Protein AF-A0AAN1WLM3-F1 (afdb_monomer_lite)

InterPro domains:
  IPR009056 Cytochrome c-like domain [PS51007] (68-146)
  IPR036909 Cytochrome c-like domain superfamily [SSF46626] (50-150)

Secondary structure (DSSP, 8-state):
-----------------------------------------------------PPP-------PPP-S-HHHHHHHHHSHHHHTT-EE-SSSEEESSS-EETTT--S-SSHHHHHHHHHHHSSTTSTTSS-THHHHHHHHHHHHHHHTPPP-----------------S--SSSEEEEE-SSSSEEEEE---SGGGT--HHHHHHHHHTTHHHHHHHTSGGGTSSTTS-GGGT---SS-TT-SSHHHHHHHHHTT--SSSGGGSHHHIIIIIS--SPPTTS-HHHHHHHHHHHHHHHHHHHGGGSPPPP-SS-TT----HHHHHHHHHHHHTTS-TTTTTTEEEEE-HHHHHHT--HHHHHHHHHHHHHHHHHT-TT-SS--PPEESSSSSSEEEEEHHHHHSEESS--S-TT-S-HHHHHH--SPEE-TTSPEEPTTGGG------S--EE-HHHHHHHHHHHTT-----TTTTS-PPPP--TTEEEEEEE-SS-EEEEEEEEEEEEHHHHHHHHHSHHHHHHHTT--SBHHHHHHHTT--GGGGGGG-EEEEESS-TTSS-EEEEEEE-SSSSEEEEEEE------TTS-TT-THHHHT-TT-TT---GGGTS-S--EEETT-SSB--SSSEEE--SPEEESSSS--TT-PBPTT-TT---B--SSTTEEE-SS--SS------EEEEEEE-TTS-EEEEEEETTSBBPSS--TTTS--GGGGTT--S--HHHHS-----TT---S--SS-TTS--HHHHHHHHHHTGGG---HHHHHHHH-GGGS--STTSGGGTTT-HHHHHHHHHHS--HHHHHHHHHHHHHHHHHHHHHIIIIIS-SS-----S-HHHHHHHHIIIIIS-PPP-TT-

Organism: NCBI:txid2721545

pLDDT: mean 72.82, std 21.72, range [19.58, 98.56]

Foldseek 3Di:
DDDDDDDDDDDDDDDDDDDDDDDDDDDDDDDDDDDDDDDDDDDDDDDDDDDDDDDDDDDDDDDDDAFAALVVLVVLCVDPQNVQAWDDPPLQWTDGNPTDGLQPDPQDPDLVSQLVCCQQCGPVVDHRPQHDRSSRNNSSNSCCSNVPDDDDDDDDDDDDPPDDPPPVPDPLFQWDWAAQLPRHTDTFHALADVVLPHDLVLLLVLCVVFQQVLCQPLCVCCALESVHPVVSNHSGPVNLNYPPSSSVSVSQNRQADLVDRCLRNQLCVQLFLNPSGGDPDGSNVSSVSNSVRSVSSSVSRVVSDDDQDALDDLPDADDPVNVLVLLVVQLVVDDPVQSLQKAKAFCRVVSVVRDDSVLLLLLQLLLQCLQQVLLQAQQARDHWDDSPPRSTMTMDGLQNRFQKFQQQDDLLLLAAVCCLPPNPPQDAHLQQDGDDNCSLVDASPGNLDIDGHSVRSVVLVQSLQSAHQHDCPPPNHGDAHDAVQWDFDWDAHNSHIGHDSVTTDHGYSLSSLQRCPQLSSSCSSNVPHFFVVSVCVSQQQPLVVPLLSWFWFKFQCDPLQGIKIKIWGDGPPDAIKIKIFDDHLAAFPVNLRPHNLSQLPPPANPSVQEQCQPVVRWAWDQQLDQDRDRDPLIDTAGFAKAFAQDCGDPSNGGHPPDPQQPWDDDDDPGMTTRSYDPNTGHKFRAKMKMWIAGSNLDIDIFIAGISRTGDLFDPVLQADGSVVCSPDGQQCCVVVVPFPDPVPDDDDDPRNDSSVHHPVVVVCCLQPVQLVGFRCVQCCLVPNVVSFRDHPSHNPNPNPPPVVSVVSCVRHDHRVVSNVVSVVSSVSVSSNVSSSQVPSRDDSRSDDSDNSSVSSNCCCCVPNVVNDDGRSD

Sequence (873 aa):
MMIAANKQKLLFYSAGALLTLALSACTGTEITSSSSEAAVSSQAVSSSVPVSVSSAVVSSSSAAATIGSVANGQSLMSDSLCSGCHTDNGDGTFGGLVPFNAITMNRGATAAQLATYISQSMPSTSPGLCTTSCANDTAAYLWSFRSGGTPTTSSAPTSGTSSSADNGVGTGLGYKVLPNGRGGVNYEPGALDESVGFDRAVSLTAFEETLYPHLKNSGCGSCHNSAIAPELGGNQAPMHSDNDVNLAHEYALTRVNFKSPRESKFVVRLEIERHQCPSGASCASAGRDMLAAVEAWKAKIEHMLPETPRGVPAGTRISESEMEQWIAEDKATLSADDRKYTVYTSMHELHNEGLTADELDIVRVGLSKALNSVARWAPEIVNPTDVNGKGILYRFDIRDYWGYNQGVKEILFGGSDDDLAFTNTPKVNYKGEVVDSSIQQRKYNFTNQTVRDDDHAWAVWERILHGNVEGANVNGANIDPYIDGFKGARRTNQAGEYVDINGFEWVETAQLIYTVTRPDVYNAMMTNPFYADEMERNLEVDISKGMDSYDYMITFDAITVDSRLTWRAKRPNKGWYWKTWDIFTGQLASGRDRNIFDVYADPTGQDIRFPWWANPIPKFVKSLSVQDDNTDFTFIASLNQTFGEGTGDNFGFLGGGTQGCDNQSGAVQGFGNCRHYTGEGGAMQAASEIIYSLDNGLQGYYLTGGFNQRRLDAFTNIVRDPRILTEAGDDIGTATGYSYSNPGGSGFFRGSDPRLNLGSSCIGCHTDGMNRASNDLRLWLDKAPDRLPKGPYGVDGWINDPQTVARVKELYKEDAYMKDQIESDRQGFLATMADIKDAMMFGQDKNVYVEPIIWAVEYVQREKYQYPQTTSN

Structure (mmCIF, N/CA/C/O backbone):
data_AF-A0AAN1WLM3-F1
#
_entry.id   AF-A0AAN1WLM3-F1
#
loop_
_atom_site.group_PDB
_atom_site.id
_atom_site.type_symbol
_atom_site.label_atom_id
_atom_site.label_alt_id
_atom_site.label_comp_id
_atom_site.label_asym_id
_atom_site.label_entity_id
_atom_site.label_seq_id
_atom_site.pdbx_PDB_ins_code
_atom_site.Cartn_x
_atom_site.Cartn_y
_atom_site.Cartn_z
_atom_site.occupancy
_atom_site.B_iso_or_equiv
_atom_site.auth_seq_id
_atom_site.auth_comp_id
_atom_site.auth_asym_id
_atom_site.auth_atom_id
_atom_site.pdbx_PDB_model_num
ATOM 1 N N . MET A 1 1 ? 16.222 23.224 40.714 1.00 23.27 1 MET A N 1
ATOM 2 C CA . MET A 1 1 ? 15.758 24.297 41.623 1.00 23.27 1 MET A CA 1
ATOM 3 C C . MET A 1 1 ? 15.353 25.484 40.757 1.00 23.27 1 MET A C 1
ATOM 5 O O . MET A 1 1 ? 16.204 25.936 40.018 1.00 23.27 1 MET A O 1
ATOM 9 N N . MET A 1 2 ? 14.072 25.874 40.788 1.00 21.00 2 MET A N 1
ATOM 10 C CA . MET A 1 2 ? 13.436 27.109 40.267 1.00 21.00 2 MET A CA 1
ATOM 11 C C . MET A 1 2 ? 13.991 27.903 39.045 1.00 21.00 2 MET A C 1
ATOM 13 O O . MET A 1 2 ? 15.113 28.384 39.058 1.00 21.00 2 MET A O 1
ATOM 17 N N . ILE A 1 3 ? 13.045 28.251 38.148 1.00 23.30 3 ILE A N 1
ATOM 18 C CA . ILE A 1 3 ? 12.916 29.522 37.380 1.00 23.30 3 ILE A CA 1
ATOM 19 C C . ILE A 1 3 ? 13.592 29.648 35.982 1.00 23.30 3 ILE A C 1
ATOM 21 O O . ILE A 1 3 ? 14.740 30.035 35.831 1.00 23.30 3 ILE A O 1
ATOM 25 N N . ALA A 1 4 ? 12.745 29.419 34.965 1.00 23.97 4 ALA A N 1
ATOM 26 C CA . ALA A 1 4 ? 12.360 30.321 33.858 1.00 23.97 4 ALA A CA 1
ATOM 27 C C . ALA A 1 4 ? 13.342 30.817 32.752 1.00 23.97 4 ALA A C 1
ATOM 29 O O . ALA A 1 4 ? 14.120 31.741 32.945 1.00 23.97 4 ALA A O 1
ATOM 30 N N . ALA A 1 5 ? 13.008 30.385 31.524 1.00 25.36 5 ALA A N 1
ATOM 31 C CA . ALA A 1 5 ? 12.569 31.215 30.380 1.00 25.36 5 ALA A CA 1
ATOM 32 C C . ALA A 1 5 ? 13.545 32.006 29.463 1.00 25.36 5 ALA A C 1
ATOM 34 O O . ALA A 1 5 ? 14.463 32.694 29.880 1.00 25.36 5 ALA A O 1
ATOM 35 N N . ASN A 1 6 ? 13.122 32.031 28.185 1.00 24.92 6 ASN A N 1
ATOM 36 C CA . ASN A 1 6 ? 13.422 32.962 27.082 1.00 24.92 6 ASN A CA 1
ATOM 37 C C . ASN A 1 6 ? 14.796 32.952 26.371 1.00 24.92 6 ASN A C 1
ATOM 39 O O . ASN A 1 6 ? 15.764 33.567 26.796 1.00 24.92 6 ASN A O 1
ATOM 43 N N . LYS A 1 7 ? 14.753 32.432 25.133 1.00 23.28 7 LYS A N 1
ATOM 44 C CA . LYS A 1 7 ? 14.995 33.169 23.869 1.00 23.28 7 LYS A CA 1
ATOM 45 C C . LYS A 1 7 ? 16.085 34.265 23.871 1.00 23.28 7 LYS A C 1
ATOM 47 O O . LYS A 1 7 ? 15.813 35.374 24.319 1.00 23.28 7 LYS A O 1
ATOM 52 N N . GLN A 1 8 ? 17.136 34.070 23.063 1.00 23.86 8 GLN A N 1
ATOM 53 C CA . GLN A 1 8 ? 17.337 34.872 21.835 1.00 23.86 8 GLN A CA 1
ATOM 54 C C . GLN A 1 8 ? 18.360 34.239 20.863 1.00 23.86 8 GLN A C 1
ATOM 56 O O . GLN A 1 8 ? 18.865 33.150 21.115 1.00 23.86 8 GLN A O 1
ATOM 61 N N . LYS A 1 9 ? 18.552 34.863 19.689 1.00 23.92 9 LYS A N 1
ATOM 62 C CA . LYS A 1 9 ? 19.254 34.313 18.509 1.00 23.92 9 LYS A CA 1
ATOM 63 C C . LYS A 1 9 ? 20.682 34.864 18.336 1.00 23.92 9 LYS A C 1
ATOM 65 O O . LYS A 1 9 ? 20.915 36.011 18.686 1.00 23.92 9 LYS A O 1
ATOM 70 N N . LEU A 1 10 ? 21.491 34.108 17.574 1.00 20.78 10 LEU A N 1
ATOM 71 C CA . LEU A 1 10 ? 22.601 34.546 16.694 1.00 20.78 10 LEU A CA 1
ATOM 72 C C . LEU A 1 10 ? 23.847 35.212 17.332 1.00 20.78 10 LEU A C 1
ATOM 74 O O . LEU A 1 10 ? 23.735 36.234 17.993 1.00 20.78 10 LEU A O 1
ATOM 78 N N . LEU A 1 11 ? 25.050 34.725 16.970 1.00 22.14 11 LEU A N 1
ATOM 79 C CA . LEU A 1 11 ? 26.021 35.423 16.087 1.00 22.14 11 LEU A CA 1
ATOM 80 C C . LEU A 1 11 ? 27.393 34.683 15.985 1.00 22.14 11 LEU A C 1
ATOM 82 O O . LEU A 1 11 ? 28.200 34.755 16.900 1.00 22.14 11 LEU A O 1
ATOM 86 N N . PHE A 1 12 ? 27.678 34.126 14.797 1.00 22.44 12 PHE A N 1
ATOM 87 C CA . PHE A 1 12 ? 28.965 34.181 14.054 1.00 22.44 12 PHE A CA 1
ATOM 88 C C . PHE A 1 12 ? 30.299 33.492 14.477 1.00 22.44 12 PHE A C 1
ATOM 90 O O . PHE A 1 12 ? 30.668 33.367 15.637 1.00 22.44 12 PHE A O 1
ATOM 97 N N . TYR A 1 13 ? 31.084 33.258 13.406 1.00 22.05 13 TYR A N 1
ATOM 98 C CA . TYR A 1 13 ? 32.543 33.050 13.260 1.00 22.05 13 TYR A CA 1
ATOM 99 C C . TYR A 1 13 ? 33.168 31.640 13.361 1.00 22.05 13 TYR A C 1
ATOM 101 O O . TYR A 1 13 ? 32.518 30.659 13.702 1.00 22.05 13 TYR A O 1
ATOM 109 N N . SER A 1 14 ? 34.391 31.536 12.814 1.00 21.91 14 SER A N 1
ATOM 110 C CA . SER A 1 14 ? 34.829 30.454 11.909 1.00 21.91 14 SER A CA 1
ATOM 111 C C . SER A 1 14 ? 36.343 30.152 11.960 1.00 21.91 14 SER A C 1
ATOM 113 O O . SER A 1 14 ? 37.093 30.922 12.552 1.00 21.91 14 SER A O 1
ATOM 115 N N . ALA A 1 15 ? 36.773 29.145 11.174 1.00 23.36 15 ALA A N 1
ATOM 116 C CA . ALA A 1 15 ? 38.153 28.684 10.889 1.00 23.36 15 ALA A CA 1
ATOM 117 C C . ALA A 1 15 ? 38.795 27.738 11.936 1.00 23.36 15 ALA A C 1
ATOM 119 O O . ALA A 1 15 ? 38.497 27.834 13.118 1.00 23.36 15 ALA A O 1
ATOM 120 N N . GLY A 1 16 ? 39.688 26.804 11.563 1.00 22.28 16 GLY A N 1
ATOM 121 C CA . GLY A 1 16 ? 40.089 26.344 10.215 1.00 22.28 16 GLY A CA 1
ATOM 122 C C . GLY A 1 16 ? 41.532 25.792 10.146 1.00 22.28 16 GLY A C 1
ATOM 123 O O . GLY A 1 16 ? 42.344 26.159 10.987 1.00 22.28 16 GLY A O 1
ATOM 124 N N . ALA A 1 17 ? 41.854 25.012 9.092 1.00 23.53 17 ALA A N 1
ATOM 125 C CA . ALA A 1 17 ? 43.218 24.569 8.693 1.00 23.53 17 ALA A CA 1
ATOM 126 C C . ALA A 1 17 ? 43.933 23.572 9.669 1.00 23.53 17 ALA A C 1
ATOM 128 O O . ALA A 1 17 ? 43.532 23.474 10.820 1.00 23.53 17 ALA A O 1
ATOM 129 N N . LEU A 1 18 ? 44.971 22.774 9.335 1.00 22.28 18 LEU A N 1
ATOM 130 C CA . LEU A 1 18 ? 45.650 22.375 8.076 1.00 22.28 18 LEU A CA 1
ATOM 131 C C . LEU A 1 18 ? 46.489 21.075 8.320 1.00 22.28 18 LEU A C 1
ATOM 133 O O . LEU A 1 18 ? 47.054 20.986 9.400 1.00 22.28 18 LEU A O 1
ATOM 137 N N . LEU A 1 19 ? 46.700 20.210 7.298 1.00 21.89 19 LEU A N 1
ATOM 138 C CA . LEU A 1 19 ? 47.912 19.355 7.045 1.00 21.89 19 LEU A CA 1
ATOM 139 C C . LEU A 1 19 ? 48.380 18.321 8.142 1.00 21.89 19 LEU A C 1
ATOM 141 O O . LEU A 1 19 ? 48.025 18.445 9.300 1.00 21.89 19 LEU A O 1
ATOM 145 N N . THR A 1 20 ? 49.162 17.238 7.925 1.00 23.06 20 THR A N 1
ATOM 146 C CA . THR A 1 20 ? 50.077 16.775 6.840 1.00 23.06 20 THR A CA 1
ATOM 147 C C . THR A 1 20 ? 50.226 15.224 6.816 1.00 23.06 20 THR A C 1
ATOM 149 O O . THR A 1 20 ? 49.813 14.549 7.751 1.00 23.06 20 THR A O 1
ATOM 152 N N . LEU A 1 21 ? 50.858 14.682 5.761 1.00 21.69 21 LEU A N 1
ATOM 153 C CA . LEU A 1 21 ? 51.201 13.269 5.469 1.00 21.69 21 LEU A CA 1
ATOM 154 C C . LEU A 1 21 ? 52.246 12.620 6.416 1.00 21.69 21 LEU A C 1
ATOM 156 O O . LEU A 1 21 ? 53.108 13.338 6.920 1.00 21.69 21 LEU A O 1
ATOM 160 N N . ALA A 1 22 ? 52.315 11.271 6.450 1.00 21.78 22 ALA A N 1
ATOM 161 C CA . ALA A 1 22 ? 53.572 10.490 6.301 1.00 21.78 22 ALA A CA 1
ATOM 162 C C . ALA A 1 22 ? 53.347 8.976 6.002 1.00 21.78 22 ALA A C 1
ATOM 164 O O . ALA A 1 22 ? 52.358 8.395 6.429 1.00 21.78 22 ALA A O 1
ATOM 165 N N . LEU A 1 23 ? 54.286 8.351 5.272 1.00 21.78 23 LEU A N 1
ATOM 166 C CA . LEU A 1 23 ? 54.212 7.013 4.639 1.00 21.78 23 LEU A CA 1
ATOM 167 C C . LEU A 1 23 ? 54.685 5.805 5.494 1.00 21.78 23 LEU A C 1
ATOM 169 O O . LEU A 1 23 ? 55.675 5.906 6.208 1.00 21.78 23 LEU A O 1
ATOM 173 N N . SER A 1 24 ? 54.053 4.645 5.243 1.00 22.61 24 SER A N 1
ATOM 174 C CA . SER A 1 24 ? 54.606 3.294 4.924 1.00 22.61 24 SER A CA 1
ATOM 175 C C . SER A 1 24 ? 55.896 2.729 5.563 1.00 22.61 24 SER A C 1
ATOM 177 O O . SER A 1 24 ? 56.966 3.321 5.441 1.00 22.61 24 SER A O 1
ATOM 179 N N . ALA A 1 25 ? 55.845 1.443 5.966 1.00 21.28 25 ALA A N 1
ATOM 180 C CA . ALA A 1 25 ? 56.947 0.470 5.799 1.00 21.28 25 ALA A CA 1
ATOM 181 C C . ALA A 1 25 ? 56.482 -1.017 5.799 1.00 21.28 25 ALA A C 1
ATOM 183 O O . ALA A 1 25 ? 55.466 -1.357 6.394 1.00 21.28 25 ALA A O 1
ATOM 184 N N . CYS A 1 26 ? 57.273 -1.865 5.124 1.00 19.58 26 CYS A N 1
ATOM 185 C CA . CYS A 1 26 ? 57.210 -3.329 4.879 1.00 19.58 26 CYS A CA 1
ATOM 186 C C . CYS A 1 26 ? 57.099 -4.229 6.150 1.00 19.58 26 CYS A C 1
ATOM 188 O O . CYS A 1 26 ? 57.251 -3.713 7.251 1.00 19.58 26 CYS A O 1
ATOM 190 N N . THR A 1 27 ? 56.904 -5.568 6.138 1.00 22.84 27 THR A N 1
ATOM 191 C CA . THR A 1 27 ? 57.232 -6.703 5.211 1.00 22.84 27 THR A CA 1
ATOM 192 C C . THR A 1 27 ? 56.117 -7.793 5.221 1.00 22.84 27 THR A C 1
ATOM 194 O O . THR A 1 27 ? 55.212 -7.691 6.035 1.00 22.84 27 THR A O 1
ATOM 197 N N . GLY A 1 28 ? 56.015 -8.809 4.338 1.00 22.19 28 GLY A N 1
ATOM 198 C CA . GLY A 1 28 ? 56.891 -9.998 4.134 1.00 22.19 28 GLY A CA 1
ATOM 199 C C . GLY A 1 28 ? 56.857 -10.977 5.338 1.00 22.19 28 GLY A C 1
ATOM 200 O O . GLY A 1 28 ? 56.988 -10.495 6.458 1.00 22.19 28 GLY A O 1
ATOM 201 N N . THR A 1 29 ? 56.742 -12.319 5.226 1.00 22.95 29 THR A N 1
ATOM 202 C CA . THR A 1 29 ? 56.983 -13.259 4.088 1.00 22.95 29 THR A CA 1
ATOM 203 C C . THR A 1 29 ? 56.254 -14.631 4.287 1.00 22.95 29 THR A C 1
ATOM 205 O O . THR A 1 29 ? 55.672 -14.854 5.341 1.00 22.95 29 THR A O 1
ATOM 208 N N . GLU A 1 30 ? 56.304 -15.510 3.269 1.00 22.73 30 GLU A N 1
ATOM 209 C CA . GLU A 1 30 ? 55.892 -16.941 3.097 1.00 22.73 30 GLU A CA 1
ATOM 210 C C . GLU A 1 30 ? 55.835 -17.881 4.341 1.00 22.73 30 GLU A C 1
ATOM 212 O O . GLU A 1 30 ? 56.537 -17.665 5.324 1.00 22.73 30 GLU A O 1
ATOM 217 N N . ILE A 1 31 ? 55.018 -18.957 4.355 1.00 22.55 31 ILE A N 1
ATOM 218 C CA . ILE A 1 31 ? 55.330 -20.361 3.920 1.00 22.55 31 ILE A CA 1
ATOM 219 C C . ILE A 1 31 ? 54.001 -21.170 3.939 1.00 22.55 31 ILE A C 1
ATOM 221 O O . ILE A 1 31 ? 53.306 -21.133 4.949 1.00 22.55 31 ILE A O 1
ATOM 225 N N . THR A 1 32 ? 53.425 -21.711 2.853 1.00 21.86 32 THR A N 1
ATOM 226 C CA . THR A 1 32 ? 53.727 -22.906 2.010 1.00 21.86 32 THR A CA 1
ATOM 227 C C . THR A 1 32 ? 53.503 -24.323 2.607 1.00 21.86 32 THR A C 1
ATOM 229 O O . THR A 1 32 ? 54.349 -24.868 3.309 1.00 21.86 32 THR A O 1
ATOM 232 N N . SER A 1 33 ? 52.456 -25.006 2.090 1.00 23.14 33 SER A N 1
ATOM 233 C CA . SER A 1 33 ? 52.302 -26.484 1.952 1.00 23.14 33 SER A CA 1
ATOM 234 C C . SER A 1 33 ? 51.976 -27.317 3.230 1.00 23.14 33 SER A C 1
ATOM 236 O O . SER A 1 33 ? 52.146 -26.821 4.334 1.00 23.14 33 SER A O 1
ATOM 238 N N . SER A 1 34 ? 51.452 -28.563 3.193 1.00 23.30 34 SER A N 1
ATOM 239 C CA . SER A 1 34 ? 51.148 -29.502 2.082 1.00 23.30 34 SER A CA 1
ATOM 240 C C . SER A 1 34 ? 50.105 -30.592 2.456 1.00 23.30 34 SER A C 1
ATOM 242 O O . SER A 1 34 ? 50.169 -31.092 3.575 1.00 23.30 34 SER A O 1
ATOM 244 N N . SER A 1 35 ? 49.312 -31.078 1.477 1.00 23.97 35 SER A N 1
ATOM 245 C CA . SER A 1 35 ? 48.680 -32.437 1.395 1.00 23.97 35 SER A CA 1
ATOM 246 C C . SER A 1 35 ? 47.655 -32.868 2.491 1.00 23.97 35 SER A C 1
ATOM 248 O O . SER A 1 35 ? 47.557 -32.216 3.521 1.00 23.97 35 SER A O 1
ATOM 250 N N . SER A 1 36 ? 46.797 -33.897 2.335 1.00 23.58 36 SER A N 1
ATOM 251 C CA . SER A 1 36 ? 46.673 -34.949 1.294 1.00 23.58 36 SER A CA 1
ATOM 252 C C . SER A 1 36 ? 45.212 -35.413 1.062 1.00 23.58 36 SER A C 1
ATOM 254 O O . SER A 1 36 ? 44.427 -35.457 2.001 1.00 23.58 36 SER A O 1
ATOM 256 N N . GLU A 1 37 ? 44.898 -35.797 -0.184 1.00 24.38 37 GLU A N 1
ATOM 257 C CA . GLU A 1 37 ? 44.209 -37.038 -0.647 1.00 24.38 37 GLU A CA 1
ATOM 258 C C . GLU A 1 37 ? 43.149 -37.719 0.276 1.00 24.38 37 GLU A C 1
ATOM 260 O O . GLU A 1 37 ? 43.460 -38.123 1.389 1.00 24.38 37 GLU A O 1
ATOM 265 N N . ALA A 1 38 ? 41.855 -37.831 -0.091 1.00 23.06 38 ALA A N 1
ATOM 266 C CA . ALA A 1 38 ? 41.212 -38.694 -1.123 1.00 23.06 38 ALA A CA 1
ATOM 267 C C . ALA A 1 38 ? 41.010 -40.182 -0.705 1.00 23.06 38 ALA A C 1
ATOM 269 O O . ALA A 1 38 ? 41.891 -40.764 -0.088 1.00 23.06 38 ALA A O 1
ATOM 270 N N . ALA A 1 39 ? 39.926 -40.914 -1.039 1.00 23.02 39 ALA A N 1
ATOM 271 C CA . ALA A 1 39 ? 38.555 -40.557 -1.479 1.00 23.02 39 ALA A CA 1
ATOM 272 C C . ALA A 1 39 ? 37.515 -41.520 -0.801 1.00 23.02 39 ALA A C 1
ATOM 274 O O . ALA A 1 39 ? 37.542 -41.566 0.422 1.00 23.02 39 ALA A O 1
ATOM 275 N N . VAL A 1 40 ? 36.591 -42.323 -1.377 1.00 22.89 40 VAL A N 1
ATOM 276 C CA . VAL A 1 40 ? 36.195 -42.744 -2.750 1.00 22.89 40 VAL A CA 1
ATOM 277 C C . VAL A 1 40 ? 34.734 -43.287 -2.730 1.00 22.89 40 VAL A C 1
ATOM 279 O O . VAL A 1 40 ? 34.345 -43.871 -1.726 1.00 22.89 40 VAL A O 1
ATOM 282 N N . SER A 1 41 ? 34.003 -43.251 -3.865 1.00 22.56 41 SER A N 1
ATOM 283 C CA . SER A 1 41 ? 32.676 -43.893 -4.141 1.00 22.56 41 SER A CA 1
ATOM 284 C C . SER A 1 41 ? 31.443 -43.323 -3.396 1.00 22.56 41 SER A C 1
ATOM 286 O O . SER A 1 41 ? 31.502 -43.130 -2.193 1.00 22.56 41 SER A O 1
ATOM 288 N N . SER A 1 42 ? 30.275 -42.974 -3.968 1.00 23.56 42 SER A N 1
ATOM 289 C CA . SER A 1 42 ? 29.498 -43.297 -5.195 1.00 23.56 42 SER A CA 1
ATOM 290 C C . SER A 1 42 ? 28.343 -44.292 -4.996 1.00 23.56 42 SER A C 1
ATOM 292 O O . SER A 1 42 ? 28.594 -45.462 -4.721 1.00 23.56 42 SER A O 1
ATOM 294 N N . GLN A 1 43 ? 27.115 -43.873 -5.327 1.00 24.09 43 GLN A N 1
ATOM 295 C CA . GLN A 1 43 ? 26.256 -44.535 -6.326 1.00 24.09 43 GLN A CA 1
ATOM 296 C C . GLN A 1 43 ? 25.043 -43.654 -6.677 1.00 24.09 43 GLN A C 1
ATOM 298 O O . GLN A 1 43 ? 24.640 -42.805 -5.888 1.00 24.09 43 GLN A O 1
ATOM 303 N N . ALA A 1 44 ? 24.481 -43.851 -7.870 1.00 22.33 44 ALA A N 1
ATOM 304 C CA . ALA A 1 44 ? 23.283 -43.165 -8.352 1.00 22.33 44 ALA A CA 1
ATOM 305 C C . ALA A 1 44 ? 22.155 -44.177 -8.595 1.00 22.33 44 ALA A C 1
ATOM 307 O O . ALA A 1 44 ? 22.420 -45.323 -8.961 1.00 22.33 44 ALA A O 1
ATOM 308 N N . VAL A 1 45 ? 20.901 -43.742 -8.448 1.00 24.23 45 VAL A N 1
ATOM 309 C CA . VAL A 1 45 ? 19.709 -44.522 -8.812 1.00 24.23 45 VAL A CA 1
ATOM 310 C C . VAL A 1 45 ? 18.804 -43.654 -9.681 1.00 24.23 45 VAL A C 1
ATOM 312 O O . VAL A 1 45 ? 18.591 -42.481 -9.391 1.00 24.23 45 VAL A O 1
ATOM 315 N N . SER A 1 46 ? 18.285 -44.235 -10.762 1.00 22.58 46 SER A N 1
ATOM 316 C CA . SER A 1 46 ? 17.382 -43.584 -11.713 1.00 22.58 46 SER A CA 1
ATOM 317 C C . SER A 1 46 ? 15.975 -44.167 -11.599 1.00 22.58 46 SER A C 1
ATOM 319 O O . SER A 1 46 ? 15.815 -45.373 -11.418 1.00 22.58 46 SER A O 1
ATOM 321 N N . SER A 1 47 ? 14.955 -43.329 -11.777 1.00 25.11 47 SER A N 1
ATOM 322 C CA . SER A 1 47 ? 13.636 -43.761 -12.251 1.00 25.11 47 SER A CA 1
ATOM 323 C C . SER A 1 47 ? 12.952 -42.605 -12.989 1.00 25.11 47 SER A C 1
ATOM 325 O O . SER A 1 47 ? 13.262 -41.441 -12.744 1.00 25.11 47 SER A O 1
ATOM 327 N N . SER A 1 48 ? 12.083 -42.920 -13.952 1.00 22.86 48 SER A N 1
ATOM 328 C CA . SER A 1 48 ? 11.448 -41.935 -14.836 1.00 22.86 48 SER A CA 1
ATOM 329 C C . SER A 1 48 ? 10.018 -42.348 -15.182 1.00 22.86 48 SER A C 1
ATOM 331 O O . SER A 1 48 ? 9.753 -43.530 -15.396 1.00 22.86 48 SER A O 1
ATOM 333 N N . VAL A 1 49 ? 9.103 -41.375 -15.245 1.00 26.64 49 VAL A N 1
ATOM 334 C CA . VAL A 1 49 ? 7.724 -41.545 -15.734 1.00 26.64 49 VAL A CA 1
ATOM 335 C C . VAL A 1 49 ? 7.281 -40.244 -16.424 1.00 26.64 49 VAL A C 1
ATOM 337 O O . VAL A 1 49 ? 7.304 -39.198 -15.777 1.00 26.64 49 VAL A O 1
ATOM 340 N N . PRO A 1 50 ? 6.876 -40.270 -17.707 1.00 26.16 50 PRO A N 1
ATOM 341 C CA . PRO A 1 50 ? 6.266 -39.127 -18.383 1.00 26.16 50 PRO A CA 1
ATOM 342 C C . PRO A 1 50 ? 4.728 -39.194 -18.345 1.00 26.16 50 PRO A C 1
ATOM 344 O O . PRO A 1 50 ? 4.143 -40.276 -18.396 1.00 26.16 50 PRO A O 1
ATOM 347 N N . VAL A 1 51 ? 4.067 -38.033 -18.354 1.00 24.14 51 VAL A N 1
ATOM 348 C CA . VAL A 1 51 ? 2.621 -37.902 -18.617 1.00 24.14 51 VAL A CA 1
ATOM 349 C C . VAL A 1 51 ? 2.422 -36.856 -19.713 1.00 24.14 51 VAL A C 1
ATOM 351 O O . VAL A 1 51 ? 3.039 -35.794 -19.685 1.00 24.14 51 VAL A O 1
ATOM 354 N N . SER A 1 52 ? 1.602 -37.176 -20.714 1.00 22.67 52 SER A N 1
ATOM 355 C CA . SER A 1 52 ? 1.409 -36.353 -21.914 1.00 22.67 52 SER A CA 1
ATOM 356 C C . SER A 1 52 ? 0.211 -35.411 -21.787 1.00 22.67 52 SER A C 1
ATOM 358 O O . SER A 1 52 ? -0.833 -35.802 -21.269 1.00 22.67 52 SER A O 1
ATOM 360 N N . VAL A 1 53 ? 0.328 -34.204 -22.344 1.00 24.41 53 VAL A N 1
ATOM 361 C CA . VAL A 1 53 ? -0.767 -33.227 -22.464 1.00 24.41 53 VAL A CA 1
ATOM 362 C C . VAL A 1 53 ? -1.035 -32.976 -23.950 1.00 24.41 53 VAL A C 1
ATOM 364 O O . VAL A 1 53 ? -0.094 -32.873 -24.733 1.00 24.41 53 VAL A O 1
ATOM 367 N N . SER A 1 54 ? -2.306 -32.922 -24.357 1.00 25.23 54 SER A N 1
ATOM 368 C CA . SER A 1 54 ? -2.697 -32.762 -25.767 1.00 25.23 54 SER A CA 1
ATOM 369 C C . SER A 1 54 ? -3.031 -31.309 -26.101 1.00 25.23 54 SER A C 1
ATOM 371 O O . SER A 1 54 ? -3.849 -30.694 -25.423 1.00 25.23 54 SER A O 1
ATOM 373 N N . SER A 1 55 ? -2.444 -30.778 -27.174 1.00 23.67 55 SER A N 1
ATOM 374 C CA . SER A 1 55 ? -2.746 -29.439 -27.694 1.00 23.67 55 SER A CA 1
ATOM 375 C C . SER A 1 55 ? -3.899 -29.483 -28.700 1.00 23.67 55 SER A C 1
ATOM 377 O O . SER A 1 55 ? -3.857 -30.260 -29.654 1.00 23.67 55 SER A O 1
ATOM 379 N N . ALA A 1 56 ? -4.897 -28.614 -28.531 1.00 24.78 56 ALA A N 1
ATOM 380 C CA . ALA A 1 56 ? -5.919 -28.341 -29.541 1.00 24.78 56 ALA A CA 1
ATOM 381 C C . ALA A 1 56 ? -5.609 -27.011 -30.245 1.00 24.78 56 ALA A C 1
ATOM 383 O O . ALA A 1 56 ? -5.207 -26.046 -29.597 1.00 24.78 56 ALA A O 1
ATOM 384 N N . VAL A 1 57 ? -5.786 -26.960 -31.567 1.00 23.88 57 VAL A N 1
ATOM 385 C CA . VAL A 1 57 ? -5.460 -25.791 -32.399 1.00 23.88 57 VAL A CA 1
ATOM 386 C C . VAL A 1 57 ? -6.746 -25.233 -33.001 1.00 23.88 57 VAL A C 1
ATOM 388 O O . VAL A 1 57 ? -7.523 -25.987 -33.584 1.00 23.88 57 VAL A O 1
ATOM 391 N N . VAL A 1 58 ? -6.962 -23.921 -32.888 1.00 25.89 58 VAL A N 1
ATOM 392 C CA . VAL A 1 58 ? -8.101 -23.219 -33.501 1.00 25.89 58 VAL A CA 1
ATOM 393 C C . VAL A 1 58 ? -7.568 -22.236 -34.538 1.00 25.89 58 VAL A C 1
ATOM 395 O O . VAL A 1 58 ? -6.717 -21.404 -34.234 1.00 25.89 58 VAL A O 1
ATOM 398 N N . SER A 1 59 ? -8.038 -22.355 -35.779 1.00 25.08 59 SER A N 1
ATOM 399 C CA . SER A 1 59 ? -7.600 -21.515 -36.898 1.00 25.08 59 SER A CA 1
ATOM 400 C C . SER A 1 59 ? -8.457 -20.259 -37.036 1.00 25.08 59 SER A C 1
ATOM 402 O O . SER A 1 59 ? -9.677 -20.317 -36.896 1.00 25.08 59 SER A O 1
ATOM 404 N N . SER A 1 60 ? -7.826 -19.137 -37.378 1.00 28.27 60 SER A N 1
ATOM 405 C CA . SER A 1 60 ? -8.495 -17.881 -37.719 1.00 28.27 60 SER A CA 1
ATOM 406 C C . SER A 1 60 ? -8.630 -17.704 -39.237 1.00 28.27 60 SER A C 1
ATOM 408 O O . SER A 1 60 ? -7.789 -18.153 -40.016 1.00 28.27 60 SER A O 1
ATOM 410 N N . SER A 1 61 ? -9.693 -17.021 -39.667 1.00 29.27 61 SER A N 1
ATOM 411 C CA . SER A 1 61 ? -9.918 -16.626 -41.062 1.00 29.27 61 SER A CA 1
ATOM 412 C C . SER A 1 61 ? -10.477 -15.207 -41.107 1.00 29.27 61 SER A C 1
ATOM 414 O O . SER A 1 61 ? -11.568 -14.958 -40.595 1.00 29.27 61 SER A O 1
ATOM 416 N N . SER A 1 62 ? -9.730 -14.276 -41.696 1.00 28.67 62 SER A N 1
ATOM 417 C CA . SER A 1 62 ? -10.062 -12.851 -41.731 1.00 28.67 62 SER A CA 1
ATOM 418 C C . SER A 1 62 ? -10.768 -12.440 -43.028 1.00 28.67 62 SER A C 1
ATOM 420 O O . SER A 1 62 ? -10.426 -12.896 -44.118 1.00 28.67 62 SER A O 1
ATOM 422 N N . ALA A 1 63 ? -11.732 -11.526 -42.907 1.00 28.42 63 ALA A N 1
ATOM 423 C CA . ALA A 1 63 ? -12.335 -10.795 -44.019 1.00 28.42 63 ALA A CA 1
ATOM 424 C C . ALA A 1 63 ? -12.013 -9.298 -43.866 1.00 28.42 63 ALA A C 1
ATOM 426 O O . ALA A 1 63 ? -12.008 -8.777 -42.752 1.00 28.42 63 ALA A O 1
ATOM 427 N N . ALA A 1 64 ? -11.702 -8.612 -44.968 1.00 31.64 64 ALA A N 1
ATOM 428 C CA . ALA A 1 64 ? -11.228 -7.229 -44.932 1.00 31.64 64 ALA A CA 1
ATOM 429 C C . ALA A 1 64 ? -12.382 -6.210 -44.877 1.00 31.64 64 ALA A C 1
ATOM 431 O O . ALA A 1 64 ? -13.330 -6.292 -45.657 1.00 31.64 64 ALA A O 1
ATOM 432 N N . ALA A 1 65 ? -12.271 -5.219 -43.988 1.00 33.09 65 ALA A N 1
ATOM 433 C CA . ALA A 1 65 ? -13.209 -4.101 -43.887 1.00 33.09 65 ALA A CA 1
ATOM 434 C C . ALA A 1 65 ? -12.902 -2.990 -44.913 1.00 33.09 65 ALA A C 1
ATOM 436 O O . ALA A 1 65 ? -11.754 -2.792 -45.313 1.00 33.09 65 ALA A O 1
ATOM 437 N N . THR A 1 66 ? -13.934 -2.250 -45.332 1.00 46.00 66 THR A N 1
ATOM 438 C CA . THR A 1 66 ? -13.821 -1.152 -46.316 1.00 46.00 66 THR A CA 1
ATOM 439 C C . THR A 1 66 ? -13.695 0.201 -45.608 1.00 46.00 66 THR A C 1
ATOM 441 O O . THR A 1 66 ? -14.308 0.411 -44.566 1.00 46.00 66 THR A O 1
ATOM 444 N N . ILE A 1 67 ? -12.886 1.115 -46.152 1.00 65.12 67 ILE A N 1
ATOM 445 C CA . ILE A 1 67 ? -12.293 2.235 -45.396 1.00 65.12 67 ILE A CA 1
ATOM 446 C C . ILE A 1 67 ? -12.874 3.591 -45.836 1.00 65.12 67 ILE A C 1
ATOM 448 O O . ILE A 1 67 ? -12.147 4.436 -46.346 1.00 65.12 67 ILE A O 1
ATOM 452 N N . GLY A 1 68 ? -14.186 3.783 -45.660 1.00 76.62 68 GLY A N 1
ATOM 453 C CA . GLY A 1 68 ? -14.883 5.059 -45.911 1.00 76.62 68 GLY A CA 1
ATOM 454 C C . GLY A 1 68 ? -15.910 5.049 -47.056 1.00 76.62 68 GLY A C 1
ATOM 455 O O . GLY A 1 68 ? -15.997 4.109 -47.848 1.00 76.62 68 GLY A O 1
ATOM 456 N N . SER A 1 69 ? -16.709 6.116 -47.122 1.00 87.44 69 SER A N 1
ATOM 457 C CA . SER A 1 69 ? -17.788 6.348 -48.089 1.00 87.44 69 SER A CA 1
ATOM 458 C C . SER A 1 69 ? -17.318 7.171 -49.293 1.00 87.44 69 SER A C 1
ATOM 460 O O . SER A 1 69 ? -17.034 8.364 -49.192 1.00 87.44 69 SER A O 1
ATOM 462 N N . VAL A 1 70 ? -17.331 6.544 -50.473 1.00 88.69 70 VAL A N 1
ATOM 463 C CA . VAL A 1 70 ? -17.001 7.170 -51.769 1.00 88.69 70 VAL A CA 1
ATOM 464 C C . VAL A 1 70 ? -17.893 8.388 -52.065 1.00 88.69 70 VAL A C 1
ATOM 466 O O . VAL A 1 70 ? -17.405 9.400 -52.562 1.00 88.69 70 VAL A O 1
ATOM 469 N N . ALA A 1 71 ? -19.187 8.326 -51.730 1.00 86.00 71 ALA A N 1
ATOM 470 C CA . ALA A 1 71 ? -20.134 9.418 -51.981 1.00 86.00 71 ALA A CA 1
ATOM 471 C C . ALA A 1 71 ? -19.917 10.621 -51.042 1.00 86.00 71 ALA A C 1
ATOM 473 O O . ALA A 1 71 ? -20.070 11.776 -51.452 1.00 86.00 71 ALA A O 1
ATOM 474 N N . ASN A 1 72 ? -19.503 10.363 -49.798 1.00 85.19 72 ASN A N 1
ATOM 475 C CA . ASN A 1 72 ? -19.132 11.419 -48.859 1.00 85.19 72 ASN A CA 1
ATOM 476 C C . ASN A 1 72 ? -17.829 12.090 -49.311 1.00 85.19 72 ASN A C 1
ATOM 478 O O . ASN A 1 72 ? -17.765 13.313 -49.366 1.00 85.19 72 ASN A O 1
ATOM 482 N N . GLY A 1 73 ? -16.820 11.310 -49.717 1.00 90.75 73 GLY A N 1
ATOM 483 C CA . GLY A 1 73 ? -15.552 11.837 -50.231 1.00 90.75 73 GLY A CA 1
ATOM 484 C C . GLY A 1 73 ? -15.715 12.692 -51.489 1.00 90.75 73 GLY A C 1
ATOM 485 O O . GLY A 1 73 ? -15.085 13.741 -51.598 1.00 90.75 73 GLY A O 1
ATOM 486 N N . GLN A 1 74 ? -16.618 12.310 -52.398 1.00 92.06 74 GLN A N 1
ATOM 487 C CA . GLN A 1 74 ? -16.978 13.135 -53.557 1.00 92.06 74 GLN A CA 1
ATOM 488 C C . GLN A 1 74 ? -17.593 14.482 -53.144 1.00 92.06 74 GLN A C 1
ATOM 490 O O . GLN A 1 74 ? -17.290 15.526 -53.727 1.00 92.06 74 GLN A O 1
ATOM 495 N N . SER A 1 75 ? -18.434 14.463 -52.107 1.00 87.88 75 SER A N 1
ATOM 496 C CA . SER A 1 75 ? -19.041 15.670 -51.539 1.00 87.88 75 SER A CA 1
ATOM 497 C C . SER A 1 75 ? -17.988 16.563 -50.866 1.00 87.88 75 SER A C 1
ATOM 499 O O . SER A 1 75 ? -17.973 17.767 -51.102 1.00 87.88 75 SER A O 1
ATOM 501 N N . LEU A 1 76 ? -17.055 15.976 -50.107 1.00 89.56 76 LEU A N 1
ATOM 502 C CA . LEU A 1 76 ? -15.950 16.678 -49.440 1.00 89.56 76 LEU A CA 1
ATOM 503 C C . LEU A 1 76 ? -14.970 17.318 -50.434 1.00 89.56 76 LEU A C 1
ATOM 505 O O . LEU A 1 76 ? -14.586 18.469 -50.245 1.00 89.56 76 LEU A O 1
ATOM 509 N N . MET A 1 77 ? -14.634 16.640 -51.539 1.00 89.25 77 MET A N 1
ATOM 510 C CA . MET A 1 77 ? -13.812 17.232 -52.609 1.00 89.25 77 MET A CA 1
ATOM 511 C C . MET A 1 77 ? -14.475 18.449 -53.281 1.00 89.25 77 MET A C 1
ATOM 513 O O . MET A 1 77 ? -13.775 19.271 -53.872 1.00 89.25 77 MET A O 1
ATOM 517 N N . SER A 1 78 ? -15.799 18.587 -53.156 1.00 82.44 78 SER A N 1
ATOM 518 C CA . SER A 1 78 ? -16.572 19.739 -53.640 1.00 82.44 78 SER A CA 1
ATOM 519 C C . SER A 1 78 ? -16.776 20.838 -52.583 1.00 82.44 78 SER A C 1
ATOM 521 O O . SER A 1 78 ? -17.181 21.944 -52.937 1.00 82.44 78 SER A O 1
ATOM 523 N N . ASP A 1 79 ? -16.506 20.566 -51.302 1.00 83.69 79 ASP A N 1
ATOM 524 C CA . ASP A 1 79 ? -16.616 21.544 -50.215 1.00 83.69 79 ASP A CA 1
ATOM 525 C C . ASP A 1 79 ? -15.402 22.491 -50.189 1.00 83.69 79 ASP A C 1
ATOM 527 O O . ASP A 1 79 ? -14.308 22.190 -50.675 1.00 83.69 79 ASP A O 1
ATOM 531 N N . SER A 1 80 ? -15.597 23.667 -49.605 1.00 79.62 80 SER A N 1
ATOM 532 C CA . SER A 1 80 ? -14.623 24.729 -49.348 1.00 79.62 80 SER A CA 1
ATOM 533 C C . SER A 1 80 ? -13.271 24.248 -48.798 1.00 79.62 80 SER A C 1
ATOM 535 O O . SER A 1 80 ? -12.235 24.787 -49.190 1.00 79.62 80 SER A O 1
ATOM 537 N N . LEU A 1 81 ? -13.265 23.206 -47.956 1.00 82.06 81 LEU A N 1
ATOM 538 C CA . LEU A 1 81 ? -12.065 22.613 -47.353 1.00 82.06 81 LEU A CA 1
ATOM 539 C C . LEU A 1 81 ? -11.083 22.023 -48.385 1.00 82.06 81 LEU A C 1
ATOM 541 O O . LEU A 1 81 ? -9.870 22.079 -48.179 1.00 82.06 81 LEU A O 1
ATOM 545 N N . CYS A 1 82 ? -11.593 21.485 -49.498 1.00 88.38 82 CYS A N 1
ATOM 546 C CA . CYS A 1 82 ? -10.789 20.861 -50.555 1.00 88.38 82 CYS A CA 1
ATOM 547 C C . CYS A 1 82 ? -10.803 21.674 -51.859 1.00 88.38 82 CYS A C 1
ATOM 549 O O . CYS A 1 82 ? -9.748 21.887 -52.463 1.00 88.38 82 CYS A O 1
ATOM 551 N N . SER A 1 83 ? -11.972 22.185 -52.258 1.00 86.44 83 SER A N 1
ATOM 552 C CA . SER A 1 83 ? -12.178 22.949 -53.500 1.00 86.44 83 SER A CA 1
ATOM 553 C C . SER A 1 83 ? -11.357 24.243 -53.586 1.00 86.44 83 SER A C 1
ATOM 555 O O . SER A 1 83 ? -11.017 24.688 -54.683 1.00 86.44 83 SER A O 1
ATOM 557 N N . GLY A 1 84 ? -10.959 24.816 -52.441 1.00 82.31 84 GLY A N 1
ATOM 558 C CA . GLY A 1 84 ? -10.059 25.972 -52.374 1.00 82.31 84 GLY A CA 1
ATOM 559 C C . GLY A 1 84 ? -8.632 25.710 -52.884 1.00 82.31 84 GLY A C 1
ATOM 560 O O . GLY A 1 84 ? -7.929 26.662 -53.217 1.00 82.31 84 GLY A O 1
ATOM 561 N N . CYS A 1 85 ? -8.210 24.442 -52.989 1.00 88.62 85 CYS A N 1
ATOM 562 C CA . CYS A 1 85 ? -6.890 24.050 -53.502 1.00 88.62 85 CYS A CA 1
ATOM 563 C C . CYS A 1 85 ? -6.948 23.058 -54.674 1.00 88.62 85 CYS A C 1
ATOM 565 O O . CYS A 1 85 ? -6.053 23.088 -55.523 1.00 88.62 85 CYS A O 1
ATOM 567 N N . HIS A 1 86 ? -7.978 22.211 -54.746 1.00 92.56 86 HIS A N 1
ATOM 568 C CA . HIS A 1 86 ? -8.112 21.129 -55.723 1.00 92.56 86 HIS A CA 1
ATOM 569 C C . HIS A 1 86 ? -9.442 21.238 -56.475 1.00 92.56 86 HIS A C 1
ATOM 571 O O . HIS A 1 86 ? -10.492 21.335 -55.855 1.00 92.56 86 HIS A O 1
ATOM 577 N N . THR A 1 87 ? -9.431 21.174 -57.804 1.00 92.62 87 THR A N 1
ATOM 578 C CA . THR A 1 87 ? -10.661 21.200 -58.618 1.00 92.62 87 THR A CA 1
ATOM 579 C C . THR A 1 87 ? -10.904 19.824 -59.220 1.00 92.62 87 THR A C 1
ATOM 581 O O . THR A 1 87 ? -10.134 19.402 -60.074 1.00 92.62 87 THR A O 1
ATOM 584 N N . ASP A 1 88 ? -11.937 19.112 -58.775 1.00 92.31 88 ASP A N 1
ATOM 585 C CA . ASP A 1 88 ? -12.264 17.776 -59.287 1.00 92.31 88 ASP A CA 1
ATOM 586 C C . ASP A 1 88 ? -12.797 17.834 -60.731 1.00 92.31 88 ASP A C 1
ATOM 588 O O . ASP A 1 88 ? -13.742 18.571 -61.017 1.00 92.31 88 ASP A O 1
ATOM 592 N N . ASN A 1 89 ? -12.198 17.054 -61.638 1.00 89.50 89 ASN A N 1
ATOM 593 C CA . ASN A 1 89 ? -12.660 16.918 -63.024 1.00 89.50 89 ASN A CA 1
ATOM 594 C C . ASN A 1 89 ? -13.621 15.723 -63.221 1.00 89.50 89 ASN A C 1
ATOM 596 O O . ASN A 1 89 ? -14.164 15.545 -64.311 1.00 89.50 89 ASN A O 1
ATOM 600 N N . GLY A 1 90 ? -13.831 14.889 -62.195 1.00 83.62 90 GLY A N 1
ATOM 601 C CA . GLY A 1 90 ? -14.709 13.713 -62.211 1.00 83.62 90 GLY A CA 1
ATOM 602 C C . GLY A 1 90 ? -14.128 12.463 -62.887 1.00 83.62 90 GLY A C 1
ATOM 603 O O . GLY A 1 90 ? -14.778 11.418 -62.895 1.00 83.62 90 GLY A O 1
ATOM 604 N N . ASP A 1 91 ? -12.912 12.540 -63.436 1.00 84.62 91 ASP A N 1
ATOM 605 C CA . ASP A 1 91 ? -12.214 11.454 -64.146 1.00 84.62 91 ASP A CA 1
ATOM 606 C C . ASP A 1 91 ? -11.022 10.865 -63.362 1.00 84.62 91 ASP A C 1
ATOM 608 O O . ASP A 1 91 ? -10.274 10.032 -63.877 1.00 84.62 91 ASP A O 1
ATOM 612 N N . GLY A 1 92 ? -10.834 11.297 -62.111 1.00 84.88 92 GLY A N 1
ATOM 613 C CA . GLY A 1 92 ? -9.678 10.963 -61.276 1.00 84.88 92 GLY A CA 1
ATOM 614 C C . GLY A 1 92 ? -8.497 11.930 -61.427 1.00 84.88 92 GLY A C 1
ATOM 615 O O . GLY A 1 92 ? -7.475 11.751 -60.757 1.00 84.88 92 GLY A O 1
ATOM 616 N N . THR A 1 93 ? -8.615 12.966 -62.262 1.00 90.25 93 THR A N 1
ATOM 617 C CA . THR A 1 93 ? -7.685 14.101 -62.307 1.00 90.25 93 THR A CA 1
ATOM 618 C C . THR A 1 93 ? -8.248 15.313 -61.565 1.00 90.25 93 THR A C 1
ATOM 620 O O . THR A 1 93 ? -9.451 15.562 -61.556 1.00 90.25 93 THR A O 1
ATOM 623 N N . PHE A 1 94 ? -7.358 16.073 -60.928 1.00 93.69 94 PHE A N 1
ATOM 624 C CA . PHE A 1 94 ? -7.701 17.222 -60.098 1.00 93.69 94 PHE A CA 1
ATOM 625 C C . PHE A 1 94 ? -6.858 18.427 -60.529 1.00 93.69 94 PHE A C 1
ATOM 627 O O . PHE A 1 94 ? -5.627 18.375 -60.515 1.00 93.69 94 PHE A O 1
ATOM 634 N N . GLY A 1 95 ? -7.525 19.506 -60.939 1.00 84.19 95 GLY A N 1
ATOM 635 C CA . GLY A 1 95 ? -6.942 20.822 -61.197 1.00 84.19 95 GLY A CA 1
ATOM 636 C C . GLY A 1 95 ? -6.816 21.666 -59.923 1.00 84.19 95 GLY A C 1
ATOM 637 O O . GLY A 1 95 ? -6.672 21.136 -58.823 1.00 84.19 95 GLY A O 1
ATOM 638 N N . GLY A 1 96 ? -6.919 22.989 -60.064 1.00 87.25 96 GLY A N 1
ATOM 639 C CA . GLY A 1 96 ? -6.845 23.945 -58.952 1.00 87.25 96 GLY A CA 1
ATOM 640 C C . GLY A 1 96 ? -5.438 24.507 -58.719 1.00 87.25 96 GLY A C 1
ATOM 641 O O . GLY A 1 96 ? -4.590 24.481 -59.611 1.00 87.25 96 GLY A O 1
ATOM 642 N N . LEU A 1 97 ? -5.197 25.039 -57.517 1.00 82.00 97 LEU A N 1
ATOM 643 C CA . LEU A 1 97 ? -3.899 25.595 -57.106 1.00 82.00 97 LEU A CA 1
ATOM 644 C C . LEU A 1 97 ? -2.838 24.508 -56.878 1.00 82.00 97 LEU A C 1
ATOM 646 O O . LEU A 1 97 ? -1.649 24.762 -57.062 1.00 82.00 97 LEU A O 1
ATOM 650 N N . VAL A 1 98 ? -3.263 23.304 -56.484 1.00 84.19 98 VAL A N 1
ATOM 651 C CA . VAL A 1 98 ? -2.395 22.146 -56.233 1.00 84.19 98 VAL A CA 1
ATOM 652 C C . VAL A 1 98 ? -2.925 20.951 -57.042 1.00 84.19 98 VAL A C 1
ATOM 654 O O . VAL A 1 98 ? -3.628 20.098 -56.496 1.00 84.19 98 VAL A O 1
ATOM 657 N N . PRO A 1 99 ? -2.651 20.889 -58.357 1.00 87.38 99 PRO A N 1
ATOM 658 C CA . PRO A 1 99 ? -3.180 19.834 -59.212 1.00 87.38 99 PRO A CA 1
ATOM 659 C C . PRO A 1 99 ? -2.526 18.475 -58.923 1.00 87.38 99 PRO A C 1
ATOM 661 O O . PRO A 1 99 ? -1.321 18.387 -58.674 1.00 87.38 99 PRO A O 1
ATOM 664 N N . PHE A 1 100 ? -3.309 17.398 -59.006 1.00 91.06 100 PHE A N 1
ATOM 665 C CA . PHE A 1 100 ? -2.826 16.022 -58.863 1.00 91.06 100 PHE A CA 1
ATOM 666 C C . PHE A 1 100 ? -3.647 15.031 -59.703 1.00 91.06 100 PHE A C 1
ATOM 668 O O . PHE A 1 100 ? -4.688 15.357 -60.264 1.00 91.06 100 PHE A O 1
ATOM 675 N N . ASN A 1 101 ? -3.167 13.792 -59.805 1.00 89.31 101 ASN A N 1
ATOM 676 C CA . ASN A 1 101 ? -3.876 12.695 -60.460 1.00 89.31 101 ASN A CA 1
ATOM 677 C C . ASN A 1 101 ? -4.016 11.543 -59.457 1.00 89.31 101 ASN A C 1
ATOM 679 O O . ASN A 1 101 ? -3.013 10.993 -58.997 1.00 89.31 101 ASN A O 1
ATOM 683 N N . ALA A 1 102 ? -5.252 11.198 -59.094 1.00 88.25 102 ALA A N 1
ATOM 684 C CA . ALA A 1 102 ? -5.546 10.196 -58.075 1.00 88.25 102 ALA A CA 1
ATOM 685 C C . ALA A 1 102 ? -5.166 8.772 -58.512 1.00 88.25 102 ALA A C 1
ATOM 687 O O . ALA A 1 102 ? -4.795 7.958 -57.665 1.00 88.25 102 ALA A O 1
ATOM 688 N N . ILE A 1 103 ? -5.194 8.505 -59.823 1.00 85.12 103 ILE A N 1
ATOM 689 C CA . ILE A 1 103 ? -4.837 7.225 -60.447 1.00 85.12 103 ILE A CA 1
ATOM 690 C C . ILE A 1 103 ? -3.324 6.976 -60.339 1.00 85.12 103 ILE A C 1
ATOM 692 O O . ILE A 1 103 ? -2.903 5.855 -60.063 1.00 85.12 103 ILE A O 1
ATOM 696 N N . THR A 1 104 ? -2.495 8.014 -60.524 1.00 79.94 104 THR A N 1
ATOM 697 C CA . THR A 1 104 ? -1.028 7.870 -60.632 1.00 79.94 104 THR A CA 1
ATOM 698 C C . THR A 1 104 ? -0.223 8.377 -59.430 1.00 79.94 104 THR A C 1
ATOM 700 O O . THR A 1 104 ? 0.996 8.202 -59.414 1.00 79.94 104 THR A O 1
ATOM 703 N N . MET A 1 105 ? -0.830 9.037 -58.435 1.00 80.31 105 MET A N 1
ATOM 704 C CA . MET A 1 105 ? -0.068 9.595 -57.308 1.00 80.31 105 MET A CA 1
ATOM 705 C C . MET A 1 105 ? 0.460 8.516 -56.347 1.00 80.31 105 MET A C 1
ATOM 707 O O . MET A 1 105 ? -0.301 7.781 -55.719 1.00 80.31 105 MET A O 1
ATOM 711 N N . ASN A 1 106 ? 1.781 8.470 -56.152 1.00 76.19 106 ASN A N 1
ATOM 712 C CA . ASN A 1 106 ? 2.421 7.575 -55.184 1.00 76.19 106 ASN A CA 1
ATOM 713 C C . ASN A 1 106 ? 2.373 8.158 -53.755 1.00 76.19 106 ASN A C 1
ATOM 715 O O . ASN A 1 106 ? 3.386 8.559 -53.179 1.00 76.19 106 ASN A O 1
ATOM 719 N N . ARG A 1 107 ? 1.157 8.265 -53.209 1.00 73.62 107 ARG A N 1
ATOM 720 C CA . ARG A 1 107 ? 0.866 8.604 -51.807 1.00 73.62 107 ARG A CA 1
ATOM 721 C C . ARG A 1 107 ? -0.091 7.542 -51.263 1.00 73.62 107 ARG A C 1
ATOM 723 O O . ARG A 1 107 ? -1.197 7.397 -51.792 1.00 73.62 107 ARG A O 1
ATOM 730 N N . GLY A 1 108 ? 0.378 6.790 -50.264 1.00 63.38 108 GLY A N 1
ATOM 731 C CA . GLY A 1 108 ? -0.271 5.589 -49.729 1.00 63.38 108 GLY A CA 1
ATOM 732 C C . GLY A 1 108 ? -0.249 4.395 -50.696 1.00 63.38 108 GLY A C 1
ATOM 733 O O . GLY A 1 108 ? -0.650 4.522 -51.855 1.00 63.38 108 GLY A O 1
ATOM 734 N N . ALA A 1 109 ? 0.183 3.226 -50.210 1.00 69.31 109 ALA A N 1
ATOM 735 C CA . ALA A 1 109 ? 0.062 1.948 -50.923 1.00 69.31 109 ALA A CA 1
ATOM 736 C C . ALA A 1 109 ? -1.293 1.254 -50.660 1.00 69.31 109 ALA A C 1
ATOM 738 O O . ALA A 1 109 ? -1.670 0.338 -51.388 1.00 69.31 109 ALA A O 1
ATOM 739 N N . THR A 1 110 ? -2.058 1.731 -49.672 1.00 80.25 110 THR A N 1
ATOM 740 C CA . THR A 1 110 ? -3.454 1.348 -49.406 1.00 80.25 110 THR A CA 1
ATOM 741 C C . THR A 1 110 ? -4.328 2.583 -49.162 1.00 80.25 110 THR A C 1
ATOM 743 O O . THR A 1 110 ? -3.815 3.654 -48.827 1.00 80.25 110 THR A O 1
ATOM 746 N N . ALA A 1 111 ? -5.655 2.426 -49.258 1.00 80.62 111 ALA A N 1
ATOM 747 C CA . ALA A 1 111 ? -6.616 3.486 -48.936 1.00 80.62 111 ALA A CA 1
ATOM 748 C C . ALA A 1 111 ? -6.437 4.031 -47.505 1.00 80.62 111 ALA A C 1
ATOM 750 O O . ALA A 1 111 ? -6.469 5.242 -47.312 1.00 80.62 111 ALA A O 1
ATOM 751 N N . ALA A 1 112 ? -6.139 3.162 -46.527 1.00 74.50 112 ALA A N 1
ATOM 752 C CA . ALA A 1 112 ? -5.816 3.569 -45.155 1.00 74.50 112 ALA A CA 1
ATOM 753 C C . ALA A 1 112 ? -4.623 4.534 -45.104 1.00 74.50 112 ALA A C 1
ATOM 755 O O . ALA A 1 112 ? -4.702 5.592 -44.492 1.00 74.50 112 ALA A O 1
ATOM 756 N N . GLN A 1 113 ? -3.529 4.204 -45.796 1.00 78.06 113 GLN A N 1
ATOM 757 C CA . GLN A 1 113 ? -2.331 5.047 -45.823 1.00 78.06 113 GLN A CA 1
ATOM 758 C C . GLN A 1 113 ? -2.552 6.357 -46.595 1.00 78.06 113 GLN A C 1
ATOM 760 O O . GLN A 1 113 ? -1.910 7.360 -46.286 1.00 78.06 113 GLN A O 1
ATOM 765 N N . LEU A 1 114 ? -3.457 6.373 -47.581 1.00 86.31 114 LEU A N 1
ATOM 766 C CA . LEU A 1 114 ? -3.891 7.616 -48.220 1.00 86.31 114 LEU A CA 1
ATOM 767 C C . LEU A 1 114 ? -4.727 8.475 -47.255 1.00 86.31 114 LEU A C 1
ATOM 769 O O . LEU A 1 114 ? -4.500 9.679 -47.199 1.00 86.31 114 LEU A O 1
ATOM 773 N N . ALA A 1 115 ? -5.613 7.878 -46.451 1.00 85.50 115 ALA A N 1
ATOM 774 C CA . ALA A 1 115 ? -6.355 8.589 -45.408 1.00 85.50 115 ALA A CA 1
ATOM 775 C C . ALA A 1 115 ? -5.413 9.192 -44.356 1.00 85.50 115 ALA A C 1
ATOM 777 O O . ALA A 1 115 ? -5.513 10.380 -44.063 1.00 85.50 115 ALA A O 1
ATOM 778 N N . THR A 1 116 ? -4.433 8.424 -43.863 1.00 79.44 116 THR A N 1
ATOM 779 C CA . THR A 1 116 ? -3.385 8.932 -42.960 1.00 79.44 116 THR A CA 1
ATOM 780 C C . THR A 1 116 ? -2.621 10.106 -43.579 1.00 79.44 116 THR A C 1
ATOM 782 O O . THR A 1 116 ? -2.401 11.116 -42.920 1.00 79.44 116 THR A O 1
ATOM 785 N N . TYR A 1 117 ? -2.252 10.017 -44.862 1.00 83.94 117 TYR A N 1
ATOM 786 C CA . TYR A 1 117 ? -1.586 11.121 -45.557 1.00 83.94 117 TYR A CA 1
ATOM 787 C C . TYR A 1 117 ? -2.474 12.373 -45.657 1.00 83.94 117 TYR A C 1
ATOM 789 O O . TYR A 1 117 ? -1.984 13.478 -45.424 1.00 83.94 117 TYR A O 1
ATOM 797 N N . ILE A 1 118 ? -3.765 12.211 -45.968 1.00 87.00 118 ILE A N 1
ATOM 798 C CA . ILE A 1 118 ? -4.736 13.312 -46.046 1.00 87.00 118 ILE A CA 1
ATOM 799 C C . ILE A 1 118 ? -4.898 13.976 -44.675 1.00 87.00 118 ILE A C 1
ATOM 801 O O . ILE A 1 118 ? -4.712 15.187 -44.584 1.00 87.00 118 ILE A O 1
ATOM 805 N N . SER A 1 119 ? -5.136 13.210 -43.604 1.00 81.88 119 SER A N 1
ATOM 806 C CA . SER A 1 119 ? -5.310 13.778 -42.259 1.00 81.88 119 SER A CA 1
ATOM 807 C C . SER A 1 119 ? -4.072 14.508 -41.742 1.00 81.88 119 SER A C 1
ATOM 809 O O . SER A 1 119 ? -4.203 15.518 -41.058 1.00 81.88 119 SER A O 1
ATOM 811 N N . GLN A 1 120 ? -2.873 14.047 -42.104 1.00 74.88 120 GLN A N 1
ATOM 812 C CA . GLN A 1 120 ? -1.607 14.661 -41.691 1.00 74.88 120 GLN A CA 1
ATOM 813 C C . GLN A 1 120 ? -1.150 15.831 -42.574 1.00 74.88 120 GLN A C 1
ATOM 815 O O . GLN A 1 120 ? -0.276 16.586 -42.154 1.00 74.88 120 GLN A O 1
ATOM 820 N N . SER A 1 121 ? -1.691 15.983 -43.791 1.00 80.81 121 SER A N 1
ATOM 821 C CA . SER A 1 121 ? -1.143 16.913 -44.800 1.00 80.81 121 SER A CA 1
ATOM 822 C C . SER A 1 121 ? -2.150 17.895 -45.399 1.00 80.81 121 SER A C 1
ATOM 824 O O . SER A 1 121 ? -1.723 18.821 -46.089 1.00 80.81 121 SER A O 1
ATOM 826 N N . MET A 1 122 ? -3.458 17.699 -45.190 1.00 84.25 122 MET A N 1
ATOM 827 C CA . MET A 1 122 ? -4.510 18.473 -45.856 1.00 84.25 122 MET A CA 1
ATOM 828 C C . MET A 1 122 ? -5.446 19.190 -44.862 1.00 84.25 122 MET A C 1
ATOM 830 O O . MET A 1 122 ? -5.823 18.604 -43.842 1.00 84.25 122 MET A O 1
ATOM 834 N N . PRO A 1 123 ? -5.862 20.436 -45.168 1.00 79.50 123 PRO A N 1
ATOM 835 C CA . PRO A 1 123 ? -5.331 21.305 -46.224 1.00 79.50 123 PRO A CA 1
ATOM 836 C C . PRO A 1 123 ? -3.882 21.722 -45.914 1.00 79.50 123 PRO A C 1
ATOM 838 O O . PRO A 1 123 ? -3.520 21.932 -44.761 1.00 79.50 123 PRO A O 1
ATOM 841 N N . SER A 1 124 ? -3.037 21.885 -46.935 1.00 72.81 124 SER A N 1
ATOM 842 C CA . SER A 1 124 ? -1.591 22.118 -46.740 1.00 72.81 124 SER A CA 1
ATOM 843 C C . SER A 1 124 ? -1.229 23.443 -46.050 1.00 72.81 124 SER A C 1
ATOM 845 O O . SER A 1 124 ? -0.077 23.653 -45.683 1.00 72.81 124 SER A O 1
ATOM 847 N N . THR A 1 125 ? -2.193 24.352 -45.897 1.00 70.81 125 THR A N 1
ATOM 848 C CA . THR A 1 125 ? -2.082 25.618 -45.154 1.00 70.81 125 THR A CA 1
ATOM 849 C C . THR A 1 125 ? -2.418 25.483 -43.666 1.00 70.81 125 THR A C 1
ATOM 851 O O . THR A 1 125 ? -2.045 26.353 -42.884 1.00 70.81 125 THR A O 1
ATOM 854 N N . SER A 1 126 ? -3.115 24.416 -43.267 1.00 71.06 126 SER A N 1
ATOM 855 C CA . SER A 1 126 ? -3.448 24.090 -41.877 1.00 71.06 126 SER A CA 1
ATOM 856 C C . SER A 1 126 ? -3.701 22.574 -41.767 1.00 71.06 126 SER A C 1
ATOM 858 O O . SER A 1 126 ? -4.851 22.131 -41.808 1.00 71.06 126 SER A O 1
ATOM 860 N N . PRO A 1 127 ? -2.636 21.749 -41.729 1.00 75.38 127 PRO A N 1
ATOM 861 C CA . PRO A 1 127 ? -2.778 20.296 -41.723 1.00 75.38 127 PRO A CA 1
ATOM 862 C C . PRO A 1 127 ? -3.458 19.805 -40.441 1.00 75.38 127 PRO A C 1
ATOM 864 O O . PRO A 1 127 ? -3.208 20.345 -39.365 1.00 75.38 127 PRO A O 1
ATOM 867 N N . GLY A 1 128 ? -4.301 18.775 -40.549 1.00 66.44 128 GLY A N 1
ATOM 868 C CA . GLY A 1 128 ? -5.060 18.235 -39.414 1.00 66.44 128 GLY A CA 1
ATOM 869 C C . GLY A 1 128 ? -6.525 18.676 -39.327 1.00 66.44 128 GLY A C 1
ATOM 870 O O . GLY A 1 128 ? -7.208 18.262 -38.394 1.00 66.44 128 GLY A O 1
ATOM 871 N N . LEU A 1 129 ? -7.045 19.464 -40.280 1.00 73.75 129 LEU A N 1
ATOM 872 C CA . LEU A 1 129 ? -8.470 19.846 -40.295 1.00 73.75 129 LEU A CA 1
ATOM 873 C C . LEU A 1 129 ? -9.395 18.783 -40.920 1.00 73.75 129 LEU A C 1
ATOM 875 O O . LEU A 1 129 ? -10.577 18.750 -40.597 1.00 73.75 129 LEU A O 1
ATOM 879 N N . CYS A 1 130 ? -8.886 17.906 -41.793 1.00 74.69 130 CYS A N 1
ATOM 880 C CA . CYS A 1 130 ? -9.659 16.805 -42.379 1.00 74.69 130 CYS A CA 1
ATOM 881 C C . CYS A 1 130 ? -9.272 15.468 -41.731 1.00 74.69 130 CYS A C 1
ATOM 883 O O . CYS A 1 130 ? -8.463 14.719 -42.270 1.00 74.69 130 CYS A O 1
ATOM 885 N N . THR A 1 131 ? -9.816 15.168 -40.552 1.00 75.25 131 THR A N 1
ATOM 886 C CA . THR A 1 131 ? -9.494 13.961 -39.763 1.00 75.25 131 THR A CA 1
ATOM 887 C C . THR A 1 131 ? -10.602 12.903 -39.807 1.00 75.25 131 THR A C 1
ATOM 889 O O . THR A 1 131 ? -11.693 13.134 -40.328 1.00 75.25 131 THR A O 1
ATOM 892 N N . THR A 1 132 ? -10.297 11.704 -39.299 1.00 75.31 132 THR A N 1
ATOM 893 C CA . THR A 1 132 ? -11.229 10.577 -39.105 1.00 75.31 132 THR A CA 1
ATOM 894 C C . THR A 1 132 ? -12.111 10.291 -40.331 1.00 75.31 132 THR A C 1
ATOM 896 O O . THR A 1 132 ? -11.596 9.804 -41.339 1.00 75.31 132 THR A O 1
ATOM 899 N N . SER A 1 133 ? -13.416 10.581 -40.290 1.00 80.38 133 SER A N 1
ATOM 900 C CA . SER A 1 133 ? -14.337 10.339 -41.409 1.00 80.38 133 SER A CA 1
ATOM 901 C C . SER A 1 133 ? -14.004 11.191 -42.633 1.00 80.38 133 SER A C 1
ATOM 903 O O . SER A 1 133 ? -14.027 10.660 -43.736 1.00 80.38 133 SER A O 1
ATOM 905 N N . CYS A 1 134 ? -13.597 12.455 -42.462 1.00 85.94 134 CYS A N 1
ATOM 906 C CA . CYS A 1 134 ? -13.191 13.313 -43.579 1.00 85.94 134 CYS A CA 1
ATOM 907 C C . CYS A 1 134 ? -12.019 12.695 -44.356 1.00 85.94 134 CYS A C 1
ATOM 909 O O . CYS A 1 134 ? -12.070 12.572 -45.581 1.00 85.94 134 CYS A O 1
ATOM 911 N N . ALA A 1 135 ? -10.991 12.232 -43.638 1.00 88.00 135 ALA A N 1
ATOM 912 C CA . ALA A 1 135 ? -9.820 11.596 -44.233 1.00 88.00 135 ALA A CA 1
ATOM 913 C C . ALA A 1 135 ? -10.151 10.260 -44.910 1.00 88.00 135 ALA A C 1
ATOM 915 O O . ALA A 1 135 ? -9.718 10.022 -46.037 1.00 88.00 135 ALA A O 1
ATOM 916 N N . ASN A 1 136 ? -10.917 9.399 -44.233 1.00 86.75 136 ASN A N 1
ATOM 917 C CA . ASN A 1 136 ? -11.276 8.072 -44.734 1.00 86.75 136 ASN A CA 1
ATOM 918 C C . ASN A 1 136 ? -12.206 8.157 -45.949 1.00 86.75 136 ASN A C 1
ATOM 920 O O . ASN A 1 136 ? -11.942 7.518 -46.962 1.00 86.75 136 ASN A O 1
ATOM 924 N N . ASP A 1 137 ? -13.247 8.986 -45.897 1.00 91.12 137 ASP A N 1
ATOM 925 C CA . ASP A 1 137 ? -14.203 9.145 -46.994 1.00 91.12 137 ASP A CA 1
ATOM 926 C C . ASP A 1 137 ? -13.533 9.784 -48.221 1.00 91.12 137 ASP A C 1
ATOM 928 O O . ASP A 1 137 ? -13.675 9.283 -49.341 1.00 91.12 137 ASP A O 1
ATOM 932 N N . THR A 1 138 ? -12.713 10.824 -48.020 1.00 91.81 138 THR A N 1
ATOM 933 C CA . THR A 1 138 ? -11.915 11.433 -49.100 1.00 91.81 138 THR A CA 1
ATOM 934 C C . THR A 1 138 ? -10.924 10.428 -49.691 1.00 91.81 138 THR A C 1
ATOM 936 O O . THR A 1 138 ? -10.817 10.312 -50.912 1.00 91.81 138 THR A O 1
ATOM 939 N N . ALA A 1 139 ? -10.237 9.635 -48.861 1.00 92.38 139 ALA A N 1
ATOM 940 C CA . ALA A 1 139 ? -9.355 8.577 -49.345 1.00 92.38 139 ALA A CA 1
ATOM 941 C C . ALA A 1 139 ? -10.115 7.494 -50.118 1.00 92.38 139 ALA A C 1
ATOM 943 O O . ALA A 1 139 ? -9.639 7.084 -51.172 1.00 92.38 139 ALA A O 1
ATOM 944 N N . ALA A 1 140 ? -11.290 7.059 -49.654 1.00 90.44 140 ALA A N 1
ATOM 945 C CA . ALA A 1 140 ? -12.131 6.083 -50.346 1.00 90.44 140 ALA A CA 1
ATOM 946 C C . ALA A 1 140 ? -12.549 6.583 -51.735 1.00 90.44 140 ALA A C 1
ATOM 948 O O . ALA A 1 140 ? -12.447 5.839 -52.714 1.00 90.44 140 ALA A O 1
ATOM 949 N N . TYR A 1 141 ? -12.947 7.856 -51.843 1.00 92.69 141 TYR A N 1
ATOM 950 C CA . TYR A 1 141 ? -13.254 8.485 -53.125 1.00 92.69 141 TYR A CA 1
ATOM 951 C C . TYR A 1 141 ? -12.034 8.517 -54.054 1.00 92.69 141 TYR A C 1
ATOM 953 O O . TYR A 1 141 ? -12.089 7.967 -55.154 1.00 92.69 141 TYR A O 1
ATOM 961 N N . LEU A 1 142 ? -10.898 9.051 -53.596 1.00 92.00 142 LEU A N 1
ATOM 962 C CA . LEU A 1 142 ? -9.670 9.119 -54.399 1.00 92.00 142 LEU A CA 1
ATOM 963 C C . LEU A 1 142 ? -9.102 7.729 -54.753 1.00 92.00 142 LEU A C 1
ATOM 965 O O . LEU A 1 142 ? -8.468 7.568 -55.797 1.00 92.00 142 LEU A O 1
ATOM 969 N N . TRP A 1 143 ? -9.349 6.707 -53.928 1.00 91.00 143 TRP A N 1
ATOM 970 C CA . TRP A 1 143 ? -8.937 5.325 -54.188 1.00 91.00 143 TRP A CA 1
ATOM 971 C C . TRP A 1 143 ? -9.857 4.593 -55.174 1.00 91.00 143 TRP A C 1
ATOM 973 O O . TRP A 1 143 ? -9.394 3.677 -55.855 1.00 91.00 143 TRP A O 1
ATOM 983 N N . SER A 1 144 ? -11.123 5.007 -55.317 1.00 88.50 144 SER A N 1
ATOM 984 C CA . SER A 1 144 ? -12.061 4.405 -56.282 1.00 88.50 144 SER A CA 1
ATOM 985 C C . SER A 1 144 ? -11.553 4.502 -57.730 1.00 88.50 144 SER A C 1
ATOM 987 O O . SER A 1 144 ? -11.611 3.530 -58.487 1.00 88.50 144 SER A O 1
ATOM 989 N N . PHE A 1 145 ? -10.911 5.623 -58.078 1.00 86.25 145 PHE A N 1
ATOM 990 C CA . PHE A 1 145 ? -10.262 5.833 -59.376 1.00 86.25 145 PHE A CA 1
ATOM 991 C C . PHE A 1 145 ? -9.037 4.926 -59.609 1.00 86.25 145 PHE A C 1
ATOM 993 O O . PHE A 1 145 ? -8.686 4.665 -60.758 1.00 86.25 145 PHE A O 1
ATOM 1000 N N . ARG A 1 146 ? -8.395 4.404 -58.549 1.00 84.25 146 ARG A N 1
ATOM 1001 C CA . ARG A 1 146 ? -7.297 3.420 -58.662 1.00 84.25 146 ARG A CA 1
ATOM 1002 C C . ARG A 1 146 ? -7.796 1.981 -58.814 1.00 84.25 146 ARG A C 1
ATOM 1004 O O . ARG A 1 146 ? -7.071 1.152 -59.356 1.00 84.25 146 ARG A O 1
ATOM 1011 N N . SER A 1 147 ? -8.993 1.664 -58.313 1.00 64.50 147 SER A N 1
ATOM 1012 C CA . SER A 1 147 ? -9.544 0.299 -58.297 1.00 64.50 147 SER A CA 1
ATOM 1013 C C . SER A 1 147 ? -10.479 -0.027 -59.468 1.00 64.50 147 SER A C 1
ATOM 1015 O O . SER A 1 147 ? -10.853 -1.187 -59.632 1.00 64.50 147 SER A O 1
ATOM 1017 N N . GLY A 1 148 ? -10.820 0.953 -60.313 1.00 52.91 148 GLY A N 1
ATOM 1018 C CA . GLY A 1 148 ? -11.508 0.731 -61.593 1.00 52.91 148 GLY A CA 1
ATOM 1019 C C . GLY A 1 148 ? -13.019 0.483 -61.501 1.00 52.91 148 GLY A C 1
ATOM 1020 O O . GLY A 1 148 ? -13.613 -0.005 -62.461 1.00 52.91 148 GLY A O 1
ATOM 1021 N N . GLY A 1 149 ? -13.650 0.801 -60.366 1.00 41.44 149 GLY A N 1
ATOM 1022 C CA . GLY A 1 149 ? -15.096 0.662 -60.172 1.00 41.44 149 GLY A CA 1
ATOM 1023 C C . GLY A 1 149 ? -15.877 1.906 -60.603 1.00 41.44 149 GLY A C 1
ATOM 1024 O O . GLY A 1 149 ? -15.659 2.991 -60.073 1.00 41.44 149 GLY A O 1
ATOM 1025 N N . THR A 1 150 ? -16.825 1.756 -61.532 1.00 33.72 150 THR A N 1
ATOM 1026 C CA . THR A 1 150 ? -17.779 2.821 -61.895 1.00 33.72 150 THR A CA 1
ATOM 1027 C C . THR A 1 150 ? -18.730 3.115 -60.721 1.00 33.72 150 THR A C 1
ATOM 1029 O O . THR A 1 150 ? -19.245 2.163 -60.132 1.00 33.72 150 THR A O 1
ATOM 1032 N N . PRO A 1 151 ? -19.017 4.385 -60.372 1.00 35.41 151 PRO A N 1
ATOM 1033 C CA . PRO A 1 151 ? -19.894 4.703 -59.247 1.00 35.41 151 PRO A CA 1
ATOM 1034 C C . PRO A 1 151 ? -21.354 4.316 -59.528 1.00 35.41 151 PRO A C 1
ATOM 1036 O O . PRO A 1 151 ? -21.956 4.769 -60.501 1.00 35.41 151 PRO A O 1
ATOM 1039 N N . THR A 1 152 ? -21.949 3.516 -58.639 1.00 28.38 152 THR A N 1
ATOM 1040 C CA . THR A 1 152 ? -23.377 3.154 -58.666 1.00 28.38 152 THR A CA 1
ATOM 1041 C C . THR A 1 152 ? -24.105 3.717 -57.450 1.00 28.38 152 THR A C 1
ATOM 1043 O O . THR A 1 152 ? -23.736 3.438 -56.310 1.00 28.38 152 THR A O 1
ATOM 1046 N N . THR A 1 153 ? -25.162 4.492 -57.685 1.00 35.56 153 THR A N 1
ATOM 1047 C CA . THR A 1 153 ? -25.937 5.192 -56.654 1.00 35.56 153 THR A CA 1
ATOM 1048 C C . THR A 1 153 ? -27.081 4.335 -56.100 1.00 35.56 153 THR A C 1
ATOM 1050 O O . THR A 1 153 ? -27.948 3.893 -56.849 1.00 35.56 153 THR A O 1
ATOM 1053 N N . SER A 1 154 ? -27.148 4.145 -54.774 1.00 26.58 154 SER A N 1
ATOM 1054 C CA . SER A 1 154 ? -28.376 3.664 -54.107 1.00 26.58 154 SER A CA 1
ATOM 1055 C C . SER A 1 154 ? -28.491 4.104 -52.637 1.00 26.58 154 SER A C 1
ATOM 1057 O O . SER A 1 154 ? -27.895 3.526 -51.739 1.00 26.58 154 SER A O 1
ATOM 1059 N N . SER A 1 155 ? -29.270 5.171 -52.436 1.00 24.78 155 SER A N 1
ATOM 1060 C CA . SER A 1 155 ? -30.202 5.419 -51.314 1.00 24.78 155 SER A CA 1
ATOM 1061 C C . SER A 1 155 ? -29.972 4.775 -49.929 1.00 24.78 155 SER A C 1
ATOM 1063 O O . SER A 1 155 ? -30.166 3.576 -49.741 1.00 24.78 155 SER A O 1
ATOM 1065 N N . ALA A 1 156 ? -29.799 5.637 -48.923 1.00 24.08 156 ALA A N 1
ATOM 1066 C CA . ALA A 1 156 ? -30.223 5.413 -47.531 1.00 24.08 156 ALA A CA 1
ATOM 1067 C C . ALA A 1 156 ? -31.768 5.609 -47.387 1.00 24.08 156 ALA A C 1
ATOM 1069 O O . ALA A 1 156 ? -32.398 5.958 -48.393 1.00 24.08 156 ALA A O 1
ATOM 1070 N N . PRO A 1 157 ? -32.410 5.495 -46.195 1.00 40.72 157 PRO A N 1
ATOM 1071 C CA . PRO A 1 157 ? -31.871 5.121 -44.879 1.00 40.72 157 PRO A CA 1
ATOM 1072 C C . PRO A 1 157 ? -32.693 4.066 -44.095 1.00 40.72 157 PRO A C 1
ATOM 1074 O O . PRO A 1 157 ? -33.884 3.872 -44.324 1.00 40.72 157 PRO A O 1
ATOM 1077 N N . THR A 1 158 ? -32.096 3.526 -43.028 1.00 21.33 158 THR A N 1
ATOM 1078 C CA . THR A 1 158 ? -32.823 3.131 -41.803 1.00 21.33 158 THR A CA 1
ATOM 1079 C C . THR A 1 158 ? -31.984 3.491 -40.583 1.00 21.33 158 THR A C 1
ATOM 1081 O O . THR A 1 158 ? -30.787 3.216 -40.554 1.00 21.33 158 THR A O 1
ATOM 1084 N N . SER A 1 159 ? -32.611 4.094 -39.575 1.00 30.98 159 SER A N 1
ATOM 1085 C CA . SER A 1 159 ? -31.979 4.461 -38.307 1.00 30.98 159 SER A CA 1
ATOM 1086 C C . SER A 1 159 ? -31.664 3.220 -37.466 1.00 30.98 159 SER A C 1
ATOM 1088 O O . SER A 1 159 ? -32.540 2.699 -36.777 1.00 30.98 159 SER A O 1
ATOM 1090 N N . GLY A 1 160 ? -30.416 2.760 -37.515 1.00 21.92 160 GLY A N 1
ATOM 1091 C CA . GLY A 1 160 ? -29.856 1.855 -36.516 1.00 21.92 160 GLY A CA 1
ATOM 1092 C C . GLY A 1 160 ? -29.076 2.664 -35.489 1.00 21.92 160 GLY A C 1
ATOM 1093 O O . GLY A 1 160 ? -28.107 3.327 -35.850 1.00 21.92 160 GLY A O 1
ATOM 1094 N N . THR A 1 161 ? -29.484 2.619 -34.222 1.00 27.12 161 THR A N 1
ATOM 1095 C CA . THR A 1 161 ? -28.651 3.096 -33.113 1.00 27.12 161 THR A CA 1
ATOM 1096 C C . THR A 1 161 ? -27.370 2.274 -33.087 1.00 27.12 161 THR A C 1
ATOM 1098 O O . THR A 1 161 ? -27.411 1.086 -32.764 1.00 27.12 161 THR A O 1
ATOM 1101 N N . SER A 1 162 ? -26.235 2.892 -33.416 1.00 24.64 162 SER A N 1
ATOM 1102 C CA . SER A 1 162 ? -24.925 2.325 -33.115 1.00 24.64 162 SER A CA 1
ATOM 1103 C C . SER A 1 162 ? -24.734 2.378 -31.605 1.00 24.64 162 SER A C 1
ATOM 1105 O O . SER A 1 162 ? -24.205 3.353 -31.073 1.00 24.64 162 SER A O 1
ATOM 1107 N N . SER A 1 163 ? -25.215 1.344 -30.916 1.00 24.19 163 SER A N 1
ATOM 1108 C CA . SER A 1 163 ? -24.805 1.060 -29.549 1.00 24.19 163 SER A CA 1
ATOM 1109 C C . SER A 1 163 ? -23.283 1.085 -29.504 1.00 24.19 163 SER A C 1
ATOM 1111 O O . SER A 1 163 ? -22.636 0.377 -30.285 1.00 24.19 163 SER A O 1
ATOM 1113 N N . SER A 1 164 ? -22.728 1.883 -28.594 1.00 29.64 164 SER A N 1
ATOM 1114 C CA . SER A 1 164 ? -21.336 1.763 -28.174 1.00 29.64 164 SER A CA 1
ATOM 1115 C C . SER A 1 164 ? -21.003 0.288 -27.948 1.00 29.64 164 SER A C 1
ATOM 1117 O O . SER A 1 164 ? -21.864 -0.477 -27.507 1.00 29.64 164 SER A O 1
ATOM 1119 N N . ALA A 1 165 ? -19.769 -0.121 -28.245 1.00 26.88 165 ALA A N 1
ATOM 1120 C CA . ALA A 1 165 ? -19.305 -1.450 -27.872 1.00 26.88 165 ALA A CA 1
ATOM 1121 C C . ALA A 1 165 ? -19.189 -1.515 -26.343 1.00 26.88 165 ALA A C 1
ATOM 1123 O O . ALA A 1 165 ? -18.136 -1.220 -25.776 1.00 26.88 165 ALA A O 1
ATOM 1124 N N . ASP A 1 166 ? -20.302 -1.849 -25.692 1.00 32.06 166 ASP A N 1
ATOM 1125 C CA . ASP A 1 166 ? -20.353 -2.140 -24.272 1.00 32.06 166 ASP A CA 1
ATOM 1126 C C . ASP A 1 166 ? -19.558 -3.417 -24.004 1.00 32.06 166 ASP A C 1
ATOM 1128 O O . ASP A 1 166 ? -20.059 -4.541 -24.046 1.00 32.06 166 ASP A O 1
ATOM 1132 N N . ASN A 1 167 ? -18.274 -3.214 -23.731 1.00 29.22 167 ASN A N 1
ATOM 1133 C CA . ASN A 1 167 ? -17.373 -4.236 -23.227 1.00 29.22 167 ASN A CA 1
ATOM 1134 C C . ASN A 1 167 ? -17.591 -4.490 -21.719 1.00 29.22 167 ASN A C 1
ATOM 1136 O O . ASN A 1 167 ? -16.736 -5.083 -21.067 1.00 29.22 167 ASN A O 1
ATOM 1140 N N . GLY A 1 168 ? -18.775 -4.148 -21.192 1.00 29.83 168 GLY A N 1
ATOM 1141 C CA . GLY A 1 168 ? -19.402 -4.666 -19.973 1.00 29.83 168 GLY A CA 1
ATOM 1142 C C . GLY A 1 168 ? -19.705 -6.173 -19.988 1.00 29.83 168 GLY A C 1
ATOM 1143 O O . GLY A 1 168 ? -20.442 -6.666 -19.134 1.00 29.83 168 GLY A O 1
ATOM 1144 N N . VAL A 1 169 ? -19.074 -6.948 -20.882 1.00 30.81 169 VAL A N 1
ATOM 1145 C CA . VAL A 1 169 ? -18.767 -8.364 -20.623 1.00 30.81 169 VAL A CA 1
ATOM 1146 C C . VAL A 1 169 ? -17.725 -8.395 -19.503 1.00 30.81 169 VAL A C 1
ATOM 1148 O O . VAL A 1 169 ? -16.523 -8.517 -19.738 1.00 30.81 169 VAL A O 1
ATOM 1151 N N . GLY A 1 170 ? -18.203 -8.177 -18.279 1.00 35.72 170 GLY A N 1
ATOM 1152 C CA . GLY A 1 170 ? -17.360 -7.896 -17.130 1.00 35.72 170 GLY A CA 1
ATOM 1153 C C . GLY A 1 170 ? -16.355 -9.009 -16.856 1.00 35.72 170 GLY A C 1
ATOM 1154 O O . GLY A 1 170 ? -16.688 -10.192 -16.858 1.00 35.72 170 GLY A O 1
ATOM 1155 N N . THR A 1 171 ? -15.137 -8.607 -16.505 1.00 40.12 171 THR A N 1
ATOM 1156 C CA . THR A 1 171 ? -14.117 -9.485 -15.909 1.00 40.12 171 THR A CA 1
ATOM 1157 C C . THR A 1 171 ? -14.547 -10.064 -14.556 1.00 40.12 171 THR A C 1
ATOM 1159 O O . THR A 1 171 ? -13.887 -10.961 -14.045 1.00 40.12 171 THR A O 1
ATOM 1162 N N . GLY A 1 172 ? -15.632 -9.542 -13.971 1.00 48.88 172 GLY A N 1
ATOM 1163 C CA . GLY A 1 172 ? -16.060 -9.801 -12.596 1.00 48.88 172 GLY A CA 1
ATOM 1164 C C . GLY A 1 172 ? -15.345 -8.932 -11.558 1.00 48.88 172 GLY A C 1
ATOM 1165 O O . GLY A 1 172 ? -15.568 -9.136 -10.377 1.00 48.88 172 GLY A O 1
ATOM 1166 N N . LEU A 1 173 ? -14.496 -7.987 -11.991 1.00 51.81 173 LEU A N 1
ATOM 1167 C CA . LEU A 1 173 ? -13.490 -7.333 -11.143 1.00 51.81 173 LEU A CA 1
ATOM 1168 C C . LEU A 1 173 ? -13.691 -5.812 -10.938 1.00 51.81 173 LEU A C 1
ATOM 1170 O O . LEU A 1 173 ? -12.734 -5.111 -10.641 1.00 51.81 173 LEU A O 1
ATOM 1174 N N . GLY A 1 174 ? -14.872 -5.239 -11.191 1.00 63.59 174 GLY A N 1
ATOM 1175 C CA . GLY A 1 174 ? -15.121 -3.803 -10.931 1.00 63.59 174 GLY A CA 1
ATOM 1176 C C . GLY A 1 174 ? -14.223 -2.789 -11.683 1.00 63.59 174 GLY A C 1
ATOM 1177 O O . GLY A 1 174 ? -14.180 -1.609 -11.308 1.00 63.59 174 GLY A O 1
ATOM 1178 N N . TYR A 1 175 ? -13.505 -3.219 -12.730 1.00 71.56 175 TYR A N 1
ATOM 1179 C CA . TYR A 1 175 ? -12.576 -2.411 -13.535 1.00 71.56 175 TYR A CA 1
ATOM 1180 C C . TYR A 1 175 ? -13.133 -2.066 -14.917 1.00 71.56 175 TYR A C 1
ATOM 1182 O O . TYR A 1 175 ? -13.681 -2.920 -15.613 1.00 71.56 175 TYR A O 1
ATOM 1190 N N . LYS A 1 176 ? -12.884 -0.830 -15.364 1.00 75.19 176 LYS A N 1
ATOM 1191 C CA . LYS A 1 176 ? -13.000 -0.437 -16.772 1.00 75.19 176 LYS A CA 1
ATOM 1192 C C . LYS A 1 176 ? -11.726 -0.838 -17.516 1.00 75.19 176 LYS A C 1
ATOM 1194 O O . LYS A 1 176 ? -10.624 -0.533 -17.063 1.00 75.19 176 LYS A O 1
ATOM 1199 N N . VAL A 1 177 ? -11.871 -1.487 -18.669 1.00 78.81 177 VAL A N 1
ATOM 1200 C CA . VAL A 1 177 ? -10.745 -1.862 -19.537 1.00 78.81 177 VAL A CA 1
ATOM 1201 C C . VAL A 1 177 ? -10.616 -0.819 -20.648 1.00 78.81 177 VAL A C 1
ATOM 1203 O O . VAL A 1 177 ? -11.431 -0.794 -21.568 1.00 78.81 177 VAL A O 1
ATOM 1206 N N . LEU A 1 178 ? -9.607 0.052 -20.556 1.00 81.50 178 LEU A N 1
ATOM 1207 C CA . LEU A 1 178 ? -9.370 1.140 -21.516 1.00 81.50 178 LEU A CA 1
ATOM 1208 C C . LEU A 1 178 ? -8.132 0.843 -22.385 1.00 81.50 178 LEU A C 1
ATOM 1210 O O . LEU A 1 178 ? -7.169 0.269 -21.875 1.00 81.50 178 LEU A O 1
ATOM 1214 N N . PRO A 1 179 ? -8.088 1.224 -23.676 1.00 80.00 179 PRO A N 1
ATOM 1215 C CA . PRO A 1 179 ? -6.879 1.095 -24.495 1.00 80.00 179 PRO A CA 1
ATOM 1216 C C . PRO A 1 179 ? -5.711 1.877 -23.882 1.00 80.00 179 PRO A C 1
ATOM 1218 O O . PRO A 1 179 ? -5.881 3.044 -23.556 1.00 80.00 179 PRO A O 1
ATOM 1221 N N . ASN A 1 180 ? -4.512 1.293 -23.780 1.00 72.06 180 ASN A N 1
ATOM 1222 C CA . ASN A 1 180 ? -3.348 1.958 -23.164 1.00 72.06 180 ASN A CA 1
ATOM 1223 C C . ASN A 1 180 ? -2.496 2.796 -24.140 1.00 72.06 180 ASN A C 1
ATOM 1225 O O . ASN A 1 180 ? -1.387 3.208 -23.805 1.00 72.06 180 ASN A O 1
ATOM 1229 N N . GLY A 1 181 ? -2.965 2.978 -25.379 1.00 66.56 181 GLY A N 1
ATOM 1230 C CA . GLY A 1 181 ? -2.258 3.684 -26.455 1.00 66.56 181 GLY A CA 1
ATOM 1231 C C . GLY A 1 181 ? -1.072 2.923 -27.070 1.00 66.56 181 GLY A C 1
ATOM 1232 O O . GLY A 1 181 ? -0.655 3.239 -28.181 1.00 66.56 181 GLY A O 1
ATOM 1233 N N . ARG A 1 182 ? -0.538 1.888 -26.411 1.00 64.12 182 ARG A N 1
ATOM 1234 C CA . ARG A 1 182 ? 0.649 1.121 -26.843 1.00 64.12 182 ARG A CA 1
ATOM 1235 C C . ARG A 1 182 ? 0.300 -0.256 -27.423 1.00 64.12 182 ARG A C 1
ATOM 1237 O O . ARG A 1 182 ? 1.128 -1.160 -27.425 1.00 64.12 182 ARG A O 1
ATOM 1244 N N . GLY A 1 183 ? -0.931 -0.419 -27.910 1.00 60.16 183 GLY A N 1
ATOM 1245 C CA . GLY A 1 183 ? -1.439 -1.676 -28.476 1.00 60.16 183 GLY A CA 1
ATOM 1246 C C . GLY A 1 183 ? -1.947 -2.695 -27.447 1.00 60.16 183 GLY A C 1
ATOM 1247 O O . GLY A 1 183 ? -2.292 -3.807 -27.834 1.00 60.16 183 GLY A O 1
ATOM 1248 N N . GLY A 1 184 ? -2.015 -2.326 -26.164 1.00 68.81 184 GLY A N 1
ATOM 1249 C CA . GLY A 1 184 ? -2.635 -3.118 -25.099 1.00 68.81 184 GLY A CA 1
ATOM 1250 C C . GLY A 1 184 ? -3.740 -2.345 -24.376 1.00 68.81 184 GLY A C 1
ATOM 1251 O O . GLY A 1 184 ? -4.304 -1.384 -24.907 1.00 68.81 184 GLY A O 1
ATOM 1252 N N . VAL A 1 185 ? -4.028 -2.744 -23.137 1.00 75.06 185 VAL A N 1
ATOM 1253 C CA . VAL A 1 185 ? -5.071 -2.146 -22.288 1.00 75.06 185 VAL A CA 1
ATOM 1254 C C . VAL A 1 185 ? -4.555 -1.808 -20.886 1.00 75.06 185 VAL A C 1
ATOM 1256 O O . VAL A 1 185 ? -3.614 -2.423 -20.391 1.00 75.06 185 VAL A O 1
ATOM 1259 N N . ASN A 1 186 ? -5.190 -0.819 -20.265 1.00 75.88 186 ASN A N 1
ATOM 1260 C CA . ASN A 1 186 ? -5.110 -0.468 -18.851 1.00 75.88 186 ASN A CA 1
ATOM 1261 C C . ASN A 1 186 ? -6.403 -0.934 -18.160 1.00 75.88 186 ASN A C 1
ATOM 1263 O O . ASN A 1 186 ? -7.453 -1.040 -18.796 1.00 75.88 186 ASN A O 1
ATOM 1267 N N . TYR A 1 187 ? -6.325 -1.191 -16.857 1.00 75.69 187 TYR A N 1
ATOM 1268 C CA . TYR A 1 187 ? -7.461 -1.599 -16.030 1.00 75.69 187 TYR A CA 1
ATOM 1269 C C . TYR A 1 187 ? -7.658 -0.520 -14.964 1.00 75.69 187 TYR A C 1
ATOM 1271 O O . TYR A 1 187 ? -6.813 -0.346 -14.090 1.00 75.69 187 TYR A O 1
ATOM 1279 N N . GLU A 1 188 ? -8.729 0.259 -15.089 1.00 76.19 188 GLU A N 1
ATOM 1280 C CA . GLU A 1 188 ? -8.916 1.526 -14.378 1.00 76.19 188 GLU A CA 1
ATOM 1281 C C . GLU A 1 188 ? -10.168 1.485 -13.479 1.00 76.19 188 GLU A C 1
ATOM 1283 O O . GLU A 1 188 ? -11.204 0.957 -13.897 1.00 76.19 188 GLU A O 1
ATOM 1288 N N . PRO A 1 189 ? -10.121 2.008 -12.240 1.00 70.62 189 PRO A N 1
ATOM 1289 C CA . PRO A 1 189 ? -11.236 1.898 -11.300 1.00 70.62 189 PRO A CA 1
ATOM 1290 C C . PRO A 1 189 ? -12.413 2.799 -11.708 1.00 70.62 189 PRO A C 1
ATOM 1292 O O . PRO A 1 189 ? -12.334 4.025 -11.634 1.00 70.62 189 PRO A O 1
ATOM 1295 N N . GLY A 1 190 ? -13.537 2.194 -12.099 1.00 67.81 190 GLY A N 1
ATOM 1296 C CA . GLY A 1 190 ? -14.785 2.907 -12.394 1.00 67.81 190 GLY A CA 1
ATOM 1297 C C . GLY A 1 190 ? -15.904 2.533 -11.424 1.00 67.81 190 GLY A C 1
ATOM 1298 O O . GLY A 1 190 ? -16.211 1.353 -11.295 1.00 67.81 190 GLY A O 1
ATOM 1299 N N . ALA A 1 191 ? -16.504 3.513 -10.746 1.00 63.06 191 ALA A N 1
ATOM 1300 C CA . ALA A 1 191 ? -17.717 3.332 -9.929 1.00 63.06 191 ALA A CA 1
ATOM 1301 C C . ALA A 1 191 ? -18.860 4.299 -10.310 1.00 63.06 191 ALA A C 1
ATOM 1303 O O . ALA A 1 191 ? -19.893 4.324 -9.651 1.00 63.06 191 ALA A O 1
ATOM 1304 N N . LEU A 1 192 ? -18.675 5.102 -11.366 1.00 73.31 192 LEU A N 1
ATOM 1305 C CA . LEU A 1 192 ? -19.684 6.027 -11.887 1.00 73.31 192 LEU A CA 1
ATOM 1306 C C . LEU A 1 192 ? -20.193 5.527 -13.244 1.00 73.31 192 LEU A C 1
ATOM 1308 O O . LEU A 1 192 ? -19.498 5.584 -14.269 1.00 73.31 192 LEU A O 1
ATOM 1312 N N . ASP A 1 193 ? -21.407 4.984 -13.221 1.00 73.62 193 ASP A N 1
ATOM 1313 C CA . ASP A 1 193 ? -22.110 4.435 -14.375 1.00 73.62 193 ASP A CA 1
ATOM 1314 C C . ASP A 1 193 ? -23.634 4.393 -14.180 1.00 73.62 193 ASP A C 1
ATOM 1316 O O . ASP A 1 193 ? -24.181 4.858 -13.178 1.00 73.62 193 ASP A O 1
ATOM 1320 N N . GLU A 1 194 ? -24.327 3.850 -15.177 1.00 73.75 194 GLU A N 1
ATOM 1321 C CA . GLU A 1 194 ? -25.786 3.799 -15.248 1.00 73.75 194 GLU A CA 1
ATOM 1322 C C . GLU A 1 194 ? -26.425 3.006 -14.090 1.00 73.75 194 GLU A C 1
ATOM 1324 O O . GLU A 1 194 ? -27.569 3.287 -13.734 1.00 73.75 194 GLU A O 1
ATOM 1329 N N . SER A 1 195 ? -25.702 2.082 -13.438 1.00 72.88 195 SER A N 1
ATOM 1330 C CA . SER A 1 195 ? -26.221 1.324 -12.286 1.00 72.88 195 SER A CA 1
ATOM 1331 C C . SER A 1 195 ? -26.388 2.179 -11.024 1.00 72.88 195 SER A C 1
ATOM 1333 O O . SER A 1 195 ? -27.300 1.930 -10.235 1.00 72.88 195 SER A O 1
ATOM 1335 N N . VAL A 1 196 ? -25.576 3.233 -10.878 1.00 73.94 196 VAL A N 1
ATOM 1336 C CA . VAL A 1 196 ? -25.711 4.266 -9.834 1.00 73.94 196 VAL A CA 1
ATOM 1337 C C . VAL A 1 196 ? -26.449 5.520 -10.331 1.00 73.94 196 VAL A C 1
ATOM 1339 O O . VAL A 1 196 ? -26.492 6.529 -9.633 1.00 73.94 196 VAL A O 1
ATOM 1342 N N . GLY A 1 197 ? -27.056 5.464 -11.525 1.00 78.00 197 GLY A N 1
ATOM 1343 C CA . GLY A 1 197 ? -27.840 6.557 -12.114 1.00 78.00 197 GLY A CA 1
ATOM 1344 C C . GLY A 1 197 ? -27.021 7.670 -12.781 1.00 78.00 197 GLY A C 1
ATOM 1345 O O . GLY A 1 197 ? -27.560 8.743 -13.046 1.00 78.00 197 GLY A O 1
ATOM 1346 N N . PHE A 1 198 ? -25.734 7.442 -13.056 1.00 86.00 198 PHE A N 1
ATOM 1347 C CA . PHE A 1 198 ? -24.829 8.455 -13.600 1.00 86.00 198 PHE A CA 1
ATOM 1348 C C . PHE A 1 198 ? -24.900 8.530 -15.136 1.00 86.00 198 PHE A C 1
ATOM 1350 O O . PHE A 1 198 ? -24.378 7.655 -15.833 1.00 86.00 198 PHE A O 1
ATOM 1357 N N . ASP A 1 199 ? -25.499 9.595 -15.681 1.00 90.44 199 ASP A N 1
ATOM 1358 C CA . ASP A 1 199 ? -25.534 9.832 -17.131 1.00 90.44 199 ASP A CA 1
ATOM 1359 C C . ASP A 1 199 ? -24.142 10.239 -17.653 1.00 90.44 199 ASP A C 1
ATOM 1361 O O . ASP A 1 199 ? -23.640 11.351 -17.436 1.00 90.44 199 ASP A O 1
ATOM 1365 N N . ARG A 1 200 ? -23.509 9.310 -18.378 1.00 88.56 200 ARG A N 1
ATOM 1366 C CA . ARG A 1 200 ? -22.183 9.512 -18.973 1.00 88.56 200 ARG A CA 1
ATOM 1367 C C . ARG A 1 200 ? -22.184 10.533 -20.116 1.00 88.56 200 ARG A C 1
ATOM 1369 O O . ARG A 1 200 ? -21.167 11.193 -20.290 1.00 88.56 200 ARG A O 1
ATOM 1376 N N . ALA A 1 201 ? -23.276 10.711 -20.862 1.00 92.00 201 ALA A N 1
ATOM 1377 C CA . ALA A 1 201 ? -23.345 11.661 -21.977 1.00 92.00 201 ALA A CA 1
ATOM 1378 C C . ALA A 1 201 ? -23.489 13.113 -21.485 1.00 92.00 201 ALA A C 1
ATOM 1380 O O . ALA A 1 201 ? -22.824 14.020 -21.996 1.00 92.00 201 ALA A O 1
ATOM 1381 N N . VAL A 1 202 ? -24.282 13.331 -20.430 1.00 94.81 202 VAL A N 1
ATOM 1382 C CA . VAL A 1 202 ? -24.324 14.609 -19.700 1.00 94.81 202 VAL A CA 1
ATOM 1383 C C . VAL A 1 202 ? -22.963 14.893 -19.055 1.00 94.81 202 VAL A C 1
ATOM 1385 O O . VAL A 1 202 ? -22.452 16.009 -19.164 1.00 94.81 202 VAL A O 1
ATOM 1388 N N . SER A 1 203 ? -22.325 13.882 -18.451 1.00 95.12 203 SER A N 1
ATOM 1389 C CA . SER A 1 203 ? -20.976 14.019 -17.888 1.00 95.12 203 SER A CA 1
ATOM 1390 C C . SER A 1 203 ? -19.906 14.347 -18.939 1.00 95.12 203 SER A C 1
ATOM 1392 O O . SER A 1 203 ? -19.056 15.196 -18.667 1.00 95.12 203 SER A O 1
ATOM 1394 N N . LEU A 1 204 ? -19.960 13.730 -20.125 1.00 96.25 204 LEU A N 1
ATOM 1395 C CA . LEU A 1 204 ? -19.056 13.985 -21.254 1.00 96.25 204 LEU A CA 1
ATOM 1396 C C . LEU A 1 204 ? -19.206 15.422 -21.764 1.00 96.25 204 LEU A C 1
ATOM 1398 O O . LEU A 1 204 ? -18.219 16.146 -21.863 1.00 96.25 204 LEU A O 1
ATOM 1402 N N . THR A 1 205 ? -20.446 15.868 -21.980 1.00 97.38 205 THR A N 1
ATOM 1403 C CA . THR A 1 205 ? -20.752 17.253 -22.384 1.00 97.38 205 THR A CA 1
ATOM 1404 C C . THR A 1 205 ? -20.202 18.252 -21.358 1.00 97.38 205 THR A C 1
ATOM 1406 O O . THR A 1 205 ? -19.577 19.251 -21.706 1.00 97.38 205 THR A O 1
ATOM 1409 N N . ALA A 1 206 ? -20.367 17.957 -20.066 1.00 97.62 206 ALA A N 1
ATOM 1410 C CA . ALA A 1 206 ? -19.840 18.797 -18.999 1.00 97.62 206 ALA A CA 1
ATOM 1411 C C . ALA A 1 206 ? -18.300 18.788 -18.922 1.00 97.62 206 ALA A C 1
ATOM 1413 O O . ALA A 1 206 ? -17.715 19.820 -18.598 1.00 97.62 206 ALA A O 1
ATOM 1414 N N . PHE A 1 207 ? -17.647 17.664 -19.236 1.00 97.69 207 PHE A N 1
ATOM 1415 C CA . PHE A 1 207 ? -16.187 17.522 -19.312 1.00 97.69 207 PHE A CA 1
ATOM 1416 C C . PHE A 1 207 ? -15.597 18.310 -20.491 1.00 97.69 207 PHE A C 1
ATOM 1418 O O . PHE A 1 207 ? -14.617 19.036 -20.308 1.00 97.69 207 PHE A O 1
ATOM 1425 N N . GLU A 1 208 ? -16.233 18.225 -21.665 1.00 97.56 208 GLU A N 1
ATOM 1426 C CA . GLU A 1 208 ? -15.907 18.988 -22.879 1.00 97.56 208 GLU A CA 1
ATOM 1427 C C . GLU A 1 208 ? -15.937 20.504 -22.654 1.00 97.56 208 GLU A C 1
ATOM 1429 O O . GLU A 1 208 ? -15.048 21.219 -23.115 1.00 97.56 208 GLU A O 1
ATOM 1434 N N . GLU A 1 209 ? -16.928 20.997 -21.908 1.00 97.25 209 GLU A N 1
ATOM 1435 C CA . GLU A 1 209 ? -17.079 22.423 -21.599 1.00 97.25 209 GLU A CA 1
ATOM 1436 C C . GLU A 1 209 ? -16.161 22.928 -20.469 1.00 97.25 209 GLU A C 1
ATOM 1438 O O . GLU A 1 209 ? -16.087 24.139 -20.252 1.00 97.25 209 GLU A O 1
ATOM 1443 N N . THR A 1 210 ? -15.498 22.041 -19.714 1.00 97.38 210 THR A N 1
ATOM 1444 C CA . THR A 1 210 ? -14.762 22.412 -18.489 1.00 97.38 210 THR A CA 1
ATOM 1445 C C . THR A 1 210 ? -13.341 21.845 -18.449 1.00 97.38 210 THR A C 1
ATOM 1447 O O . THR A 1 210 ? -12.406 22.503 -18.900 1.00 97.38 210 THR A O 1
ATOM 1450 N N . LEU A 1 211 ? -13.146 20.640 -17.912 1.00 96.19 211 LEU A N 1
ATOM 1451 C CA . LEU A 1 211 ? -11.830 20.073 -17.621 1.00 96.19 211 LEU A CA 1
ATOM 1452 C C . LEU A 1 211 ? -11.016 19.737 -18.882 1.00 96.19 211 LEU A C 1
ATOM 1454 O O . LEU A 1 211 ? -9.799 19.938 -18.893 1.00 96.19 211 LEU A O 1
ATOM 1458 N N . TYR A 1 212 ? -11.657 19.272 -19.957 1.00 96.38 212 TYR A N 1
ATOM 1459 C CA . TYR A 1 212 ? -10.963 18.846 -21.177 1.00 96.38 212 TYR A CA 1
ATOM 1460 C C . TYR A 1 212 ? -10.139 19.977 -21.837 1.00 96.38 212 TYR A C 1
ATOM 1462 O O . TYR A 1 212 ? -8.942 19.771 -22.051 1.00 96.38 212 TYR A O 1
ATOM 1470 N N . PRO A 1 213 ? -10.669 21.200 -22.067 1.00 93.31 213 PRO A N 1
ATOM 1471 C CA . PRO A 1 213 ? -9.875 22.349 -22.510 1.00 93.31 213 PRO A CA 1
ATOM 1472 C C . PRO A 1 213 ? -8.616 22.622 -21.674 1.00 93.31 213 PRO A C 1
ATOM 1474 O O . PRO A 1 213 ? -7.563 22.915 -22.244 1.00 93.31 213 PRO A O 1
ATOM 1477 N N . HIS A 1 214 ? -8.677 22.491 -20.345 1.00 89.81 214 HIS A N 1
ATOM 1478 C CA . HIS A 1 214 ? -7.494 22.642 -19.490 1.00 89.81 214 HIS A CA 1
ATOM 1479 C C . HIS A 1 214 ? -6.499 21.488 -19.706 1.00 89.81 214 HIS A C 1
ATOM 1481 O O . HIS A 1 214 ? -5.316 21.737 -19.934 1.00 89.81 214 HIS A O 1
ATOM 1487 N N . LEU A 1 215 ? -6.967 20.236 -19.747 1.00 90.31 215 LEU A N 1
ATOM 1488 C CA . LEU A 1 215 ? -6.127 19.055 -20.002 1.00 90.31 215 LEU A CA 1
ATOM 1489 C C . LEU A 1 215 ? -5.474 19.036 -21.396 1.00 90.31 215 LEU A C 1
ATOM 1491 O O . LEU A 1 215 ? -4.433 18.396 -21.570 1.00 90.31 215 LEU A O 1
ATOM 1495 N N . LYS A 1 216 ? -6.040 19.734 -22.389 1.00 88.00 216 LYS A N 1
ATOM 1496 C CA . LYS A 1 216 ? -5.410 19.941 -23.706 1.00 88.00 216 LYS A CA 1
ATOM 1497 C C . LYS A 1 216 ? -4.383 21.075 -23.685 1.00 88.00 216 LYS A C 1
ATOM 1499 O O . LYS A 1 216 ? -3.281 20.897 -24.199 1.00 88.00 216 LYS A O 1
ATOM 1504 N N . ASN A 1 217 ? -4.723 22.216 -23.085 1.00 83.31 217 ASN A N 1
ATOM 1505 C CA . ASN A 1 217 ? -3.913 23.436 -23.166 1.00 83.31 217 ASN A CA 1
ATOM 1506 C C . ASN A 1 217 ? -2.755 23.492 -22.152 1.00 83.31 217 ASN A C 1
ATOM 1508 O O . ASN A 1 217 ? -1.740 24.125 -22.433 1.00 83.31 217 ASN A O 1
ATOM 1512 N N . SER A 1 218 ? -2.840 22.782 -21.022 1.00 75.38 218 SER A N 1
ATOM 1513 C CA . SER A 1 218 ? -1.782 22.722 -19.994 1.00 75.38 218 SER A CA 1
ATOM 1514 C C . SER A 1 218 ? -0.566 21.853 -20.373 1.00 75.38 218 SER A C 1
ATOM 1516 O O . SER A 1 218 ? 0.234 21.487 -19.517 1.00 75.38 218 SER A O 1
ATOM 1518 N N . GLY A 1 219 ? -0.409 21.503 -21.653 1.00 77.38 219 GLY A N 1
ATOM 1519 C CA . GLY A 1 219 ? 0.731 20.746 -22.183 1.00 77.38 219 GLY A CA 1
ATOM 1520 C C . GLY A 1 219 ? 0.644 19.226 -22.017 1.00 77.38 219 GLY A C 1
ATOM 1521 O O . GLY A 1 219 ? 1.364 18.515 -22.710 1.00 77.38 219 GLY A O 1
ATOM 1522 N N . CYS A 1 220 ? -0.262 18.706 -21.182 1.00 84.56 220 CYS A N 1
ATOM 1523 C CA . CYS A 1 220 ? -0.390 17.274 -20.876 1.00 84.56 220 CYS A CA 1
ATOM 1524 C C . CYS A 1 220 ? -0.599 16.391 -22.126 1.00 84.56 220 CYS A C 1
ATOM 1526 O O . CYS A 1 220 ? -0.109 15.263 -22.186 1.00 84.56 220 CYS A O 1
ATOM 1528 N N . GLY A 1 221 ? -1.278 16.921 -23.151 1.00 84.75 221 GLY A N 1
ATOM 1529 C CA . GLY A 1 221 ? -1.519 16.243 -24.430 1.00 84.75 221 GLY A CA 1
ATOM 1530 C C . GLY A 1 221 ? -0.276 15.945 -25.280 1.00 84.75 221 GLY A C 1
ATOM 1531 O O . GLY A 1 221 ? -0.413 15.269 -26.293 1.00 84.75 221 GLY A O 1
ATOM 1532 N N . SER A 1 222 ? 0.921 16.401 -24.889 1.00 78.94 222 SER A N 1
ATOM 1533 C CA . SER A 1 222 ? 2.186 15.985 -25.520 1.00 78.94 222 SER A CA 1
ATOM 1534 C C . SER A 1 222 ? 2.580 14.538 -25.190 1.00 78.94 222 SER A C 1
ATOM 1536 O O . SER A 1 222 ? 3.284 13.914 -25.977 1.00 78.94 222 SER A O 1
ATOM 1538 N N . CYS A 1 223 ? 2.089 13.996 -24.068 1.00 78.50 223 CYS A N 1
ATOM 1539 C CA . CYS A 1 223 ? 2.343 12.621 -23.620 1.00 78.50 223 CYS A CA 1
ATOM 1540 C C . CYS A 1 223 ? 1.049 11.800 -23.479 1.00 78.50 223 CYS A C 1
ATOM 1542 O O . CYS A 1 223 ? 1.001 10.634 -23.875 1.00 78.50 223 CYS A O 1
ATOM 1544 N N . HIS A 1 224 ? -0.012 12.408 -22.935 1.00 85.50 224 HIS A N 1
ATOM 1545 C CA . HIS A 1 224 ? -1.264 11.745 -22.546 1.00 85.50 224 HIS A CA 1
ATOM 1546 C C . HIS A 1 224 ? -2.293 11.675 -23.687 1.00 85.50 224 HIS A C 1
ATOM 1548 O O . HIS A 1 224 ? -3.448 12.075 -23.529 1.00 85.50 224 HIS A O 1
ATOM 1554 N N . ASN A 1 225 ? -1.852 11.228 -24.865 1.00 83.06 225 ASN A N 1
ATOM 1555 C CA . ASN A 1 225 ? -2.621 11.254 -26.108 1.00 83.06 225 ASN A CA 1
ATOM 1556 C C . ASN A 1 225 ? -2.159 10.134 -27.056 1.00 83.06 225 ASN A C 1
ATOM 1558 O O . ASN A 1 225 ? -0.961 10.033 -27.307 1.00 83.06 225 ASN A O 1
ATOM 1562 N N . SER A 1 226 ? -3.096 9.341 -27.587 1.00 78.12 226 SER A N 1
ATOM 1563 C CA . SER A 1 226 ? -2.881 8.158 -28.441 1.00 78.12 226 SER A CA 1
ATOM 1564 C C . SER A 1 226 ? -2.311 8.442 -29.839 1.00 78.12 226 SER A C 1
ATOM 1566 O O . SER A 1 226 ? -1.877 7.514 -30.531 1.00 78.12 226 SER A O 1
ATOM 1568 N N . ALA A 1 227 ? -2.300 9.707 -30.272 1.00 78.88 2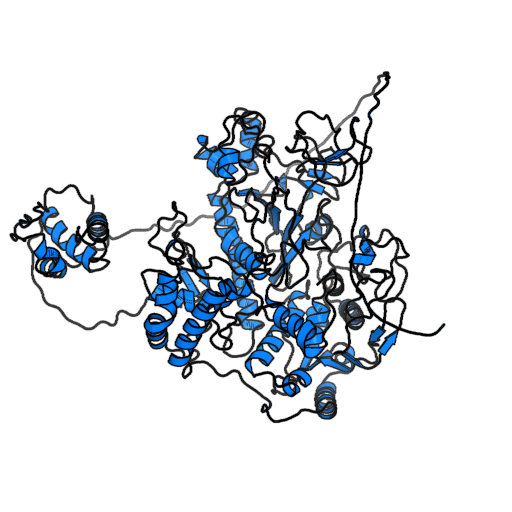27 ALA A N 1
ATOM 1569 C CA . ALA A 1 227 ? -1.769 10.119 -31.569 1.00 78.88 227 ALA A CA 1
ATOM 1570 C C . ALA A 1 227 ? -0.259 10.438 -31.551 1.00 78.88 227 ALA A C 1
ATOM 1572 O O . ALA A 1 227 ? 0.291 10.798 -32.595 1.00 78.88 227 ALA A O 1
ATOM 1573 N N . ILE A 1 228 ? 0.419 10.328 -30.401 1.00 66.81 228 ILE A N 1
ATOM 1574 C CA . ILE A 1 228 ? 1.847 10.644 -30.264 1.00 66.81 228 ILE A CA 1
ATOM 1575 C C . ILE A 1 228 ? 2.665 9.350 -30.307 1.00 66.81 228 ILE A C 1
ATOM 1577 O O . ILE A 1 228 ? 2.619 8.543 -29.386 1.00 66.81 228 ILE A O 1
ATOM 1581 N N . ALA A 1 229 ? 3.450 9.162 -31.371 1.00 60.09 229 ALA A N 1
ATOM 1582 C CA . ALA A 1 229 ? 4.247 7.951 -31.592 1.00 60.09 229 ALA A CA 1
ATOM 1583 C C . ALA A 1 229 ? 5.003 7.490 -30.314 1.00 60.09 229 ALA A C 1
ATOM 1585 O O . ALA A 1 229 ? 5.710 8.310 -29.713 1.00 60.09 229 ALA A O 1
ATOM 1586 N N . PRO A 1 230 ? 4.881 6.215 -29.875 1.00 55.06 230 PRO A N 1
ATOM 1587 C CA . PRO A 1 230 ? 5.506 5.727 -28.640 1.00 55.06 230 PRO A CA 1
ATOM 1588 C C . PRO A 1 230 ? 7.025 5.947 -28.573 1.00 55.06 230 PRO A C 1
ATOM 1590 O O . PRO A 1 230 ? 7.575 6.157 -27.494 1.00 55.06 230 PRO A O 1
ATOM 1593 N N . GLU A 1 231 ? 7.696 5.961 -29.726 1.00 51.38 231 GLU A N 1
ATOM 1594 C CA . GLU A 1 231 ? 9.132 6.212 -29.890 1.00 51.38 231 GLU A CA 1
ATOM 1595 C C . GLU A 1 231 ? 9.546 7.650 -29.524 1.00 51.38 231 GLU A C 1
ATOM 1597 O O . GLU A 1 231 ? 10.727 7.912 -29.304 1.00 51.38 231 GLU A O 1
ATOM 1602 N N . LEU A 1 232 ? 8.586 8.578 -29.443 1.00 48.69 232 LEU A N 1
ATOM 1603 C CA . LEU A 1 232 ? 8.772 9.963 -28.996 1.00 48.69 232 LEU A CA 1
ATOM 1604 C C . LEU A 1 232 ? 8.390 10.157 -27.517 1.00 48.69 232 LEU A C 1
ATOM 1606 O O . LEU A 1 232 ? 8.214 11.286 -27.067 1.00 48.69 232 LEU A O 1
ATOM 1610 N N . GLY A 1 233 ? 8.216 9.063 -26.767 1.00 52.38 233 GLY A N 1
ATOM 1611 C CA . GLY A 1 233 ? 7.721 9.084 -25.389 1.00 52.38 233 GLY A CA 1
ATOM 1612 C C . GLY A 1 233 ? 6.201 9.239 -25.276 1.00 52.38 233 GLY A C 1
ATOM 161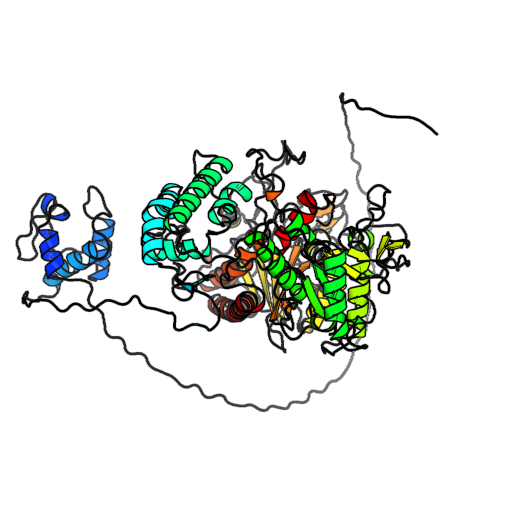3 O O . GLY A 1 233 ? 5.693 9.350 -24.163 1.00 52.38 233 GLY A O 1
ATOM 1614 N N . GLY A 1 234 ? 5.474 9.225 -26.396 1.00 58.88 234 GLY A N 1
ATOM 1615 C CA . GLY A 1 234 ? 4.023 9.382 -26.439 1.00 58.88 234 GLY A CA 1
ATOM 1616 C C . GLY A 1 234 ? 3.225 8.185 -25.918 1.00 58.88 234 GLY A C 1
ATOM 1617 O O . GLY A 1 234 ? 3.764 7.238 -25.326 1.00 58.88 234 GLY A O 1
ATOM 1618 N N . ASN A 1 235 ? 1.911 8.241 -26.150 1.00 69.88 235 ASN A N 1
ATOM 1619 C CA . ASN A 1 235 ? 0.935 7.222 -25.769 1.00 69.88 235 ASN A CA 1
ATOM 1620 C C . ASN A 1 235 ? 1.120 6.768 -24.310 1.00 69.88 235 ASN A C 1
ATOM 1622 O O . ASN A 1 235 ? 1.342 5.589 -24.023 1.00 69.88 235 ASN A O 1
ATOM 1626 N N . GLN A 1 236 ? 1.112 7.736 -23.387 1.00 73.56 236 GLN A N 1
ATOM 1627 C CA . GLN A 1 236 ? 1.180 7.502 -21.946 1.00 73.56 236 GLN A CA 1
ATOM 1628 C C . GLN A 1 236 ? -0.235 7.449 -21.360 1.00 73.56 236 GLN A C 1
ATOM 1630 O O . GLN A 1 236 ? -0.906 8.472 -21.226 1.00 73.56 236 GLN A O 1
ATOM 1635 N N . ALA A 1 237 ? -0.691 6.255 -20.981 1.00 75.62 237 ALA A N 1
ATOM 1636 C CA . ALA A 1 237 ? -1.878 6.120 -20.143 1.00 75.62 237 ALA A CA 1
ATOM 1637 C C . ALA A 1 237 ? -1.592 6.648 -18.716 1.00 75.62 237 ALA A C 1
ATOM 1639 O O . ALA A 1 237 ? -0.499 6.387 -18.195 1.00 75.62 237 ALA A O 1
ATOM 1640 N N . PRO A 1 238 ? -2.539 7.363 -18.070 1.00 83.81 238 PRO A N 1
ATOM 1641 C CA . PRO A 1 238 ? -3.907 7.646 -18.526 1.00 83.81 238 PRO A CA 1
ATOM 1642 C C . PRO A 1 238 ? -3.975 8.681 -19.661 1.00 83.81 238 PRO A C 1
ATOM 1644 O O . PRO A 1 238 ? -3.343 9.729 -19.583 1.00 83.81 238 PRO A O 1
ATOM 1647 N N . MET A 1 239 ? -4.767 8.422 -20.706 1.00 86.94 239 MET A N 1
ATOM 1648 C CA . MET A 1 239 ? -4.872 9.303 -21.886 1.00 86.94 239 MET A CA 1
ATOM 1649 C C . MET A 1 239 ? -5.997 10.337 -21.736 1.00 86.94 239 MET A C 1
ATOM 1651 O O . MET A 1 239 ? -6.821 10.541 -22.618 1.00 86.94 239 MET A O 1
ATOM 1655 N N . HIS A 1 240 ? -6.024 11.029 -20.600 1.00 90.50 240 HIS A N 1
ATOM 1656 C CA . HIS A 1 240 ? -7.016 12.065 -20.277 1.00 90.50 240 HIS A CA 1
ATOM 1657 C C . HIS A 1 240 ? -6.922 13.338 -21.151 1.00 90.50 240 HIS A C 1
ATOM 1659 O O . HIS A 1 240 ? -7.714 14.264 -20.992 1.00 90.50 240 HIS A O 1
ATOM 1665 N N . SER A 1 241 ? -5.945 13.408 -22.060 1.00 91.31 241 SER A N 1
ATOM 1666 C CA . SER A 1 241 ? -5.712 14.526 -22.985 1.00 91.31 241 SER A CA 1
ATOM 1667 C C . SER A 1 241 ? -5.747 14.075 -24.457 1.00 91.31 241 SER A C 1
ATOM 1669 O O . SER A 1 241 ? -5.169 14.743 -25.329 1.00 91.31 241 SER A O 1
ATOM 1671 N N . ASP A 1 242 ? -6.407 12.945 -24.741 1.00 90.56 242 ASP A N 1
ATOM 1672 C CA . ASP A 1 242 ? -6.551 12.353 -26.078 1.00 90.56 242 ASP A CA 1
ATOM 1673 C C . ASP A 1 242 ? -7.264 13.277 -27.084 1.00 90.56 242 ASP A C 1
ATOM 1675 O O . ASP A 1 242 ? -7.771 14.338 -26.726 1.00 90.56 242 ASP A O 1
ATOM 1679 N N . ASN A 1 243 ? -7.246 12.925 -28.369 1.00 88.94 243 ASN A N 1
ATOM 1680 C CA . ASN A 1 243 ? -8.045 13.575 -29.408 1.00 88.94 243 ASN A CA 1
ATOM 1681 C C . ASN A 1 243 ? -9.435 12.931 -29.542 1.00 88.94 243 ASN A C 1
ATOM 1683 O O . ASN A 1 243 ? -10.366 13.623 -29.949 1.00 88.94 243 ASN A O 1
ATOM 1687 N N . ASP A 1 244 ? -9.591 11.654 -29.175 1.00 90.62 244 ASP A N 1
ATOM 1688 C CA . ASP A 1 244 ? -10.904 11.085 -28.870 1.00 90.62 244 ASP A CA 1
ATOM 1689 C C . ASP A 1 244 ? -11.334 11.531 -27.467 1.00 90.62 244 ASP A C 1
ATOM 1691 O O . ASP A 1 244 ? -10.824 11.068 -26.444 1.00 90.62 244 ASP A O 1
ATOM 1695 N N . VAL A 1 245 ? -12.288 12.456 -27.419 1.00 93.00 245 VAL A N 1
ATOM 1696 C CA . VAL A 1 245 ? -12.764 13.033 -26.162 1.00 93.00 245 VAL A CA 1
ATOM 1697 C C . VAL A 1 245 ? -13.540 12.034 -25.294 1.00 93.00 245 VAL A C 1
ATOM 1699 O O . VAL A 1 245 ? -13.526 12.170 -24.074 1.00 93.00 245 VAL A O 1
ATOM 1702 N N . ASN A 1 246 ? -14.107 10.972 -25.880 1.00 92.12 246 ASN A N 1
ATOM 1703 C CA . ASN A 1 246 ? -14.740 9.881 -25.130 1.00 92.12 246 ASN A CA 1
ATOM 1704 C C . ASN A 1 246 ? -13.683 9.100 -24.335 1.00 92.12 246 ASN A C 1
ATOM 1706 O O . ASN A 1 246 ? -13.845 8.850 -23.143 1.00 92.12 246 ASN A O 1
ATOM 1710 N N . LEU A 1 247 ? -12.561 8.770 -24.982 1.00 88.81 247 LEU A N 1
ATOM 1711 C CA . LEU A 1 247 ? -11.418 8.103 -24.356 1.00 88.81 247 LEU A CA 1
ATOM 1712 C C . LEU A 1 247 ? -10.767 8.989 -23.281 1.00 88.81 247 LEU A C 1
ATOM 1714 O O . LEU A 1 247 ? -10.406 8.497 -22.211 1.00 88.81 247 LEU A O 1
ATOM 1718 N N . ALA A 1 248 ? -10.675 10.299 -23.531 1.00 92.31 248 ALA A N 1
ATOM 1719 C CA . ALA A 1 248 ? -10.194 11.268 -22.550 1.00 92.31 248 ALA A CA 1
ATOM 1720 C C . ALA A 1 248 ? -11.125 11.391 -21.326 1.00 92.31 248 ALA A C 1
ATOM 1722 O O . ALA A 1 248 ? -10.639 11.445 -20.197 1.00 92.31 248 ALA A O 1
ATOM 1723 N N . HIS A 1 249 ? -12.446 11.394 -21.536 1.00 93.62 249 HIS A N 1
ATOM 1724 C CA . HIS A 1 249 ? -13.476 11.442 -20.489 1.00 93.62 249 HIS A CA 1
ATOM 1725 C C . HIS A 1 249 ? -13.493 10.173 -19.636 1.00 93.62 249 HIS A C 1
ATOM 1727 O O . HIS A 1 249 ? -13.458 10.258 -18.409 1.00 93.62 249 HIS A O 1
ATOM 1733 N N . GLU A 1 250 ? -13.449 9.002 -20.270 1.00 89.75 250 GLU A N 1
ATOM 1734 C CA . GLU A 1 250 ? -13.371 7.706 -19.593 1.00 89.75 250 GLU A CA 1
ATOM 1735 C C . GLU A 1 250 ? -12.114 7.596 -18.712 1.00 89.75 250 GLU A C 1
ATOM 1737 O O . GLU A 1 250 ? -12.209 7.156 -17.564 1.00 89.75 250 GLU A O 1
ATOM 1742 N N . TYR A 1 251 ? -10.961 8.088 -19.186 1.00 89.50 251 TYR A N 1
ATOM 1743 C CA . TYR A 1 251 ? -9.749 8.218 -18.367 1.00 89.50 251 TYR A CA 1
ATOM 1744 C C . TYR A 1 251 ? -9.825 9.319 -17.299 1.00 89.50 251 TYR A C 1
ATOM 1746 O O . TYR A 1 251 ? -9.139 9.225 -16.283 1.00 89.50 251 TYR A O 1
ATOM 1754 N N . ALA A 1 252 ? -10.618 10.374 -17.492 1.00 91.62 252 ALA A N 1
ATOM 1755 C CA . ALA A 1 252 ? -10.788 11.419 -16.485 1.00 91.62 252 ALA A CA 1
ATOM 1756 C C . ALA A 1 252 ? -11.681 10.960 -15.324 1.00 91.62 252 ALA A C 1
ATOM 1758 O O . ALA A 1 252 ? -11.363 11.240 -14.166 1.00 91.62 252 ALA A O 1
ATOM 1759 N N . LEU A 1 253 ? -12.735 10.186 -15.609 1.00 88.38 253 LEU A N 1
ATOM 1760 C CA . LEU A 1 253 ? -13.625 9.598 -14.602 1.00 88.38 253 LEU A CA 1
ATOM 1761 C C . LEU A 1 253 ? -12.900 8.665 -13.615 1.00 88.38 253 LEU A C 1
ATOM 1763 O O . LEU A 1 253 ? -13.356 8.518 -12.487 1.00 88.38 253 LEU A O 1
ATOM 1767 N N . THR A 1 254 ? -11.763 8.067 -13.988 1.00 83.75 254 THR A N 1
ATOM 1768 C CA . THR A 1 254 ? -10.985 7.181 -13.094 1.00 83.75 254 THR A CA 1
ATOM 1769 C C . THR A 1 254 ? -10.005 7.956 -12.201 1.00 83.75 254 THR A C 1
ATOM 1771 O O . THR A 1 254 ? -9.330 7.368 -11.353 1.00 83.75 254 THR A O 1
ATOM 1774 N N . ARG A 1 255 ? -9.912 9.286 -12.371 1.00 86.38 255 ARG A N 1
ATOM 1775 C CA . ARG A 1 255 ? -8.910 10.166 -11.736 1.00 86.38 255 ARG A CA 1
ATOM 1776 C C . ARG A 1 255 ? -9.514 11.387 -11.019 1.00 86.38 255 ARG A C 1
ATOM 1778 O O . ARG A 1 255 ? -8.768 12.125 -10.369 1.00 86.38 255 ARG A O 1
ATOM 1785 N N . VAL A 1 256 ? -10.828 11.602 -11.111 1.00 87.38 256 VAL A N 1
ATOM 1786 C CA . VAL A 1 256 ? -11.557 12.762 -10.565 1.00 87.38 256 VAL A CA 1
ATOM 1787 C C . VAL A 1 256 ? -12.408 12.396 -9.345 1.00 87.38 256 VAL A C 1
ATOM 1789 O O . VAL A 1 256 ? -13.184 11.450 -9.381 1.00 87.38 256 VAL A O 1
ATOM 1792 N N . ASN A 1 257 ? -12.311 13.175 -8.270 1.00 84.62 257 ASN A N 1
ATOM 1793 C CA . ASN A 1 257 ? -13.097 12.993 -7.054 1.00 84.62 257 ASN A CA 1
ATOM 1794 C C . ASN A 1 257 ? -14.187 14.067 -6.965 1.00 84.62 257 ASN A C 1
ATOM 1796 O O . ASN A 1 257 ? -13.929 15.180 -6.518 1.00 84.62 257 ASN A O 1
ATOM 1800 N N . PHE A 1 258 ? -15.420 13.759 -7.370 1.00 86.75 258 PHE A N 1
ATOM 1801 C CA . PHE A 1 258 ? -16.500 14.753 -7.306 1.00 86.75 258 PHE A CA 1
ATOM 1802 C C . PHE A 1 258 ? -17.003 15.037 -5.881 1.00 86.75 258 PHE A C 1
ATOM 1804 O O . PHE A 1 258 ? -17.591 16.093 -5.651 1.00 86.75 258 PHE A O 1
ATOM 1811 N N . LYS A 1 259 ? -16.758 14.153 -4.906 1.00 82.12 259 LYS A N 1
ATOM 1812 C CA . LYS A 1 259 ? -17.106 14.407 -3.498 1.00 82.12 259 LYS A CA 1
ATOM 1813 C C . LYS A 1 259 ? -16.160 15.438 -2.894 1.00 82.12 259 LYS A C 1
ATOM 1815 O O . LYS A 1 259 ? -16.613 16.520 -2.523 1.00 82.12 259 LYS A O 1
ATOM 1820 N N . SER A 1 260 ? -14.853 15.174 -2.963 1.00 81.19 260 SER A N 1
ATOM 1821 C CA . SER A 1 260 ? -13.790 16.128 -2.616 1.00 81.19 260 SER A CA 1
ATOM 1822 C C . SER A 1 260 ? -12.919 16.480 -3.837 1.00 81.19 260 SER A C 1
ATOM 1824 O O . SER A 1 260 ? -11.898 15.824 -4.066 1.00 81.19 260 SER A O 1
ATOM 1826 N N . PRO A 1 261 ? -13.282 17.522 -4.620 1.00 88.62 261 PRO A N 1
ATOM 1827 C CA . PRO A 1 261 ? -12.558 17.958 -5.820 1.00 88.62 261 PRO A CA 1
ATOM 1828 C C . PRO A 1 261 ? -11.041 18.097 -5.664 1.00 88.62 261 PRO A C 1
ATOM 1830 O O . PRO A 1 261 ? -10.305 17.706 -6.573 1.00 88.62 261 PRO A O 1
ATOM 1833 N N . ARG A 1 262 ? -10.564 18.575 -4.506 1.00 83.19 262 ARG A N 1
ATOM 1834 C CA . ARG A 1 262 ? -9.132 18.772 -4.210 1.00 83.19 262 ARG A CA 1
ATOM 1835 C C . ARG A 1 262 ? -8.335 17.466 -4.132 1.00 83.19 262 ARG A C 1
ATOM 1837 O O . ARG A 1 262 ? -7.169 17.445 -4.507 1.00 83.19 262 ARG A O 1
ATOM 1844 N N . GLU A 1 263 ? -8.986 16.365 -3.757 1.00 78.81 263 GLU A N 1
ATOM 1845 C CA . GLU A 1 263 ? -8.391 15.020 -3.714 1.00 78.81 263 GLU A CA 1
ATOM 1846 C C . GLU A 1 263 ? -8.470 14.284 -5.071 1.00 78.81 263 GLU A C 1
ATOM 1848 O O . GLU A 1 263 ? -8.149 13.097 -5.174 1.00 78.81 263 GLU A O 1
ATOM 1853 N N . SER A 1 264 ? -8.892 14.966 -6.144 1.00 84.75 264 SER A N 1
ATOM 1854 C CA . SER A 1 264 ? -8.761 14.456 -7.516 1.00 84.75 264 SER A CA 1
ATOM 1855 C C . SER A 1 264 ? -7.288 14.317 -7.882 1.00 84.75 264 SER A C 1
ATOM 1857 O O . SER A 1 264 ? -6.514 15.253 -7.682 1.00 84.75 264 SER A O 1
ATOM 1859 N N . LYS A 1 265 ? -6.885 13.213 -8.523 1.00 82.62 265 LYS A N 1
ATOM 1860 C CA . LYS A 1 265 ? -5.474 12.986 -8.894 1.00 82.62 265 LYS A CA 1
ATOM 1861 C C . LYS A 1 265 ? -4.912 14.093 -9.795 1.00 82.62 265 LYS A C 1
ATOM 1863 O O . LYS A 1 265 ? -3.735 14.414 -9.679 1.00 82.62 265 LYS A O 1
ATOM 1868 N N . PHE A 1 266 ? -5.753 14.723 -10.618 1.00 85.81 266 PHE A N 1
ATOM 1869 C CA . PHE A 1 266 ? -5.408 15.918 -11.399 1.00 85.81 266 PHE A CA 1
ATOM 1870 C C . PHE A 1 266 ? -4.943 17.106 -10.544 1.00 85.81 266 PHE A C 1
ATOM 1872 O O . PHE A 1 266 ? -3.943 17.745 -10.865 1.00 85.81 266 PHE A O 1
ATOM 1879 N N . VAL A 1 267 ? -5.665 17.395 -9.458 1.00 85.50 267 VAL A N 1
ATOM 1880 C CA . VAL A 1 267 ? -5.364 18.503 -8.542 1.00 85.50 267 VAL A CA 1
ATOM 1881 C C . VAL A 1 267 ? -4.173 18.129 -7.670 1.00 85.50 267 VAL A C 1
ATOM 1883 O O . VAL A 1 267 ? -3.196 18.872 -7.625 1.00 85.50 267 VAL A O 1
ATOM 1886 N N . VAL A 1 268 ? -4.195 16.927 -7.083 1.00 78.06 268 VAL A N 1
ATOM 1887 C CA . VAL A 1 268 ? -3.110 16.386 -6.253 1.00 78.06 268 VAL A CA 1
ATOM 1888 C C . VAL A 1 268 ? -1.766 16.439 -6.993 1.00 78.06 268 VAL A C 1
ATOM 1890 O O . VAL A 1 268 ? -0.809 16.994 -6.455 1.00 78.06 268 VAL A O 1
ATOM 1893 N N . ARG A 1 269 ? -1.684 15.985 -8.254 1.00 77.56 269 ARG A N 1
ATOM 1894 C CA . ARG A 1 269 ? -0.434 15.983 -9.047 1.00 77.56 269 ARG A CA 1
ATOM 1895 C C . ARG A 1 269 ? 0.205 17.374 -9.202 1.00 77.56 269 ARG A C 1
ATOM 1897 O O . ARG A 1 269 ? 1.428 17.469 -9.296 1.00 77.56 269 ARG A O 1
ATOM 1904 N N . LEU A 1 270 ? -0.600 18.440 -9.208 1.00 79.69 270 LEU A N 1
ATOM 1905 C CA . LEU A 1 270 ? -0.160 19.822 -9.432 1.00 79.69 270 LEU A CA 1
ATOM 1906 C C . LEU A 1 270 ? -0.021 20.636 -8.137 1.00 79.69 270 LEU A C 1
ATOM 1908 O O . LEU A 1 270 ? 0.998 21.287 -7.938 1.00 79.69 270 LEU A O 1
ATOM 1912 N N . GLU A 1 271 ? -1.017 20.604 -7.252 1.00 75.56 271 GLU A N 1
ATOM 1913 C CA . GLU A 1 271 ? -1.031 21.375 -6.001 1.00 75.56 271 GLU A CA 1
ATOM 1914 C C . GLU A 1 271 ? -0.114 20.747 -4.938 1.00 75.56 271 GLU A C 1
ATOM 1916 O O . GLU A 1 271 ? 0.671 21.432 -4.277 1.00 75.56 271 GLU A O 1
ATOM 1921 N N . ILE A 1 272 ? -0.199 19.422 -4.807 1.00 69.69 272 ILE A N 1
ATOM 1922 C CA . ILE A 1 272 ? 0.388 18.638 -3.719 1.00 69.69 272 ILE A CA 1
ATOM 1923 C C . ILE A 1 272 ? 1.728 18.044 -4.173 1.00 69.69 272 ILE A C 1
ATOM 1925 O O . ILE A 1 272 ? 2.767 18.446 -3.649 1.00 69.69 272 ILE A O 1
ATOM 1929 N N . GLU A 1 273 ? 1.735 17.190 -5.200 1.00 67.12 273 GLU A N 1
ATOM 1930 C CA . GLU A 1 273 ? 2.946 16.528 -5.725 1.00 67.12 273 GLU A CA 1
ATOM 1931 C C . GLU A 1 273 ? 3.845 17.472 -6.555 1.00 67.12 273 GLU A C 1
ATOM 1933 O O . GLU A 1 273 ? 5.006 17.153 -6.804 1.00 67.12 273 GLU A O 1
ATOM 1938 N N . ARG A 1 274 ? 3.311 18.634 -6.976 1.00 68.56 274 ARG A N 1
ATOM 1939 C CA . ARG A 1 274 ? 3.980 19.695 -7.761 1.00 68.56 274 ARG A CA 1
ATOM 1940 C C . ARG A 1 274 ? 4.809 19.176 -8.941 1.00 68.56 274 ARG A C 1
ATOM 1942 O O . ARG A 1 274 ? 5.991 19.485 -9.095 1.00 68.56 274 ARG A O 1
ATOM 1949 N N . HIS A 1 275 ? 4.161 18.393 -9.797 1.00 71.25 275 HIS A N 1
ATOM 1950 C CA . HIS A 1 275 ? 4.806 17.666 -10.882 1.00 71.25 275 HIS A CA 1
ATOM 1951 C C . HIS A 1 275 ? 4.063 17.840 -12.226 1.00 71.25 275 HIS A C 1
ATOM 1953 O O . HIS A 1 275 ? 2.843 17.966 -12.259 1.00 71.25 275 HIS A O 1
ATOM 1959 N N . GLN A 1 276 ? 4.804 17.854 -13.345 1.00 70.31 276 GLN A N 1
ATOM 1960 C CA . GLN A 1 276 ? 4.351 18.313 -14.678 1.00 70.31 276 GLN A CA 1
ATOM 1961 C C . GLN A 1 276 ? 3.620 19.672 -14.668 1.00 70.31 276 GLN A C 1
ATOM 1963 O O . GLN A 1 276 ? 2.596 19.863 -15.323 1.00 70.31 276 GLN A O 1
ATOM 1968 N N . CYS A 1 277 ? 4.159 20.641 -13.926 1.00 75.50 277 CYS A N 1
ATOM 1969 C CA . CYS A 1 277 ? 3.590 21.985 -13.846 1.00 75.50 277 CYS A CA 1
ATOM 1970 C C . CYS A 1 277 ? 3.726 22.727 -15.198 1.00 75.50 277 CYS A C 1
ATOM 1972 O O . CYS A 1 277 ? 4.814 22.713 -15.784 1.00 75.50 277 CYS A O 1
ATOM 1974 N N . PRO A 1 278 ? 2.667 23.388 -15.712 1.00 75.38 278 PRO A N 1
ATOM 1975 C CA . PRO A 1 278 ? 2.693 24.045 -17.019 1.00 75.38 278 PRO A CA 1
ATOM 1976 C C . PRO A 1 278 ? 3.772 25.126 -17.146 1.00 75.38 278 PRO A C 1
ATOM 1978 O O . PRO A 1 278 ? 3.976 25.945 -16.249 1.00 75.38 278 PRO A O 1
ATOM 1981 N N . SER A 1 279 ? 4.435 25.172 -18.304 1.00 68.25 279 SER A N 1
ATOM 1982 C CA . SER A 1 279 ? 5.492 26.153 -18.579 1.00 68.25 279 SER A CA 1
ATOM 1983 C C . SER A 1 279 ? 4.964 27.589 -18.510 1.00 68.25 279 SER A C 1
ATOM 1985 O O . SER A 1 279 ? 4.133 27.989 -19.320 1.00 68.25 279 SER A O 1
ATOM 1987 N N . GLY A 1 280 ? 5.483 28.372 -17.560 1.00 69.88 280 GLY A N 1
ATOM 1988 C CA . GLY A 1 280 ? 5.077 29.763 -17.319 1.00 69.88 280 GLY A CA 1
ATOM 1989 C C . GLY A 1 280 ? 4.076 29.963 -16.172 1.00 69.88 280 GLY A C 1
ATOM 1990 O O . GLY A 1 280 ? 3.773 31.109 -15.849 1.00 69.88 280 GLY A O 1
ATOM 1991 N N . ALA A 1 281 ? 3.607 28.887 -15.533 1.00 73.56 281 ALA A N 1
ATOM 1992 C CA . ALA A 1 281 ? 2.786 28.917 -14.320 1.00 73.56 281 ALA A CA 1
ATOM 1993 C C . ALA A 1 281 ? 3.558 28.342 -13.117 1.00 73.56 281 ALA A C 1
ATOM 1995 O O . ALA A 1 281 ? 4.537 27.616 -13.296 1.00 73.56 281 ALA A O 1
ATOM 1996 N N . SER A 1 282 ? 3.116 28.633 -11.888 1.00 79.19 282 SER A N 1
ATOM 1997 C CA . SER A 1 282 ? 3.565 27.868 -10.718 1.00 79.19 282 SER A CA 1
ATOM 1998 C C . SER A 1 282 ? 2.727 26.604 -10.561 1.00 79.19 282 SER A C 1
ATOM 2000 O O . SER A 1 282 ? 1.569 26.544 -10.984 1.00 79.19 282 SER A O 1
ATOM 2002 N N . CYS A 1 283 ? 3.287 25.595 -9.901 1.00 77.88 283 CYS A N 1
ATOM 2003 C CA . CYS A 1 283 ? 2.550 24.379 -9.568 1.00 77.88 283 CYS A CA 1
ATOM 2004 C C . CYS A 1 283 ? 1.317 24.705 -8.706 1.00 77.88 283 CYS A C 1
ATOM 2006 O O . CYS A 1 283 ? 0.210 24.249 -8.987 1.00 77.88 283 CYS A O 1
ATOM 2008 N N . ALA A 1 284 ? 1.484 25.609 -7.733 1.00 76.94 284 ALA A N 1
ATOM 2009 C CA . ALA A 1 284 ? 0.398 26.091 -6.888 1.00 76.94 284 ALA A CA 1
ATOM 2010 C C . ALA A 1 284 ? -0.690 26.888 -7.643 1.00 76.94 284 ALA A C 1
ATOM 2012 O O . ALA A 1 284 ? -1.844 26.857 -7.220 1.00 76.94 284 ALA A O 1
ATOM 2013 N N . SER A 1 285 ? -0.380 27.612 -8.732 1.00 83.19 285 SER A N 1
ATOM 2014 C CA . SER A 1 285 ? -1.434 28.232 -9.558 1.00 83.19 285 SER A CA 1
ATOM 2015 C C . SER A 1 285 ? -2.134 27.195 -10.429 1.00 83.19 285 SER A C 1
ATOM 2017 O O . SER A 1 285 ? -3.355 27.104 -10.381 1.00 83.19 285 SER A O 1
ATOM 2019 N N . ALA A 1 286 ? -1.370 26.343 -11.117 1.00 84.50 286 ALA A N 1
ATOM 2020 C CA . ALA A 1 286 ? -1.919 25.300 -11.978 1.00 84.50 286 ALA A CA 1
ATOM 2021 C C . ALA A 1 286 ? -2.807 24.298 -11.217 1.00 84.50 286 ALA A C 1
ATOM 2023 O O . ALA A 1 286 ? -3.818 23.857 -11.753 1.00 84.50 286 ALA A O 1
ATOM 2024 N N . GLY A 1 287 ? -2.476 23.981 -9.960 1.00 86.44 287 GLY A N 1
ATOM 2025 C CA . GLY A 1 287 ? -3.320 23.171 -9.079 1.00 86.44 287 GLY A CA 1
ATOM 2026 C C . GLY A 1 287 ? -4.673 23.822 -8.776 1.00 86.44 287 GLY A C 1
ATOM 2027 O O . GLY A 1 287 ? -5.698 23.154 -8.867 1.00 86.44 287 GLY A O 1
ATOM 2028 N N . ARG A 1 288 ? -4.706 25.138 -8.513 1.00 88.50 288 ARG A N 1
ATOM 2029 C CA . ARG A 1 288 ? -5.964 25.886 -8.319 1.00 88.50 288 ARG A CA 1
ATOM 2030 C C . ARG A 1 288 ? -6.779 26.012 -9.604 1.00 88.50 288 ARG A C 1
ATOM 2032 O O . ARG A 1 288 ? -7.996 25.870 -9.554 1.00 88.50 288 ARG A O 1
ATOM 2039 N N . ASP A 1 289 ? -6.126 26.236 -10.742 1.00 90.75 289 ASP A N 1
ATOM 2040 C CA . ASP A 1 289 ? -6.798 26.300 -12.044 1.00 90.75 289 ASP A CA 1
ATOM 2041 C C . ASP A 1 289 ? -7.411 24.931 -12.407 1.00 90.75 289 ASP A C 1
ATOM 2043 O O . ASP A 1 289 ? -8.537 24.853 -12.896 1.00 90.75 289 ASP A O 1
ATOM 2047 N N . MET A 1 290 ? -6.704 23.838 -12.092 1.00 92.38 290 MET A N 1
ATOM 2048 C CA . MET A 1 290 ? -7.192 22.463 -12.240 1.00 92.38 290 MET A CA 1
ATOM 2049 C C . MET A 1 290 ? -8.349 22.147 -11.281 1.00 92.38 290 MET A C 1
ATOM 2051 O O . MET A 1 290 ? -9.324 21.517 -11.686 1.00 92.38 290 MET A O 1
ATOM 2055 N N . LEU A 1 291 ? -8.274 22.610 -10.028 1.00 93.06 291 LEU A N 1
ATOM 2056 C CA . LEU A 1 291 ? -9.350 22.474 -9.044 1.00 93.06 291 LEU A CA 1
ATOM 2057 C C . LEU A 1 291 ? -10.619 23.185 -9.518 1.00 93.06 291 LEU A C 1
ATOM 2059 O O . LEU A 1 291 ? -11.674 22.561 -9.573 1.00 93.06 291 LEU A O 1
ATOM 2063 N N . ALA A 1 292 ? -10.505 24.440 -9.960 1.00 95.69 292 ALA A N 1
ATOM 2064 C CA . ALA A 1 292 ? -11.627 25.198 -10.507 1.00 95.69 292 ALA A CA 1
ATOM 2065 C C . ALA A 1 292 ? -12.247 24.519 -11.745 1.00 95.69 292 ALA A C 1
ATOM 2067 O O . ALA A 1 292 ? -13.466 24.538 -11.913 1.00 95.69 292 ALA A O 1
ATOM 2068 N N . ALA A 1 293 ? -11.437 23.871 -12.590 1.00 96.44 293 ALA A N 1
ATOM 2069 C CA . ALA A 1 293 ? -11.926 23.098 -13.732 1.00 96.44 293 ALA A CA 1
ATOM 2070 C C . ALA A 1 293 ? -12.688 21.821 -13.311 1.00 96.44 293 ALA A C 1
ATOM 2072 O O . ALA A 1 293 ? -13.727 21.506 -13.893 1.00 96.44 293 ALA A O 1
ATOM 2073 N N . VAL A 1 294 ? -12.222 21.114 -12.273 1.00 95.88 294 VAL A N 1
ATOM 2074 C CA . VAL A 1 294 ? -12.935 19.964 -11.680 1.00 95.88 294 VAL A CA 1
ATOM 2075 C C . VAL A 1 294 ? -14.225 20.401 -10.976 1.00 95.88 294 VAL A C 1
ATOM 2077 O O . VAL A 1 294 ? -15.252 19.739 -11.114 1.00 95.88 294 VAL A O 1
ATOM 2080 N N . GLU A 1 295 ? -14.215 21.523 -10.257 1.00 96.94 295 GLU A N 1
ATOM 2081 C CA . GLU A 1 295 ? -15.404 22.086 -9.604 1.00 96.94 295 GLU A CA 1
ATOM 2082 C C . GLU A 1 295 ? -16.446 22.562 -10.627 1.00 96.94 295 GLU A C 1
ATOM 2084 O O . GLU A 1 295 ? -17.639 22.314 -10.451 1.00 96.94 295 GLU A O 1
ATOM 2089 N N . ALA A 1 296 ? -16.012 23.157 -11.743 1.00 97.62 296 ALA A N 1
ATOM 2090 C CA . ALA A 1 296 ? -16.891 23.504 -12.857 1.00 97.62 296 ALA A CA 1
ATOM 2091 C C . ALA A 1 296 ? -17.523 22.261 -13.513 1.00 97.62 296 ALA A C 1
ATOM 2093 O O . ALA A 1 296 ? -18.697 22.305 -13.894 1.00 97.62 296 ALA A O 1
ATOM 2094 N N . TRP A 1 297 ? -16.784 21.147 -13.609 1.00 97.38 297 TRP A N 1
ATOM 2095 C CA . TRP A 1 297 ? -17.336 19.863 -14.054 1.00 97.38 297 TRP A CA 1
ATOM 2096 C C . TRP A 1 297 ? -18.368 19.336 -13.048 1.00 97.38 297 TRP A C 1
ATOM 2098 O O . TRP A 1 297 ? -19.505 19.063 -13.439 1.00 97.38 297 TRP A O 1
ATOM 2108 N N . LYS A 1 298 ? -18.014 19.284 -11.750 1.00 95.38 298 LYS A N 1
ATOM 2109 C CA . LYS A 1 298 ? -18.905 18.876 -10.647 1.00 95.38 298 LYS A CA 1
ATOM 2110 C C . LYS A 1 298 ? -20.228 19.639 -10.691 1.00 95.38 298 LYS A C 1
ATOM 2112 O O . LYS A 1 298 ? -21.280 19.012 -10.725 1.00 95.38 298 LYS A O 1
ATOM 2117 N N . ALA A 1 299 ? -20.187 20.970 -10.750 1.00 97.06 299 ALA A N 1
ATOM 2118 C CA . ALA A 1 299 ? -21.374 21.825 -10.694 1.00 97.06 299 ALA A CA 1
ATOM 2119 C C . ALA A 1 299 ? -22.390 21.565 -11.827 1.00 97.06 299 ALA A C 1
ATOM 2121 O O . ALA A 1 299 ? -23.578 21.838 -11.668 1.00 97.06 299 ALA A O 1
ATOM 2122 N N . LYS A 1 300 ? -21.950 21.014 -12.967 1.00 96.94 300 LYS A N 1
ATOM 2123 C CA . LYS A 1 300 ? -22.834 20.613 -14.075 1.00 96.94 300 LYS A CA 1
ATOM 2124 C C . LYS A 1 300 ? -23.491 19.243 -13.860 1.00 96.94 300 LYS A C 1
ATOM 2126 O O . LYS A 1 300 ? -24.571 19.010 -14.397 1.00 96.94 300 LYS A O 1
ATOM 2131 N N . ILE A 1 301 ? -22.869 18.353 -13.083 1.00 93.75 301 ILE A N 1
ATOM 2132 C CA . ILE A 1 301 ? -23.301 16.954 -12.891 1.00 93.75 301 ILE A CA 1
ATOM 2133 C C . ILE A 1 301 ? -23.776 16.640 -11.463 1.00 93.75 301 ILE A C 1
ATOM 2135 O O . ILE A 1 301 ? -24.200 15.521 -11.205 1.00 93.75 301 ILE A O 1
ATOM 2139 N N . GLU A 1 302 ? -23.721 17.605 -10.540 1.00 92.00 302 GLU A N 1
ATOM 2140 C CA . GLU A 1 302 ? -23.961 17.419 -9.098 1.00 92.00 302 GLU A CA 1
ATOM 2141 C C . GLU A 1 302 ? -25.294 16.725 -8.782 1.00 92.00 302 GLU A C 1
ATOM 2143 O O . GLU A 1 302 ? -25.355 15.850 -7.926 1.00 92.00 302 GLU A O 1
ATOM 2148 N N . HIS A 1 303 ? -26.333 17.032 -9.560 1.00 90.62 303 HIS A N 1
ATOM 2149 C CA . HIS A 1 303 ? -27.665 16.424 -9.489 1.00 90.62 303 HIS A CA 1
ATOM 2150 C C . HIS A 1 303 ? -27.730 14.919 -9.840 1.00 90.62 303 HIS A C 1
ATOM 2152 O O . HIS A 1 303 ? -28.800 14.324 -9.731 1.00 90.62 303 HIS A O 1
ATOM 2158 N N . MET A 1 304 ? -26.618 14.319 -10.279 1.00 88.50 304 MET A N 1
ATOM 2159 C CA . MET A 1 304 ? -26.469 12.898 -10.628 1.00 88.50 304 MET A CA 1
ATOM 2160 C C . MET A 1 304 ? -25.425 12.179 -9.757 1.00 88.50 304 MET A C 1
ATOM 2162 O O . MET A 1 304 ? -25.101 11.021 -10.016 1.00 88.50 304 MET A O 1
ATOM 2166 N N . LEU A 1 305 ? -24.835 12.861 -8.768 1.00 85.75 305 LEU A N 1
ATOM 2167 C CA . LEU A 1 305 ? -23.841 12.256 -7.882 1.00 85.75 305 LEU A CA 1
ATOM 2168 C C . LEU A 1 305 ? -24.544 11.494 -6.743 1.00 85.75 305 LEU A C 1
ATOM 2170 O O . LEU A 1 305 ? -25.463 12.040 -6.130 1.00 85.75 305 LEU A O 1
ATOM 2174 N N . PRO A 1 306 ? -24.123 10.258 -6.417 1.00 80.44 306 PRO A N 1
ATOM 2175 C CA . PRO A 1 306 ? -24.746 9.482 -5.349 1.00 80.44 306 PRO A CA 1
ATOM 2176 C C . PRO A 1 306 ? -24.424 10.070 -3.966 1.00 80.44 306 PRO A C 1
ATOM 2178 O O . PRO A 1 306 ? -23.256 10.158 -3.573 1.00 80.44 306 PRO A O 1
ATOM 2181 N N . GLU A 1 307 ? -25.465 10.422 -3.203 1.00 82.38 307 GLU A N 1
ATOM 2182 C CA . GLU A 1 307 ? -25.332 10.849 -1.805 1.00 82.38 307 GLU A CA 1
ATOM 2183 C C . GLU A 1 307 ? -24.709 9.741 -0.939 1.00 82.38 307 GLU A C 1
ATOM 2185 O O . GLU A 1 307 ? -25.117 8.577 -0.991 1.00 82.38 307 GLU A O 1
ATOM 2190 N N . THR A 1 308 ? -23.749 10.106 -0.088 1.00 8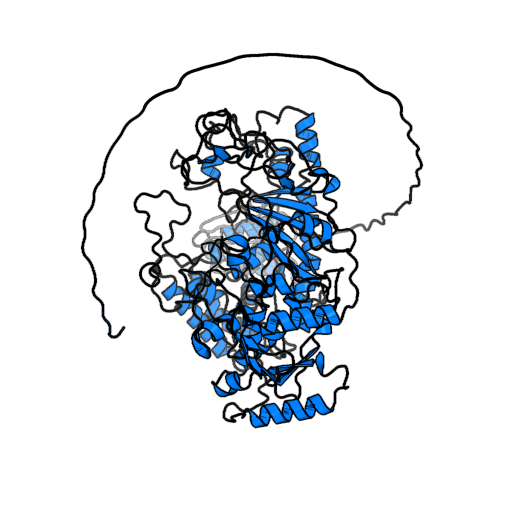3.69 308 THR A N 1
ATOM 2191 C CA . THR A 1 308 ? -23.196 9.195 0.923 1.00 83.69 308 THR A CA 1
ATOM 2192 C C . THR A 1 308 ? -24.142 9.118 2.130 1.00 83.69 308 THR A C 1
ATOM 2194 O O . THR A 1 308 ? -24.429 10.155 2.737 1.00 83.69 308 THR A O 1
ATOM 2197 N N . PRO A 1 309 ? -24.627 7.925 2.531 1.00 84.50 309 PRO A N 1
ATOM 2198 C CA . PRO A 1 309 ? -25.575 7.794 3.636 1.00 84.50 309 PRO A CA 1
ATOM 2199 C C . PRO A 1 309 ? -25.037 8.323 4.974 1.00 84.50 309 PRO A C 1
ATOM 2201 O O . PRO A 1 309 ? -23.907 8.033 5.372 1.00 84.50 309 PRO A O 1
ATOM 2204 N N . ARG A 1 310 ? -25.885 9.038 5.726 1.00 89.56 310 ARG A N 1
ATOM 2205 C CA . ARG A 1 310 ? -25.571 9.511 7.083 1.00 89.56 310 ARG A CA 1
ATOM 2206 C C . ARG A 1 310 ? -26.616 9.032 8.095 1.00 89.56 310 ARG A C 1
ATOM 2208 O O . ARG A 1 310 ? -27.671 9.641 8.243 1.00 89.56 310 ARG A O 1
ATOM 2215 N N . GLY A 1 311 ? -26.307 7.953 8.818 1.00 89.75 311 GLY A N 1
ATOM 2216 C CA . GLY A 1 311 ? -27.225 7.321 9.780 1.00 89.75 311 GLY A CA 1
ATOM 2217 C C . GLY A 1 311 ? -27.506 8.122 11.063 1.00 89.75 311 GLY A C 1
ATOM 2218 O O . GLY A 1 311 ? -28.411 7.766 11.820 1.00 89.75 311 GLY A O 1
ATOM 2219 N N . VAL A 1 312 ? -26.777 9.220 11.300 1.00 94.88 312 VAL A N 1
ATOM 2220 C CA . VAL A 1 312 ? -27.055 10.209 12.357 1.00 94.88 312 VAL A CA 1
ATOM 2221 C C . VAL A 1 312 ? -27.023 11.622 11.753 1.00 94.88 312 VAL A C 1
ATOM 2223 O O . VAL A 1 312 ? -26.020 11.980 11.131 1.00 94.88 312 VAL A O 1
ATOM 2226 N N . PRO A 1 313 ? -28.069 12.458 11.924 1.00 95.75 313 PRO A N 1
ATOM 2227 C CA . PRO A 1 313 ? -28.076 13.829 11.411 1.00 95.75 313 PRO A CA 1
ATOM 2228 C C . PRO A 1 313 ? -26.900 14.655 11.945 1.00 95.75 313 PRO A C 1
ATOM 2230 O O . PRO A 1 313 ? -26.571 14.573 13.125 1.00 95.75 313 PRO A O 1
ATOM 2233 N N . ALA A 1 314 ? -26.288 15.498 11.108 1.00 94.00 314 ALA A N 1
ATOM 2234 C CA . ALA A 1 314 ? -25.077 16.251 11.472 1.00 94.00 314 ALA A CA 1
ATOM 2235 C C . ALA A 1 314 ? -25.249 17.191 12.689 1.00 94.00 314 ALA A C 1
ATOM 2237 O O . ALA A 1 314 ? -24.290 17.466 13.401 1.00 94.00 314 ALA A O 1
ATOM 2238 N N . GLY A 1 315 ? -26.474 17.663 12.957 1.00 94.38 315 GLY A N 1
ATOM 2239 C CA . GLY A 1 315 ? -26.796 18.471 14.141 1.00 94.38 315 GLY A CA 1
ATOM 2240 C C . GLY A 1 315 ? -27.052 17.672 15.428 1.00 94.38 315 GLY A C 1
ATOM 2241 O O . GLY A 1 315 ? -27.195 18.270 16.492 1.00 94.38 315 GLY A O 1
ATOM 2242 N N . THR A 1 316 ? -27.133 16.341 15.357 1.00 97.12 316 THR A N 1
ATOM 2243 C CA . THR A 1 316 ? -27.373 15.465 16.512 1.00 97.12 316 THR A CA 1
ATOM 2244 C C . THR A 1 316 ? -26.040 15.065 17.132 1.00 97.12 316 THR A C 1
ATOM 2246 O O . THR A 1 316 ? -25.282 14.313 16.528 1.00 97.12 316 THR A O 1
ATOM 2249 N N . ARG A 1 317 ? -25.752 15.558 18.341 1.00 97.25 317 ARG A N 1
ATOM 2250 C CA . ARG A 1 317 ? -24.635 15.067 19.165 1.00 97.25 317 ARG A CA 1
ATOM 2251 C C . ARG A 1 317 ? -24.906 13.640 19.651 1.00 97.25 317 ARG A C 1
ATOM 2253 O O . ARG A 1 317 ? -26.064 13.293 19.856 1.00 97.25 317 ARG A O 1
ATOM 2260 N N . ILE A 1 318 ? -23.835 12.875 19.859 1.00 97.69 318 ILE A N 1
ATOM 2261 C CA . ILE A 1 318 ? -23.837 11.541 20.484 1.00 97.69 318 ILE A CA 1
ATOM 2262 C C . ILE A 1 318 ? -22.966 11.623 21.745 1.00 97.69 318 ILE A C 1
ATOM 2264 O O . ILE A 1 318 ? -21.842 12.123 21.650 1.00 97.69 318 ILE A O 1
ATOM 2268 N N . SER A 1 319 ? -23.444 11.180 22.909 1.00 97.38 319 SER A N 1
ATOM 2269 C CA . SER A 1 319 ? -22.644 11.157 24.148 1.00 97.38 319 SER A CA 1
ATOM 2270 C C . SER A 1 319 ? -21.877 9.845 24.353 1.00 97.38 319 SER A C 1
ATOM 2272 O O . SER A 1 319 ? -22.243 8.803 23.811 1.00 97.38 319 SER A O 1
ATOM 2274 N N . GLU A 1 320 ? -20.856 9.866 25.218 1.00 95.69 320 GLU A N 1
ATOM 2275 C CA . GLU A 1 320 ? -20.169 8.640 25.659 1.00 95.69 320 GLU A CA 1
ATOM 2276 C C . GLU A 1 320 ? -21.150 7.653 26.321 1.00 95.69 320 GLU A C 1
ATOM 2278 O O . GLU A 1 320 ? -21.092 6.464 26.041 1.00 95.69 320 GLU A O 1
ATOM 2283 N N . SER A 1 321 ? -22.151 8.129 27.073 1.00 97.31 321 SER A N 1
ATOM 2284 C CA . SER A 1 321 ? -23.182 7.256 27.661 1.00 97.31 321 SER A CA 1
ATOM 2285 C C . SER A 1 321 ? -24.123 6.610 26.629 1.00 97.31 321 SER A C 1
ATOM 2287 O O . SER A 1 321 ? -24.667 5.538 26.883 1.00 97.31 321 SER A O 1
ATOM 2289 N N . GLU A 1 322 ? -24.347 7.238 25.467 1.00 97.12 322 GLU A N 1
ATOM 2290 C CA . GLU A 1 322 ? -25.061 6.598 24.348 1.00 97.12 322 GLU A CA 1
ATOM 2291 C C . GLU A 1 322 ? -24.186 5.527 23.680 1.00 97.12 322 GLU A C 1
ATOM 2293 O O . GLU A 1 322 ? -24.689 4.463 23.322 1.00 97.12 322 GLU A O 1
ATOM 2298 N N . MET A 1 323 ? -22.873 5.764 23.579 1.00 96.69 323 MET A N 1
ATOM 2299 C CA . MET A 1 323 ? -21.913 4.768 23.092 1.00 96.69 323 MET A CA 1
ATOM 2300 C C . MET A 1 323 ? -21.809 3.563 24.029 1.00 96.69 323 MET A C 1
ATOM 2302 O O . MET A 1 323 ? -21.929 2.429 23.567 1.00 96.69 323 MET A O 1
ATOM 2306 N N . GLU A 1 324 ? -21.653 3.795 25.336 1.00 97.25 324 GLU A N 1
ATOM 2307 C CA . GLU A 1 324 ? -21.697 2.766 26.382 1.00 97.25 324 GLU A CA 1
ATOM 2308 C C . GLU A 1 324 ? -22.972 1.922 26.274 1.00 97.25 324 GLU A C 1
ATOM 2310 O O . GLU A 1 324 ? -22.900 0.693 26.319 1.00 97.25 324 GLU A O 1
ATOM 2315 N N . GLN A 1 325 ? -24.134 2.563 26.077 1.00 97.88 325 GLN A N 1
ATOM 2316 C CA . GLN A 1 325 ? -25.407 1.867 25.900 1.00 97.88 325 GLN A CA 1
ATOM 2317 C C . GLN A 1 325 ? -25.407 0.986 24.642 1.00 97.88 325 GLN A C 1
ATOM 2319 O O . GLN A 1 325 ? -25.720 -0.198 24.749 1.00 97.88 325 GLN A O 1
ATOM 2324 N N . TRP A 1 326 ? -25.033 1.512 23.469 1.00 97.94 326 TRP A N 1
ATOM 2325 C CA . TRP A 1 326 ? -25.017 0.723 22.226 1.00 97.94 326 TRP A CA 1
ATOM 2326 C C . TRP A 1 326 ? -24.027 -0.451 22.299 1.00 97.94 326 TRP A C 1
ATOM 2328 O O . TRP A 1 326 ? -24.325 -1.547 21.825 1.00 97.94 326 TRP A O 1
ATOM 2338 N N . ILE A 1 327 ? -22.871 -0.244 22.938 1.00 98.06 327 ILE A N 1
ATOM 2339 C CA . ILE A 1 327 ? -21.874 -1.290 23.190 1.00 98.06 327 ILE A CA 1
ATOM 2340 C C . ILE A 1 327 ? -22.431 -2.343 24.161 1.00 98.06 327 ILE A C 1
ATOM 2342 O O . ILE A 1 327 ? -22.250 -3.536 23.930 1.00 98.06 327 ILE A O 1
ATOM 2346 N N . ALA A 1 328 ? -23.123 -1.945 25.232 1.00 97.56 328 ALA A N 1
ATOM 2347 C CA . ALA A 1 328 ? -23.726 -2.874 26.188 1.00 97.56 328 ALA A CA 1
ATOM 2348 C C . ALA A 1 328 ? -24.887 -3.686 25.583 1.00 97.56 328 ALA A C 1
ATOM 2350 O O . ALA A 1 328 ? -25.012 -4.878 25.872 1.00 97.56 328 ALA A O 1
ATOM 2351 N N . GLU A 1 329 ? -25.706 -3.064 24.730 1.00 97.75 329 GLU A N 1
ATOM 2352 C CA . GLU A 1 329 ? -26.812 -3.709 24.014 1.00 97.75 329 GLU A CA 1
ATOM 2353 C C . GLU A 1 329 ? -26.306 -4.792 23.046 1.00 97.75 329 GLU A C 1
ATOM 2355 O O . GLU A 1 329 ? -26.819 -5.912 23.071 1.00 97.75 329 GLU A O 1
ATOM 2360 N N . ASP A 1 330 ? -25.254 -4.523 22.264 1.00 97.56 330 ASP A N 1
ATOM 2361 C CA . ASP A 1 330 ? -24.649 -5.529 21.378 1.00 97.56 330 ASP A CA 1
ATOM 2362 C C . ASP A 1 330 ? -23.841 -6.587 22.149 1.00 97.56 330 ASP A C 1
ATOM 2364 O O . ASP A 1 330 ? -24.065 -7.782 21.926 1.00 97.56 330 ASP A O 1
ATOM 2368 N N . LYS A 1 331 ? -23.013 -6.203 23.140 1.00 96.06 331 LYS A N 1
ATOM 2369 C CA . LYS A 1 331 ? -22.293 -7.158 24.015 1.00 96.06 331 LYS A CA 1
ATOM 2370 C C . LYS A 1 331 ? -23.251 -8.146 24.692 1.00 96.06 331 LYS A C 1
ATOM 2372 O O . LYS A 1 331 ? -22.857 -9.281 24.957 1.00 96.06 331 LYS A O 1
ATOM 2377 N N . ALA A 1 332 ? -24.503 -7.762 24.957 1.00 96.62 332 ALA A N 1
ATOM 2378 C CA . ALA A 1 332 ? -25.518 -8.661 25.506 1.00 96.62 332 ALA A CA 1
ATOM 2379 C C . ALA A 1 332 ? -25.969 -9.768 24.528 1.00 96.62 332 ALA A C 1
ATOM 2381 O O . ALA A 1 332 ? -26.384 -10.832 24.994 1.00 96.62 332 ALA A O 1
ATOM 2382 N N . THR A 1 333 ? -25.855 -9.559 23.210 1.00 96.06 333 THR A N 1
ATOM 2383 C CA . THR A 1 333 ? -26.189 -10.558 22.172 1.00 96.06 333 THR A CA 1
ATOM 2384 C C . THR A 1 333 ? -25.116 -11.638 22.000 1.00 96.06 333 THR A C 1
ATOM 2386 O O . THR A 1 333 ? -25.431 -12.763 21.614 1.00 96.06 333 THR A O 1
ATOM 2389 N N . LEU A 1 334 ? -23.857 -11.311 22.310 1.00 95.69 334 LEU A N 1
ATOM 2390 C CA . LEU A 1 334 ? -22.691 -12.171 22.094 1.00 95.69 334 LEU A CA 1
ATOM 2391 C C . LEU A 1 334 ? -22.531 -13.231 23.194 1.00 95.69 334 LEU A C 1
ATOM 2393 O O . LEU A 1 334 ? -22.942 -13.016 24.341 1.00 95.69 334 LEU A O 1
ATOM 2397 N N . SER A 1 335 ? -21.879 -14.357 22.882 1.00 95.62 335 SER A N 1
ATOM 2398 C CA . SER A 1 335 ? -21.556 -15.387 23.882 1.00 95.62 335 SER A CA 1
ATOM 2399 C C . SER A 1 335 ? -20.482 -14.911 24.871 1.00 95.62 335 SER A C 1
ATOM 2401 O O . SER A 1 335 ? -19.777 -13.933 24.623 1.00 95.62 335 SER A O 1
ATOM 2403 N N . ALA A 1 336 ? -20.334 -15.596 26.008 1.00 88.88 336 ALA A N 1
ATOM 2404 C CA . ALA A 1 336 ? -19.284 -15.264 26.975 1.00 88.88 336 ALA A CA 1
ATOM 2405 C C . ALA A 1 336 ? -17.864 -15.456 26.404 1.00 88.88 336 ALA A C 1
ATOM 2407 O O . ALA A 1 336 ? -16.967 -14.691 26.753 1.00 88.88 336 ALA A O 1
ATOM 2408 N N . ASP A 1 337 ? -17.685 -16.431 25.510 1.00 89.50 337 ASP A N 1
ATOM 2409 C CA . ASP A 1 337 ? -16.387 -16.788 24.933 1.00 89.50 337 ASP A CA 1
ATOM 2410 C C . ASP A 1 337 ? -15.983 -15.852 23.779 1.00 89.50 337 ASP A C 1
ATOM 2412 O O . ASP A 1 337 ? -14.799 -15.564 23.612 1.00 89.50 337 ASP A O 1
ATOM 2416 N N . ASP A 1 338 ? -16.956 -15.304 23.039 1.00 93.75 338 ASP A N 1
ATOM 2417 C CA . ASP A 1 338 ? -16.716 -14.345 21.945 1.00 93.75 338 ASP A CA 1
ATOM 2418 C C . ASP A 1 338 ? -16.499 -12.908 22.456 1.00 93.75 338 ASP A C 1
ATOM 2420 O O . ASP A 1 338 ? -15.738 -12.138 21.867 1.00 93.75 338 ASP A O 1
ATOM 2424 N N . ARG A 1 339 ? -17.119 -12.534 23.588 1.00 92.81 339 ARG A N 1
ATOM 2425 C CA . ARG A 1 339 ? -17.034 -11.175 24.170 1.00 92.81 339 ARG A CA 1
ATOM 2426 C C . ARG A 1 339 ? -15.612 -10.697 24.448 1.00 92.81 339 ARG A C 1
ATOM 2428 O O . ARG A 1 339 ? -15.383 -9.495 24.388 1.00 92.81 339 ARG A O 1
ATOM 2435 N N . LYS A 1 340 ? -14.676 -11.598 24.769 1.00 90.19 340 LYS A N 1
ATOM 2436 C CA . LYS A 1 340 ? -13.264 -11.231 24.981 1.00 90.19 340 LYS A CA 1
ATOM 2437 C C . LYS A 1 340 ? -12.532 -10.943 23.663 1.00 90.19 340 LYS A C 1
ATOM 2439 O O . LYS A 1 340 ? -11.642 -10.107 23.645 1.00 90.19 340 LYS A O 1
ATOM 2444 N N . TYR A 1 341 ? -12.924 -11.594 22.567 1.00 96.00 341 TYR A N 1
ATOM 2445 C CA . TYR A 1 341 ? -12.331 -11.392 21.242 1.00 96.00 341 TYR A CA 1
ATOM 2446 C C . TYR A 1 341 ? -13.004 -10.262 20.445 1.00 96.00 341 TYR A C 1
ATOM 2448 O O . TYR A 1 341 ? -12.462 -9.808 19.440 1.00 96.00 341 TYR A O 1
ATOM 2456 N N . THR A 1 342 ? -14.170 -9.781 20.887 1.00 97.12 342 THR A N 1
ATOM 2457 C CA . THR A 1 342 ? -14.917 -8.725 20.194 1.00 97.12 342 THR A CA 1
ATOM 2458 C C . THR A 1 342 ? -14.463 -7.330 20.629 1.00 97.12 342 THR A C 1
ATOM 2460 O O . THR A 1 342 ? -14.722 -6.894 21.753 1.00 97.12 342 THR A O 1
ATOM 2463 N N . VAL A 1 343 ? -13.833 -6.603 19.708 1.00 98.06 343 VAL A N 1
ATOM 2464 C CA . VAL A 1 343 ? -13.409 -5.208 19.876 1.00 98.06 343 VAL A CA 1
ATOM 2465 C C . VAL A 1 343 ? -14.457 -4.267 19.287 1.00 98.06 343 VAL A C 1
ATOM 2467 O O . VAL A 1 343 ? -15.055 -4.550 18.250 1.00 98.06 343 VAL A O 1
ATOM 2470 N N . TYR A 1 344 ? -14.654 -3.123 19.945 1.00 98.56 344 TYR A N 1
ATOM 2471 C CA . TYR A 1 344 ? -15.551 -2.054 19.507 1.00 98.56 344 TYR A CA 1
ATOM 2472 C C . TYR A 1 344 ? -14.741 -0.817 19.130 1.00 98.56 344 TYR A C 1
ATOM 2474 O O . TYR A 1 344 ? -13.805 -0.433 19.835 1.00 98.56 344 TYR A O 1
ATOM 2482 N N . THR A 1 345 ? -15.123 -0.171 18.032 1.00 98.50 345 THR A N 1
ATOM 2483 C CA . THR A 1 345 ? -14.534 1.088 17.584 1.00 98.50 345 THR A CA 1
ATOM 2484 C C . THR A 1 345 ? -15.598 2.073 17.109 1.00 98.50 345 THR A C 1
ATOM 2486 O O . THR A 1 345 ? -16.635 1.675 16.582 1.00 98.50 345 THR A O 1
ATOM 2489 N N . SER A 1 346 ? -15.370 3.361 17.354 1.00 97.81 346 SER A N 1
ATOM 2490 C CA . SER A 1 346 ? -16.380 4.408 17.205 1.00 97.81 346 SER A CA 1
ATOM 2491 C C . SER A 1 346 ? -15.892 5.582 16.360 1.00 97.81 346 SER A C 1
ATOM 2493 O O . SER A 1 346 ? -14.720 5.941 16.383 1.00 97.81 346 SER A O 1
ATOM 2495 N N . MET A 1 347 ? -16.816 6.205 15.635 1.00 97.38 347 MET A N 1
ATOM 2496 C CA . MET A 1 347 ? -16.617 7.467 14.913 1.00 97.38 347 MET A CA 1
ATOM 2497 C C . MET A 1 347 ? -17.403 8.613 15.569 1.00 97.38 347 MET A C 1
ATOM 2499 O O . MET A 1 347 ? -17.696 9.622 14.925 1.00 97.38 347 MET A O 1
ATOM 2503 N N . HIS A 1 348 ? -17.833 8.444 16.823 1.00 97.12 348 HIS A N 1
ATOM 2504 C CA . HIS A 1 348 ? -18.770 9.368 17.458 1.00 97.12 348 HIS A CA 1
ATOM 2505 C C . HIS A 1 348 ? -18.141 10.726 17.776 1.00 97.12 348 HIS A C 1
ATOM 2507 O O . HIS A 1 348 ? -18.807 11.747 17.587 1.00 97.12 348 HIS A O 1
ATOM 2513 N N . GLU A 1 349 ? -16.862 10.771 18.169 1.00 96.31 349 GLU A N 1
ATOM 2514 C CA . GLU A 1 349 ? -16.165 12.043 18.353 1.00 96.31 349 GLU A CA 1
ATOM 2515 C C . GLU A 1 349 ? -15.987 12.741 17.005 1.00 96.31 349 GLU A C 1
ATOM 2517 O O . GLU A 1 349 ? -16.290 13.921 16.909 1.00 96.31 349 GLU A O 1
ATOM 2522 N N . LEU A 1 350 ? -15.632 12.002 15.949 1.00 95.81 350 LEU A N 1
ATOM 2523 C CA . LEU A 1 350 ? -15.468 12.526 14.585 1.00 95.81 350 LEU A CA 1
ATOM 2524 C C . LEU A 1 350 ? -16.773 13.135 14.031 1.00 95.81 350 LEU A C 1
ATOM 2526 O O . LEU A 1 350 ? -16.803 14.234 13.471 1.00 95.81 350 LEU A O 1
ATOM 2530 N N . HIS A 1 351 ? -17.899 12.445 14.230 1.00 96.50 351 HIS A N 1
ATOM 2531 C CA . HIS A 1 351 ? -19.228 12.961 13.886 1.00 96.50 351 HIS A CA 1
ATOM 2532 C C . HIS A 1 351 ? -19.598 14.193 14.729 1.00 96.50 351 HIS A C 1
ATOM 2534 O O . HIS A 1 351 ? -20.194 15.136 14.206 1.00 96.50 351 HIS A O 1
ATOM 2540 N N . ASN A 1 352 ? -19.211 14.228 16.009 1.00 96.94 352 ASN A N 1
ATOM 2541 C CA . ASN A 1 352 ? -19.386 15.396 16.873 1.00 96.94 352 ASN A CA 1
ATOM 2542 C C . ASN A 1 352 ? -18.469 16.573 16.459 1.00 96.94 352 ASN A C 1
ATOM 2544 O O . ASN A 1 352 ? -18.902 17.725 16.486 1.00 96.94 352 ASN A O 1
ATOM 2548 N N . GLU A 1 353 ? -17.237 16.314 16.033 1.00 94.69 353 GLU A N 1
ATOM 2549 C CA . GLU A 1 353 ? -16.271 17.302 15.527 1.00 94.69 353 GLU A CA 1
ATOM 2550 C C . GLU A 1 353 ? -16.767 17.969 14.236 1.00 94.69 353 GLU A C 1
ATOM 2552 O O . GLU A 1 353 ? -16.463 19.134 13.985 1.00 94.69 353 GLU A O 1
ATOM 2557 N N . GLY A 1 354 ? -17.658 17.292 13.504 1.00 94.69 354 GLY A N 1
ATOM 2558 C CA . GLY A 1 354 ? -18.481 17.882 12.448 1.00 94.69 354 GLY A CA 1
ATOM 2559 C C . GLY A 1 354 ? -18.208 17.340 11.050 1.00 94.69 354 GLY A C 1
ATOM 2560 O O . GLY A 1 354 ? -18.718 17.920 10.092 1.00 94.69 354 GLY A O 1
ATOM 2561 N N . LEU A 1 355 ? -17.450 16.240 10.929 1.00 92.75 355 LEU A N 1
ATOM 2562 C CA . LEU A 1 355 ? -17.122 15.609 9.647 1.00 92.75 355 LEU A CA 1
ATOM 2563 C C . LEU A 1 355 ? -18.370 15.392 8.782 1.00 92.75 355 LEU A C 1
ATOM 2565 O O . LEU A 1 355 ? -19.461 15.065 9.270 1.00 92.75 355 LEU A O 1
ATOM 2569 N N . THR A 1 356 ? -18.197 15.546 7.474 1.00 91.25 356 THR A N 1
ATOM 2570 C CA . THR A 1 356 ? -19.201 15.255 6.445 1.00 91.25 356 THR A CA 1
ATOM 2571 C C . THR A 1 356 ? -19.532 13.759 6.377 1.00 91.25 356 THR A C 1
ATOM 2573 O O . THR A 1 356 ? -18.895 12.920 7.014 1.00 91.25 356 THR A O 1
ATOM 2576 N N . ALA A 1 357 ? -20.575 13.402 5.618 1.00 89.56 357 ALA A N 1
ATOM 2577 C CA . ALA A 1 357 ? -20.888 11.992 5.384 1.00 89.56 357 ALA A CA 1
ATOM 2578 C C . ALA A 1 357 ? -19.758 11.283 4.612 1.00 89.56 357 ALA A C 1
ATOM 2580 O O . ALA A 1 357 ? -19.448 10.139 4.931 1.00 89.56 357 ALA A O 1
ATOM 2581 N N . ASP A 1 358 ? -19.125 11.991 3.668 1.00 85.62 358 ASP A N 1
ATOM 2582 C CA . ASP A 1 358 ? -18.019 11.499 2.841 1.00 85.62 358 ASP A CA 1
ATOM 2583 C C . ASP A 1 358 ? -16.746 11.247 3.664 1.00 85.62 358 ASP A C 1
ATOM 2585 O O . ASP A 1 358 ? -16.140 10.187 3.545 1.00 85.62 358 ASP A O 1
ATOM 2589 N N . GLU A 1 359 ? -16.360 12.171 4.551 1.00 88.31 359 GLU A N 1
ATOM 2590 C CA . GLU A 1 359 ? -15.183 11.996 5.420 1.00 88.31 359 GLU A CA 1
ATOM 2591 C C . GLU A 1 359 ? -15.373 10.847 6.420 1.00 88.31 359 GLU A C 1
ATOM 2593 O O . GLU A 1 359 ? -14.462 10.046 6.624 1.00 88.31 359 GLU A O 1
ATOM 2598 N N . LEU A 1 360 ? -16.574 10.699 6.993 1.00 91.38 360 LEU A N 1
ATOM 2599 C CA . LEU A 1 360 ? -16.894 9.535 7.826 1.00 91.38 360 LEU A CA 1
ATOM 2600 C C . LEU A 1 360 ? -16.832 8.222 7.026 1.00 91.38 360 LEU A C 1
ATOM 2602 O O . LEU A 1 360 ? -16.471 7.191 7.588 1.00 91.38 360 LEU A O 1
ATOM 2606 N N . ASP A 1 361 ? -17.146 8.238 5.727 1.00 88.19 361 ASP A N 1
ATOM 2607 C CA . ASP A 1 361 ? -17.035 7.054 4.868 1.00 88.19 361 ASP A CA 1
ATOM 2608 C C . ASP A 1 361 ? -15.580 6.727 4.510 1.00 88.19 361 ASP A C 1
ATOM 2610 O O . ASP A 1 361 ? -15.185 5.563 4.580 1.00 88.19 361 ASP A O 1
ATOM 2614 N N . ILE A 1 362 ? -14.741 7.743 4.273 1.00 86.62 362 ILE A N 1
ATOM 2615 C CA . ILE A 1 362 ? -13.283 7.577 4.168 1.00 86.62 362 ILE A CA 1
ATOM 2616 C C . ILE A 1 362 ? -12.743 6.882 5.428 1.00 86.62 362 ILE A C 1
ATOM 2618 O O . ILE A 1 362 ? -11.985 5.924 5.307 1.00 86.62 362 ILE A O 1
ATOM 2622 N N . VAL A 1 363 ? -13.181 7.263 6.634 1.00 91.75 363 VAL A N 1
ATOM 2623 C CA . VAL A 1 363 ? -12.749 6.593 7.879 1.00 91.75 363 VAL A CA 1
ATOM 2624 C C . VAL A 1 363 ? -13.280 5.151 7.994 1.00 91.75 363 VAL A C 1
ATOM 2626 O O . VAL A 1 363 ? -12.557 4.286 8.489 1.00 91.75 363 VAL A O 1
ATOM 2629 N N . ARG A 1 364 ? -14.484 4.833 7.488 1.00 91.69 364 ARG A N 1
ATOM 2630 C CA . ARG A 1 364 ? -14.989 3.439 7.412 1.00 91.69 364 ARG A CA 1
ATOM 2631 C C . ARG A 1 364 ? -14.122 2.575 6.503 1.00 91.69 364 ARG A C 1
ATOM 2633 O O . ARG A 1 364 ? -13.670 1.510 6.921 1.00 91.69 364 ARG A O 1
ATOM 2640 N N . VAL A 1 365 ? -13.850 3.045 5.283 1.00 89.44 365 VAL A N 1
ATOM 2641 C CA . VAL A 1 365 ? -12.963 2.342 4.342 1.00 89.44 365 VAL A CA 1
ATOM 2642 C C . VAL A 1 365 ? -11.552 2.237 4.926 1.00 89.44 365 VAL A C 1
ATOM 2644 O O . VAL A 1 365 ? -10.938 1.177 4.856 1.00 89.44 365 VAL A O 1
ATOM 2647 N N . GLY A 1 366 ? -11.067 3.292 5.586 1.00 90.81 366 GLY A N 1
ATOM 2648 C CA . GLY A 1 366 ? -9.806 3.302 6.326 1.00 90.81 366 GLY A CA 1
ATOM 2649 C C . GLY A 1 366 ? -9.723 2.208 7.390 1.00 90.81 366 GLY A C 1
ATOM 2650 O O . GLY A 1 366 ? -8.693 1.551 7.478 1.00 90.81 366 GLY A O 1
ATOM 2651 N N . LEU A 1 367 ? -10.804 1.942 8.132 1.00 95.25 367 LEU A N 1
ATOM 2652 C CA . LEU A 1 367 ? -10.856 0.869 9.131 1.00 95.25 367 LEU A CA 1
ATOM 2653 C C . LEU A 1 367 ? -10.763 -0.520 8.492 1.00 95.25 367 LEU A C 1
ATOM 2655 O O . LEU A 1 367 ? -9.948 -1.331 8.929 1.00 95.25 367 LEU A O 1
ATOM 2659 N N . SER A 1 368 ? -11.561 -0.796 7.453 1.00 93.75 368 SER A N 1
ATOM 2660 C CA . SER A 1 368 ? -11.502 -2.100 6.776 1.00 93.75 368 SER A CA 1
ATOM 2661 C C . SER A 1 368 ? -10.140 -2.319 6.109 1.00 93.75 368 SER A C 1
ATOM 2663 O O . SER A 1 368 ? -9.539 -3.386 6.264 1.00 93.75 368 SER A O 1
ATOM 2665 N N . LYS A 1 369 ? -9.589 -1.283 5.456 1.00 91.62 369 LYS A N 1
ATOM 2666 C CA . LYS A 1 369 ? -8.227 -1.309 4.904 1.00 91.62 369 LYS A CA 1
ATOM 2667 C C . LYS A 1 369 ? -7.174 -1.543 5.978 1.00 91.62 369 LYS A C 1
ATOM 2669 O O . LYS A 1 369 ? -6.339 -2.422 5.784 1.00 91.62 369 LYS A O 1
ATOM 2674 N N . ALA A 1 370 ? -7.226 -0.824 7.097 1.00 93.88 370 ALA A N 1
ATOM 2675 C CA . ALA A 1 370 ? -6.260 -0.973 8.178 1.00 93.88 370 ALA A CA 1
ATOM 2676 C C . ALA A 1 370 ? -6.268 -2.399 8.745 1.00 93.88 370 ALA A C 1
ATOM 2678 O O . ALA A 1 370 ? -5.217 -3.028 8.758 1.00 93.88 370 ALA A O 1
ATOM 2679 N N . LEU A 1 371 ? -7.438 -2.933 9.124 1.00 96.06 371 LEU A N 1
ATOM 2680 C CA . LEU A 1 371 ? -7.563 -4.259 9.747 1.00 96.06 371 LEU A CA 1
ATOM 2681 C C . LEU A 1 371 ? -7.145 -5.415 8.824 1.00 96.06 371 LEU A C 1
ATOM 2683 O O . LEU A 1 371 ? -6.423 -6.309 9.259 1.00 96.06 371 LEU A O 1
ATOM 2687 N N . ASN A 1 372 ? -7.554 -5.409 7.551 1.00 94.69 372 ASN A N 1
ATOM 2688 C CA . ASN A 1 372 ? -7.218 -6.512 6.641 1.00 94.69 372 ASN A CA 1
ATOM 2689 C C . ASN A 1 372 ? -5.768 -6.448 6.133 1.00 94.69 372 ASN A C 1
ATOM 2691 O O . ASN A 1 372 ? -5.151 -7.494 5.935 1.00 94.69 372 ASN A O 1
ATOM 2695 N N . SER A 1 373 ? -5.186 -5.250 5.971 1.00 91.25 373 SER A N 1
ATOM 2696 C CA . SER A 1 373 ? -3.782 -5.105 5.535 1.00 91.25 373 SER A CA 1
ATOM 2697 C C . SER A 1 373 ? -2.779 -5.633 6.567 1.00 91.25 373 SER A C 1
ATOM 2699 O O . SER A 1 373 ? -1.643 -5.933 6.213 1.00 91.25 373 SER A O 1
ATOM 2701 N N . VAL A 1 374 ? -3.201 -5.767 7.830 1.00 92.94 374 VAL A N 1
ATOM 2702 C CA . VAL A 1 374 ? -2.407 -6.322 8.939 1.00 92.94 374 VAL A CA 1
ATOM 2703 C C . VAL A 1 374 ? -2.806 -7.758 9.319 1.00 92.94 374 VAL A C 1
ATOM 2705 O O . VAL A 1 374 ? -2.404 -8.260 10.367 1.00 92.94 374 VAL A O 1
ATOM 2708 N N . ALA A 1 375 ? -3.601 -8.432 8.483 1.00 94.06 375 ALA A N 1
ATOM 2709 C CA . ALA A 1 375 ? -4.130 -9.778 8.715 1.00 94.06 375 ALA A CA 1
ATOM 2710 C C . ALA A 1 375 ? -3.350 -10.850 7.922 1.00 94.06 375 ALA A C 1
ATOM 2712 O O . ALA A 1 375 ? -3.922 -11.583 7.117 1.00 94.06 375 ALA A O 1
ATOM 2713 N N . ARG A 1 376 ? -2.019 -10.916 8.116 1.00 90.19 376 ARG A N 1
ATOM 2714 C CA . ARG A 1 376 ? -1.050 -11.649 7.259 1.00 90.19 376 ARG A CA 1
ATOM 2715 C C . ARG A 1 376 ? -1.467 -13.066 6.835 1.00 90.19 376 ARG A C 1
ATOM 2717 O O . ARG A 1 376 ? -1.194 -13.455 5.700 1.00 90.19 376 ARG A O 1
ATOM 2724 N N . TRP A 1 377 ? -2.075 -13.819 7.752 1.00 93.25 377 TRP A N 1
ATOM 2725 C CA . TRP A 1 377 ? -2.465 -15.224 7.573 1.00 93.25 377 TRP A CA 1
ATOM 2726 C C . TRP A 1 377 ? -3.980 -15.464 7.664 1.00 93.25 377 TRP A C 1
ATOM 2728 O O . TRP A 1 377 ? -4.414 -16.612 7.750 1.00 93.25 377 TRP A O 1
ATOM 2738 N N . ALA A 1 378 ? -4.803 -14.410 7.664 1.00 94.56 378 ALA A N 1
ATOM 2739 C CA . ALA A 1 378 ? -6.238 -14.594 7.477 1.00 94.56 378 ALA A CA 1
ATOM 2740 C C . ALA A 1 378 ? -6.492 -15.183 6.073 1.00 94.56 378 ALA A C 1
ATOM 2742 O O . ALA A 1 378 ? -5.818 -14.776 5.131 1.00 94.56 378 ALA A O 1
ATOM 2743 N N . PRO A 1 379 ? -7.428 -16.132 5.898 1.00 91.75 379 PRO A N 1
ATOM 2744 C CA . PRO A 1 379 ? -7.682 -16.778 4.607 1.00 91.75 379 PRO A CA 1
ATOM 2745 C C . PRO A 1 379 ? -8.626 -15.976 3.697 1.00 91.75 379 PRO A C 1
ATOM 2747 O O . PRO A 1 379 ? -8.796 -16.323 2.531 1.00 91.75 379 PRO A O 1
ATOM 2750 N N . GLU A 1 380 ? -9.276 -14.940 4.228 1.00 90.31 380 GLU A N 1
ATOM 2751 C CA . GLU A 1 380 ? -10.280 -14.130 3.538 1.00 90.31 380 GLU A CA 1
ATOM 2752 C C . GLU A 1 380 ? -10.297 -12.691 4.080 1.00 90.31 380 GLU A C 1
ATOM 2754 O O . GLU A 1 380 ? -9.726 -12.399 5.133 1.00 90.31 380 GLU A O 1
ATOM 2759 N N . ILE A 1 381 ? -10.924 -11.783 3.332 1.00 91.19 381 ILE A N 1
ATOM 2760 C CA . ILE A 1 381 ? -11.120 -10.382 3.721 1.00 91.19 381 ILE A CA 1
ATOM 2761 C C . ILE A 1 381 ? -12.394 -10.284 4.568 1.00 91.19 381 ILE A C 1
ATOM 2763 O O . ILE A 1 381 ? -13.472 -10.672 4.117 1.00 91.19 381 ILE A O 1
ATOM 2767 N N . VAL A 1 382 ? -12.288 -9.721 5.774 1.00 92.75 382 VAL A N 1
ATOM 2768 C CA . VAL A 1 382 ? -13.398 -9.613 6.735 1.00 92.75 382 VAL A CA 1
ATOM 2769 C C . VAL A 1 382 ? -13.675 -8.147 7.063 1.00 92.75 382 VAL A C 1
ATOM 2771 O O . VAL A 1 382 ? -12.765 -7.365 7.345 1.00 92.75 382 VAL A O 1
ATOM 2774 N N . ASN A 1 383 ? -14.948 -7.750 7.054 1.00 93.00 383 ASN A N 1
ATOM 2775 C CA . ASN A 1 383 ? -15.355 -6.383 7.381 1.00 93.00 383 ASN A CA 1
ATOM 2776 C C . ASN A 1 383 ? -15.789 -6.227 8.847 1.00 93.00 383 ASN A C 1
ATOM 2778 O O . ASN A 1 383 ? -16.488 -7.097 9.372 1.00 93.00 383 ASN A O 1
ATOM 2782 N N . PRO A 1 384 ? -15.491 -5.077 9.481 1.00 94.94 384 PRO A N 1
ATOM 2783 C CA . PRO A 1 384 ? -16.122 -4.706 10.740 1.00 94.94 384 PRO A CA 1
ATOM 2784 C C . PRO A 1 384 ? -17.641 -4.537 10.549 1.00 94.94 384 PRO A C 1
ATOM 2786 O O . PRO A 1 384 ? -18.110 -3.998 9.547 1.00 94.94 384 PRO A O 1
ATOM 2789 N N . THR A 1 385 ? -18.422 -4.982 11.530 1.00 95.00 385 THR A N 1
ATOM 2790 C CA . THR A 1 385 ? -19.892 -4.927 11.521 1.00 95.00 385 THR A CA 1
ATOM 2791 C C . THR A 1 385 ? -20.385 -3.607 12.113 1.00 95.00 385 THR A C 1
ATOM 2793 O O . THR A 1 385 ? -20.054 -3.310 13.260 1.00 95.00 385 THR A O 1
ATOM 2796 N N . ASP A 1 386 ? -21.204 -2.843 11.380 1.00 94.56 386 ASP A N 1
ATOM 2797 C CA . ASP A 1 386 ? -21.986 -1.730 11.949 1.00 94.56 386 ASP A CA 1
ATOM 2798 C C . ASP A 1 386 ? -23.003 -2.300 12.946 1.00 94.56 386 ASP A C 1
ATOM 2800 O O . ASP A 1 386 ? -23.876 -3.090 12.583 1.00 94.56 386 ASP A O 1
ATOM 2804 N N . VAL A 1 387 ? -22.866 -1.912 14.211 1.00 95.12 387 VAL A N 1
ATOM 2805 C CA . VAL A 1 387 ? -23.612 -2.487 15.335 1.00 95.12 387 VAL A CA 1
ATOM 2806 C C . VAL A 1 387 ? -25.098 -2.119 15.306 1.00 95.12 387 VAL A C 1
ATOM 2808 O O . VAL A 1 387 ? -25.934 -2.887 15.781 1.00 95.12 387 VAL A O 1
ATOM 2811 N N . ASN A 1 388 ? -25.456 -0.947 14.774 1.00 91.81 388 ASN A N 1
ATOM 2812 C CA . ASN A 1 388 ? -26.818 -0.413 14.891 1.00 91.81 388 ASN A CA 1
ATOM 2813 C C . ASN A 1 388 ? -27.349 0.294 13.631 1.00 91.81 388 ASN A C 1
ATOM 2815 O O . ASN A 1 388 ? -28.377 0.976 13.693 1.00 91.81 388 ASN A O 1
ATOM 2819 N N . GLY A 1 389 ? -26.677 0.119 12.491 1.00 92.00 389 GLY A N 1
ATOM 2820 C CA . GLY A 1 389 ? -27.079 0.663 11.191 1.00 92.00 389 GLY A CA 1
ATOM 2821 C C . GLY A 1 389 ? -26.921 2.182 11.080 1.00 92.00 389 GLY A C 1
ATOM 2822 O O . GLY A 1 389 ? -27.580 2.809 10.248 1.00 92.00 389 GLY A O 1
ATOM 2823 N N . LYS A 1 390 ? -26.114 2.799 11.955 1.00 93.12 390 LYS A N 1
ATOM 2824 C CA . LYS A 1 390 ? -25.893 4.257 11.984 1.00 93.12 390 LYS A CA 1
ATOM 2825 C C . LYS A 1 390 ? -24.619 4.688 11.259 1.00 93.12 390 LYS A C 1
ATOM 2827 O O . LYS A 1 390 ? -24.445 5.883 11.015 1.00 93.12 390 LYS A O 1
ATOM 2832 N N . GLY A 1 391 ? -23.724 3.752 10.954 1.00 92.31 391 GLY A N 1
ATOM 2833 C CA . GLY A 1 391 ? -22.400 4.012 10.401 1.00 92.31 391 GLY A CA 1
ATOM 2834 C C . GLY A 1 391 ? -21.461 4.743 11.366 1.00 92.31 391 GLY A C 1
ATOM 2835 O O . GLY A 1 391 ? -20.620 5.510 10.889 1.00 92.31 391 GLY A O 1
ATOM 2836 N N . ILE A 1 392 ? -21.632 4.547 12.684 1.00 95.88 392 ILE A N 1
ATOM 2837 C CA . ILE A 1 392 ? -20.865 5.211 13.761 1.00 95.88 392 ILE A CA 1
ATOM 2838 C C . ILE A 1 392 ? -20.152 4.212 14.683 1.00 95.88 392 ILE A C 1
ATOM 2840 O O . ILE A 1 392 ? -18.966 4.392 14.943 1.00 95.88 392 ILE A O 1
ATOM 2844 N N . LEU A 1 393 ? -20.857 3.195 15.195 1.00 97.69 393 LEU A N 1
ATOM 2845 C CA . LEU A 1 393 ? -20.286 2.162 16.065 1.00 97.69 393 LEU A CA 1
ATOM 2846 C C . LEU A 1 393 ? -20.059 0.885 15.261 1.00 97.69 393 LEU A C 1
ATOM 2848 O O . LEU A 1 393 ? -21.004 0.307 14.727 1.00 97.69 393 LEU A O 1
ATOM 2852 N N . TYR A 1 394 ? -18.815 0.428 15.240 1.00 97.81 394 TYR A N 1
ATOM 2853 C CA . TYR A 1 394 ? -18.398 -0.800 14.585 1.00 97.81 394 TYR A CA 1
ATOM 2854 C C . TYR A 1 394 ? -17.860 -1.801 15.604 1.00 97.81 394 TYR A C 1
ATOM 2856 O O . TYR A 1 394 ? -17.215 -1.419 16.583 1.00 97.81 394 TYR A O 1
ATOM 2864 N N . ARG A 1 395 ? -18.076 -3.092 15.349 1.00 97.50 395 ARG A N 1
ATOM 2865 C CA . ARG A 1 395 ? -17.419 -4.183 16.077 1.00 97.50 395 ARG A CA 1
ATOM 2866 C C . ARG A 1 395 ? -16.704 -5.138 15.136 1.00 97.50 395 ARG A C 1
ATOM 2868 O O . ARG A 1 395 ? -17.138 -5.332 14.001 1.00 97.50 395 ARG A O 1
ATOM 2875 N N . PHE A 1 396 ? -15.646 -5.768 15.621 1.00 97.88 396 PHE A N 1
ATOM 2876 C CA . PHE A 1 396 ? -14.908 -6.791 14.886 1.00 97.88 396 PHE A CA 1
ATOM 2877 C C . PHE A 1 396 ? -14.336 -7.839 15.847 1.00 97.88 396 PHE A C 1
ATOM 2879 O O . PHE A 1 396 ? -14.109 -7.545 17.020 1.00 97.88 396 PHE A O 1
ATOM 2886 N N . ASP A 1 397 ? -14.141 -9.066 15.367 1.00 97.88 397 ASP A N 1
ATOM 2887 C CA . ASP A 1 397 ? -13.518 -10.140 16.143 1.00 97.88 397 ASP A CA 1
ATOM 2888 C C . ASP A 1 397 ? -12.026 -10.214 15.804 1.00 97.88 397 ASP A C 1
ATOM 2890 O O . ASP A 1 397 ? -11.651 -10.366 14.640 1.00 97.88 397 ASP A O 1
ATOM 2894 N N . ILE A 1 398 ? -11.156 -10.092 16.808 1.00 98.12 398 ILE A N 1
ATOM 2895 C CA . ILE A 1 398 ? -9.700 -10.062 16.595 1.00 98.12 398 ILE A CA 1
ATOM 2896 C C . ILE A 1 398 ? -9.154 -11.370 16.009 1.00 98.12 398 ILE A C 1
ATOM 2898 O O . ILE A 1 398 ? -8.092 -11.374 15.383 1.00 98.12 398 ILE A O 1
ATOM 2902 N N . ARG A 1 399 ? -9.877 -12.484 16.172 1.00 97.88 399 ARG A N 1
ATOM 2903 C CA . ARG A 1 399 ? -9.464 -13.798 15.672 1.00 97.88 399 ARG A CA 1
ATOM 2904 C C . ARG A 1 399 ? -9.626 -13.942 14.163 1.00 97.88 399 ARG A C 1
ATOM 2906 O O . ARG A 1 399 ? -8.960 -14.778 13.563 1.00 97.88 399 ARG A O 1
ATOM 2913 N N . ASP A 1 400 ? -10.473 -13.137 13.537 1.00 97.38 400 ASP A N 1
ATOM 2914 C CA . ASP A 1 400 ? -10.686 -13.238 12.092 1.00 97.38 400 ASP A CA 1
ATOM 2915 C C . ASP A 1 400 ? -9.589 -12.509 11.296 1.00 97.38 400 ASP A C 1
ATOM 2917 O O . ASP A 1 400 ? -9.344 -12.850 10.142 1.00 97.38 400 ASP A O 1
ATOM 2921 N N . TYR A 1 401 ? -8.839 -11.612 11.952 1.00 97.31 401 TYR A N 1
ATOM 2922 C CA . TYR A 1 401 ? -7.647 -10.949 11.405 1.00 97.31 401 TYR A CA 1
ATOM 2923 C C . TYR A 1 401 ? -6.336 -11.590 11.885 1.00 97.31 401 TYR A C 1
ATOM 2925 O O . TYR A 1 401 ? -5.409 -11.776 11.097 1.00 97.31 401 TYR A O 1
ATOM 2933 N N . TRP A 1 402 ? -6.249 -11.938 13.176 1.00 97.56 402 TRP A N 1
ATOM 2934 C CA . TRP A 1 402 ? -5.002 -12.362 13.837 1.00 97.56 402 TRP A CA 1
ATOM 2935 C C . TRP A 1 402 ? -5.100 -13.724 14.533 1.00 97.56 402 TRP A C 1
ATOM 2937 O O . TRP A 1 402 ? -4.135 -14.175 15.142 1.00 97.56 402 TRP A O 1
ATOM 2947 N N . GLY A 1 403 ? -6.239 -14.414 14.432 1.00 97.06 403 GLY A N 1
ATOM 2948 C CA . GLY A 1 403 ? -6.440 -15.768 14.968 1.00 97.06 403 GLY A CA 1
ATOM 2949 C C . GLY A 1 403 ? -5.882 -16.860 14.069 1.00 97.06 403 GLY A C 1
ATOM 2950 O O . GLY A 1 403 ? -6.365 -17.986 14.103 1.00 97.06 403 GLY A O 1
ATOM 2951 N N . TYR A 1 404 ? -4.890 -16.533 13.249 1.00 97.19 404 TYR A N 1
ATOM 2952 C CA . TYR A 1 404 ? -4.214 -17.436 12.331 1.00 97.19 404 TYR A CA 1
ATOM 2953 C C . TYR A 1 404 ? -2.713 -17.287 12.537 1.00 97.19 404 TYR A C 1
ATOM 2955 O O . TYR A 1 404 ? -2.219 -16.170 12.661 1.00 97.19 404 TYR A O 1
ATOM 2963 N N . ASN A 1 405 ? -1.986 -18.398 12.598 1.00 95.56 405 ASN A N 1
ATOM 2964 C CA . ASN A 1 405 ? -0.570 -18.413 12.952 1.00 95.56 405 ASN A CA 1
ATOM 2965 C C . ASN A 1 405 ? 0.177 -19.484 12.143 1.00 95.56 405 ASN A C 1
ATOM 2967 O O . ASN A 1 405 ? -0.362 -20.556 11.873 1.00 95.56 405 ASN A O 1
ATOM 2971 N N . GLN A 1 406 ? 1.441 -19.219 11.805 1.00 94.31 406 GLN A N 1
ATOM 2972 C CA . GLN A 1 406 ? 2.372 -20.201 11.234 1.00 94.31 406 GLN A CA 1
ATOM 2973 C C . GLN A 1 406 ? 3.452 -20.645 12.238 1.00 94.31 406 GLN A C 1
ATOM 2975 O O . GLN A 1 406 ? 4.580 -20.966 11.858 1.00 94.31 406 GLN A O 1
ATOM 2980 N N . GLY A 1 407 ? 3.114 -20.718 13.528 1.00 92.81 407 GLY A N 1
ATOM 2981 C CA . GLY A 1 407 ? 3.968 -21.259 14.594 1.00 92.81 407 GLY A CA 1
ATOM 2982 C C . GLY A 1 407 ? 4.793 -20.229 15.374 1.00 92.81 407 GLY A C 1
ATOM 2983 O O . GLY A 1 407 ? 5.698 -20.625 16.114 1.00 92.81 407 GLY A O 1
ATOM 2984 N N . VAL A 1 408 ? 4.484 -18.935 15.246 1.00 92.94 408 VAL A N 1
ATOM 2985 C CA . VAL A 1 408 ? 5.054 -17.859 16.071 1.00 92.94 408 VAL A CA 1
ATOM 2986 C C . VAL A 1 408 ? 4.621 -18.035 17.525 1.00 92.94 408 VAL A C 1
ATOM 2988 O O . VAL A 1 408 ? 3.442 -18.207 17.813 1.00 92.94 408 VAL A O 1
ATOM 2991 N N . LYS A 1 409 ? 5.586 -17.980 18.449 1.00 89.38 409 LYS A N 1
ATOM 2992 C CA . LYS A 1 409 ? 5.376 -18.194 19.899 1.00 89.38 409 LYS A CA 1
ATOM 2993 C C . LYS A 1 409 ? 5.594 -16.940 20.745 1.00 89.38 409 LYS A C 1
ATOM 2995 O O . LYS A 1 409 ? 5.331 -16.952 21.940 1.00 89.38 409 LYS A O 1
ATOM 3000 N N . GLU A 1 410 ? 6.142 -15.893 20.139 1.00 87.25 410 GLU A N 1
ATOM 3001 C CA . GLU A 1 410 ? 6.597 -14.669 20.790 1.00 87.25 410 GLU A CA 1
ATOM 3002 C C . GLU A 1 410 ? 6.677 -13.567 19.728 1.00 87.25 410 GLU A C 1
ATOM 3004 O O . GLU A 1 410 ? 7.192 -13.810 18.636 1.00 87.25 410 GLU A O 1
ATOM 3009 N N . ILE A 1 411 ? 6.194 -12.362 20.034 1.00 88.12 411 ILE A N 1
ATOM 3010 C CA . ILE A 1 411 ? 6.325 -11.201 19.144 1.00 88.12 411 ILE A CA 1
ATOM 3011 C C . ILE A 1 411 ? 7.720 -10.590 19.353 1.00 88.12 411 ILE A C 1
ATOM 3013 O O . ILE A 1 411 ? 7.924 -9.779 20.256 1.00 88.12 411 ILE A O 1
ATOM 3017 N N . LEU A 1 412 ? 8.683 -11.004 18.521 1.00 79.81 412 LEU A N 1
ATOM 3018 C CA . LEU A 1 412 ? 10.105 -10.647 18.655 1.00 79.81 412 LEU A CA 1
ATOM 3019 C C . LEU A 1 412 ? 10.362 -9.136 18.518 1.00 79.81 412 LEU A C 1
ATOM 3021 O O . LEU A 1 412 ? 11.190 -8.576 19.232 1.00 79.81 412 LEU A O 1
ATOM 3025 N N . PHE A 1 413 ? 9.632 -8.475 17.617 1.00 71.56 413 PHE A N 1
ATOM 3026 C CA . PHE A 1 413 ? 9.782 -7.050 17.293 1.00 71.56 413 PHE A CA 1
ATOM 3027 C C . PHE A 1 413 ? 8.630 -6.225 17.867 1.00 71.56 413 PHE A C 1
ATOM 3029 O O . PHE A 1 413 ? 7.982 -5.461 17.167 1.00 71.56 413 PHE A O 1
ATOM 3036 N N . GLY A 1 414 ? 8.324 -6.445 19.148 1.00 59.78 414 GLY A N 1
ATOM 3037 C CA . GLY A 1 414 ? 7.229 -5.764 19.840 1.00 59.78 414 GLY A CA 1
ATOM 3038 C C . GLY A 1 414 ? 7.597 -4.433 20.507 1.00 59.78 414 GLY A C 1
ATOM 3039 O O . GLY A 1 414 ? 6.724 -3.830 21.111 1.00 59.78 414 GLY A O 1
ATOM 3040 N N . GLY A 1 415 ? 8.859 -4.005 20.498 1.00 66.94 415 GLY A N 1
ATOM 3041 C CA . GLY A 1 415 ? 9.275 -2.696 21.027 1.00 66.94 415 GLY A CA 1
ATOM 3042 C C . GLY A 1 415 ? 9.437 -1.648 19.924 1.00 66.94 415 GLY A C 1
ATOM 3043 O O . GLY A 1 415 ? 9.210 -1.943 18.755 1.00 66.94 415 GLY A O 1
ATOM 3044 N N . SER A 1 416 ? 9.906 -0.460 20.306 1.00 70.12 416 SER A N 1
ATOM 3045 C CA . SER A 1 416 ? 10.419 0.567 19.390 1.00 70.12 416 SER A CA 1
ATOM 3046 C C . SER A 1 416 ? 11.452 -0.025 18.435 1.00 70.12 416 SER A C 1
ATOM 3048 O O . SER A 1 416 ? 12.550 -0.378 18.859 1.00 70.12 416 SER A O 1
ATOM 3050 N N . ASP A 1 417 ? 11.114 -0.137 17.152 1.00 67.56 417 ASP A N 1
ATOM 3051 C CA . ASP A 1 417 ? 12.009 -0.695 16.132 1.00 67.56 417 ASP A CA 1
ATOM 3052 C C . ASP A 1 417 ? 13.331 0.102 16.046 1.00 67.56 417 ASP A C 1
ATOM 3054 O O . ASP A 1 417 ? 14.411 -0.491 15.978 1.00 67.56 417 ASP A O 1
ATOM 3058 N N . ASP A 1 418 ? 13.260 1.434 16.166 1.00 63.66 418 ASP A N 1
ATOM 3059 C CA . ASP A 1 418 ? 14.428 2.323 16.217 1.00 63.66 418 ASP A CA 1
ATOM 3060 C C . ASP A 1 418 ? 15.324 2.032 17.438 1.00 63.66 418 ASP A C 1
ATOM 3062 O O . ASP A 1 418 ? 16.545 1.947 17.298 1.00 63.66 418 ASP A O 1
ATOM 3066 N N . ASP A 1 419 ? 14.766 1.802 18.635 1.00 65.75 419 ASP A N 1
ATOM 3067 C CA . ASP A 1 419 ? 15.585 1.406 19.793 1.00 65.75 419 ASP A CA 1
ATOM 3068 C C . ASP A 1 419 ? 16.128 -0.019 19.638 1.00 65.75 419 ASP A C 1
ATOM 3070 O O . ASP A 1 419 ? 17.301 -0.277 19.924 1.00 65.75 419 ASP A O 1
ATOM 3074 N N . LEU A 1 420 ? 15.300 -0.947 19.146 1.00 68.19 420 LEU A N 1
ATOM 3075 C CA . LEU A 1 420 ? 15.680 -2.338 18.907 1.00 68.19 420 LEU A CA 1
ATOM 3076 C C . LEU A 1 420 ? 16.819 -2.469 17.886 1.00 68.19 420 LEU A C 1
ATOM 3078 O O . LEU A 1 420 ? 17.517 -3.484 17.932 1.00 68.19 420 LEU A O 1
ATOM 3082 N N . ALA A 1 421 ? 17.054 -1.470 17.029 1.00 65.56 421 ALA A N 1
ATOM 3083 C CA . ALA A 1 421 ? 18.175 -1.432 16.092 1.00 65.56 421 ALA A CA 1
ATOM 3084 C C . ALA A 1 421 ? 19.338 -0.513 16.494 1.00 65.56 421 ALA A C 1
ATOM 3086 O O . ALA A 1 421 ? 20.492 -0.907 16.314 1.00 65.56 421 ALA A O 1
ATOM 3087 N N . PHE A 1 422 ? 19.068 0.683 17.021 1.00 64.44 422 PHE A N 1
ATOM 3088 C CA . PHE A 1 422 ? 20.076 1.742 17.159 1.00 64.44 422 PHE A CA 1
ATOM 3089 C C . PHE A 1 422 ? 20.482 2.052 18.609 1.00 64.44 422 PHE A C 1
ATOM 3091 O O . PHE A 1 422 ? 21.490 2.734 18.822 1.00 64.44 422 PHE A O 1
ATOM 3098 N N . THR A 1 423 ? 19.755 1.554 19.620 1.00 63.78 423 THR A N 1
ATOM 3099 C CA . THR A 1 423 ? 20.084 1.851 21.022 1.00 63.78 423 THR A CA 1
ATOM 3100 C C . THR A 1 423 ? 21.204 0.966 21.576 1.00 63.78 423 THR A C 1
ATOM 3102 O O . THR A 1 423 ? 21.289 -0.232 21.303 1.00 63.78 423 THR A O 1
ATOM 3105 N N . ASN A 1 424 ? 22.060 1.575 22.403 1.00 60.44 424 ASN A N 1
ATOM 3106 C CA . ASN A 1 424 ? 23.145 0.905 23.136 1.00 60.44 424 ASN A CA 1
ATOM 3107 C C . ASN A 1 424 ? 22.836 0.743 24.641 1.00 60.44 424 ASN A C 1
ATOM 3109 O O . ASN A 1 424 ? 23.650 0.202 25.390 1.00 60.44 424 ASN A O 1
ATOM 3113 N N . THR A 1 425 ? 21.676 1.218 25.104 1.00 64.50 425 THR A N 1
ATOM 3114 C CA . THR A 1 425 ? 21.122 0.873 26.424 1.00 64.50 425 THR A CA 1
ATOM 3115 C C . THR A 1 425 ? 20.460 -0.514 26.384 1.00 64.50 425 THR A C 1
ATOM 3117 O O . THR A 1 425 ? 20.289 -1.071 25.298 1.00 64.50 425 THR A O 1
ATOM 3120 N N . PRO A 1 426 ? 20.072 -1.115 27.527 1.00 69.38 426 PRO A N 1
ATOM 3121 C CA . PRO A 1 426 ? 19.264 -2.333 27.517 1.00 69.38 426 PRO A CA 1
ATOM 3122 C C . PRO A 1 426 ? 17.998 -2.136 26.671 1.00 69.38 426 PRO A C 1
ATOM 3124 O O . PRO A 1 426 ? 17.199 -1.245 26.952 1.00 69.38 426 PRO A O 1
ATOM 3127 N N . LYS A 1 427 ? 17.847 -2.946 25.618 1.00 76.06 427 LYS A N 1
ATOM 3128 C CA . LYS A 1 427 ? 16.674 -2.947 24.733 1.00 76.06 427 LYS A CA 1
ATOM 3129 C C . LYS A 1 427 ? 15.455 -3.445 25.519 1.00 76.06 427 LYS A C 1
ATOM 3131 O O . LYS A 1 427 ? 15.594 -4.379 26.306 1.00 76.06 427 LYS A O 1
ATOM 3136 N N . VAL A 1 428 ? 14.272 -2.869 25.295 1.00 78.00 428 VAL A N 1
ATOM 3137 C CA . VAL A 1 428 ? 13.018 -3.301 25.945 1.00 78.00 428 VAL A CA 1
ATOM 3138 C C . VAL A 1 428 ? 11.905 -3.580 24.934 1.00 78.00 428 VAL A C 1
ATOM 3140 O O . VAL A 1 428 ? 11.860 -2.972 23.866 1.00 78.00 428 VAL A O 1
ATOM 3143 N N . ASN A 1 429 ? 11.006 -4.507 25.269 1.00 81.75 429 ASN A N 1
ATOM 3144 C CA . ASN A 1 429 ? 9.764 -4.746 24.522 1.00 81.75 429 ASN A CA 1
ATOM 3145 C C . ASN A 1 429 ? 8.614 -3.838 25.023 1.00 81.75 429 ASN A C 1
ATOM 3147 O O . ASN A 1 429 ? 8.750 -3.167 26.045 1.00 81.75 429 ASN A O 1
ATOM 3151 N N . TYR A 1 430 ? 7.452 -3.861 24.355 1.00 84.56 430 TYR A N 1
ATOM 3152 C CA . TYR A 1 430 ? 6.229 -3.155 24.789 1.00 84.56 430 TYR A CA 1
ATOM 3153 C C . TYR A 1 430 ? 5.795 -3.437 26.237 1.00 84.56 430 TYR A C 1
ATOM 3155 O O . TYR A 1 430 ? 5.167 -2.583 26.864 1.00 84.56 430 TYR A O 1
ATOM 3163 N N . LYS A 1 431 ? 6.132 -4.603 26.804 1.00 86.94 431 LYS A N 1
ATOM 3164 C CA . LYS A 1 431 ? 5.822 -4.956 28.201 1.00 86.94 431 LYS A CA 1
ATOM 3165 C C . LYS A 1 431 ? 6.784 -4.313 29.212 1.00 86.94 431 LYS A C 1
ATOM 3167 O O . LYS A 1 431 ? 6.539 -4.379 30.417 1.00 86.94 431 LYS A O 1
ATOM 3172 N N . GLY A 1 432 ? 7.838 -3.643 28.740 1.00 82.69 432 GLY A N 1
ATOM 3173 C CA . GLY A 1 432 ? 8.893 -3.064 29.568 1.00 82.69 432 GLY A CA 1
ATOM 3174 C C . GLY A 1 432 ? 9.896 -4.101 30.082 1.00 82.69 432 GLY A C 1
ATOM 3175 O O . GLY A 1 432 ? 10.552 -3.869 31.097 1.00 82.69 432 GLY A O 1
ATOM 3176 N N . GLU A 1 433 ? 9.989 -5.257 29.421 1.00 85.12 433 GLU A N 1
ATOM 3177 C CA . GLU A 1 433 ? 10.921 -6.336 29.747 1.00 85.12 433 GLU A CA 1
ATOM 3178 C C . GLU A 1 433 ? 12.203 -6.182 28.922 1.00 85.12 433 GLU A C 1
ATOM 3180 O O . GLU A 1 433 ? 12.145 -5.859 27.733 1.00 85.12 433 GLU A O 1
ATOM 3185 N N . VAL A 1 434 ? 13.364 -6.432 29.534 1.00 83.50 434 VAL A N 1
ATOM 3186 C CA . VAL A 1 434 ? 14.660 -6.342 28.844 1.00 83.50 434 VAL A CA 1
ATOM 3187 C C . VAL A 1 434 ? 14.819 -7.506 27.865 1.00 83.50 434 VAL A C 1
ATOM 3189 O O . VAL A 1 434 ? 14.811 -8.667 28.275 1.00 83.50 434 VAL A O 1
ATOM 3192 N N . VAL A 1 435 ? 15.024 -7.189 26.587 1.00 80.94 435 VAL A N 1
ATOM 3193 C CA . VAL A 1 435 ? 15.339 -8.156 25.526 1.00 80.94 435 VAL A CA 1
ATOM 3194 C C . VAL A 1 435 ? 16.833 -8.144 25.208 1.00 80.94 435 VAL A C 1
ATOM 3196 O O . VAL A 1 435 ? 17.523 -7.142 25.406 1.00 80.94 435 VAL A O 1
ATOM 3199 N N . ASP A 1 436 ? 17.358 -9.267 24.718 1.00 80.00 436 ASP A N 1
ATOM 3200 C CA . ASP A 1 436 ? 18.778 -9.356 24.379 1.00 80.00 436 ASP A CA 1
ATOM 3201 C C . ASP A 1 436 ? 19.157 -8.475 23.173 1.00 80.00 436 ASP A C 1
ATOM 3203 O O . ASP A 1 436 ? 18.402 -8.296 22.216 1.00 80.00 436 ASP A O 1
ATOM 3207 N N . SER A 1 437 ? 20.397 -7.993 23.207 1.00 72.94 437 SER A N 1
ATOM 3208 C CA . SER A 1 437 ? 21.109 -7.322 22.122 1.00 72.94 437 SER A CA 1
ATOM 3209 C C . SER A 1 437 ? 20.913 -7.967 20.740 1.00 72.94 437 SER A C 1
ATOM 3211 O O . SER A 1 437 ? 20.697 -7.233 19.770 1.00 72.94 437 SER A O 1
ATOM 3213 N N . SER A 1 438 ? 20.920 -9.307 20.656 1.00 78.50 438 SER A N 1
ATOM 3214 C CA . SER A 1 438 ? 20.796 -10.091 19.419 1.00 78.50 438 SER A CA 1
ATOM 3215 C C . SER A 1 438 ? 19.355 -10.416 18.994 1.00 78.50 438 SER A C 1
ATOM 3217 O O . SER A 1 438 ? 19.164 -11.217 18.083 1.00 78.50 438 SER A O 1
ATOM 3219 N N . ILE A 1 439 ? 18.327 -9.777 19.573 1.00 79.56 439 ILE A N 1
ATOM 3220 C CA . ILE A 1 439 ? 16.907 -9.963 19.193 1.00 79.56 439 ILE A CA 1
ATOM 3221 C C . ILE A 1 439 ? 16.662 -9.896 17.671 1.00 79.56 439 ILE A C 1
ATOM 3223 O O . ILE A 1 439 ? 15.908 -10.699 17.134 1.00 79.56 439 ILE A O 1
ATOM 3227 N N . GLN A 1 440 ? 17.388 -9.035 16.953 1.00 78.81 440 GLN A N 1
ATOM 3228 C CA . GLN A 1 440 ? 17.357 -8.897 15.486 1.00 78.81 440 GLN A CA 1
ATOM 3229 C C . GLN A 1 440 ? 17.890 -10.119 14.710 1.00 78.81 440 GLN A C 1
ATOM 3231 O O . GLN A 1 440 ? 17.637 -10.253 13.518 1.00 78.81 440 GLN A O 1
ATOM 3236 N N . GLN A 1 441 ? 18.642 -11.007 15.360 1.00 78.88 441 GLN A N 1
ATOM 3237 C CA . GLN A 1 441 ? 19.151 -12.263 14.798 1.00 78.88 441 GLN A CA 1
ATOM 3238 C C . GLN A 1 441 ? 18.250 -13.461 15.144 1.00 78.88 441 GLN A C 1
ATOM 3240 O O . GLN A 1 441 ? 18.443 -14.549 14.597 1.00 78.88 441 GLN A O 1
ATOM 3245 N N . ARG A 1 442 ? 17.263 -13.290 16.039 1.00 84.56 442 ARG A N 1
ATOM 3246 C CA . ARG A 1 442 ? 16.291 -14.341 16.356 1.00 84.56 442 ARG A CA 1
ATOM 3247 C C . ARG A 1 442 ? 15.326 -14.508 15.186 1.00 84.56 442 ARG A C 1
ATOM 3249 O O . ARG A 1 442 ? 14.691 -13.554 14.750 1.00 84.56 442 ARG A O 1
ATOM 3256 N N . LYS A 1 443 ? 15.218 -15.747 14.713 1.00 86.88 443 LYS A N 1
ATOM 3257 C CA . LYS A 1 443 ? 14.263 -16.169 13.687 1.00 86.88 443 LYS A CA 1
ATOM 3258 C C . LYS A 1 443 ? 12.949 -16.612 14.329 1.00 86.88 443 LYS A C 1
ATOM 3260 O O . LYS A 1 443 ? 12.961 -17.207 15.411 1.00 86.88 443 LYS A O 1
ATOM 3265 N N . TYR A 1 444 ? 11.831 -16.343 13.665 1.00 89.94 444 TYR A N 1
ATOM 3266 C CA . TYR A 1 444 ? 10.512 -16.850 14.053 1.00 89.94 444 TYR A CA 1
ATOM 3267 C C . TYR A 1 444 ? 10.399 -18.368 13.839 1.00 89.94 444 TYR A C 1
ATOM 3269 O O . TYR A 1 444 ? 9.734 -19.043 14.623 1.00 89.94 444 TYR A O 1
ATOM 3277 N N . ASN A 1 445 ? 11.121 -18.914 12.852 1.00 89.19 445 ASN A N 1
ATOM 3278 C CA . ASN A 1 445 ? 11.095 -20.322 12.437 1.00 89.19 445 ASN A CA 1
ATOM 3279 C C . ASN A 1 445 ? 9.688 -20.771 12.005 1.00 89.19 445 ASN A C 1
ATOM 3281 O O . ASN A 1 445 ? 9.141 -21.740 12.535 1.00 89.19 445 ASN A O 1
ATOM 3285 N N . PHE A 1 446 ? 9.105 -20.034 11.055 1.00 91.62 446 PHE A N 1
ATOM 3286 C CA . PHE A 1 446 ? 7.779 -20.315 10.508 1.00 91.62 446 PHE A CA 1
ATOM 3287 C C . PHE A 1 446 ? 7.642 -21.770 10.023 1.00 91.62 446 PHE A C 1
ATOM 3289 O O . PHE A 1 446 ? 8.544 -22.339 9.409 1.00 91.62 446 PHE A O 1
ATOM 3296 N N . THR A 1 447 ? 6.481 -22.363 10.287 1.00 91.50 447 THR A N 1
ATOM 3297 C CA . THR A 1 447 ? 6.129 -23.742 9.900 1.00 91.50 447 THR A CA 1
ATOM 3298 C C . THR A 1 447 ? 5.657 -23.873 8.452 1.00 91.50 447 THR A C 1
ATOM 3300 O O . THR A 1 447 ? 5.519 -24.993 7.963 1.00 91.50 447 THR A O 1
ATOM 3303 N N . ASN A 1 448 ? 5.365 -22.745 7.794 1.00 86.88 448 ASN A N 1
ATOM 3304 C CA . ASN A 1 448 ? 4.673 -22.646 6.505 1.00 86.88 448 ASN A CA 1
ATOM 3305 C C . ASN A 1 448 ? 3.341 -23.430 6.468 1.00 86.88 448 ASN A C 1
ATOM 3307 O O . ASN A 1 448 ? 2.925 -23.936 5.429 1.00 86.88 448 ASN A O 1
ATOM 3311 N N . GLN A 1 449 ? 2.668 -23.549 7.618 1.00 89.81 449 GLN A N 1
ATOM 3312 C CA . GLN A 1 449 ? 1.336 -24.139 7.740 1.00 89.81 449 GLN A CA 1
ATOM 3313 C C . GLN A 1 449 ? 0.459 -23.219 8.588 1.00 89.81 449 GLN A C 1
ATOM 3315 O O . GLN A 1 449 ? 0.606 -23.167 9.807 1.00 89.81 449 GLN A O 1
ATOM 3320 N N . THR A 1 450 ? -0.441 -22.478 7.937 1.00 92.69 450 THR A N 1
ATOM 3321 C CA . THR A 1 450 ? -1.415 -21.618 8.620 1.00 92.69 450 THR A CA 1
ATOM 3322 C C . THR A 1 450 ? -2.410 -22.479 9.398 1.00 92.69 450 THR A C 1
ATOM 3324 O O . THR A 1 450 ? -3.105 -23.318 8.823 1.00 92.69 450 THR A O 1
ATOM 3327 N N . VAL A 1 451 ? -2.491 -22.263 10.712 1.00 95.81 451 VAL A N 1
ATOM 3328 C CA . VAL A 1 451 ? -3.468 -22.886 11.619 1.00 95.81 451 VAL A CA 1
ATOM 3329 C C . VAL A 1 451 ? -4.237 -21.810 12.385 1.00 95.81 451 VAL A C 1
ATOM 3331 O O . VAL A 1 451 ? -3.707 -20.722 12.603 1.00 95.81 451 VAL A O 1
ATOM 3334 N N . ARG A 1 452 ? -5.479 -22.097 12.806 1.00 97.00 452 ARG A N 1
ATOM 3335 C CA . ARG A 1 452 ? -6.224 -21.205 13.711 1.00 97.00 452 ARG A CA 1
ATOM 3336 C C . ARG A 1 452 ? -5.569 -21.239 15.098 1.00 97.00 452 ARG A C 1
ATOM 3338 O O . ARG A 1 452 ? -5.313 -22.317 15.633 1.00 97.00 452 ARG A O 1
ATOM 3345 N N . ASP A 1 453 ? -5.314 -20.063 15.650 1.00 97.00 453 ASP A N 1
ATOM 3346 C CA . ASP A 1 453 ? -4.646 -19.817 16.924 1.00 97.00 453 ASP A CA 1
ATOM 3347 C C . ASP A 1 453 ? -5.245 -18.554 17.564 1.00 97.00 453 ASP A C 1
ATOM 3349 O O . ASP A 1 453 ? -4.795 -17.429 17.344 1.00 97.00 453 ASP A O 1
ATOM 3353 N N . ASP A 1 454 ? -6.309 -18.744 18.344 1.00 95.69 454 ASP A N 1
ATOM 3354 C CA . ASP A 1 454 ? -7.020 -17.651 19.009 1.00 95.69 454 ASP A CA 1
ATOM 3355 C C . ASP A 1 454 ? -6.178 -16.984 20.133 1.00 95.69 454 ASP A C 1
ATOM 3357 O O . ASP A 1 454 ? -6.512 -15.880 20.569 1.00 95.69 454 ASP A O 1
ATOM 3361 N N . ASP A 1 455 ? -5.083 -17.608 20.596 1.00 94.94 455 ASP A N 1
ATOM 3362 C CA . ASP A 1 455 ? -4.153 -17.014 21.573 1.00 94.94 455 ASP A CA 1
ATOM 3363 C C . ASP A 1 455 ? -3.137 -16.083 20.881 1.00 94.94 455 ASP A C 1
ATOM 3365 O O . ASP A 1 455 ? -2.763 -15.050 21.448 1.00 94.94 455 ASP A O 1
ATOM 3369 N N . HIS A 1 456 ? -2.755 -16.367 19.627 1.00 95.94 456 HIS A N 1
ATOM 3370 C CA . HIS A 1 456 ? -1.991 -15.424 18.801 1.00 95.94 456 HIS A CA 1
ATOM 3371 C C . HIS A 1 456 ? -2.760 -14.109 18.602 1.00 95.94 456 HIS A C 1
ATOM 3373 O O . HIS A 1 456 ? -2.191 -13.035 18.810 1.00 95.94 456 HIS A O 1
ATOM 3379 N N . ALA A 1 457 ? -4.069 -14.181 18.326 1.00 96.31 457 ALA A N 1
ATOM 3380 C CA . ALA A 1 457 ? -4.917 -12.993 18.207 1.00 96.31 457 ALA A CA 1
ATOM 3381 C C . ALA A 1 457 ? -4.900 -12.130 19.474 1.00 96.31 457 ALA A C 1
ATOM 3383 O O . ALA A 1 457 ? -4.807 -10.904 19.401 1.00 96.31 457 ALA A O 1
ATOM 3384 N N . TRP A 1 458 ? -4.954 -12.777 20.641 1.00 94.44 458 TRP A N 1
ATOM 3385 C CA . TRP A 1 458 ? -4.908 -12.104 21.936 1.00 94.44 458 TRP A CA 1
ATOM 3386 C C . TRP A 1 458 ? -3.564 -11.402 22.175 1.00 94.44 458 TRP A C 1
ATOM 3388 O O . TRP A 1 458 ? -3.549 -10.252 22.610 1.00 94.44 458 TRP A O 1
ATOM 3398 N N . ALA A 1 459 ? -2.442 -12.044 21.833 1.00 94.31 459 ALA A N 1
ATOM 3399 C CA . ALA A 1 459 ? -1.110 -11.439 21.933 1.00 94.31 459 ALA A CA 1
ATOM 3400 C C . ALA A 1 459 ? -0.921 -10.249 20.969 1.00 94.31 459 ALA A C 1
ATOM 3402 O O . ALA A 1 459 ? -0.278 -9.258 21.321 1.00 94.31 459 ALA A O 1
ATOM 3403 N N . VAL A 1 460 ? -1.505 -10.317 19.767 1.00 95.69 460 VAL A N 1
ATOM 3404 C CA . VAL A 1 460 ? -1.504 -9.203 18.806 1.00 95.69 460 VAL A CA 1
ATOM 3405 C C . VAL A 1 460 ? -2.370 -8.040 19.308 1.00 95.69 460 VAL A C 1
ATOM 3407 O O . VAL A 1 460 ? -1.939 -6.889 19.244 1.00 95.69 460 VAL A O 1
ATOM 3410 N N . TRP A 1 461 ? -3.544 -8.310 19.890 1.00 97.06 461 TRP A N 1
ATOM 3411 C CA . TRP A 1 461 ? -4.387 -7.265 20.482 1.00 97.06 461 TRP A CA 1
ATOM 3412 C C . TRP A 1 461 ? -3.758 -6.623 21.729 1.00 97.06 461 TRP A C 1
ATOM 3414 O O . TRP A 1 461 ? -3.769 -5.399 21.860 1.00 97.06 461 TRP A O 1
ATOM 3424 N N . GLU A 1 462 ? -3.113 -7.412 22.595 1.00 95.00 462 GLU A N 1
ATOM 3425 C CA . GLU A 1 462 ? -2.308 -6.900 23.713 1.00 95.00 462 GLU A CA 1
ATOM 3426 C C . GLU A 1 462 ? -1.215 -5.939 23.215 1.00 95.00 462 GLU A C 1
ATOM 3428 O O . GLU A 1 462 ? -1.063 -4.846 23.756 1.00 95.00 462 GLU A O 1
ATOM 3433 N N . ARG A 1 463 ? -0.509 -6.282 22.128 1.00 93.31 463 ARG A N 1
ATOM 3434 C CA . ARG A 1 463 ? 0.504 -5.407 21.516 1.00 93.31 463 ARG A CA 1
ATOM 3435 C C . ARG A 1 463 ? -0.069 -4.075 21.005 1.00 93.31 463 ARG A C 1
ATOM 3437 O O . ARG A 1 463 ? 0.625 -3.063 21.119 1.00 93.31 463 ARG A O 1
ATOM 3444 N N . ILE A 1 464 ? -1.291 -4.051 20.467 1.00 95.31 464 ILE A N 1
ATOM 3445 C CA . ILE A 1 464 ? -1.950 -2.826 19.966 1.00 95.31 464 ILE A CA 1
ATOM 3446 C C . ILE A 1 464 ? -2.333 -1.884 21.116 1.00 95.31 464 ILE A C 1
ATOM 3448 O O . ILE A 1 464 ? -2.157 -0.672 21.003 1.00 95.31 464 ILE A O 1
ATOM 3452 N N . LEU A 1 465 ? -2.802 -2.425 22.245 1.00 96.00 465 LEU A N 1
ATOM 3453 C CA . LEU A 1 465 ? -3.209 -1.641 23.423 1.00 96.00 465 LEU A CA 1
ATOM 3454 C C . LEU A 1 465 ? -2.052 -0.912 24.134 1.00 96.00 465 LEU A C 1
ATOM 3456 O O . LEU A 1 465 ? -2.292 -0.056 24.988 1.00 96.00 465 LEU A O 1
ATOM 3460 N N . HIS A 1 466 ? -0.806 -1.220 23.768 1.00 91.88 466 HIS A N 1
ATOM 3461 C CA . HIS A 1 466 ? 0.396 -0.494 24.189 1.00 91.88 466 HIS A CA 1
ATOM 3462 C C . HIS A 1 466 ? 0.758 0.689 23.273 1.00 91.88 466 HIS A C 1
ATOM 3464 O O . HIS A 1 466 ? 1.756 1.358 23.522 1.00 91.88 466 HIS A O 1
ATOM 3470 N N . GLY A 1 467 ? -0.042 0.963 22.236 1.00 89.50 467 GLY A N 1
ATOM 3471 C CA . GLY A 1 467 ? 0.207 2.049 21.292 1.00 89.50 467 GLY A CA 1
ATOM 3472 C C . GLY A 1 467 ? 1.464 1.840 20.447 1.00 89.50 467 GLY A C 1
ATOM 3473 O O . GLY A 1 467 ? 2.044 0.752 20.399 1.00 89.50 467 GLY A O 1
ATOM 3474 N N . ASN A 1 468 ? 1.893 2.904 19.779 1.00 81.38 468 ASN A N 1
ATOM 3475 C CA . ASN A 1 468 ? 3.229 2.983 19.205 1.00 81.38 468 ASN A CA 1
ATOM 3476 C C . ASN A 1 468 ? 4.237 3.328 20.306 1.00 81.38 468 ASN A C 1
ATOM 3478 O O . ASN A 1 468 ? 4.139 4.366 20.957 1.00 81.38 468 ASN A O 1
ATOM 3482 N N . VAL A 1 469 ? 5.209 2.451 20.516 1.00 70.00 469 VAL A N 1
ATOM 3483 C CA . VAL A 1 469 ? 6.308 2.683 21.451 1.00 70.00 469 VAL A CA 1
ATOM 3484 C C . VAL A 1 469 ? 7.443 3.248 20.612 1.00 70.00 469 VAL A C 1
ATOM 3486 O O . VAL A 1 469 ? 8.171 2.489 19.985 1.00 70.00 469 VAL A O 1
ATOM 3489 N N . GLU A 1 470 ? 7.572 4.571 20.538 1.00 62.72 470 GLU A N 1
ATOM 3490 C CA . GLU A 1 470 ? 8.559 5.229 19.673 1.00 62.72 470 GLU A CA 1
ATOM 3491 C C . GLU A 1 470 ? 9.716 5.828 20.483 1.00 62.72 470 GLU A C 1
ATOM 3493 O O . GLU A 1 470 ? 9.527 6.722 21.303 1.00 62.72 470 GLU A O 1
ATOM 3498 N N . GLY A 1 471 ? 10.940 5.367 20.211 1.00 55.25 471 GLY A N 1
ATOM 3499 C CA . GLY A 1 471 ? 12.170 6.092 20.535 1.00 55.25 471 GLY A CA 1
ATOM 3500 C C . GLY A 1 471 ? 12.357 6.478 22.007 1.00 55.25 471 GLY A C 1
ATOM 3501 O O . GLY A 1 471 ? 12.539 7.659 22.310 1.00 55.25 471 GLY A O 1
ATOM 3502 N N . ALA A 1 472 ? 12.423 5.500 22.915 1.00 49.12 472 ALA A N 1
ATOM 3503 C CA . ALA A 1 472 ? 12.632 5.679 24.359 1.00 49.12 472 ALA A CA 1
ATOM 3504 C C . ALA A 1 472 ? 14.000 6.297 24.749 1.00 49.12 472 ALA A C 1
ATOM 3506 O O . ALA A 1 472 ? 14.376 6.304 25.922 1.00 49.12 472 ALA A O 1
ATOM 3507 N N . ASN A 1 473 ? 14.775 6.808 23.786 1.00 50.81 473 ASN A N 1
ATOM 3508 C CA . ASN A 1 473 ? 16.010 7.543 24.046 1.00 50.81 473 ASN A CA 1
ATOM 3509 C C . ASN A 1 473 ? 16.338 8.653 23.023 1.00 50.81 473 ASN A C 1
ATOM 3511 O O . ASN A 1 473 ? 17.497 9.066 22.914 1.00 50.81 473 ASN A O 1
ATOM 3515 N N . VAL A 1 474 ? 15.356 9.189 22.281 1.00 45.31 474 VAL A N 1
ATOM 3516 C CA . VAL A 1 474 ? 15.603 10.285 21.318 1.00 45.31 474 VAL A CA 1
ATOM 3517 C C . VAL A 1 474 ? 15.913 11.590 22.070 1.00 45.31 474 VAL A C 1
ATOM 3519 O O . VAL A 1 474 ? 15.038 12.378 22.414 1.00 45.31 474 VAL A O 1
ATOM 3522 N N . ASN A 1 475 ? 17.206 11.828 22.318 1.00 46.41 475 ASN A N 1
ATOM 3523 C CA . ASN A 1 475 ? 17.756 12.900 23.166 1.00 46.41 475 ASN A CA 1
ATOM 3524 C C . ASN A 1 475 ? 17.445 12.771 24.674 1.00 46.41 475 ASN A C 1
ATOM 3526 O O . ASN A 1 475 ? 17.489 13.768 25.397 1.00 46.41 475 ASN A O 1
ATOM 3530 N N . GLY A 1 476 ? 17.180 11.557 25.170 1.00 48.09 476 GLY A N 1
ATOM 3531 C CA . GLY A 1 476 ? 16.980 11.303 26.605 1.00 48.09 476 GLY A CA 1
ATOM 3532 C C . GLY A 1 476 ? 15.616 11.730 27.163 1.00 48.09 476 GLY A C 1
ATOM 3533 O O . GLY A 1 476 ? 15.499 11.973 28.365 1.00 48.09 476 GLY A O 1
ATOM 3534 N N . ALA A 1 477 ? 14.600 11.825 26.305 1.00 48.75 477 ALA A N 1
ATOM 3535 C CA . ALA A 1 477 ? 13.196 11.849 26.697 1.00 48.75 477 ALA A CA 1
ATOM 3536 C C . ALA A 1 477 ? 12.506 10.596 26.143 1.00 48.75 477 ALA A C 1
ATOM 3538 O O . ALA A 1 477 ? 12.733 10.241 24.986 1.00 48.75 477 ALA A O 1
ATOM 3539 N N . ASN A 1 478 ? 11.659 9.955 26.948 1.00 54.97 478 ASN A N 1
ATOM 3540 C CA . ASN A 1 478 ? 10.688 8.996 26.430 1.00 54.97 478 ASN A CA 1
ATOM 3541 C C . ASN A 1 478 ? 9.604 9.776 25.674 1.00 54.97 478 ASN A C 1
ATOM 3543 O O . ASN A 1 478 ? 9.175 10.836 26.140 1.00 54.97 478 ASN A O 1
ATOM 3547 N N . ILE A 1 479 ? 9.139 9.238 24.550 1.00 63.78 479 ILE A N 1
ATOM 3548 C CA . ILE A 1 479 ? 7.853 9.623 23.969 1.00 63.78 479 ILE A CA 1
ATOM 3549 C C . ILE A 1 479 ? 6.819 8.671 24.577 1.00 63.78 479 ILE A C 1
ATOM 3551 O O . ILE A 1 479 ? 6.958 7.455 24.453 1.00 63.78 479 ILE A O 1
ATOM 3555 N N . ASP A 1 480 ? 5.823 9.206 25.284 1.00 73.19 480 ASP A N 1
ATOM 3556 C CA . ASP A 1 480 ? 4.716 8.390 25.789 1.00 73.19 480 ASP A CA 1
ATOM 3557 C C . ASP A 1 480 ? 3.870 7.878 24.600 1.00 73.19 480 ASP A C 1
ATOM 3559 O O . ASP A 1 480 ? 3.614 8.662 23.678 1.00 73.19 480 ASP A O 1
ATOM 3563 N N . PRO A 1 481 ? 3.435 6.600 24.581 1.00 84.25 481 PRO A N 1
ATOM 3564 C CA . PRO A 1 481 ? 2.700 6.033 23.450 1.00 84.25 481 PRO A CA 1
ATOM 3565 C C . PRO A 1 481 ? 1.417 6.795 23.106 1.00 84.25 481 PRO A C 1
ATOM 3567 O O . PRO A 1 481 ? 0.660 7.199 23.989 1.00 84.25 481 PRO A O 1
ATOM 3570 N N . TYR A 1 482 ? 1.126 6.950 21.814 1.00 89.50 482 TYR A N 1
ATOM 3571 C CA . TYR A 1 482 ? -0.040 7.703 21.352 1.00 89.50 482 TYR A CA 1
ATOM 3572 C C . TYR A 1 482 ? -1.309 6.843 21.426 1.00 89.50 482 TYR A C 1
ATOM 3574 O O . TYR A 1 482 ? -1.618 6.073 20.512 1.00 89.50 482 TYR A O 1
ATOM 3582 N N . ILE A 1 483 ? -2.026 6.957 22.551 1.00 94.19 483 ILE A N 1
ATOM 3583 C CA . ILE A 1 483 ? -3.163 6.093 22.924 1.00 94.19 483 ILE A CA 1
ATOM 3584 C C . ILE A 1 483 ? -4.429 6.854 23.364 1.00 94.19 483 ILE A C 1
ATOM 3586 O O . ILE A 1 483 ? -5.371 6.230 23.862 1.00 94.19 483 ILE A O 1
ATOM 3590 N N . ASP A 1 484 ? -4.485 8.177 23.200 1.00 95.00 484 ASP A N 1
ATOM 3591 C CA . ASP A 1 484 ? -5.561 9.057 23.689 1.00 95.00 484 ASP A CA 1
ATOM 3592 C C . ASP A 1 484 ? -6.954 8.589 23.258 1.00 95.00 484 ASP A C 1
ATOM 3594 O O . ASP A 1 484 ? -7.860 8.524 24.089 1.00 95.00 484 ASP A O 1
ATOM 3598 N N . GLY A 1 485 ? -7.111 8.181 21.993 1.00 96.06 485 GLY A N 1
ATOM 3599 C CA . GLY A 1 485 ? -8.383 7.690 21.460 1.00 96.06 485 GLY A CA 1
ATOM 3600 C C . GLY A 1 485 ? -8.815 6.295 21.921 1.00 96.06 485 GLY A C 1
ATOM 3601 O O . GLY A 1 485 ? -9.920 5.875 21.579 1.00 96.06 485 GLY A O 1
ATOM 3602 N N . PHE A 1 486 ? -7.997 5.560 22.682 1.00 97.62 486 PHE A N 1
ATOM 3603 C CA . PHE A 1 486 ? -8.440 4.338 23.363 1.00 97.62 486 PHE A CA 1
ATOM 3604 C C . PHE A 1 486 ? -9.111 4.691 24.694 1.00 97.62 486 PHE A C 1
ATOM 3606 O O . PHE A 1 486 ? -8.544 5.420 25.511 1.00 97.62 486 PHE A O 1
ATOM 3613 N N . LYS A 1 487 ? -10.294 4.122 24.935 1.00 96.88 487 LYS A N 1
ATOM 3614 C CA . LYS A 1 487 ? -11.101 4.311 26.145 1.00 96.88 487 LYS A CA 1
ATOM 3615 C C . LYS A 1 487 ? -10.999 3.053 27.011 1.00 96.88 487 LYS A C 1
ATOM 3617 O O . LYS A 1 487 ? -11.179 1.932 26.524 1.00 96.88 487 LYS A O 1
ATOM 3622 N N . GLY A 1 488 ? -10.651 3.240 28.280 1.00 96.06 488 GLY A N 1
ATOM 3623 C CA . GLY A 1 488 ? -10.418 2.153 29.226 1.00 96.06 488 GLY A CA 1
ATOM 3624 C C . GLY A 1 488 ? -9.391 2.486 30.310 1.00 96.06 488 GLY A C 1
ATOM 3625 O O . GLY A 1 488 ? -8.866 3.599 30.389 1.00 96.06 488 GLY A O 1
ATOM 3626 N N . ALA A 1 489 ? -9.090 1.507 31.161 1.00 97.56 489 ALA A N 1
ATOM 3627 C CA . ALA A 1 489 ? -8.170 1.666 32.283 1.00 97.56 489 ALA A CA 1
ATOM 3628 C C . ALA A 1 489 ? -6.701 1.766 31.827 1.00 97.56 489 ALA A C 1
ATOM 3630 O O . ALA A 1 489 ? -6.141 0.810 31.291 1.00 97.56 489 ALA A O 1
ATOM 3631 N N . ARG A 1 490 ? -6.047 2.901 32.104 1.00 96.19 490 ARG A N 1
ATOM 3632 C CA . ARG A 1 490 ? -4.607 3.099 31.860 1.00 96.19 490 ARG A CA 1
ATOM 3633 C C . ARG A 1 490 ? -3.727 2.369 32.887 1.00 96.19 490 ARG A C 1
ATOM 3635 O O . ARG A 1 490 ? -4.107 2.182 34.049 1.00 96.19 490 ARG A O 1
ATOM 3642 N N . ARG A 1 491 ? -2.522 1.990 32.460 1.00 95.38 491 ARG A N 1
ATOM 3643 C CA . ARG A 1 491 ? -1.444 1.345 33.234 1.00 95.38 491 ARG A CA 1
ATOM 3644 C C . ARG A 1 491 ? -0.090 1.867 32.751 1.00 95.38 491 ARG A C 1
ATOM 3646 O O . ARG A 1 491 ? 0.001 2.365 31.642 1.00 95.38 491 ARG A O 1
ATOM 3653 N N . THR A 1 492 ? 0.974 1.691 33.532 1.00 91.62 492 THR A N 1
ATOM 3654 C CA . THR A 1 492 ? 2.331 2.129 33.150 1.00 91.62 492 THR A CA 1
ATOM 3655 C C . THR A 1 492 ? 3.343 1.007 33.375 1.00 91.62 492 THR A C 1
ATOM 3657 O O . THR A 1 492 ? 3.257 0.289 34.375 1.00 91.62 492 THR A O 1
ATOM 3660 N N . ASN A 1 493 ? 4.301 0.844 32.462 1.00 87.62 493 ASN A N 1
ATOM 3661 C CA . ASN A 1 493 ? 5.454 -0.056 32.594 1.00 87.62 493 ASN A CA 1
ATOM 3662 C C . ASN A 1 493 ? 6.759 0.685 32.209 1.00 87.62 493 ASN A C 1
ATOM 3664 O O . ASN A 1 493 ? 6.796 1.910 32.266 1.00 87.62 493 ASN A O 1
ATOM 3668 N N . GLN A 1 494 ? 7.850 -0.020 31.869 1.00 81.31 494 GLN A N 1
ATOM 3669 C CA . GLN A 1 494 ? 9.107 0.643 31.462 1.00 81.31 494 GLN A CA 1
ATOM 3670 C C . GLN A 1 494 ? 9.094 1.193 30.022 1.00 81.31 494 GLN A C 1
ATOM 3672 O O . GLN A 1 494 ? 9.958 1.997 29.687 1.00 81.31 494 GLN A O 1
ATOM 3677 N N . ALA A 1 495 ? 8.145 0.765 29.183 1.00 77.88 495 ALA A N 1
ATOM 3678 C CA . ALA A 1 495 ? 7.990 1.212 27.799 1.00 77.88 495 ALA A CA 1
ATOM 3679 C C . ALA A 1 495 ? 7.042 2.420 27.653 1.00 77.88 495 ALA A C 1
ATOM 3681 O O . ALA A 1 495 ? 7.180 3.168 26.692 1.00 77.88 495 ALA A O 1
ATOM 3682 N N . GLY A 1 496 ? 6.118 2.639 28.598 1.00 83.62 496 GLY A N 1
ATOM 3683 C CA . GLY A 1 496 ? 5.237 3.814 28.617 1.00 83.62 496 GLY A CA 1
ATOM 3684 C C . GLY A 1 496 ? 3.927 3.599 29.380 1.00 83.62 496 GLY A C 1
ATOM 3685 O O . GLY A 1 496 ? 3.791 2.644 30.156 1.00 83.62 496 GLY A O 1
ATOM 3686 N N . GLU A 1 497 ? 2.957 4.489 29.152 1.00 90.50 497 GLU A N 1
ATOM 3687 C CA . GLU A 1 497 ? 1.545 4.225 29.457 1.00 90.50 497 GLU A CA 1
ATOM 3688 C C . GLU A 1 497 ? 0.936 3.274 28.405 1.00 90.50 497 GLU A C 1
ATOM 3690 O O . GLU A 1 497 ? 1.308 3.304 27.235 1.00 90.50 497 GLU A O 1
ATOM 3695 N N . TYR A 1 498 ? 0.011 2.411 28.824 1.00 93.25 498 TYR A N 1
ATOM 3696 C CA . TYR A 1 498 ? -0.741 1.481 27.977 1.00 93.25 498 TYR A CA 1
ATOM 3697 C C . TYR A 1 498 ? -2.163 1.275 28.521 1.00 93.25 498 TYR A C 1
ATOM 3699 O O . TYR A 1 498 ? -2.479 1.678 29.645 1.00 93.25 498 TYR A O 1
ATOM 3707 N N . VAL A 1 499 ? -3.037 0.637 27.740 1.00 97.44 499 VAL A N 1
ATOM 3708 C CA . VAL A 1 499 ? -4.393 0.256 28.172 1.00 97.44 499 VAL A CA 1
ATOM 3709 C C . VAL A 1 499 ? -4.398 -1.174 28.710 1.00 97.44 499 VAL A C 1
ATOM 3711 O O . VAL A 1 499 ? -3.938 -2.099 28.046 1.00 97.44 499 VAL A O 1
ATOM 3714 N N . ASP A 1 500 ? -4.952 -1.376 29.907 1.00 96.06 500 ASP A N 1
ATOM 3715 C CA . ASP A 1 500 ? -5.183 -2.710 30.467 1.00 96.06 500 ASP A CA 1
ATOM 3716 C C . ASP A 1 500 ? -6.148 -3.488 29.565 1.00 96.06 500 ASP A C 1
ATOM 3718 O O . ASP A 1 500 ? -7.301 -3.090 29.403 1.00 96.06 500 ASP A O 1
ATOM 3722 N N . ILE A 1 501 ? -5.717 -4.625 29.019 1.00 95.06 501 ILE A N 1
ATOM 3723 C CA . ILE A 1 501 ? -6.561 -5.477 28.166 1.00 95.06 501 ILE A CA 1
ATOM 3724 C C . ILE A 1 501 ? -7.834 -5.976 28.874 1.00 95.06 501 ILE A C 1
ATOM 3726 O O . ILE A 1 501 ? -8.842 -6.236 28.224 1.00 95.06 501 ILE A O 1
ATOM 3730 N N . ASN A 1 502 ? -7.834 -6.034 30.211 1.00 93.69 502 ASN A N 1
ATOM 3731 C CA . ASN A 1 502 ? -9.003 -6.395 31.024 1.00 93.69 502 ASN A CA 1
ATOM 3732 C C . ASN A 1 502 ? -9.901 -5.189 31.356 1.00 93.69 502 ASN A C 1
ATOM 3734 O O . ASN A 1 502 ? -10.973 -5.363 31.935 1.00 93.69 502 ASN A O 1
ATOM 3738 N N . GLY A 1 503 ? -9.444 -3.975 31.042 1.00 94.94 503 GLY A N 1
ATOM 3739 C CA . GLY A 1 503 ? -10.139 -2.709 31.263 1.00 94.94 503 GLY A CA 1
ATOM 3740 C C . GLY A 1 503 ? -10.321 -1.885 29.988 1.00 94.94 503 GLY A C 1
ATOM 3741 O O . GLY A 1 503 ? -10.588 -0.694 30.098 1.00 94.94 503 GLY A O 1
ATOM 3742 N N . PHE A 1 504 ? -10.144 -2.479 28.805 1.00 97.25 504 PHE A N 1
ATOM 3743 C CA . PHE A 1 504 ? -10.434 -1.860 27.511 1.00 97.25 504 PHE A CA 1
ATOM 3744 C C . PHE A 1 504 ? -11.947 -1.839 27.240 1.00 97.25 504 PHE A C 1
ATOM 3746 O O . PHE A 1 504 ? -12.642 -2.834 27.465 1.00 97.25 504 PHE A O 1
ATOM 3753 N N . GLU A 1 505 ? -12.457 -0.721 26.718 1.00 96.38 505 GLU A N 1
ATOM 3754 C CA . GLU A 1 505 ? -13.896 -0.506 26.525 1.00 96.38 505 GLU A CA 1
ATOM 3755 C C . GLU A 1 505 ? -14.260 -0.328 25.041 1.00 96.38 505 GLU A C 1
ATOM 3757 O O . GLU A 1 505 ? -15.056 -1.123 24.522 1.00 96.38 505 GLU A O 1
ATOM 3762 N N . TRP A 1 506 ? -13.655 0.666 24.371 1.00 97.81 506 TRP A N 1
ATOM 3763 C CA . TRP A 1 506 ? -13.658 0.882 22.911 1.00 97.81 506 TRP A CA 1
ATOM 3764 C C . TRP A 1 506 ? -12.497 1.801 22.470 1.00 97.81 506 TRP A C 1
ATOM 3766 O O . TRP A 1 506 ? -11.740 2.308 23.297 1.00 97.81 506 TRP A O 1
ATOM 3776 N N . VAL A 1 507 ? -12.334 2.025 21.162 1.00 98.38 507 VAL A N 1
ATOM 3777 C CA . VAL A 1 507 ? -11.322 2.940 20.589 1.00 98.38 507 VAL A CA 1
ATOM 3778 C C . VAL A 1 507 ? -11.908 3.803 19.465 1.00 98.38 507 VAL A C 1
ATOM 3780 O O . VAL A 1 507 ? -12.678 3.303 18.647 1.00 98.38 507 VAL A O 1
ATOM 3783 N N . GLU A 1 508 ? -11.564 5.088 19.374 1.00 98.25 508 GLU A N 1
ATOM 3784 C CA . GLU A 1 508 ? -11.973 5.913 18.225 1.00 98.25 508 GLU A CA 1
ATOM 3785 C C . GLU A 1 508 ? -11.319 5.409 16.927 1.00 98.25 508 GLU A C 1
ATOM 3787 O O . GLU A 1 508 ? -10.141 5.060 16.886 1.00 98.25 508 GLU A O 1
ATOM 3792 N N . THR A 1 509 ? -12.072 5.353 15.832 1.00 97.94 509 THR A N 1
ATOM 3793 C CA . THR A 1 509 ? -11.655 4.619 14.630 1.00 97.94 509 THR A CA 1
ATOM 3794 C C . THR A 1 509 ? -10.405 5.199 13.978 1.00 97.94 509 THR A C 1
ATOM 3796 O O . THR A 1 509 ? -9.532 4.441 13.561 1.00 97.94 509 THR A O 1
ATOM 3799 N N . ALA A 1 510 ? -10.263 6.525 13.955 1.00 96.19 510 ALA A N 1
ATOM 3800 C CA . ALA A 1 510 ? -9.051 7.158 13.443 1.00 96.19 510 ALA A CA 1
ATOM 3801 C C . ALA A 1 510 ? -7.816 6.838 14.314 1.00 96.19 510 ALA A C 1
ATOM 3803 O O . ALA A 1 510 ? -6.741 6.608 13.766 1.00 96.19 510 ALA A O 1
ATOM 3804 N N . GLN A 1 511 ? -7.973 6.719 15.642 1.00 96.50 511 GLN A N 1
ATOM 3805 C CA . GLN A 1 511 ? -6.906 6.259 16.544 1.00 96.50 511 GLN A CA 1
ATOM 3806 C C . GLN A 1 511 ? -6.506 4.811 16.249 1.00 96.50 511 GLN A C 1
ATOM 3808 O O . GLN A 1 511 ? -5.319 4.502 16.217 1.00 96.50 511 GLN A O 1
ATOM 3813 N N . LEU A 1 512 ? -7.478 3.920 16.033 1.00 97.81 512 LEU A N 1
ATOM 3814 C CA . LEU A 1 512 ? -7.184 2.518 15.740 1.00 97.81 512 LEU A CA 1
ATOM 3815 C C . LEU A 1 512 ? -6.425 2.378 14.413 1.00 97.81 512 LEU A C 1
ATOM 3817 O O . LEU A 1 512 ? -5.399 1.703 14.382 1.00 97.81 512 LEU A O 1
ATOM 3821 N N . ILE A 1 513 ? -6.883 3.060 13.354 1.00 95.94 513 ILE A N 1
ATOM 3822 C CA . ILE A 1 513 ? -6.193 3.115 12.053 1.00 95.94 513 ILE A CA 1
ATOM 3823 C C . ILE A 1 513 ? -4.773 3.658 12.224 1.00 95.94 513 ILE A C 1
ATOM 3825 O O . ILE A 1 513 ? -3.831 3.069 11.697 1.00 95.94 513 ILE A O 1
ATOM 3829 N N . TYR A 1 514 ? -4.614 4.745 12.986 1.00 91.94 514 TYR A N 1
ATOM 3830 C CA . TYR A 1 514 ? -3.312 5.321 13.296 1.00 91.94 514 TYR A CA 1
ATOM 3831 C C . TYR A 1 514 ? -2.391 4.289 13.951 1.00 91.94 514 TYR A C 1
ATOM 3833 O O . TYR A 1 514 ? -1.357 3.949 13.385 1.00 91.94 514 TYR A O 1
ATOM 3841 N N . THR A 1 515 ? -2.792 3.727 15.095 1.00 92.94 515 THR A N 1
ATOM 3842 C CA . THR A 1 515 ? -1.955 2.818 15.885 1.00 92.94 515 THR A CA 1
ATOM 3843 C C . THR A 1 515 ? -1.561 1.554 15.118 1.00 92.94 515 THR A C 1
ATOM 3845 O O . THR A 1 515 ? -0.380 1.228 15.117 1.00 92.94 515 THR A O 1
ATOM 3848 N N . VAL A 1 516 ? -2.475 0.865 14.418 1.00 93.69 516 VAL A N 1
ATOM 3849 C CA . VAL A 1 516 ? -2.120 -0.389 13.703 1.00 93.69 516 VAL A CA 1
ATOM 3850 C C . VAL A 1 516 ? -1.251 -0.172 12.457 1.00 93.69 516 VAL A C 1
ATOM 3852 O O . VAL A 1 516 ? -0.735 -1.138 11.900 1.00 93.69 516 VAL A O 1
ATOM 3855 N N . THR A 1 517 ? -1.070 1.079 12.018 1.00 88.19 517 THR A N 1
ATOM 3856 C CA . THR A 1 517 ? -0.241 1.429 10.852 1.00 88.19 517 THR A CA 1
ATOM 3857 C C . THR A 1 517 ? 1.081 2.113 11.213 1.00 88.19 517 THR A C 1
ATOM 3859 O O . THR A 1 517 ? 1.897 2.356 10.325 1.00 88.19 517 THR A O 1
ATOM 3862 N N . ARG A 1 518 ? 1.361 2.350 12.505 1.00 84.69 518 ARG A N 1
ATOM 3863 C CA . ARG A 1 518 ? 2.694 2.777 12.973 1.00 84.69 518 ARG A CA 1
ATOM 3864 C C . ARG A 1 518 ? 3.709 1.637 12.787 1.00 84.69 518 ARG A C 1
ATOM 3866 O O . ARG A 1 518 ? 3.359 0.499 13.104 1.00 84.69 518 ARG A O 1
ATOM 3873 N N . PRO A 1 519 ? 4.942 1.872 12.287 1.00 79.94 519 PRO A N 1
ATOM 3874 C CA . PRO A 1 519 ? 5.826 0.778 11.864 1.00 79.94 519 PRO A CA 1
ATOM 3875 C C . PRO A 1 519 ? 6.176 -0.250 12.945 1.00 79.94 519 PRO A C 1
ATOM 3877 O O . PRO A 1 519 ? 6.247 -1.439 12.644 1.00 79.94 519 PRO A O 1
ATOM 3880 N N . ASP A 1 520 ? 6.346 0.176 14.198 1.00 80.00 520 ASP A N 1
ATOM 3881 C CA . ASP A 1 520 ? 6.646 -0.687 15.349 1.00 80.00 520 ASP A CA 1
ATOM 3882 C C . ASP A 1 520 ? 5.460 -1.588 15.743 1.00 80.00 520 ASP A C 1
ATOM 3884 O O . ASP A 1 520 ? 5.646 -2.692 16.261 1.00 80.00 520 ASP A O 1
ATOM 3888 N N . VAL A 1 521 ? 4.229 -1.126 15.509 1.00 88.00 521 VAL A N 1
ATOM 3889 C CA . VAL A 1 521 ? 3.002 -1.902 15.721 1.00 88.00 521 VAL A CA 1
ATOM 3890 C C . VAL A 1 521 ? 2.777 -2.812 14.515 1.00 88.00 521 VAL A C 1
ATOM 3892 O O . VAL A 1 521 ? 2.678 -4.026 14.673 1.00 88.00 521 VAL A O 1
ATOM 3895 N N . TYR A 1 522 ? 2.813 -2.259 13.302 1.00 88.50 522 TYR A N 1
ATOM 3896 C CA . TYR A 1 522 ? 2.650 -2.981 12.039 1.00 88.50 522 TYR A CA 1
ATOM 3897 C C . TYR A 1 522 ? 3.634 -4.155 11.903 1.00 88.50 522 TYR A C 1
ATOM 3899 O O . TYR A 1 522 ? 3.219 -5.274 11.608 1.00 88.50 522 TYR A O 1
ATOM 3907 N N . ASN A 1 523 ? 4.929 -3.949 12.177 1.00 85.25 523 ASN A N 1
ATOM 3908 C CA . ASN A 1 523 ? 5.940 -5.013 12.105 1.00 85.25 523 ASN A CA 1
ATOM 3909 C C . ASN A 1 523 ? 5.743 -6.104 13.169 1.00 85.25 523 ASN A C 1
ATOM 3911 O O . ASN A 1 523 ? 6.056 -7.270 12.905 1.00 85.25 523 ASN A O 1
ATOM 3915 N N . ALA A 1 524 ? 5.204 -5.744 14.338 1.00 87.81 524 ALA A N 1
ATOM 3916 C CA . ALA A 1 524 ? 4.849 -6.680 15.397 1.00 87.81 524 ALA A CA 1
ATOM 3917 C C . ALA A 1 524 ? 3.630 -7.534 15.005 1.00 87.81 524 ALA A C 1
ATOM 3919 O O . ALA A 1 524 ? 3.697 -8.760 15.080 1.00 87.81 524 ALA A O 1
ATOM 3920 N N . MET A 1 525 ? 2.555 -6.895 14.529 1.00 91.88 525 MET A N 1
ATOM 3921 C CA . MET A 1 525 ? 1.316 -7.543 14.074 1.00 91.88 525 MET A CA 1
ATOM 3922 C C . MET A 1 525 ? 1.558 -8.458 12.871 1.00 91.88 525 MET A C 1
ATOM 3924 O O . MET A 1 525 ? 1.179 -9.624 12.880 1.00 91.88 525 MET A O 1
ATOM 3928 N N . MET A 1 526 ? 2.269 -7.955 11.859 1.00 90.69 526 MET A N 1
ATOM 3929 C CA . MET A 1 526 ? 2.631 -8.721 10.669 1.00 90.69 526 MET A CA 1
ATOM 3930 C C . MET A 1 526 ? 3.693 -9.787 10.945 1.00 90.69 526 MET A C 1
ATOM 3932 O O . MET A 1 526 ? 4.035 -10.519 10.024 1.00 90.69 526 MET A O 1
ATOM 3936 N N . THR A 1 527 ? 4.250 -9.882 12.161 1.00 90.94 527 THR A N 1
ATOM 3937 C CA . THR A 1 527 ? 5.393 -10.749 12.516 1.00 90.94 527 THR A CA 1
ATOM 3938 C C . THR A 1 527 ? 6.528 -10.681 11.484 1.00 90.94 527 THR A C 1
ATOM 3940 O O . THR A 1 527 ? 7.124 -11.687 11.088 1.00 90.94 527 THR A O 1
ATOM 3943 N N . ASN A 1 528 ? 6.816 -9.472 10.990 1.00 88.75 528 ASN A N 1
ATOM 3944 C CA . ASN A 1 528 ? 7.808 -9.273 9.938 1.00 88.75 528 ASN A CA 1
ATOM 3945 C C . ASN A 1 528 ? 9.186 -9.724 10.460 1.00 88.75 528 ASN A C 1
ATOM 3947 O O . ASN A 1 528 ? 9.629 -9.216 11.497 1.00 88.75 528 ASN A O 1
ATOM 3951 N N . PRO A 1 529 ? 9.889 -10.661 9.792 1.00 88.00 529 PRO A N 1
ATOM 3952 C CA . PRO A 1 529 ? 11.247 -11.025 10.182 1.00 88.00 529 PRO A CA 1
ATOM 3953 C C . PRO A 1 529 ? 12.185 -9.819 10.022 1.00 88.00 529 PRO A C 1
ATOM 3955 O O . PRO A 1 529 ? 11.834 -8.812 9.402 1.00 88.00 529 PRO A O 1
ATOM 3958 N N . PHE A 1 530 ? 13.383 -9.895 10.604 1.00 84.06 530 PHE A N 1
ATOM 3959 C CA . PHE A 1 530 ? 14.391 -8.845 10.422 1.00 84.06 530 PHE A CA 1
ATOM 3960 C C . PHE A 1 530 ? 15.290 -9.083 9.198 1.00 84.06 530 PHE A C 1
ATOM 3962 O O . PHE A 1 530 ? 15.931 -8.145 8.747 1.00 84.06 530 PHE A O 1
ATOM 3969 N N . TYR A 1 531 ? 15.308 -10.285 8.608 1.00 83.88 531 TYR A N 1
ATOM 3970 C CA . TYR A 1 531 ? 16.092 -10.600 7.404 1.00 83.88 531 TYR A CA 1
ATOM 3971 C C . TYR A 1 531 ? 15.237 -11.227 6.299 1.00 83.88 531 TYR A C 1
ATOM 3973 O O . TYR A 1 531 ? 14.343 -12.034 6.559 1.00 83.88 531 TYR A O 1
ATOM 3981 N N . ALA A 1 532 ? 15.545 -10.865 5.051 1.00 84.06 532 ALA A N 1
ATOM 3982 C CA . ALA A 1 532 ? 14.846 -11.323 3.856 1.00 84.06 532 ALA A CA 1
ATOM 3983 C C . ALA A 1 532 ? 14.859 -12.843 3.686 1.00 84.06 532 ALA A C 1
ATOM 3985 O O . ALA A 1 532 ? 13.869 -13.383 3.216 1.00 84.06 532 ALA A O 1
ATOM 3986 N N . ASP A 1 533 ? 15.926 -13.537 4.094 1.00 82.69 533 ASP A N 1
ATOM 3987 C CA . ASP A 1 533 ? 16.046 -14.983 3.880 1.00 82.69 533 ASP A CA 1
ATOM 3988 C C . ASP A 1 533 ? 14.996 -15.784 4.671 1.00 82.69 533 ASP A C 1
ATOM 3990 O O . ASP A 1 533 ? 14.570 -16.850 4.238 1.00 82.69 533 ASP A O 1
ATOM 3994 N N . GLU A 1 534 ? 14.531 -15.267 5.813 1.00 87.44 534 GLU A N 1
ATOM 3995 C CA . GLU A 1 534 ? 13.410 -15.865 6.543 1.00 87.44 534 GLU A CA 1
ATOM 3996 C C . GLU A 1 534 ? 12.054 -15.529 5.897 1.00 87.44 534 GLU A C 1
ATOM 3998 O O . GLU A 1 534 ? 11.179 -16.393 5.855 1.00 87.44 534 GLU A O 1
ATOM 4003 N N . MET A 1 535 ? 11.889 -14.328 5.327 1.00 87.38 535 MET A N 1
ATOM 4004 C CA . MET A 1 535 ? 10.692 -13.987 4.545 1.00 87.38 535 MET A CA 1
ATOM 4005 C C . MET A 1 535 ? 10.606 -14.848 3.275 1.00 87.38 535 MET A C 1
ATOM 4007 O O . MET A 1 535 ? 9.579 -15.454 3.003 1.00 87.38 535 MET A O 1
ATOM 4011 N N . GLU A 1 536 ? 11.702 -14.972 2.529 1.00 86.12 536 GLU A N 1
ATOM 4012 C CA . GLU A 1 536 ? 11.819 -15.772 1.306 1.00 86.12 536 GLU A CA 1
ATOM 4013 C C . GLU A 1 536 ? 11.507 -17.253 1.573 1.00 86.12 536 GLU A C 1
ATOM 4015 O O . GLU A 1 536 ? 10.695 -17.844 0.860 1.00 86.12 536 GLU A O 1
ATOM 4020 N N . ARG A 1 537 ? 12.044 -17.832 2.659 1.00 85.69 537 ARG A N 1
ATOM 4021 C CA . ARG A 1 537 ? 11.689 -19.193 3.101 1.00 85.69 537 ARG A CA 1
ATOM 4022 C C . ARG A 1 537 ? 10.228 -19.317 3.539 1.00 85.69 537 ARG A C 1
ATOM 4024 O O . ARG A 1 537 ? 9.628 -20.364 3.301 1.00 85.69 537 ARG A O 1
ATOM 4031 N N . ASN A 1 538 ? 9.645 -18.292 4.167 1.00 87.19 538 ASN A N 1
ATOM 4032 C CA . ASN A 1 538 ? 8.235 -18.324 4.561 1.00 87.19 538 ASN A CA 1
ATOM 4033 C C . ASN A 1 538 ? 7.286 -18.274 3.357 1.00 87.19 538 ASN A C 1
ATOM 4035 O O . ASN A 1 538 ? 6.293 -18.990 3.320 1.00 87.19 538 ASN A O 1
ATOM 4039 N N . LEU A 1 539 ? 7.649 -17.499 2.336 1.00 84.94 539 LEU A N 1
ATOM 4040 C CA . LEU A 1 539 ? 6.955 -17.414 1.051 1.00 84.94 539 LEU A CA 1
ATOM 4041 C C . LEU A 1 539 ? 7.268 -18.606 0.118 1.00 84.94 539 LEU A C 1
ATOM 4043 O O . LEU A 1 539 ? 7.017 -18.527 -1.083 1.00 84.94 539 LEU A O 1
ATOM 4047 N N . GLU A 1 540 ? 7.831 -19.694 0.657 1.00 85.25 540 GLU A N 1
ATOM 4048 C CA . GLU A 1 540 ? 8.201 -20.926 -0.056 1.00 85.25 540 GLU A CA 1
ATOM 4049 C C . GLU A 1 540 ? 9.107 -20.714 -1.287 1.00 85.25 540 GLU A C 1
ATOM 4051 O O . GLU A 1 540 ? 9.110 -21.521 -2.222 1.00 85.25 540 GLU A O 1
ATOM 4056 N N . VAL A 1 541 ? 9.902 -19.641 -1.306 1.00 84.75 541 VAL A N 1
ATOM 4057 C CA . VAL A 1 541 ? 10.887 -19.413 -2.366 1.00 84.75 541 VAL A CA 1
ATOM 4058 C C . VAL A 1 541 ? 12.024 -20.418 -2.196 1.00 84.75 541 VAL A C 1
ATOM 4060 O O . VAL A 1 541 ? 12.704 -20.444 -1.169 1.00 84.75 541 VAL A O 1
ATOM 4063 N N . ASP A 1 542 ? 12.260 -21.243 -3.218 1.00 82.88 542 ASP A N 1
ATOM 4064 C CA . ASP A 1 542 ? 13.349 -22.223 -3.224 1.00 82.88 542 ASP A CA 1
ATOM 4065 C C . ASP A 1 542 ? 14.710 -21.559 -3.488 1.00 82.88 542 ASP A C 1
ATOM 4067 O O . ASP A 1 542 ? 15.333 -21.756 -4.529 1.00 82.88 542 ASP A O 1
ATOM 4071 N N . ILE A 1 543 ? 15.181 -20.778 -2.513 1.00 81.31 543 ILE A N 1
ATOM 4072 C CA . ILE A 1 543 ? 16.474 -20.079 -2.547 1.00 81.31 543 ILE A CA 1
ATOM 4073 C C . ILE A 1 543 ? 17.687 -21.029 -2.574 1.00 81.31 543 ILE A C 1
ATOM 4075 O O . ILE A 1 543 ? 18.814 -20.578 -2.774 1.00 81.31 543 ILE A O 1
ATOM 4079 N N . SER A 1 544 ? 17.485 -22.345 -2.407 1.00 79.62 544 SER A N 1
ATOM 4080 C CA . SER A 1 544 ? 18.568 -23.339 -2.315 1.00 79.62 544 SER A CA 1
ATOM 4081 C C . SER A 1 544 ? 19.397 -23.478 -3.595 1.00 79.62 544 SER A C 1
ATOM 4083 O O . SER A 1 544 ? 20.513 -24.000 -3.556 1.00 79.62 544 SER A O 1
ATOM 4085 N N . LYS A 1 545 ? 18.883 -22.975 -4.726 1.00 81.94 545 LYS A N 1
ATOM 4086 C CA . LYS A 1 545 ? 19.594 -22.923 -6.010 1.00 81.94 545 LYS A CA 1
ATOM 4087 C C . LYS A 1 545 ? 20.333 -21.600 -6.249 1.00 81.94 545 LYS A C 1
ATOM 4089 O O . LYS A 1 545 ? 20.938 -21.424 -7.303 1.00 81.94 545 LYS A O 1
ATOM 4094 N N . GLY A 1 546 ? 20.310 -20.666 -5.292 1.00 80.75 546 GLY A N 1
ATOM 4095 C CA . GLY A 1 546 ? 20.961 -19.361 -5.426 1.00 80.75 546 GLY A CA 1
ATOM 4096 C C . GLY A 1 546 ? 20.383 -18.596 -6.613 1.00 80.75 546 GLY A C 1
ATOM 4097 O O . GLY A 1 546 ? 19.181 -18.334 -6.650 1.00 80.75 546 GLY A O 1
ATOM 4098 N N . MET A 1 547 ? 21.207 -18.301 -7.616 1.00 83.06 547 MET A N 1
ATOM 4099 C CA . MET A 1 547 ? 20.745 -17.629 -8.831 1.00 83.06 547 MET A CA 1
ATOM 4100 C C . MET A 1 547 ? 19.778 -18.465 -9.688 1.00 83.06 547 MET A C 1
ATOM 4102 O O . MET A 1 547 ? 18.864 -17.908 -10.285 1.00 83.06 547 MET A O 1
ATOM 4106 N N . ASP A 1 548 ? 19.900 -19.798 -9.703 1.00 86.62 548 ASP A N 1
ATOM 4107 C CA . ASP A 1 548 ? 19.013 -20.688 -10.479 1.00 86.62 548 ASP A CA 1
ATOM 4108 C C . ASP A 1 548 ? 17.600 -20.825 -9.880 1.00 86.62 548 ASP A C 1
ATOM 4110 O O . ASP A 1 548 ? 16.764 -21.585 -10.373 1.00 86.62 548 ASP A O 1
ATOM 4114 N N . SER A 1 549 ? 17.318 -20.078 -8.811 1.00 85.38 549 SER A N 1
ATOM 4115 C CA . SER A 1 549 ? 15.988 -19.940 -8.213 1.00 85.38 549 SER A CA 1
ATOM 4116 C C . SER A 1 549 ? 15.108 -18.920 -8.957 1.00 85.38 549 SER A C 1
ATOM 4118 O O . SER A 1 549 ? 13.911 -18.840 -8.674 1.00 85.38 549 SER A O 1
ATOM 4120 N N . TYR A 1 550 ? 15.684 -18.124 -9.874 1.00 87.31 550 TYR A N 1
ATOM 4121 C CA . TYR A 1 550 ? 15.074 -16.885 -10.364 1.00 87.31 550 TYR A CA 1
ATOM 4122 C C . TYR A 1 550 ? 15.155 -16.672 -11.889 1.00 87.31 550 TYR A C 1
ATOM 4124 O O . TYR A 1 550 ? 16.171 -16.952 -12.524 1.00 87.31 550 TYR A O 1
ATOM 4132 N N . ASP A 1 551 ? 14.101 -16.077 -12.459 1.00 88.50 551 ASP A N 1
ATOM 4133 C CA . ASP A 1 551 ? 14.124 -15.447 -13.789 1.00 88.50 551 ASP A CA 1
ATOM 4134 C C . ASP A 1 551 ? 14.566 -13.972 -13.637 1.00 88.50 551 ASP A C 1
ATOM 4136 O O . ASP A 1 551 ? 13.988 -13.248 -12.820 1.00 88.50 551 ASP A O 1
ATOM 4140 N N . TYR A 1 552 ? 15.554 -13.503 -14.416 1.00 88.00 552 TYR A N 1
ATOM 4141 C CA . TYR A 1 552 ? 16.137 -12.154 -14.275 1.00 88.00 552 TYR A CA 1
ATOM 4142 C C . TYR A 1 552 ? 15.768 -11.167 -15.394 1.00 88.00 552 TYR A C 1
ATOM 4144 O O . TYR A 1 552 ? 15.713 -11.512 -16.579 1.00 88.00 552 TYR A O 1
ATOM 4152 N N . MET A 1 553 ? 15.616 -9.894 -15.014 1.00 85.75 553 MET A N 1
ATOM 4153 C CA . MET A 1 553 ? 15.349 -8.759 -15.897 1.00 85.75 553 MET A CA 1
ATOM 4154 C C . MET A 1 553 ? 16.169 -7.523 -15.492 1.00 85.75 553 MET A C 1
ATOM 4156 O O . MET A 1 553 ? 16.255 -7.189 -14.312 1.00 85.75 553 MET A O 1
ATOM 4160 N N . ILE A 1 554 ? 16.740 -6.820 -16.474 1.00 80.94 554 ILE A N 1
ATOM 4161 C CA . ILE A 1 554 ? 17.325 -5.479 -16.292 1.00 80.94 554 ILE A CA 1
ATOM 4162 C C . ILE A 1 554 ? 16.513 -4.489 -17.120 1.00 80.94 554 ILE A C 1
ATOM 4164 O O . ILE A 1 554 ? 16.274 -4.739 -18.300 1.00 80.94 554 ILE A O 1
ATOM 4168 N N . THR A 1 555 ? 16.125 -3.371 -16.509 1.00 76.50 555 THR A N 1
ATOM 4169 C CA . THR A 1 555 ? 15.427 -2.259 -17.171 1.00 76.50 555 THR A CA 1
ATOM 4170 C C . THR A 1 555 ? 16.274 -0.993 -17.085 1.00 76.50 555 THR A C 1
ATOM 4172 O O . THR A 1 555 ? 16.790 -0.668 -16.013 1.00 76.50 555 THR A O 1
ATOM 4175 N N . PHE A 1 556 ? 16.438 -0.314 -18.223 1.00 67.56 556 PHE A N 1
ATOM 4176 C CA . PHE A 1 556 ? 17.429 0.752 -18.420 1.00 67.56 556 PHE A CA 1
ATOM 4177 C C . PHE A 1 556 ? 16.918 2.186 -18.176 1.00 67.56 556 PHE A C 1
ATOM 4179 O O . PHE A 1 556 ? 17.719 3.102 -18.067 1.00 67.56 556 PHE A O 1
ATOM 4186 N N . ASP A 1 557 ? 15.604 2.400 -18.105 1.00 61.12 557 ASP A N 1
ATOM 4187 C CA . ASP A 1 557 ? 15.006 3.705 -17.779 1.00 61.12 557 ASP A CA 1
ATOM 4188 C C . ASP A 1 557 ? 14.144 3.533 -16.522 1.00 61.12 557 ASP A C 1
ATOM 4190 O O . ASP A 1 557 ? 12.944 3.253 -16.580 1.00 61.12 557 ASP A O 1
ATOM 4194 N N . ALA A 1 558 ? 14.818 3.536 -15.369 1.00 55.09 558 ALA A N 1
ATOM 4195 C CA . ALA A 1 558 ? 14.213 3.322 -14.058 1.00 55.09 558 ALA A CA 1
ATOM 4196 C C . ALA A 1 558 ? 13.930 4.651 -13.337 1.00 55.09 558 ALA A C 1
ATOM 4198 O O . ALA A 1 558 ? 14.524 5.685 -13.632 1.00 55.09 558 ALA A O 1
ATOM 4199 N N . ILE A 1 559 ? 13.068 4.610 -12.313 1.00 50.66 559 ILE A N 1
ATOM 4200 C CA . ILE A 1 559 ? 12.688 5.785 -11.500 1.00 50.66 559 ILE A CA 1
ATOM 4201 C C . ILE A 1 559 ? 13.925 6.499 -10.916 1.00 50.66 559 ILE A C 1
ATOM 4203 O O . ILE A 1 559 ? 13.925 7.717 -10.747 1.00 50.66 559 ILE A O 1
ATOM 4207 N N . THR A 1 560 ? 15.006 5.758 -10.655 1.00 46.22 560 THR A N 1
ATOM 4208 C CA . THR A 1 560 ? 16.276 6.264 -10.116 1.00 46.22 560 THR A CA 1
ATOM 4209 C C . THR A 1 560 ? 17.269 6.748 -11.179 1.00 46.22 560 THR A C 1
ATOM 4211 O O . THR A 1 560 ? 18.455 6.882 -10.881 1.00 46.22 560 THR A O 1
ATOM 4214 N N . VAL A 1 561 ? 16.797 7.073 -12.391 1.00 48.47 561 VAL A N 1
ATOM 4215 C CA . VAL A 1 561 ? 17.544 7.620 -13.547 1.00 48.47 561 VAL A CA 1
ATOM 4216 C C . VAL A 1 561 ? 18.619 6.693 -14.125 1.00 48.47 561 VAL A C 1
ATOM 4218 O O . VAL A 1 561 ? 18.888 6.794 -15.313 1.00 48.47 561 VAL A O 1
ATOM 4221 N N . ASP A 1 562 ? 19.217 5.788 -13.346 1.00 62.22 562 ASP A N 1
ATOM 4222 C CA . ASP A 1 562 ? 20.078 4.725 -13.869 1.00 62.22 562 ASP A CA 1
ATOM 4223 C C . ASP A 1 562 ? 19.238 3.518 -14.306 1.00 62.22 562 ASP A C 1
ATOM 4225 O O . ASP A 1 562 ? 18.619 3.540 -15.362 1.00 62.22 562 ASP A O 1
ATOM 4229 N N . SER A 1 563 ? 19.176 2.458 -13.506 1.00 68.12 563 SER A N 1
ATOM 4230 C CA . SER A 1 563 ? 18.588 1.189 -13.928 1.00 68.12 563 SER A CA 1
ATOM 4231 C C . SER A 1 563 ? 18.005 0.406 -12.750 1.00 68.12 563 SER A C 1
ATOM 4233 O O . SER A 1 563 ? 18.217 0.740 -11.583 1.00 68.12 563 SER A O 1
ATOM 4235 N N . ARG A 1 564 ? 17.226 -0.638 -13.046 1.00 75.75 564 ARG A N 1
ATOM 4236 C CA . ARG A 1 564 ? 16.629 -1.526 -12.036 1.00 75.75 564 ARG A CA 1
ATOM 4237 C C . ARG A 1 564 ? 16.928 -2.978 -12.381 1.00 75.75 564 ARG A C 1
ATOM 4239 O O . ARG A 1 564 ? 16.569 -3.444 -13.466 1.00 75.75 564 ARG A O 1
ATOM 4246 N N . LEU A 1 565 ? 17.544 -3.703 -11.445 1.00 78.56 565 LEU A N 1
ATOM 4247 C CA . LEU A 1 565 ? 17.600 -5.164 -11.498 1.00 78.56 565 LEU A CA 1
ATOM 4248 C C . LEU A 1 565 ? 16.312 -5.706 -10.875 1.00 78.56 565 LEU A C 1
ATOM 4250 O O . LEU A 1 565 ? 15.935 -5.330 -9.768 1.00 78.56 565 LEU A O 1
ATOM 4254 N N . THR A 1 566 ? 15.637 -6.592 -11.593 1.00 82.19 566 THR A N 1
ATOM 4255 C CA . THR A 1 566 ? 14.380 -7.215 -11.177 1.00 82.19 566 THR A CA 1
ATOM 4256 C C . THR A 1 566 ? 14.514 -8.724 -11.321 1.00 82.19 566 THR A C 1
ATOM 4258 O O . THR A 1 566 ? 15.012 -9.200 -12.342 1.00 82.19 566 THR A O 1
ATOM 4261 N N . TRP A 1 567 ? 14.075 -9.491 -10.327 1.00 85.12 567 TRP A N 1
ATOM 4262 C CA . TRP A 1 567 ? 14.085 -10.949 -10.402 1.00 85.12 567 TRP A CA 1
ATOM 4263 C C . TRP A 1 567 ? 12.834 -11.580 -9.799 1.00 85.12 567 TRP A C 1
ATOM 4265 O O . TRP A 1 567 ? 12.219 -11.041 -8.876 1.00 85.12 567 TRP A O 1
ATOM 4275 N N . ARG A 1 568 ? 12.436 -12.719 -10.372 1.00 86.38 568 ARG A N 1
ATOM 4276 C CA . ARG A 1 568 ? 11.157 -13.383 -10.109 1.00 86.38 568 ARG A CA 1
ATOM 4277 C C . ARG A 1 568 ? 11.362 -14.835 -9.710 1.00 86.38 568 ARG A C 1
ATOM 4279 O O . ARG A 1 568 ? 12.085 -15.552 -10.397 1.00 86.38 568 ARG A O 1
ATOM 4286 N N . ALA A 1 569 ? 10.657 -15.289 -8.677 1.00 84.81 569 ALA A N 1
ATOM 4287 C CA . ALA A 1 569 ? 10.524 -16.708 -8.346 1.00 84.81 569 ALA A CA 1
ATOM 4288 C C . ALA A 1 569 ? 9.067 -17.174 -8.471 1.00 84.81 569 ALA A C 1
ATOM 4290 O O . ALA A 1 569 ? 8.123 -16.394 -8.332 1.00 84.81 569 ALA A O 1
ATOM 4291 N N . LYS A 1 570 ? 8.884 -18.477 -8.710 1.00 70.94 570 LYS A N 1
ATOM 4292 C CA . LYS A 1 570 ? 7.573 -19.141 -8.667 1.00 70.94 570 LYS A CA 1
ATOM 4293 C C . LYS A 1 570 ? 7.382 -19.754 -7.282 1.00 70.94 570 LYS A C 1
ATOM 4295 O O . LYS A 1 570 ? 8.202 -20.573 -6.877 1.00 70.94 570 LYS A O 1
ATOM 4300 N N . ARG A 1 571 ? 6.308 -19.380 -6.580 1.00 75.56 571 ARG A N 1
ATOM 4301 C CA . ARG A 1 571 ? 5.922 -20.007 -5.304 1.00 75.56 571 ARG A CA 1
ATOM 4302 C C . ARG A 1 571 ? 5.152 -21.310 -5.590 1.00 75.56 571 ARG A C 1
ATOM 4304 O O . ARG A 1 571 ? 4.352 -21.313 -6.529 1.00 75.56 571 ARG A O 1
ATOM 4311 N N . PRO A 1 572 ? 5.340 -22.404 -4.828 1.00 61.84 572 PRO A N 1
ATOM 4312 C CA . PRO A 1 572 ? 4.540 -23.620 -4.980 1.00 61.84 572 PRO A CA 1
ATOM 4313 C C . PRO A 1 572 ? 3.054 -23.381 -4.668 1.00 61.84 572 PRO A C 1
ATOM 4315 O O . PRO A 1 572 ? 2.189 -23.678 -5.495 1.00 61.84 572 PRO A O 1
ATOM 4318 N N . ASN A 1 573 ? 2.752 -22.791 -3.508 1.00 57.38 573 ASN A N 1
ATOM 4319 C CA . ASN A 1 573 ? 1.385 -22.640 -3.002 1.00 57.38 573 ASN A CA 1
ATOM 4320 C C . ASN A 1 573 ? 0.714 -21.309 -3.404 1.00 57.38 573 ASN A C 1
ATOM 4322 O O . ASN A 1 573 ? 0.249 -20.540 -2.566 1.00 57.38 573 ASN A O 1
ATOM 4326 N N . LYS A 1 574 ? 0.596 -21.086 -4.725 1.00 58.62 574 LYS A N 1
ATOM 4327 C CA . LYS A 1 574 ? -0.001 -19.897 -5.382 1.00 58.62 574 LYS A CA 1
ATOM 4328 C C . LYS A 1 574 ? 0.734 -18.573 -5.117 1.00 58.62 574 LYS A C 1
ATOM 4330 O O . LYS A 1 574 ? 1.560 -18.441 -4.216 1.00 58.62 574 LYS A O 1
ATOM 4335 N N . GLY A 1 575 ? 0.379 -17.561 -5.909 1.00 66.50 575 GLY A N 1
ATOM 4336 C CA . GLY A 1 575 ? 0.996 -16.237 -5.877 1.00 66.50 575 GLY A CA 1
ATOM 4337 C C . GLY A 1 575 ? 2.380 -16.216 -6.524 1.00 66.50 575 GLY A C 1
ATOM 4338 O O . GLY A 1 575 ? 2.949 -17.246 -6.894 1.00 66.50 575 GLY A O 1
ATOM 4339 N N . TRP A 1 576 ? 2.913 -15.013 -6.666 1.00 73.06 576 TRP A N 1
ATOM 4340 C CA . TRP A 1 576 ? 4.222 -14.743 -7.249 1.00 73.06 576 TRP A CA 1
ATOM 4341 C C . TRP A 1 576 ? 5.169 -14.168 -6.196 1.00 73.06 576 TRP A C 1
ATOM 4343 O O . TRP A 1 576 ? 4.765 -13.788 -5.095 1.00 73.06 576 TRP A O 1
ATOM 4353 N N . TYR A 1 577 ? 6.449 -14.124 -6.543 1.00 82.19 577 TYR A N 1
ATOM 4354 C CA . TYR A 1 577 ? 7.470 -13.416 -5.790 1.00 82.19 577 TYR A CA 1
ATOM 4355 C C . TYR A 1 577 ? 8.272 -12.570 -6.772 1.00 82.19 577 TYR A C 1
ATOM 4357 O O . TYR A 1 577 ? 8.855 -13.108 -7.720 1.00 82.19 577 TYR A O 1
ATOM 4365 N N . TRP A 1 578 ? 8.315 -11.264 -6.525 1.00 82.69 578 TRP A N 1
ATOM 4366 C CA . TRP A 1 578 ? 9.182 -10.328 -7.232 1.00 82.69 578 TRP A CA 1
ATOM 4367 C C . TRP A 1 578 ? 10.082 -9.626 -6.225 1.00 82.69 578 TRP A C 1
ATOM 4369 O O . TRP A 1 578 ? 9.615 -9.173 -5.179 1.00 82.69 578 TRP A O 1
ATOM 4379 N N . LYS A 1 579 ? 11.365 -9.506 -6.566 1.00 82.62 579 LYS A N 1
ATOM 4380 C CA . LYS A 1 579 ? 12.318 -8.671 -5.842 1.00 82.62 579 LYS A CA 1
ATOM 4381 C C . LYS A 1 579 ? 12.988 -7.701 -6.802 1.00 82.62 579 LYS A C 1
ATOM 4383 O O . LYS A 1 579 ? 13.438 -8.084 -7.884 1.00 82.62 579 LYS A O 1
ATOM 4388 N N . THR A 1 580 ? 13.013 -6.435 -6.414 1.00 78.12 580 THR A N 1
ATOM 4389 C CA . THR A 1 580 ? 13.557 -5.327 -7.202 1.00 78.12 580 THR A CA 1
ATOM 4390 C C . THR A 1 580 ? 14.669 -4.642 -6.427 1.00 78.12 580 THR A C 1
ATOM 4392 O O . THR A 1 580 ? 14.585 -4.481 -5.210 1.00 78.12 580 THR A O 1
ATOM 4395 N N . TRP A 1 581 ? 15.714 -4.231 -7.139 1.00 73.62 581 TRP A N 1
ATOM 4396 C CA . TRP A 1 581 ? 16.827 -3.463 -6.600 1.00 73.62 581 TRP A CA 1
ATOM 4397 C C . TRP A 1 581 ? 17.110 -2.271 -7.512 1.00 73.62 581 TRP A C 1
ATOM 4399 O O . TRP A 1 581 ? 17.393 -2.445 -8.703 1.00 73.62 581 TRP A O 1
ATOM 4409 N N . ASP A 1 582 ? 16.998 -1.069 -6.949 1.00 68.12 582 ASP A N 1
ATOM 4410 C CA . ASP A 1 582 ? 17.252 0.179 -7.664 1.00 68.12 582 ASP A CA 1
ATOM 4411 C C . ASP A 1 582 ? 18.733 0.543 -7.643 1.00 68.12 582 ASP A C 1
ATOM 4413 O O . ASP A 1 582 ? 19.414 0.471 -6.614 1.00 68.12 582 ASP A O 1
ATOM 4417 N N . ILE A 1 583 ? 19.223 0.970 -8.803 1.00 63.62 583 ILE A N 1
ATOM 4418 C CA . ILE A 1 583 ? 20.628 1.283 -9.012 1.00 63.62 583 ILE A CA 1
ATOM 4419 C C . ILE A 1 583 ? 20.833 2.793 -8.846 1.00 63.62 583 ILE A C 1
ATOM 4421 O O . ILE A 1 583 ? 20.176 3.608 -9.493 1.00 63.62 583 ILE A O 1
ATOM 4425 N N . PHE A 1 584 ? 21.763 3.155 -7.956 1.00 56.12 584 PHE A N 1
ATOM 4426 C CA . PHE A 1 584 ? 22.130 4.533 -7.623 1.00 56.12 584 PHE A CA 1
ATOM 4427 C C . PHE A 1 584 ? 23.634 4.737 -7.847 1.00 56.12 584 PHE A C 1
ATOM 4429 O O . PHE A 1 584 ? 24.452 4.444 -6.976 1.00 56.12 584 PHE A O 1
ATOM 4436 N N . THR A 1 585 ? 24.029 5.248 -9.011 1.00 48.84 585 THR A N 1
ATOM 4437 C CA . THR A 1 585 ? 25.451 5.335 -9.396 1.00 48.84 585 THR A CA 1
ATOM 4438 C C . THR A 1 585 ? 26.164 6.627 -8.991 1.00 48.84 585 THR A C 1
ATOM 4440 O O . THR A 1 585 ? 27.393 6.702 -9.083 1.00 48.84 585 THR A O 1
ATOM 4443 N N . GLY A 1 586 ? 25.443 7.632 -8.483 1.00 49.66 586 GLY A N 1
ATOM 4444 C CA . GLY A 1 586 ? 26.008 8.918 -8.046 1.00 49.66 586 GLY A CA 1
ATOM 4445 C C . GLY A 1 586 ? 26.466 9.817 -9.205 1.00 49.66 586 GLY A C 1
ATOM 4446 O O . GLY A 1 586 ? 26.411 9.429 -10.369 1.00 49.66 586 GLY A O 1
ATOM 4447 N N . GLN A 1 587 ? 26.927 11.039 -8.909 1.00 47.81 587 GLN A N 1
ATOM 4448 C CA . GLN A 1 587 ? 27.239 12.009 -9.973 1.00 47.81 587 GLN A CA 1
ATOM 4449 C C . GLN A 1 587 ? 28.578 11.720 -10.656 1.00 47.81 587 GLN A C 1
ATOM 4451 O O . GLN A 1 587 ? 29.583 11.409 -10.006 1.00 47.81 587 GLN A O 1
ATOM 4456 N N . LEU A 1 588 ? 28.593 11.853 -11.981 1.00 51.69 588 LEU A N 1
ATOM 4457 C CA . LEU A 1 588 ? 29.751 11.567 -12.823 1.00 51.69 588 LEU A CA 1
ATOM 4458 C C . LEU A 1 588 ? 30.913 12.522 -12.541 1.00 51.69 588 LEU A C 1
ATOM 4460 O O . LEU A 1 588 ? 30.730 13.734 -12.454 1.00 51.69 588 LEU A O 1
ATOM 4464 N N . ALA A 1 589 ? 32.135 11.986 -12.522 1.00 46.94 589 ALA A N 1
ATOM 4465 C CA . ALA A 1 589 ? 33.346 12.798 -12.381 1.00 46.94 589 ALA A CA 1
ATOM 4466 C C . ALA A 1 589 ? 33.586 13.709 -13.605 1.00 46.94 589 ALA A C 1
ATOM 4468 O O . ALA A 1 589 ? 34.321 14.689 -13.519 1.00 46.94 589 ALA A O 1
ATOM 4469 N N . SER A 1 590 ? 32.947 13.395 -14.737 1.00 52.09 590 SER A N 1
ATOM 4470 C CA . SER A 1 590 ? 32.971 14.168 -15.981 1.00 52.09 590 SER A CA 1
ATOM 4471 C C . SER A 1 590 ? 31.914 15.277 -16.073 1.00 52.09 590 SER A C 1
ATOM 4473 O O . SER A 1 590 ? 31.963 16.066 -17.016 1.00 52.09 590 SER A O 1
ATOM 4475 N N . GLY A 1 591 ? 30.932 15.333 -15.162 1.00 52.22 591 GLY A N 1
ATOM 4476 C CA . GLY A 1 591 ? 29.795 16.260 -15.272 1.00 52.22 591 GLY A CA 1
ATOM 4477 C C . GLY A 1 591 ? 28.865 15.996 -16.471 1.00 52.22 591 GLY A C 1
ATOM 4478 O O . GLY A 1 591 ? 28.123 16.887 -16.885 1.00 52.22 591 GLY A O 1
ATOM 4479 N N . ARG A 1 592 ? 28.898 14.784 -17.051 1.00 55.31 592 ARG A N 1
ATOM 4480 C CA . ARG A 1 592 ? 27.920 14.312 -18.056 1.00 55.31 592 ARG A CA 1
ATOM 4481 C C . ARG A 1 592 ? 26.578 13.871 -17.423 1.00 55.31 592 ARG A C 1
ATOM 4483 O O . ARG A 1 592 ? 25.751 13.279 -18.101 1.00 55.31 592 ARG A O 1
ATOM 4490 N N . ASP A 1 593 ? 26.341 14.152 -16.138 1.00 53.47 593 ASP A N 1
ATOM 4491 C CA . ASP A 1 593 ? 25.256 13.617 -15.290 1.00 53.47 593 ASP A CA 1
ATOM 4492 C C . ASP A 1 593 ? 23.860 14.214 -15.574 1.00 53.47 593 ASP A C 1
ATOM 4494 O O . ASP A 1 593 ? 23.025 14.335 -14.682 1.00 53.47 593 ASP A O 1
ATOM 4498 N N . ARG A 1 594 ? 23.598 14.608 -16.827 1.00 50.59 594 ARG A N 1
ATOM 4499 C CA . ARG A 1 594 ? 22.333 15.223 -17.264 1.00 50.59 594 ARG A CA 1
ATOM 4500 C C . ARG A 1 594 ? 21.369 14.237 -17.918 1.00 50.59 594 ARG A C 1
ATOM 4502 O O . ARG A 1 594 ? 20.180 14.531 -17.980 1.00 50.59 594 ARG A O 1
ATOM 4509 N N . ASN A 1 595 ? 21.869 13.107 -18.412 1.00 55.25 595 ASN A N 1
ATOM 4510 C CA . ASN A 1 595 ? 21.066 12.016 -18.948 1.00 55.25 595 ASN A CA 1
ATOM 4511 C C . ASN A 1 595 ? 21.851 10.699 -18.834 1.00 55.25 595 ASN A C 1
ATOM 4513 O O . ASN A 1 595 ? 23.045 10.665 -19.121 1.00 55.25 595 ASN A O 1
ATOM 4517 N N . ILE A 1 596 ? 21.186 9.608 -18.462 1.00 56.66 596 ILE A N 1
ATOM 4518 C CA . ILE A 1 596 ? 21.791 8.276 -18.405 1.00 56.66 596 ILE A CA 1
ATOM 4519 C C . ILE A 1 596 ? 22.254 7.772 -19.779 1.00 56.66 596 ILE A C 1
ATOM 4521 O O . ILE A 1 596 ? 23.294 7.122 -19.890 1.00 56.66 596 ILE A O 1
ATOM 4525 N N . PHE A 1 597 ? 21.563 8.153 -20.858 1.00 63.91 597 PHE A N 1
ATOM 4526 C CA . PHE A 1 597 ? 21.986 7.816 -22.218 1.00 63.91 597 PHE A CA 1
ATOM 4527 C C . PHE A 1 597 ? 23.355 8.434 -22.579 1.00 63.91 597 PHE A C 1
ATOM 4529 O O . PHE A 1 597 ? 24.105 7.811 -23.328 1.00 63.91 597 PHE A O 1
ATOM 4536 N N . ASP A 1 598 ? 23.742 9.580 -21.992 1.00 64.25 598 ASP A N 1
ATOM 4537 C CA . ASP A 1 598 ? 25.075 10.189 -22.185 1.00 64.25 598 ASP A CA 1
ATOM 4538 C C . ASP A 1 598 ? 26.201 9.368 -21.515 1.00 64.25 598 ASP A C 1
ATOM 4540 O O . ASP A 1 598 ? 27.368 9.482 -21.900 1.00 64.25 598 ASP A O 1
ATOM 4544 N N . VAL A 1 599 ? 25.858 8.541 -20.516 1.00 64.75 599 VAL A N 1
ATOM 4545 C CA . VAL A 1 599 ? 26.781 7.659 -19.781 1.00 64.75 599 VAL A CA 1
ATOM 4546 C C . VAL A 1 599 ? 27.098 6.415 -20.594 1.00 64.75 599 VAL A C 1
ATOM 4548 O O . VAL A 1 599 ? 28.258 6.102 -20.841 1.00 64.75 599 VAL A O 1
ATOM 4551 N N . TYR A 1 600 ? 26.063 5.706 -21.038 1.00 66.56 600 TYR A N 1
ATOM 4552 C CA . TYR A 1 600 ? 26.229 4.442 -21.754 1.00 66.56 600 TYR A CA 1
ATOM 4553 C C . TYR A 1 600 ? 26.595 4.633 -23.238 1.00 66.56 600 TYR A C 1
ATOM 4555 O O . TYR A 1 600 ? 27.096 3.703 -23.866 1.00 66.56 600 TYR A O 1
ATOM 4563 N N . ALA A 1 601 ? 26.431 5.846 -23.783 1.00 66.88 601 ALA A N 1
ATOM 4564 C CA . ALA A 1 601 ? 27.006 6.247 -25.068 1.00 66.88 601 ALA A CA 1
ATOM 4565 C C . ALA A 1 601 ? 28.502 6.633 -24.992 1.00 66.88 601 ALA A C 1
ATOM 4567 O O . ALA A 1 601 ? 29.077 7.008 -26.015 1.00 66.88 601 ALA A O 1
ATOM 4568 N N . ASP A 1 602 ? 29.148 6.565 -23.819 1.00 68.00 602 ASP A N 1
ATOM 4569 C CA . ASP A 1 602 ? 30.574 6.869 -23.653 1.00 68.00 602 ASP A CA 1
ATOM 4570 C C . ASP A 1 602 ? 31.466 5.850 -24.394 1.00 68.00 602 ASP A C 1
ATOM 4572 O O . ASP A 1 602 ? 31.612 4.717 -23.929 1.00 68.00 602 ASP A O 1
ATOM 4576 N N . PRO A 1 603 ? 32.154 6.226 -25.493 1.00 64.12 603 PRO A N 1
ATOM 4577 C CA . PRO A 1 603 ? 32.967 5.288 -26.269 1.00 64.12 603 PRO A CA 1
ATOM 4578 C C . PRO A 1 603 ? 34.232 4.821 -25.530 1.00 64.12 603 PRO A C 1
ATOM 4580 O O . PRO A 1 603 ? 34.953 3.967 -26.039 1.00 64.12 603 PRO A O 1
ATOM 4583 N N . THR A 1 604 ? 34.534 5.388 -24.355 1.00 67.12 604 THR A N 1
ATOM 4584 C CA . THR A 1 604 ? 35.647 4.951 -23.497 1.00 67.12 604 THR A CA 1
ATOM 4585 C C . THR A 1 604 ? 35.236 3.910 -22.450 1.00 67.12 604 THR A C 1
ATOM 4587 O O . THR A 1 604 ? 36.099 3.270 -21.844 1.00 67.12 604 THR A O 1
ATOM 4590 N N . GLY A 1 605 ? 33.930 3.765 -22.200 1.00 64.38 605 GLY A N 1
ATOM 4591 C CA . GLY A 1 605 ? 33.364 2.945 -21.130 1.00 64.38 605 GLY A CA 1
ATOM 4592 C C . GLY A 1 605 ? 33.737 3.365 -19.699 1.00 64.38 605 GLY A C 1
ATOM 4593 O O . GLY A 1 605 ? 33.401 2.649 -18.761 1.00 64.38 605 GLY A O 1
ATOM 4594 N N . GLN A 1 606 ? 34.438 4.491 -19.502 1.00 65.38 606 GLN A N 1
ATOM 4595 C CA . GLN A 1 606 ? 35.004 4.881 -18.201 1.00 65.38 606 GLN A CA 1
ATOM 4596 C C . GLN A 1 606 ? 33.957 5.420 -17.219 1.00 65.38 606 GLN A C 1
ATOM 4598 O O . GLN A 1 606 ? 34.096 5.238 -16.011 1.00 65.38 606 GLN A O 1
ATOM 4603 N N . ASP A 1 607 ? 32.901 6.071 -17.716 1.00 62.09 607 ASP A N 1
ATOM 4604 C CA . ASP A 1 607 ? 31.774 6.484 -16.874 1.00 62.09 607 ASP A CA 1
ATOM 4605 C C . ASP A 1 607 ? 30.679 5.400 -16.748 1.00 62.09 607 ASP A C 1
ATOM 4607 O O . ASP A 1 607 ? 29.692 5.656 -16.071 1.00 62.09 607 ASP A O 1
ATOM 4611 N N . ILE A 1 608 ? 30.825 4.182 -17.302 1.00 64.69 608 ILE A N 1
ATOM 4612 C CA . ILE A 1 608 ? 29.834 3.095 -17.111 1.00 64.69 608 ILE A CA 1
ATOM 4613 C C . ILE A 1 608 ? 29.865 2.618 -15.651 1.00 64.69 608 ILE A C 1
ATOM 4615 O O . ILE A 1 608 ? 30.681 1.784 -15.255 1.00 64.69 608 ILE A O 1
ATOM 4619 N N . ARG A 1 609 ? 28.961 3.159 -14.831 1.00 61.69 609 ARG A N 1
ATOM 4620 C CA . ARG A 1 609 ? 28.963 2.982 -13.370 1.00 61.69 609 ARG A CA 1
ATOM 4621 C C . ARG A 1 609 ? 28.243 1.738 -12.847 1.00 61.69 609 ARG A C 1
ATOM 4623 O O . ARG A 1 609 ? 28.247 1.529 -11.636 1.00 61.69 609 ARG A O 1
ATOM 4630 N N . PHE A 1 610 ? 27.644 0.905 -13.703 1.00 60.84 610 PHE A N 1
ATOM 4631 C CA . PHE A 1 610 ? 27.094 -0.373 -13.247 1.00 60.84 610 PHE A CA 1
ATOM 4632 C C . PHE A 1 610 ? 27.455 -1.575 -14.132 1.00 60.84 610 PHE A C 1
ATOM 4634 O O . PHE A 1 610 ? 27.039 -1.616 -15.288 1.00 60.84 610 PHE A O 1
ATOM 4641 N N . PRO A 1 611 ? 28.187 -2.592 -13.626 1.00 56.91 611 PRO A N 1
ATOM 4642 C CA . PRO A 1 611 ? 28.788 -3.622 -14.473 1.00 56.91 611 PRO A CA 1
ATOM 4643 C C . PRO A 1 611 ? 28.127 -5.003 -14.351 1.00 56.91 611 PRO A C 1
ATOM 4645 O O . PRO A 1 611 ? 28.815 -6.016 -14.455 1.00 56.91 611 PRO A O 1
ATOM 4648 N N . TRP A 1 612 ? 26.790 -5.079 -14.282 1.00 62.53 612 TRP A N 1
ATOM 4649 C CA . TRP A 1 612 ? 26.108 -6.262 -14.846 1.00 62.53 612 TRP A CA 1
ATOM 4650 C C . TRP A 1 612 ? 26.482 -6.428 -16.326 1.00 62.53 612 TRP A C 1
ATOM 4652 O O . TRP A 1 612 ? 26.578 -7.541 -16.823 1.00 62.53 612 TRP A O 1
ATOM 4662 N N . TRP A 1 613 ? 26.807 -5.329 -17.012 1.00 74.00 613 TRP A N 1
ATOM 4663 C CA . TRP A 1 613 ? 27.362 -5.358 -18.360 1.00 74.00 613 TRP A CA 1
ATOM 4664 C C . TRP A 1 613 ? 28.754 -5.993 -18.457 1.00 74.00 613 TRP A C 1
ATOM 4666 O O . TRP A 1 613 ? 29.047 -6.522 -19.517 1.00 74.00 613 TRP A O 1
ATOM 4676 N N . ALA A 1 614 ? 29.579 -6.015 -17.403 1.00 78.44 614 ALA A N 1
ATOM 4677 C CA . ALA A 1 614 ? 30.880 -6.704 -17.408 1.00 78.44 614 ALA A CA 1
ATOM 4678 C C . ALA A 1 614 ? 30.828 -8.099 -16.754 1.00 78.44 614 ALA A C 1
ATOM 4680 O O . ALA A 1 614 ? 31.516 -9.014 -17.195 1.00 78.44 614 ALA A O 1
ATOM 4681 N N . ASN A 1 615 ? 29.989 -8.267 -15.727 1.00 81.88 615 ASN A N 1
ATOM 4682 C CA . ASN A 1 615 ? 29.800 -9.498 -14.960 1.00 81.88 615 ASN A CA 1
ATOM 4683 C C . ASN A 1 615 ? 28.307 -9.894 -14.967 1.00 81.88 615 ASN A C 1
ATOM 4685 O O . ASN A 1 615 ? 27.632 -9.722 -13.955 1.00 81.88 615 ASN A O 1
ATOM 4689 N N . PRO A 1 616 ? 27.751 -10.411 -16.078 1.00 82.19 616 PRO A N 1
ATOM 4690 C CA . PRO A 1 616 ? 26.302 -10.574 -16.286 1.00 82.19 616 PRO A CA 1
ATOM 4691 C C . PRO A 1 616 ? 25.704 -11.824 -15.610 1.00 82.19 616 PRO A C 1
ATOM 4693 O O . PRO A 1 616 ? 24.681 -12.342 -16.047 1.00 82.19 616 PRO A O 1
ATOM 4696 N N . ILE A 1 617 ? 26.365 -12.364 -14.585 1.00 86.19 617 ILE A N 1
ATOM 4697 C CA . ILE A 1 617 ? 26.003 -13.609 -13.896 1.00 86.19 617 ILE A CA 1
ATOM 4698 C C . ILE A 1 617 ? 25.931 -13.282 -12.393 1.00 86.19 617 ILE A C 1
ATOM 4700 O O . ILE A 1 617 ? 26.979 -13.138 -11.765 1.00 86.19 617 ILE A O 1
ATOM 4704 N N . PRO A 1 618 ? 24.722 -13.113 -11.817 1.00 80.81 618 PRO A N 1
ATOM 4705 C CA . PRO A 1 618 ? 24.531 -12.798 -10.399 1.00 80.81 618 PRO A CA 1
ATOM 4706 C C . PRO A 1 618 ? 25.208 -13.759 -9.413 1.00 80.81 618 PRO A C 1
ATOM 4708 O O . PRO A 1 618 ? 24.731 -14.868 -9.188 1.00 80.81 618 PRO A O 1
ATOM 4711 N N . LYS A 1 619 ? 26.276 -13.290 -8.758 1.00 78.81 619 LYS A N 1
ATOM 4712 C CA . LYS A 1 619 ? 26.857 -13.953 -7.582 1.00 78.81 619 LYS A CA 1
ATOM 4713 C C . LYS A 1 619 ? 26.030 -13.650 -6.336 1.00 78.81 619 LYS A C 1
ATOM 4715 O O . LYS A 1 619 ? 25.614 -12.505 -6.135 1.00 78.81 619 LYS A O 1
ATOM 4720 N N . PHE A 1 620 ? 25.816 -14.657 -5.498 1.00 78.69 620 PHE A N 1
ATOM 4721 C CA . PHE A 1 620 ? 25.138 -14.538 -4.209 1.00 78.69 620 PHE A CA 1
ATOM 4722 C C . PHE A 1 620 ? 26.191 -14.595 -3.111 1.00 78.69 620 PHE A C 1
ATOM 4724 O O . PHE A 1 620 ? 26.911 -15.575 -3.003 1.00 78.69 620 PHE A O 1
ATOM 4731 N N . VAL A 1 621 ? 26.291 -13.555 -2.290 1.00 72.06 621 VAL A N 1
ATOM 4732 C CA . VAL A 1 621 ? 27.242 -13.505 -1.175 1.00 72.06 621 VAL A CA 1
ATOM 4733 C C . VAL A 1 621 ? 26.535 -13.726 0.154 1.00 72.06 621 VAL A C 1
ATOM 4735 O O . VAL A 1 621 ? 25.444 -13.202 0.399 1.00 72.06 621 VAL A O 1
ATOM 4738 N N . LYS A 1 622 ? 27.184 -14.493 1.031 1.00 71.38 622 LYS A N 1
ATOM 4739 C CA . LYS A 1 622 ? 26.750 -14.725 2.410 1.00 71.38 622 LYS A CA 1
ATOM 4740 C C . LYS A 1 622 ? 27.282 -13.627 3.321 1.00 71.38 622 LYS A C 1
ATOM 4742 O O . LYS A 1 622 ? 28.466 -13.624 3.658 1.00 71.38 622 LYS A O 1
ATOM 4747 N N . SER A 1 623 ? 26.401 -12.734 3.781 1.00 65.81 623 SER A N 1
ATOM 4748 C CA . SER A 1 623 ? 26.775 -11.641 4.691 1.00 65.81 623 SER A CA 1
ATOM 4749 C C . SER A 1 623 ? 27.978 -10.835 4.144 1.00 65.81 623 SER A C 1
ATOM 4751 O O . SER A 1 623 ? 27.987 -10.451 2.981 1.00 65.81 623 SER A O 1
ATOM 4753 N N . LEU A 1 624 ? 28.998 -10.587 4.964 1.00 58.53 624 LEU A N 1
ATOM 4754 C CA . LEU A 1 624 ? 30.235 -9.871 4.629 1.00 58.53 624 LEU A CA 1
ATOM 4755 C C . LEU A 1 624 ? 31.286 -10.735 3.890 1.00 58.53 624 LEU A C 1
ATOM 4757 O O . LEU A 1 624 ? 32.469 -10.410 3.887 1.00 58.53 624 LEU A O 1
ATOM 4761 N N . SER A 1 625 ? 30.896 -11.867 3.295 1.00 61.34 625 SER A N 1
ATOM 4762 C CA . SER A 1 625 ? 31.817 -12.726 2.541 1.00 61.34 625 SER A CA 1
ATOM 4763 C C . SER A 1 625 ? 32.054 -12.214 1.119 1.00 61.34 625 SER A C 1
ATOM 4765 O O . SER A 1 625 ? 31.123 -11.804 0.429 1.00 61.34 625 SER A O 1
ATOM 4767 N N . VAL A 1 626 ? 33.293 -12.336 0.634 1.00 58.84 626 VAL A N 1
ATOM 4768 C CA . VAL A 1 626 ? 33.620 -12.159 -0.795 1.00 58.84 626 VAL A CA 1
ATOM 4769 C C . VAL A 1 626 ? 33.337 -13.419 -1.634 1.00 58.84 626 VAL A C 1
ATOM 4771 O O . VAL A 1 626 ? 33.463 -13.387 -2.856 1.00 58.84 626 VAL A O 1
ATOM 4774 N N . GLN A 1 627 ? 32.979 -14.536 -0.987 1.00 64.81 627 GLN A N 1
ATOM 4775 C CA . GLN A 1 627 ? 32.718 -15.828 -1.631 1.00 64.81 627 GLN A CA 1
ATOM 4776 C C . GLN A 1 627 ? 31.256 -15.963 -2.076 1.00 64.81 627 GLN A C 1
ATOM 4778 O O . GLN A 1 627 ? 30.345 -15.497 -1.393 1.00 64.81 627 GLN A O 1
ATOM 4783 N N . ASP A 1 628 ? 31.063 -16.656 -3.198 1.00 69.94 628 ASP A N 1
ATOM 4784 C CA . ASP A 1 628 ? 29.757 -17.046 -3.736 1.00 69.94 628 ASP A CA 1
ATOM 4785 C C . ASP A 1 628 ? 29.172 -18.185 -2.865 1.00 69.94 628 ASP A C 1
ATOM 4787 O O . ASP A 1 628 ? 29.694 -19.301 -2.855 1.00 69.94 628 ASP A O 1
ATOM 4791 N N . ASP A 1 629 ? 28.150 -17.877 -2.064 1.00 71.50 629 ASP A N 1
ATOM 4792 C CA . ASP A 1 629 ? 27.501 -18.746 -1.072 1.00 71.50 629 ASP A CA 1
ATOM 4793 C C . ASP A 1 629 ? 26.005 -18.394 -0.977 1.00 71.50 629 ASP A C 1
ATOM 4795 O O . ASP A 1 629 ? 25.618 -17.251 -0.720 1.00 71.50 629 ASP A O 1
ATOM 4799 N N . ASN A 1 630 ? 25.158 -19.406 -1.178 1.00 71.12 630 ASN A N 1
ATOM 4800 C CA . ASN A 1 630 ? 23.705 -19.292 -1.242 1.00 71.12 630 ASN A CA 1
ATOM 4801 C C . ASN A 1 630 ? 22.959 -19.936 -0.049 1.00 71.12 630 ASN A C 1
ATOM 4803 O O . ASN A 1 630 ? 21.773 -20.244 -0.167 1.00 71.12 630 ASN A O 1
ATOM 4807 N N . THR A 1 631 ? 23.617 -20.159 1.094 1.00 67.69 631 THR A N 1
ATOM 4808 C CA . THR A 1 631 ? 23.026 -20.934 2.205 1.00 67.69 631 THR A CA 1
ATOM 4809 C C . THR A 1 631 ? 22.198 -20.120 3.212 1.00 67.69 631 THR A C 1
ATOM 4811 O O . THR A 1 631 ? 21.085 -20.536 3.542 1.00 67.69 631 THR A O 1
ATOM 4814 N N . ASP A 1 632 ? 22.695 -18.972 3.699 1.00 63.94 632 ASP A N 1
ATOM 4815 C CA . ASP A 1 632 ? 22.031 -18.113 4.704 1.00 63.94 632 ASP A CA 1
ATOM 4816 C C . ASP A 1 632 ? 22.400 -16.633 4.523 1.00 63.94 632 ASP A C 1
ATOM 4818 O O . ASP A 1 632 ? 23.520 -16.334 4.113 1.00 63.94 632 ASP A O 1
ATOM 4822 N N . PHE A 1 633 ? 21.502 -15.708 4.894 1.00 64.94 633 PHE A N 1
ATOM 4823 C CA . PHE A 1 633 ? 21.716 -14.246 4.809 1.00 64.94 633 PHE A CA 1
ATOM 4824 C C . PHE A 1 633 ? 22.288 -13.790 3.453 1.00 64.94 633 PHE A C 1
ATOM 4826 O O . PHE A 1 633 ? 23.167 -12.929 3.368 1.00 64.94 633 PHE A O 1
ATOM 4833 N N . THR A 1 634 ? 21.802 -14.430 2.392 1.00 65.19 634 THR A N 1
ATOM 4834 C CA . THR A 1 634 ? 22.337 -14.332 1.037 1.00 65.19 634 THR A CA 1
ATOM 4835 C C . THR A 1 634 ? 21.828 -13.079 0.351 1.00 65.19 634 THR A C 1
ATOM 4837 O O . THR A 1 634 ? 20.632 -12.788 0.432 1.00 65.19 634 THR A O 1
ATOM 4840 N N . PHE A 1 635 ? 22.671 -12.375 -0.393 1.00 72.81 635 PHE A N 1
ATOM 4841 C CA . PHE A 1 635 ? 22.222 -11.294 -1.269 1.00 72.81 635 PHE A CA 1
ATOM 4842 C C . PHE A 1 635 ? 23.044 -11.231 -2.555 1.00 72.81 635 PHE A C 1
ATOM 4844 O O . PHE A 1 635 ? 24.180 -11.693 -2.604 1.00 72.81 635 PHE A O 1
ATOM 4851 N N . ILE A 1 636 ? 22.461 -10.671 -3.616 1.00 75.06 636 ILE A N 1
ATOM 4852 C CA . ILE A 1 636 ? 23.165 -10.488 -4.889 1.00 75.06 636 ILE A CA 1
ATOM 4853 C C . ILE A 1 636 ? 24.263 -9.440 -4.691 1.00 75.06 636 ILE A C 1
ATOM 4855 O O . ILE A 1 636 ? 23.968 -8.324 -4.250 1.00 75.06 636 ILE A O 1
ATOM 4859 N N . ALA A 1 637 ? 25.502 -9.801 -5.027 1.00 72.56 637 ALA A N 1
ATOM 4860 C CA . ALA A 1 637 ? 26.650 -8.907 -4.963 1.00 72.56 637 ALA A CA 1
ATOM 4861 C C . ALA A 1 637 ? 26.450 -7.677 -5.871 1.00 72.56 637 ALA A C 1
ATOM 4863 O O . ALA A 1 637 ? 25.881 -7.760 -6.960 1.00 72.56 637 ALA A O 1
ATOM 4864 N N . SER A 1 638 ? 26.890 -6.520 -5.387 1.00 70.50 638 SER A N 1
ATOM 4865 C CA . SER A 1 638 ? 26.521 -5.192 -5.898 1.00 70.50 638 SER A CA 1
ATOM 4866 C C . SER A 1 638 ? 27.773 -4.323 -6.080 1.00 70.50 638 SER A C 1
ATOM 4868 O O . SER A 1 638 ? 28.856 -4.854 -6.292 1.00 70.50 638 SER A O 1
ATOM 4870 N N . LEU A 1 639 ? 27.693 -2.989 -5.976 1.00 66.44 639 LEU A N 1
ATOM 4871 C CA . LEU A 1 639 ? 28.930 -2.215 -5.796 1.00 66.44 639 LEU A CA 1
ATOM 4872 C C . LEU A 1 639 ? 29.629 -2.685 -4.517 1.00 66.44 639 LEU A C 1
ATOM 4874 O O . LEU A 1 639 ? 28.984 -2.865 -3.484 1.00 66.44 639 LEU A O 1
ATOM 4878 N N . ASN A 1 640 ? 30.938 -2.895 -4.604 1.00 68.19 640 ASN A N 1
ATOM 4879 C CA . ASN A 1 640 ? 31.748 -3.241 -3.447 1.00 68.19 640 ASN A CA 1
ATOM 4880 C C . ASN A 1 640 ? 32.154 -1.959 -2.709 1.00 68.19 640 ASN A C 1
ATOM 4882 O O . ASN A 1 640 ? 32.296 -0.893 -3.313 1.00 68.19 640 ASN A O 1
ATOM 4886 N N . GLN A 1 641 ? 32.353 -2.056 -1.399 1.00 70.19 641 GLN A N 1
ATOM 4887 C CA . GLN A 1 641 ? 32.974 -0.990 -0.618 1.00 70.19 641 GLN A CA 1
ATOM 4888 C C . GLN A 1 641 ? 34.449 -1.318 -0.388 1.00 70.19 641 GLN A C 1
ATOM 4890 O O . GLN A 1 641 ? 34.831 -2.484 -0.271 1.00 70.19 641 GLN A O 1
ATOM 4895 N N . THR A 1 642 ? 35.271 -0.276 -0.333 1.00 69.94 642 THR A N 1
ATOM 4896 C CA . THR A 1 642 ? 36.673 -0.342 0.076 1.00 69.94 642 THR A CA 1
ATOM 4897 C C . THR A 1 642 ? 36.847 0.234 1.474 1.00 69.94 642 THR A C 1
ATOM 4899 O O . THR A 1 642 ? 36.151 1.187 1.842 1.00 69.94 642 THR A O 1
ATOM 4902 N N . PHE A 1 643 ? 37.805 -0.309 2.226 1.00 69.19 643 PHE A N 1
ATOM 4903 C CA . PHE A 1 643 ? 38.188 0.203 3.536 1.00 69.19 643 PHE A CA 1
ATOM 4904 C C . PHE A 1 643 ? 39.708 0.390 3.656 1.00 69.19 643 PHE A C 1
ATOM 4906 O O . PHE A 1 643 ? 40.491 -0.547 3.490 1.00 69.19 643 PHE A O 1
ATOM 4913 N N . GLY A 1 644 ? 40.125 1.619 3.974 1.00 66.50 644 GLY A N 1
ATOM 4914 C CA . GLY A 1 644 ? 41.527 1.997 4.178 1.00 66.50 644 GLY A CA 1
ATOM 4915 C C . GLY A 1 644 ? 42.439 1.826 2.951 1.00 66.50 644 GLY A C 1
ATOM 4916 O O . GLY A 1 644 ? 42.003 1.538 1.841 1.00 66.50 644 GLY A O 1
ATOM 4917 N N . GLU A 1 645 ? 43.747 2.003 3.154 1.00 59.75 645 GLU A N 1
ATOM 4918 C CA . GLU A 1 645 ? 44.778 1.871 2.102 1.00 59.75 645 GLU A CA 1
ATOM 4919 C C . GLU A 1 645 ? 45.361 0.439 1.995 1.00 59.75 645 GLU A C 1
ATOM 4921 O O . GLU A 1 645 ? 46.305 0.203 1.244 1.00 59.75 645 GLU A O 1
ATOM 4926 N N . GLY A 1 646 ? 44.832 -0.513 2.775 1.00 59.25 646 GLY A N 1
ATOM 4927 C CA . GLY A 1 646 ? 45.352 -1.881 2.911 1.00 59.25 646 GLY A CA 1
ATOM 4928 C C . GLY A 1 646 ? 44.730 -2.905 1.955 1.00 59.25 646 GLY A C 1
ATOM 4929 O O . GLY A 1 646 ? 44.068 -2.562 0.980 1.00 59.25 646 GLY A O 1
ATOM 4930 N N . THR A 1 647 ? 44.918 -4.194 2.252 1.00 55.31 647 THR A N 1
ATOM 4931 C CA . THR A 1 647 ? 44.402 -5.334 1.467 1.00 55.31 647 THR A CA 1
ATOM 4932 C C . THR A 1 647 ? 42.958 -5.710 1.832 1.00 55.31 647 THR A C 1
ATOM 4934 O O . THR A 1 647 ? 42.642 -6.894 1.935 1.00 55.31 647 THR A O 1
ATOM 4937 N N . GLY A 1 648 ? 42.103 -4.716 2.078 1.00 58.97 648 GLY A N 1
ATOM 4938 C CA . GLY A 1 648 ? 40.783 -4.921 2.676 1.00 58.97 648 GLY A CA 1
ATOM 4939 C C . GLY A 1 648 ? 40.833 -5.136 4.191 1.00 58.97 648 GLY A C 1
ATOM 4940 O O . GLY A 1 648 ? 41.872 -4.917 4.823 1.00 58.97 648 GLY A O 1
ATOM 4941 N N . ASP A 1 649 ? 39.710 -5.553 4.777 1.00 61.41 649 ASP A N 1
ATOM 4942 C CA . ASP A 1 649 ? 39.568 -5.754 6.223 1.00 61.41 649 ASP A CA 1
ATOM 4943 C C . ASP A 1 649 ? 38.865 -7.072 6.612 1.00 61.41 649 ASP A C 1
ATOM 4945 O O . ASP A 1 649 ? 38.443 -7.870 5.775 1.00 61.41 649 ASP A O 1
ATOM 4949 N N . ASN A 1 650 ? 38.737 -7.311 7.922 1.00 55.28 650 ASN A N 1
ATOM 4950 C CA . ASN A 1 650 ? 38.076 -8.503 8.470 1.00 55.28 650 ASN A CA 1
ATOM 4951 C C . ASN A 1 650 ? 36.542 -8.501 8.292 1.00 55.28 650 ASN A C 1
ATOM 4953 O O . ASN A 1 650 ? 35.887 -9.456 8.710 1.00 55.28 650 ASN A O 1
ATOM 4957 N N . PHE A 1 651 ? 35.974 -7.451 7.694 1.00 56.09 651 PHE A N 1
ATOM 4958 C CA . PHE A 1 651 ? 34.569 -7.343 7.307 1.00 56.09 651 PHE A CA 1
ATOM 4959 C C . PHE A 1 651 ? 34.400 -7.474 5.778 1.00 56.09 651 PHE A C 1
ATOM 4961 O O . PHE A 1 651 ? 33.355 -7.130 5.239 1.00 56.09 651 PHE A O 1
ATOM 4968 N N . GLY A 1 652 ? 35.407 -7.999 5.069 1.00 59.72 652 GLY A N 1
ATOM 4969 C CA . GLY A 1 652 ? 35.296 -8.363 3.654 1.00 59.72 652 GLY A CA 1
ATOM 4970 C C . GLY A 1 652 ? 35.216 -7.179 2.691 1.00 59.72 652 GLY A C 1
ATOM 4971 O O . GLY A 1 652 ? 34.925 -7.375 1.511 1.00 59.72 652 GLY A O 1
ATOM 4972 N N . PHE A 1 653 ? 35.492 -5.959 3.156 1.00 68.62 653 PHE A N 1
ATOM 4973 C CA . PHE A 1 653 ? 35.641 -4.812 2.269 1.00 68.62 653 PHE A CA 1
ATOM 4974 C C . PHE A 1 653 ? 36.944 -4.916 1.472 1.00 68.62 653 PHE A C 1
ATOM 4976 O O . PHE A 1 653 ? 37.943 -5.459 1.943 1.00 68.62 653 PHE A O 1
ATOM 4983 N N . LEU A 1 654 ? 36.940 -4.385 0.250 1.00 70.50 654 LEU A N 1
ATOM 4984 C CA . LEU A 1 654 ? 38.108 -4.379 -0.630 1.00 70.50 654 LEU A CA 1
ATOM 4985 C C . LEU A 1 654 ? 39.158 -3.353 -0.163 1.00 70.50 654 LEU A C 1
ATOM 4987 O O . LEU A 1 654 ? 38.895 -2.481 0.666 1.00 70.50 654 LEU A O 1
ATOM 4991 N N . GLY A 1 655 ? 40.370 -3.427 -0.709 1.00 72.31 655 GLY A N 1
ATOM 4992 C CA . GLY A 1 655 ? 41.394 -2.417 -0.452 1.00 72.31 655 GLY A CA 1
ATOM 4993 C C . GLY A 1 655 ? 41.103 -1.114 -1.193 1.00 72.31 655 GLY A C 1
ATOM 4994 O O . GLY A 1 655 ? 40.637 -1.139 -2.332 1.00 72.31 655 GLY A O 1
ATOM 4995 N N . GLY A 1 656 ? 41.440 0.040 -0.609 1.00 66.56 656 GLY A N 1
ATOM 4996 C CA . GLY A 1 656 ? 41.264 1.353 -1.254 1.00 66.56 656 GLY A CA 1
ATOM 4997 C C . GLY A 1 656 ? 42.017 1.535 -2.580 1.00 66.56 656 GLY A C 1
ATOM 4998 O O . GLY A 1 656 ? 41.710 2.463 -3.326 1.00 66.56 656 GLY A O 1
ATOM 4999 N N . GLY A 1 657 ? 42.971 0.644 -2.882 1.00 67.69 657 GLY A N 1
ATOM 5000 C CA . GLY A 1 657 ? 43.688 0.541 -4.157 1.00 67.69 657 GLY A CA 1
ATOM 5001 C C . GLY A 1 657 ? 43.370 -0.714 -4.986 1.00 67.69 657 GLY A C 1
ATOM 5002 O O . GLY A 1 657 ? 44.167 -1.070 -5.853 1.00 67.69 657 GLY A O 1
ATOM 5003 N N . THR A 1 658 ? 42.268 -1.429 -4.722 1.00 72.94 658 THR A N 1
ATOM 5004 C CA . THR A 1 658 ? 41.890 -2.624 -5.499 1.00 72.94 658 THR A CA 1
ATOM 5005 C C . THR A 1 658 ? 41.570 -2.262 -6.955 1.00 72.94 658 THR A C 1
ATOM 5007 O O . THR A 1 658 ? 40.777 -1.365 -7.239 1.00 72.94 658 THR A O 1
ATOM 5010 N N . GLN A 1 659 ? 42.173 -2.992 -7.898 1.00 71.00 659 GLN A N 1
ATOM 5011 C CA . GLN A 1 659 ? 41.978 -2.792 -9.335 1.00 71.00 659 GLN A CA 1
ATOM 5012 C C . GLN A 1 659 ? 40.493 -2.933 -9.726 1.00 71.00 659 GLN A C 1
ATOM 5014 O O . GLN A 1 659 ? 39.841 -3.907 -9.359 1.00 71.00 659 GLN A O 1
ATOM 5019 N N . GLY A 1 660 ? 39.964 -1.951 -10.465 1.00 69.38 660 GLY A N 1
ATOM 5020 C CA . GLY A 1 660 ? 38.542 -1.850 -10.831 1.00 69.38 660 GLY A CA 1
ATOM 5021 C C . GLY A 1 660 ? 37.681 -1.038 -9.850 1.00 69.38 660 GLY A C 1
ATOM 5022 O O . GLY A 1 660 ? 36.584 -0.613 -10.207 1.00 69.38 660 GLY A O 1
ATOM 5023 N N . CYS A 1 661 ? 38.170 -0.741 -8.642 1.00 70.62 661 CYS A N 1
ATOM 5024 C CA . CYS A 1 661 ? 37.499 0.169 -7.711 1.00 70.62 661 CYS A CA 1
ATOM 5025 C C . CYS A 1 661 ? 37.952 1.621 -7.924 1.00 70.62 661 CYS A C 1
ATOM 5027 O O . CYS A 1 661 ? 38.715 2.169 -7.130 1.00 70.62 661 CYS A O 1
ATOM 5029 N N . ASP A 1 662 ? 37.428 2.274 -8.970 1.00 69.56 662 ASP A N 1
ATOM 5030 C CA . ASP A 1 662 ? 37.630 3.708 -9.257 1.00 69.56 662 ASP A CA 1
ATOM 5031 C C . ASP A 1 662 ? 36.851 4.612 -8.272 1.00 69.56 662 ASP A C 1
ATOM 5033 O O . ASP A 1 662 ? 35.928 5.352 -8.636 1.00 69.56 662 ASP A O 1
ATOM 5037 N N . ASN A 1 663 ? 37.221 4.485 -6.996 1.00 64.12 663 ASN A N 1
ATOM 5038 C CA . ASN A 1 663 ? 36.525 4.907 -5.782 1.00 64.12 663 ASN A CA 1
ATOM 5039 C C . ASN A 1 663 ? 35.816 6.271 -5.853 1.00 64.12 663 ASN A C 1
ATOM 5041 O O . ASN A 1 663 ? 36.383 7.282 -6.271 1.00 64.12 663 ASN A O 1
ATOM 5045 N N . GLN A 1 664 ? 34.577 6.306 -5.355 1.00 60.16 664 GLN A N 1
ATOM 5046 C CA . GLN A 1 664 ? 33.826 7.532 -5.092 1.00 60.16 664 GLN A CA 1
ATOM 5047 C C . GLN A 1 664 ? 34.031 7.975 -3.636 1.00 60.16 664 GLN A C 1
ATOM 5049 O O . GLN A 1 664 ? 33.786 7.211 -2.701 1.00 60.16 664 GLN A O 1
ATOM 5054 N N . SER A 1 665 ? 34.432 9.232 -3.432 1.00 53.91 665 SER A N 1
ATOM 5055 C CA . SER A 1 665 ? 34.532 9.850 -2.105 1.00 53.91 665 SER A CA 1
ATOM 5056 C C . SER A 1 665 ? 33.135 10.164 -1.550 1.00 53.91 665 SER A C 1
ATOM 5058 O O . SER A 1 665 ? 32.497 11.107 -2.023 1.00 53.91 665 SER A O 1
ATOM 5060 N N . GLY A 1 666 ? 32.654 9.398 -0.563 1.00 52.62 666 GLY A N 1
ATOM 5061 C CA . GLY A 1 666 ? 31.240 9.432 -0.165 1.00 52.62 666 GLY A CA 1
ATOM 5062 C C . GLY A 1 666 ? 30.934 9.014 1.277 1.00 52.62 666 GLY A C 1
ATOM 5063 O O . GLY A 1 666 ? 30.234 8.030 1.473 1.00 52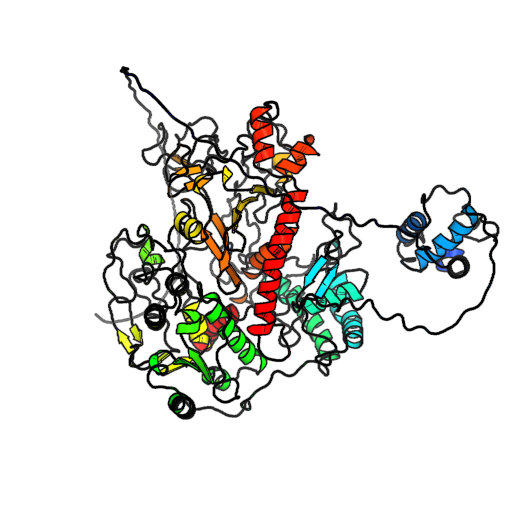.62 666 GLY A O 1
ATOM 5064 N N . ALA A 1 667 ? 31.367 9.839 2.238 1.00 50.69 667 ALA A N 1
ATOM 5065 C CA . ALA A 1 667 ? 31.028 9.802 3.672 1.00 50.69 667 ALA A CA 1
ATOM 5066 C C . ALA A 1 667 ? 31.562 8.617 4.516 1.00 50.69 667 ALA A C 1
ATOM 5068 O O . ALA A 1 667 ? 31.862 7.541 4.019 1.00 50.69 667 ALA A O 1
ATOM 5069 N N . VAL A 1 668 ? 31.660 8.873 5.833 1.00 50.25 668 VAL A N 1
ATOM 5070 C CA . VAL A 1 668 ? 32.362 8.081 6.871 1.00 50.25 668 VAL A CA 1
ATOM 5071 C C . VAL A 1 668 ? 33.889 8.015 6.664 1.00 50.25 668 VAL A C 1
ATOM 5073 O O . VAL A 1 668 ? 34.394 7.801 5.567 1.00 50.25 668 VAL A O 1
ATOM 5076 N N . GLN A 1 669 ? 34.668 8.239 7.730 1.00 55.75 669 GLN A N 1
ATOM 5077 C CA . GLN A 1 669 ? 36.133 8.152 7.656 1.00 55.75 669 GLN A CA 1
ATOM 5078 C C . GLN A 1 669 ? 36.581 6.702 7.427 1.00 55.75 669 GLN A C 1
ATOM 5080 O O . GLN A 1 669 ? 36.259 5.824 8.222 1.00 55.75 669 GLN A O 1
ATOM 5085 N N . GLY A 1 670 ? 37.367 6.477 6.371 1.00 59.41 670 GLY A N 1
ATOM 5086 C CA . GLY A 1 670 ? 37.977 5.182 6.047 1.00 59.41 670 GLY A CA 1
ATOM 5087 C C . GLY A 1 670 ? 37.267 4.382 4.952 1.00 59.41 670 GLY A C 1
ATOM 5088 O O . GLY A 1 670 ? 37.898 3.493 4.388 1.00 59.41 670 GLY A O 1
ATOM 5089 N N . PHE A 1 671 ? 36.021 4.722 4.608 1.00 61.50 671 PHE A N 1
ATOM 5090 C CA . PHE A 1 671 ? 35.229 4.029 3.588 1.00 61.50 671 PHE A CA 1
ATOM 5091 C C . PHE A 1 671 ? 35.265 4.747 2.229 1.00 61.50 671 PHE A C 1
ATOM 5093 O O . PHE A 1 671 ? 35.284 5.978 2.154 1.00 61.50 671 PHE A O 1
ATOM 5100 N N . GLY A 1 672 ? 35.228 3.970 1.145 1.00 65.81 672 GLY A N 1
ATOM 5101 C CA . GLY A 1 672 ? 35.043 4.457 -0.226 1.00 65.81 672 GLY A CA 1
ATOM 5102 C C . GLY A 1 672 ? 34.192 3.484 -1.036 1.00 65.81 672 GLY A C 1
ATOM 5103 O O . GLY A 1 672 ? 34.388 2.276 -0.935 1.00 65.81 672 GLY A O 1
ATOM 5104 N N . ASN A 1 673 ? 33.243 3.981 -1.831 1.00 69.69 673 ASN A N 1
ATOM 5105 C CA . ASN A 1 673 ? 32.377 3.120 -2.645 1.00 69.69 673 ASN A CA 1
ATOM 5106 C C . ASN A 1 673 ? 33.036 2.867 -4.011 1.00 69.69 673 ASN A C 1
ATOM 5108 O O . ASN A 1 673 ? 33.323 3.829 -4.733 1.00 69.69 673 ASN A O 1
ATOM 5112 N N . CYS A 1 674 ? 33.238 1.605 -4.404 1.00 70.69 674 CYS A N 1
ATOM 5113 C CA . CYS A 1 674 ? 33.730 1.281 -5.743 1.00 70.69 674 CYS A CA 1
ATOM 5114 C C . CYS A 1 674 ? 32.733 1.795 -6.789 1.00 70.69 674 CYS A C 1
ATOM 5116 O O . CYS A 1 674 ? 31.530 1.558 -6.692 1.00 70.69 674 CYS A O 1
ATOM 5118 N N . ARG A 1 675 ? 33.225 2.486 -7.824 1.00 70.06 675 ARG A N 1
ATOM 5119 C CA . ARG A 1 675 ? 32.389 2.957 -8.945 1.00 70.06 675 ARG A CA 1
ATOM 5120 C C . ARG A 1 675 ? 31.895 1.819 -9.842 1.00 70.06 675 ARG A C 1
ATOM 5122 O O . ARG A 1 675 ? 30.956 2.019 -10.599 1.00 70.06 675 ARG A O 1
ATOM 5129 N N . HIS A 1 676 ? 32.513 0.646 -9.736 1.00 71.62 676 HIS A N 1
ATOM 5130 C CA . HIS A 1 676 ? 32.206 -0.541 -10.519 1.00 71.62 676 HIS A CA 1
ATOM 5131 C C . HIS A 1 676 ? 32.212 -1.763 -9.585 1.00 71.62 676 HIS A C 1
ATOM 5133 O O . HIS A 1 676 ? 33.076 -1.886 -8.716 1.00 71.62 676 HIS A O 1
ATOM 5139 N N . TYR A 1 677 ? 31.255 -2.675 -9.762 1.00 74.31 677 TYR A N 1
ATOM 5140 C CA . TYR A 1 677 ? 31.341 -4.047 -9.258 1.00 74.31 677 TYR A CA 1
ATOM 5141 C C . TYR A 1 677 ? 32.537 -4.760 -9.903 1.00 74.31 677 TYR A C 1
ATOM 5143 O O . TYR A 1 677 ? 32.623 -4.848 -11.129 1.00 74.31 677 TYR A O 1
ATOM 5151 N N . THR A 1 678 ? 33.454 -5.280 -9.089 1.00 70.19 678 THR A N 1
ATOM 5152 C CA . THR A 1 678 ? 34.704 -5.897 -9.568 1.00 70.19 678 THR A CA 1
ATOM 5153 C C . THR A 1 678 ? 34.546 -7.352 -10.014 1.00 70.19 678 THR A C 1
ATOM 5155 O O . THR A 1 678 ? 35.517 -7.949 -10.464 1.00 70.19 678 THR A O 1
ATOM 5158 N N . GLY A 1 679 ? 33.355 -7.944 -9.873 1.00 70.88 679 GLY A N 1
ATOM 5159 C CA . GLY A 1 679 ? 33.132 -9.382 -10.057 1.00 70.88 679 GLY A CA 1
ATOM 5160 C C . GLY A 1 679 ? 33.499 -10.226 -8.829 1.00 70.88 679 GLY A C 1
ATOM 5161 O O . GLY A 1 679 ? 33.094 -11.383 -8.752 1.00 70.88 679 GLY A O 1
ATOM 5162 N N . GLU A 1 680 ? 34.199 -9.661 -7.843 1.00 69.69 680 GLU A N 1
ATOM 5163 C CA . GLU A 1 680 ? 34.398 -10.259 -6.514 1.00 69.69 680 GLU A CA 1
ATOM 5164 C C . GLU A 1 680 ? 33.224 -9.930 -5.588 1.00 69.69 680 GLU A C 1
ATOM 5166 O O . GLU A 1 680 ? 32.572 -8.904 -5.773 1.00 69.69 680 GLU A O 1
ATOM 5171 N N . GLY A 1 681 ? 32.945 -10.770 -4.591 1.00 62.56 681 GLY A N 1
ATOM 5172 C CA . GLY A 1 681 ? 31.885 -10.493 -3.620 1.00 62.56 681 GLY A CA 1
ATOM 5173 C C . GLY A 1 681 ? 32.156 -9.266 -2.737 1.00 62.56 681 GLY A C 1
ATOM 5174 O O . GLY A 1 681 ? 33.290 -8.805 -2.616 1.00 62.56 681 GLY A O 1
ATOM 5175 N N . GLY A 1 682 ? 31.097 -8.750 -2.111 1.00 60.34 682 GLY A N 1
ATOM 5176 C CA . GLY A 1 682 ? 31.129 -7.572 -1.243 1.00 60.34 682 GLY A CA 1
ATOM 5177 C C . GLY A 1 682 ? 29.750 -6.910 -1.129 1.00 60.34 682 GLY A C 1
ATOM 5178 O O . GLY A 1 682 ? 28.786 -7.327 -1.778 1.00 60.34 682 GLY A O 1
ATOM 5179 N N . ALA A 1 683 ? 29.632 -5.906 -0.255 1.00 54.69 683 ALA A N 1
ATOM 5180 C CA . ALA A 1 683 ? 28.337 -5.451 0.255 1.00 54.69 683 ALA A CA 1
ATOM 5181 C C . ALA A 1 683 ? 27.994 -3.981 -0.052 1.00 54.69 683 ALA A C 1
ATOM 5183 O O . ALA A 1 683 ? 28.556 -3.077 0.562 1.00 54.69 683 ALA A O 1
ATOM 5184 N N . MET A 1 684 ? 26.992 -3.749 -0.916 1.00 57.12 684 MET A N 1
ATOM 5185 C CA . MET A 1 684 ? 26.238 -2.482 -0.988 1.00 57.12 684 MET A CA 1
ATOM 5186 C C . MET A 1 684 ? 24.877 -2.613 -1.716 1.00 57.12 684 MET A C 1
ATOM 5188 O O . MET A 1 684 ? 24.607 -1.906 -2.691 1.00 57.12 684 MET A O 1
ATOM 5192 N N . GLN A 1 685 ? 23.972 -3.488 -1.257 1.00 58.44 685 GLN A N 1
ATOM 5193 C CA . GLN A 1 685 ? 22.576 -3.426 -1.724 1.00 58.44 685 GLN A CA 1
ATOM 5194 C C . GLN A 1 685 ? 21.887 -2.183 -1.135 1.00 58.44 685 GLN A C 1
ATOM 5196 O O . GLN A 1 685 ? 21.361 -2.247 -0.036 1.00 58.44 685 GLN A O 1
ATOM 5201 N N . ALA A 1 686 ? 21.910 -1.044 -1.837 1.00 53.47 686 ALA A N 1
ATOM 5202 C CA . ALA A 1 686 ? 21.454 0.249 -1.299 1.00 53.47 686 ALA A CA 1
ATOM 5203 C C . ALA A 1 686 ? 20.047 0.199 -0.658 1.00 53.47 686 ALA A C 1
ATOM 5205 O O . ALA A 1 686 ? 19.899 0.506 0.525 1.00 53.47 686 ALA A O 1
ATOM 5206 N N . ALA A 1 687 ? 19.044 -0.244 -1.420 1.00 67.88 687 ALA A N 1
ATOM 5207 C CA . ALA A 1 687 ? 17.771 -0.745 -0.910 1.00 67.88 687 ALA A CA 1
ATOM 5208 C C . ALA A 1 687 ? 17.145 -1.699 -1.940 1.00 67.88 687 ALA A C 1
ATOM 5210 O O . ALA A 1 687 ? 17.179 -1.413 -3.138 1.00 67.88 687 ALA A O 1
ATOM 5211 N N . SER A 1 688 ? 16.572 -2.805 -1.472 1.00 74.31 688 SER A N 1
ATOM 5212 C CA . SER A 1 688 ? 15.776 -3.748 -2.268 1.00 74.31 688 SER A CA 1
ATOM 5213 C C . SER A 1 688 ? 14.337 -3.780 -1.749 1.00 74.31 688 SER A C 1
ATOM 5215 O O . SER A 1 688 ? 14.061 -3.418 -0.606 1.00 74.31 688 SER A O 1
ATOM 5217 N N . GLU A 1 689 ? 13.420 -4.259 -2.574 1.00 78.69 689 GLU A N 1
ATOM 5218 C CA . GLU A 1 689 ? 11.993 -4.366 -2.273 1.00 78.69 689 GLU A CA 1
ATOM 5219 C C . GLU A 1 689 ? 11.499 -5.758 -2.665 1.00 78.69 689 GLU A C 1
ATOM 5221 O O . GLU A 1 689 ? 11.828 -6.244 -3.745 1.00 78.69 689 GLU A O 1
ATOM 5226 N N . ILE A 1 690 ? 10.727 -6.399 -1.786 1.00 81.56 690 ILE A N 1
ATOM 5227 C CA . ILE A 1 690 ? 10.022 -7.658 -2.042 1.00 81.56 690 ILE A CA 1
ATOM 5228 C C . ILE A 1 690 ? 8.529 -7.362 -2.148 1.00 81.56 690 ILE A C 1
ATOM 5230 O O . ILE A 1 690 ? 7.954 -6.781 -1.226 1.00 81.56 690 ILE A O 1
ATOM 5234 N N . ILE A 1 691 ? 7.903 -7.834 -3.224 1.00 80.19 691 ILE A N 1
ATOM 5235 C CA . ILE A 1 691 ? 6.452 -7.798 -3.419 1.00 80.19 691 ILE A CA 1
ATOM 5236 C C . ILE A 1 691 ? 5.931 -9.242 -3.414 1.00 80.19 691 ILE A C 1
ATOM 5238 O O . ILE A 1 691 ? 6.490 -10.113 -4.094 1.00 80.19 691 ILE A O 1
ATOM 5242 N N . TYR A 1 692 ? 4.877 -9.508 -2.638 1.00 79.62 692 TYR A N 1
ATOM 5243 C CA . TYR A 1 692 ? 4.351 -10.856 -2.398 1.00 79.62 692 TYR A CA 1
ATOM 5244 C C . TYR A 1 692 ? 2.854 -10.859 -2.059 1.00 79.62 692 TYR A C 1
ATOM 5246 O O . TYR A 1 692 ? 2.336 -9.888 -1.520 1.00 79.62 692 TYR A O 1
ATOM 5254 N N . SER A 1 693 ? 2.163 -11.976 -2.302 1.00 80.31 693 SER A N 1
ATOM 5255 C CA . SER A 1 693 ? 0.748 -12.142 -1.921 1.00 80.31 693 SER A CA 1
ATOM 5256 C C . SER A 1 693 ? 0.578 -12.769 -0.529 1.00 80.31 693 SER A C 1
ATOM 5258 O O . SER A 1 693 ? 1.293 -13.721 -0.194 1.00 80.31 693 SER A O 1
ATOM 5260 N N . LEU A 1 694 ? -0.389 -12.255 0.234 1.00 84.06 694 LEU A N 1
ATOM 5261 C CA . LEU A 1 694 ? -0.872 -12.720 1.541 1.00 84.06 694 LEU A CA 1
ATOM 5262 C C . LEU A 1 694 ? -1.947 -13.815 1.396 1.00 84.06 694 LEU A C 1
ATOM 5264 O O . LEU A 1 694 ? -2.478 -14.028 0.302 1.00 84.06 694 LEU A O 1
ATOM 5268 N N . ASP A 1 695 ? -2.282 -14.497 2.497 1.00 85.75 695 ASP A N 1
ATOM 5269 C CA . ASP A 1 695 ? -3.232 -15.626 2.493 1.00 85.75 695 ASP A CA 1
ATOM 5270 C C . ASP A 1 695 ? -4.668 -15.185 2.121 1.00 85.75 695 ASP A C 1
ATOM 5272 O O . ASP A 1 695 ? -5.355 -15.905 1.396 1.00 85.75 695 ASP A O 1
ATOM 5276 N N . ASN A 1 696 ? -5.082 -13.967 2.500 1.00 85.94 696 ASN A N 1
ATOM 5277 C CA . ASN A 1 696 ? -6.368 -13.344 2.134 1.00 85.94 696 ASN A CA 1
ATOM 5278 C C . ASN A 1 696 ? -6.368 -12.714 0.728 1.00 85.94 696 ASN A C 1
ATOM 5280 O O . ASN A 1 696 ? -7.268 -11.952 0.381 1.00 85.94 696 ASN A O 1
ATOM 5284 N N . GLY A 1 697 ? -5.336 -12.985 -0.073 1.00 81.50 697 GLY A N 1
ATOM 5285 C CA . GLY A 1 697 ? -5.171 -12.456 -1.423 1.00 81.50 697 GLY A CA 1
ATOM 5286 C C . GLY A 1 697 ? -4.591 -11.043 -1.500 1.00 81.50 697 GLY A C 1
ATOM 5287 O O . GLY A 1 697 ? -4.166 -10.661 -2.590 1.00 81.50 697 GLY A O 1
ATOM 5288 N N . LEU A 1 698 ? -4.520 -10.280 -0.398 1.00 84.31 698 LEU A N 1
ATOM 5289 C CA . LEU A 1 698 ? -3.914 -8.940 -0.372 1.00 84.31 698 LEU A CA 1
ATOM 5290 C C . LEU A 1 698 ? -2.420 -8.973 -0.743 1.00 84.31 698 LEU A C 1
ATOM 5292 O O . LEU A 1 698 ? -1.765 -10.009 -0.655 1.00 84.31 698 LEU A O 1
ATOM 5296 N N . GLN A 1 699 ? -1.861 -7.842 -1.178 1.00 80.38 699 GLN A N 1
ATOM 5297 C CA . GLN A 1 699 ? -0.470 -7.767 -1.646 1.00 80.38 699 GLN A CA 1
ATOM 5298 C C . GLN A 1 699 ? 0.402 -7.007 -0.641 1.00 80.38 699 GLN A C 1
ATOM 5300 O O . GLN A 1 699 ? 0.159 -5.838 -0.344 1.00 80.38 699 GLN A O 1
ATOM 5305 N N . GLY A 1 700 ? 1.415 -7.692 -0.116 1.00 79.94 700 GLY A N 1
ATOM 5306 C CA . GLY A 1 700 ? 2.407 -7.162 0.805 1.00 79.94 700 GLY A CA 1
ATOM 5307 C C . GLY A 1 700 ? 3.639 -6.614 0.084 1.00 79.94 700 GLY A C 1
ATOM 5308 O O . GLY A 1 700 ? 4.118 -7.176 -0.902 1.00 79.94 700 GLY A O 1
ATOM 5309 N N . TYR A 1 701 ? 4.180 -5.533 0.640 1.00 81.00 701 TYR A N 1
ATOM 5310 C CA . TYR A 1 701 ? 5.422 -4.889 0.222 1.00 81.00 701 TYR A CA 1
ATOM 5311 C C . TYR A 1 701 ? 6.387 -4.889 1.415 1.00 81.00 701 TYR A C 1
ATOM 5313 O O . TYR A 1 701 ? 5.990 -4.560 2.535 1.00 81.00 701 TYR A O 1
ATOM 5321 N N . TYR A 1 702 ? 7.641 -5.292 1.209 1.00 81.50 702 TYR A N 1
ATOM 5322 C CA . TYR A 1 702 ? 8.639 -5.442 2.275 1.00 81.50 702 TYR A CA 1
ATOM 5323 C C . TYR A 1 702 ? 9.998 -4.898 1.817 1.00 81.50 702 TYR A C 1
ATOM 5325 O O . TYR A 1 702 ? 10.623 -5.429 0.899 1.00 81.50 702 TYR A O 1
ATOM 5333 N N . LEU A 1 703 ? 10.441 -3.811 2.453 1.00 79.88 703 LEU A N 1
ATOM 5334 C CA . LEU A 1 703 ? 11.654 -3.072 2.093 1.00 79.88 703 LEU A CA 1
ATOM 5335 C C . LEU A 1 703 ? 12.870 -3.578 2.876 1.00 79.88 703 LEU A C 1
ATOM 5337 O O . LEU A 1 703 ? 12.803 -3.764 4.094 1.00 79.88 703 LEU A O 1
ATOM 5341 N N . THR A 1 704 ? 14.005 -3.744 2.196 1.00 78.06 704 THR A N 1
ATOM 5342 C CA . THR A 1 704 ? 15.251 -4.255 2.786 1.00 78.06 704 THR A CA 1
ATOM 5343 C C . THR A 1 704 ? 16.468 -3.403 2.442 1.00 78.06 704 THR A C 1
ATOM 5345 O O . THR A 1 704 ? 16.558 -2.867 1.343 1.00 78.06 704 THR A O 1
ATOM 5348 N N . GLY A 1 705 ? 17.414 -3.277 3.370 1.00 73.06 705 GLY A N 1
ATOM 5349 C CA . GLY A 1 705 ? 18.656 -2.525 3.184 1.00 73.06 705 GLY A CA 1
ATOM 5350 C C . GLY A 1 705 ? 19.837 -3.375 2.720 1.00 73.06 705 GLY A C 1
ATOM 5351 O O . GLY A 1 705 ? 19.705 -4.551 2.370 1.00 73.06 705 GLY A O 1
ATOM 5352 N N . GLY A 1 706 ? 21.022 -2.765 2.765 1.00 68.12 706 GLY A N 1
ATOM 5353 C CA . GLY A 1 706 ? 22.286 -3.464 2.555 1.00 68.12 706 GLY A CA 1
ATOM 5354 C C . GLY A 1 706 ? 22.535 -4.434 3.700 1.00 68.12 706 GLY A C 1
ATOM 5355 O O . GLY A 1 706 ? 22.528 -3.990 4.844 1.00 68.12 706 GLY A O 1
ATOM 5356 N N . PHE A 1 707 ? 22.772 -5.710 3.361 1.00 69.38 707 PHE A N 1
ATOM 5357 C CA . PHE A 1 707 ? 22.655 -6.926 4.198 1.00 69.38 707 PHE A CA 1
ATOM 5358 C C . PHE A 1 707 ? 21.273 -7.607 4.214 1.00 69.38 707 PHE A C 1
ATOM 5360 O O . PHE A 1 707 ? 21.075 -8.562 4.965 1.00 69.38 707 PHE A O 1
ATOM 5367 N N . ASN A 1 708 ? 20.346 -7.211 3.331 1.00 77.06 708 ASN A N 1
ATOM 5368 C CA . ASN A 1 708 ? 19.052 -7.880 3.124 1.00 77.06 708 ASN A CA 1
ATOM 5369 C C . ASN A 1 708 ? 18.145 -7.881 4.382 1.00 77.06 708 ASN A C 1
ATOM 5371 O O . ASN A 1 708 ? 17.206 -8.669 4.494 1.00 77.06 708 ASN A O 1
ATOM 5375 N N . GLN A 1 709 ? 18.425 -6.999 5.340 1.00 79.00 709 GLN A N 1
ATOM 5376 C CA . GLN A 1 709 ? 17.670 -6.765 6.568 1.00 79.00 709 GLN A CA 1
ATOM 5377 C C . GLN A 1 709 ? 16.489 -5.819 6.336 1.00 79.00 709 GLN A C 1
ATOM 5379 O O . GLN A 1 709 ? 16.573 -4.942 5.479 1.00 79.00 709 GLN A O 1
ATOM 5384 N N . ARG A 1 710 ? 15.412 -5.946 7.118 1.00 83.06 710 ARG A N 1
ATOM 5385 C CA . ARG A 1 710 ? 14.242 -5.052 7.083 1.00 83.06 710 ARG A CA 1
ATOM 5386 C C . ARG A 1 710 ? 14.682 -3.595 7.257 1.00 83.06 710 ARG A C 1
ATOM 5388 O O . ARG A 1 710 ? 15.416 -3.280 8.194 1.00 83.06 710 ARG A O 1
ATOM 5395 N N . ARG A 1 711 ? 14.230 -2.698 6.375 1.00 75.31 711 ARG A N 1
ATOM 5396 C CA . ARG A 1 711 ? 14.353 -1.250 6.604 1.00 75.31 711 ARG A CA 1
ATOM 5397 C C . ARG A 1 711 ? 13.388 -0.857 7.715 1.00 75.31 711 ARG A C 1
ATOM 5399 O O . ARG A 1 711 ? 12.204 -1.172 7.637 1.00 75.31 711 ARG A O 1
ATOM 5406 N N . LEU A 1 712 ? 13.914 -0.184 8.729 1.00 67.25 712 LEU A N 1
ATOM 5407 C CA . LEU A 1 712 ? 13.124 0.457 9.784 1.00 67.25 712 LEU A CA 1
ATOM 5408 C C . LEU A 1 712 ? 12.989 1.949 9.452 1.00 67.25 712 LEU A C 1
ATOM 5410 O O . LEU A 1 712 ? 11.905 2.517 9.489 1.00 67.25 712 LEU A O 1
ATOM 5414 N N . ASP A 1 713 ? 14.088 2.523 8.965 1.00 57.78 713 ASP A N 1
ATOM 5415 C CA . ASP A 1 713 ? 14.178 3.821 8.323 1.00 57.78 713 ASP A CA 1
ATOM 5416 C C . ASP A 1 713 ? 13.864 3.726 6.815 1.00 57.78 713 ASP A C 1
ATOM 5418 O O . ASP A 1 713 ? 14.660 3.248 5.998 1.00 57.78 713 ASP A O 1
ATOM 5422 N N . ALA A 1 714 ? 12.717 4.254 6.386 1.00 52.28 714 ALA A N 1
ATOM 5423 C CA . ALA A 1 714 ? 12.567 4.641 4.985 1.00 52.28 714 ALA A CA 1
ATOM 5424 C C . ALA A 1 714 ? 13.555 5.782 4.673 1.00 52.28 714 ALA A C 1
ATOM 5426 O O . ALA A 1 714 ? 13.810 6.646 5.514 1.00 52.28 714 ALA A O 1
ATOM 5427 N N . PHE A 1 715 ? 14.091 5.843 3.449 1.00 47.88 715 PHE A N 1
ATOM 5428 C CA . PHE A 1 715 ? 14.716 7.085 2.994 1.00 47.88 715 PHE A CA 1
ATOM 5429 C C . PHE A 1 715 ? 13.611 8.137 2.895 1.00 47.88 715 PHE A C 1
ATOM 5431 O O . PHE A 1 715 ? 12.891 8.192 1.899 1.00 47.88 715 PHE A O 1
ATOM 5438 N N . THR A 1 716 ? 13.461 8.979 3.922 1.00 43.44 716 THR A N 1
ATOM 5439 C CA . THR A 1 716 ? 12.373 9.970 3.954 1.00 43.44 716 THR A CA 1
ATOM 5440 C C . THR A 1 716 ? 12.458 10.940 2.781 1.00 43.44 716 THR A C 1
ATOM 5442 O O . THR A 1 716 ? 11.497 11.618 2.490 1.00 43.44 716 THR A O 1
ATOM 5445 N N . ASN A 1 717 ? 13.577 11.039 2.063 1.00 41.16 717 ASN A N 1
ATOM 5446 C CA . ASN A 1 717 ? 13.694 11.812 0.822 1.00 41.16 717 ASN A CA 1
ATOM 5447 C C . ASN A 1 717 ? 13.241 11.063 -0.454 1.00 41.16 717 ASN A C 1
ATOM 5449 O O . ASN A 1 717 ? 13.551 11.530 -1.547 1.00 41.16 717 ASN A O 1
ATOM 5453 N N . ILE A 1 718 ? 12.594 9.901 -0.313 1.00 44.53 718 ILE A N 1
ATOM 5454 C CA . ILE A 1 718 ? 12.021 9.067 -1.388 1.00 44.53 718 ILE A CA 1
ATOM 5455 C C . ILE A 1 718 ? 10.531 8.787 -1.116 1.00 44.53 718 ILE A C 1
ATOM 5457 O O . ILE A 1 718 ? 9.749 8.685 -2.058 1.00 44.53 718 ILE A O 1
ATOM 5461 N N . VAL A 1 719 ? 10.114 8.755 0.158 1.00 47.44 719 VAL A N 1
ATOM 5462 C CA . VAL A 1 719 ? 8.699 8.726 0.567 1.00 47.44 719 VAL A CA 1
ATOM 5463 C C . VAL A 1 719 ? 8.421 9.834 1.598 1.00 47.44 719 VAL A C 1
ATOM 5465 O O . VAL A 1 719 ? 8.985 9.818 2.690 1.00 47.44 719 VAL A O 1
ATOM 5468 N N . ARG A 1 720 ? 7.560 10.798 1.241 1.00 49.12 720 ARG A N 1
ATOM 5469 C CA . ARG A 1 720 ? 6.940 11.842 2.087 1.00 49.12 720 ARG A CA 1
ATOM 5470 C C . ARG A 1 720 ? 5.493 12.039 1.666 1.00 49.12 720 ARG A C 1
ATOM 5472 O O . ARG A 1 720 ? 5.175 11.856 0.493 1.00 49.12 720 ARG A O 1
ATOM 5479 N N . ASP A 1 721 ? 4.664 12.559 2.568 1.00 50.47 721 ASP A N 1
ATOM 5480 C CA . ASP A 1 721 ? 3.426 13.212 2.149 1.00 50.47 721 ASP A CA 1
ATOM 5481 C C . ASP A 1 721 ? 3.614 14.738 1.986 1.00 50.47 721 ASP A C 1
ATOM 5483 O O . ASP A 1 721 ? 3.945 15.438 2.950 1.00 50.47 721 ASP A O 1
ATOM 5487 N N . PRO A 1 722 ? 3.414 15.298 0.779 1.00 48.44 722 PRO A N 1
ATOM 5488 C CA . PRO A 1 722 ? 3.468 16.732 0.563 1.00 48.44 722 PRO A CA 1
ATOM 5489 C C . PRO A 1 722 ? 2.383 17.557 1.267 1.00 48.44 722 PRO A C 1
ATOM 5491 O O . PRO A 1 722 ? 2.548 18.780 1.370 1.00 48.44 722 PRO A O 1
ATOM 5494 N N . ARG A 1 723 ? 1.280 16.934 1.709 1.00 51.41 723 ARG A N 1
ATOM 5495 C CA . ARG A 1 723 ? 0.075 17.599 2.246 1.00 51.41 723 ARG A CA 1
ATOM 5496 C C . ARG A 1 723 ? 0.277 18.247 3.617 1.00 51.41 723 ARG A C 1
ATOM 5498 O O . ARG A 1 723 ? -0.556 19.048 4.042 1.00 51.41 723 ARG A O 1
ATOM 5505 N N . ILE A 1 724 ? 1.431 18.014 4.248 1.00 49.47 724 ILE A N 1
ATOM 5506 C CA . ILE A 1 724 ? 1.901 18.708 5.460 1.00 49.47 724 ILE A CA 1
ATOM 5507 C C . ILE A 1 724 ? 1.854 20.246 5.302 1.00 49.47 724 ILE A C 1
ATOM 5509 O O . ILE A 1 724 ? 1.619 20.943 6.285 1.00 49.47 724 ILE A O 1
ATOM 5513 N N . LEU A 1 725 ? 2.020 20.794 4.084 1.00 53.09 725 LEU A N 1
ATOM 5514 C CA . LEU A 1 725 ? 1.918 22.240 3.804 1.00 53.09 725 LEU A CA 1
ATOM 5515 C C . LEU A 1 725 ? 1.249 22.547 2.444 1.00 53.09 725 LEU A C 1
ATOM 5517 O O . LEU A 1 725 ? 1.897 23.058 1.529 1.00 53.09 725 LEU A O 1
ATOM 5521 N N . THR A 1 726 ? -0.053 22.275 2.299 1.00 50.50 726 THR A N 1
ATOM 5522 C CA . THR A 1 726 ? -0.805 22.550 1.050 1.00 50.50 726 THR A CA 1
ATOM 5523 C C . THR A 1 726 ? -0.826 24.027 0.626 1.00 50.50 726 THR A C 1
ATOM 5525 O O . THR A 1 726 ? -0.898 24.311 -0.565 1.00 50.50 726 THR A O 1
ATOM 5528 N N . GLU A 1 727 ? -0.716 24.975 1.564 1.00 53.12 727 GLU A N 1
ATOM 5529 C CA . GLU A 1 727 ? -0.733 26.424 1.278 1.00 53.12 727 GLU A CA 1
ATOM 5530 C C . GLU A 1 727 ? 0.660 27.074 1.162 1.00 53.12 727 GLU A C 1
ATOM 5532 O O . GLU A 1 727 ? 0.767 28.282 0.940 1.00 53.12 727 GLU A O 1
ATOM 5537 N N . ALA A 1 728 ? 1.750 26.311 1.306 1.00 54.12 728 ALA A N 1
ATOM 5538 C CA . ALA A 1 728 ? 3.091 26.868 1.141 1.00 54.12 728 ALA A CA 1
ATOM 5539 C C . ALA A 1 728 ? 3.366 27.294 -0.314 1.00 54.12 728 ALA A C 1
ATOM 5541 O O . ALA A 1 728 ? 2.786 26.773 -1.267 1.00 54.12 728 ALA A O 1
ATOM 5542 N N . GLY A 1 729 ? 4.321 28.211 -0.494 1.00 55.69 729 GLY A N 1
ATOM 5543 C CA . GLY A 1 729 ? 4.880 28.518 -1.813 1.00 55.69 729 GLY A CA 1
ATOM 5544 C C . GLY A 1 729 ? 5.744 27.379 -2.368 1.00 55.69 729 GLY A C 1
ATOM 5545 O O . GLY A 1 729 ? 5.985 26.371 -1.697 1.00 55.69 729 GLY A O 1
ATOM 5546 N N . ASP A 1 730 ? 6.240 27.553 -3.594 1.00 55.72 730 ASP A N 1
ATOM 5547 C CA . ASP A 1 730 ? 7.084 26.555 -4.271 1.00 55.72 730 ASP A CA 1
ATOM 5548 C C . ASP A 1 730 ? 8.452 26.342 -3.567 1.00 55.72 730 ASP A C 1
ATOM 5550 O O . ASP A 1 730 ? 9.060 25.283 -3.707 1.00 55.72 730 ASP A O 1
ATOM 5554 N N . ASP A 1 731 ? 8.907 27.292 -2.735 1.00 55.47 731 ASP A N 1
ATOM 5555 C CA . ASP A 1 731 ? 9.990 27.085 -1.757 1.00 55.47 731 ASP A CA 1
ATOM 5556 C C . ASP A 1 731 ? 9.433 26.574 -0.417 1.00 55.47 731 ASP A C 1
ATOM 5558 O O . ASP A 1 731 ? 8.916 27.334 0.406 1.00 55.47 731 ASP A O 1
ATOM 5562 N N . ILE A 1 732 ? 9.581 25.267 -0.192 1.00 50.25 732 ILE A N 1
ATOM 5563 C CA . ILE A 1 732 ? 9.213 24.589 1.058 1.00 50.25 732 ILE A CA 1
ATOM 5564 C C . ILE A 1 732 ? 10.403 24.392 2.012 1.00 50.25 732 ILE A C 1
ATOM 5566 O O . ILE A 1 732 ? 10.194 24.134 3.202 1.00 50.25 732 ILE A O 1
ATOM 5570 N N . GLY A 1 733 ? 11.641 24.590 1.548 1.00 51.38 733 GLY A N 1
ATOM 5571 C CA . GLY A 1 733 ? 12.830 24.531 2.404 1.00 51.38 733 GLY A CA 1
ATOM 5572 C C . GLY A 1 733 ? 12.817 25.638 3.459 1.00 51.38 733 GLY A C 1
ATOM 5573 O O . GLY A 1 733 ? 13.066 25.382 4.638 1.00 51.38 733 GLY A O 1
ATOM 5574 N N . THR A 1 734 ? 12.412 26.849 3.062 1.00 51.56 734 THR A N 1
ATOM 5575 C CA . THR A 1 734 ? 12.224 27.984 3.984 1.00 51.56 734 THR A CA 1
ATOM 5576 C C . THR A 1 734 ? 11.052 27.779 4.956 1.00 51.56 734 THR A C 1
ATOM 5578 O O . THR A 1 734 ? 11.113 28.255 6.089 1.00 51.56 734 THR A O 1
ATOM 5581 N N . ALA A 1 735 ? 9.998 27.059 4.552 1.00 46.06 735 ALA A N 1
ATOM 5582 C CA . ALA A 1 735 ? 8.800 26.843 5.373 1.00 46.06 735 ALA A CA 1
ATOM 5583 C C . ALA A 1 735 ? 8.947 25.701 6.399 1.00 46.06 735 ALA A C 1
ATOM 5585 O O . ALA A 1 735 ? 8.418 25.796 7.503 1.00 46.06 735 ALA A O 1
ATOM 5586 N N . THR A 1 736 ? 9.677 24.637 6.051 1.00 48.56 736 THR A N 1
ATOM 5587 C CA . THR A 1 736 ? 9.892 23.454 6.913 1.00 48.56 736 THR A CA 1
ATOM 5588 C C . THR A 1 736 ? 11.190 23.502 7.719 1.00 48.56 736 THR A C 1
ATOM 5590 O O . THR A 1 736 ? 11.384 22.690 8.619 1.00 48.56 736 THR A O 1
ATOM 5593 N N . GLY A 1 737 ? 12.115 24.405 7.378 1.00 43.69 737 GLY A N 1
ATOM 5594 C CA . GLY A 1 737 ? 13.479 24.425 7.917 1.00 43.69 737 GLY A CA 1
ATOM 5595 C C . GLY A 1 737 ? 14.423 23.386 7.292 1.00 43.69 737 GLY A C 1
ATOM 5596 O O . GLY A 1 737 ? 15.631 23.454 7.521 1.00 43.69 737 GLY A O 1
ATOM 5597 N N . TYR A 1 738 ? 13.914 22.461 6.469 1.00 41.59 738 TYR A N 1
ATOM 5598 C CA . TYR A 1 738 ? 14.706 21.444 5.772 1.00 41.59 738 TYR A CA 1
ATOM 5599 C C . TYR A 1 738 ? 15.202 21.958 4.415 1.00 41.59 738 TYR A C 1
ATOM 5601 O O . TYR A 1 738 ? 14.603 21.717 3.368 1.00 41.59 738 TYR A O 1
ATOM 5609 N N . SER A 1 739 ? 16.334 22.660 4.432 1.00 40.81 739 SER A N 1
ATOM 5610 C CA . SER A 1 739 ? 16.976 23.162 3.215 1.00 40.81 739 SER A CA 1
ATOM 5611 C C . SER A 1 739 ? 17.886 22.114 2.561 1.00 40.81 739 SER A C 1
ATOM 5613 O O . SER A 1 739 ? 18.917 21.748 3.125 1.00 40.81 739 SER A O 1
ATOM 5615 N N . TYR A 1 740 ? 17.594 21.728 1.313 1.00 44.81 740 TYR A N 1
ATOM 5616 C CA . TYR A 1 740 ? 18.517 20.980 0.435 1.00 44.81 740 TYR A CA 1
ATOM 5617 C C . TYR A 1 740 ? 19.652 21.864 -0.132 1.00 44.81 740 TYR A C 1
ATOM 5619 O O . TYR A 1 740 ? 20.110 21.708 -1.264 1.00 44.81 740 TYR A O 1
ATOM 5627 N N . SER A 1 741 ? 20.149 22.812 0.665 1.00 34.66 741 SER A N 1
ATOM 5628 C CA . SER A 1 741 ? 21.258 23.688 0.296 1.00 34.66 741 SER A CA 1
ATOM 5629 C C . SER A 1 741 ? 22.609 23.046 0.616 1.00 34.66 741 SER A C 1
ATOM 5631 O O . SER A 1 741 ? 23.190 23.306 1.670 1.00 34.66 741 SER A O 1
ATOM 5633 N N . ASN A 1 742 ? 23.161 22.296 -0.339 1.00 32.16 742 ASN A N 1
ATOM 5634 C CA . ASN A 1 742 ? 24.613 22.199 -0.490 1.00 32.16 742 ASN A CA 1
ATOM 5635 C C . ASN A 1 742 ? 25.040 23.048 -1.705 1.00 32.16 742 ASN A C 1
ATOM 5637 O O . ASN A 1 742 ? 24.979 22.554 -2.831 1.00 32.16 742 ASN A O 1
ATOM 5641 N N . PRO A 1 743 ? 25.480 24.311 -1.518 1.00 31.88 743 PRO A N 1
ATOM 5642 C CA . PRO A 1 743 ? 25.798 25.219 -2.627 1.00 31.88 743 PRO A CA 1
ATOM 5643 C C . PRO A 1 743 ? 26.979 24.791 -3.517 1.00 31.88 743 PRO A C 1
ATOM 5645 O O . PRO A 1 743 ? 27.224 25.432 -4.535 1.00 31.88 743 PRO A O 1
ATOM 5648 N N . GLY A 1 744 ? 27.718 23.741 -3.136 1.00 33.69 744 GLY A N 1
ATOM 5649 C CA . GLY A 1 744 ? 28.775 23.121 -3.942 1.00 33.69 744 GLY A CA 1
ATOM 5650 C C . GLY A 1 744 ? 28.531 21.642 -4.260 1.00 33.69 744 GLY A C 1
ATOM 5651 O O . GLY A 1 744 ? 29.428 20.984 -4.778 1.00 33.69 744 GLY A O 1
ATOM 5652 N N . GLY A 1 745 ? 27.354 21.100 -3.933 1.00 31.23 745 GLY A N 1
ATOM 5653 C CA . GLY A 1 745 ? 27.022 19.701 -4.178 1.00 31.23 745 GLY A CA 1
ATOM 5654 C C . GLY A 1 745 ? 26.526 19.472 -5.603 1.00 31.23 745 GLY A C 1
ATOM 5655 O O . GLY A 1 745 ? 25.446 19.933 -5.972 1.00 31.23 745 GLY A O 1
ATOM 5656 N N . SER A 1 746 ? 27.261 18.684 -6.386 1.00 36.28 746 SER A N 1
ATOM 5657 C CA . SER A 1 746 ? 26.619 17.839 -7.392 1.00 36.28 746 SER A CA 1
ATOM 5658 C C . SER A 1 746 ? 25.631 16.909 -6.669 1.00 36.28 746 SER A C 1
ATOM 5660 O O . SER A 1 746 ? 25.899 16.445 -5.560 1.00 36.28 746 SER A O 1
ATOM 5662 N N . GLY A 1 747 ? 24.442 16.694 -7.232 1.00 33.41 747 GLY A N 1
ATOM 5663 C CA . GLY A 1 747 ? 23.351 16.057 -6.495 1.00 33.41 747 GLY A CA 1
ATOM 5664 C C . GLY A 1 747 ? 22.135 15.767 -7.364 1.00 33.41 747 GLY A C 1
ATOM 5665 O O . GLY A 1 747 ? 21.805 16.542 -8.258 1.00 33.41 747 GLY A O 1
ATOM 5666 N N . PHE A 1 748 ? 21.497 14.633 -7.081 1.00 39.75 748 PHE A N 1
ATOM 5667 C CA . PHE A 1 748 ? 20.462 14.004 -7.906 1.00 39.75 748 PHE A CA 1
ATOM 5668 C C . PHE A 1 748 ? 19.146 14.804 -7.956 1.00 39.75 748 PHE A C 1
ATOM 5670 O O . PHE A 1 748 ? 18.503 14.904 -8.996 1.00 39.75 748 PHE A O 1
ATOM 5677 N N . PHE A 1 749 ? 18.773 15.443 -6.845 1.00 41.47 749 PHE A N 1
ATOM 5678 C CA . PHE A 1 749 ? 17.531 16.204 -6.713 1.00 41.47 749 PHE A CA 1
ATOM 5679 C C . PHE A 1 749 ? 17.804 17.710 -6.843 1.00 41.47 749 PHE A C 1
ATOM 5681 O O . PHE A 1 749 ? 17.986 18.409 -5.850 1.00 41.47 749 PHE A O 1
ATOM 5688 N N . ARG A 1 750 ? 17.848 18.226 -8.081 1.00 37.84 750 ARG A N 1
ATOM 5689 C CA . ARG A 1 750 ? 17.990 19.676 -8.360 1.00 37.84 750 ARG A CA 1
ATOM 5690 C C . ARG A 1 750 ? 16.669 20.466 -8.306 1.00 37.84 750 ARG A C 1
ATOM 5692 O O . ARG A 1 750 ? 16.654 21.642 -8.661 1.00 37.84 750 ARG A O 1
ATOM 5699 N N . GLY A 1 751 ? 15.579 19.849 -7.850 1.00 38.69 751 GLY A N 1
ATOM 5700 C CA . GLY A 1 751 ? 14.367 20.557 -7.434 1.00 38.69 751 GLY A CA 1
ATOM 5701 C C . GLY A 1 751 ? 14.472 20.987 -5.969 1.00 38.69 751 GLY A C 1
ATOM 5702 O O . GLY A 1 751 ? 14.894 20.202 -5.128 1.00 38.69 751 GLY A O 1
ATOM 5703 N N . SER A 1 752 ? 14.057 22.213 -5.646 1.00 40.12 752 SER A N 1
ATOM 5704 C CA . SER A 1 752 ? 14.001 22.730 -4.265 1.00 40.12 752 SER A CA 1
ATOM 5705 C C . SER A 1 752 ? 12.807 22.208 -3.449 1.00 40.12 752 SER A C 1
ATOM 5707 O O . SER A 1 752 ? 12.554 22.695 -2.348 1.00 40.12 752 SER A O 1
ATOM 5709 N N . ASP A 1 753 ? 12.062 21.240 -3.984 1.00 44.19 753 ASP A N 1
ATOM 5710 C CA . ASP A 1 753 ? 10.874 20.656 -3.373 1.00 44.19 753 ASP A CA 1
ATOM 5711 C C . ASP A 1 753 ? 11.144 19.175 -3.017 1.00 44.19 753 ASP A C 1
ATOM 5713 O O . ASP A 1 753 ? 11.366 18.362 -3.918 1.00 44.19 753 ASP A O 1
ATOM 5717 N N . PRO A 1 754 ? 11.143 18.791 -1.724 1.00 44.09 754 PRO A N 1
ATOM 5718 C CA . PRO A 1 754 ? 11.486 17.434 -1.292 1.00 44.09 754 PRO A CA 1
ATOM 5719 C C . PRO A 1 754 ? 10.367 16.400 -1.518 1.00 44.09 754 PRO A C 1
ATOM 5721 O O . PRO A 1 754 ? 10.471 15.277 -1.021 1.00 44.09 754 PRO A O 1
ATOM 5724 N N . ARG A 1 755 ? 9.275 16.768 -2.204 1.00 47.34 755 ARG A N 1
ATOM 5725 C CA . ARG A 1 755 ? 7.995 16.043 -2.175 1.00 47.34 755 ARG A CA 1
ATOM 5726 C C . ARG A 1 755 ? 7.614 15.380 -3.512 1.00 47.34 755 ARG A C 1
ATOM 5728 O O . ARG A 1 755 ? 6.486 14.929 -3.659 1.00 47.34 755 ARG A O 1
ATOM 5735 N N . LEU A 1 756 ? 8.564 15.232 -4.443 1.00 40.81 756 LEU A N 1
ATOM 5736 C CA . LEU A 1 756 ? 8.462 14.439 -5.694 1.00 40.81 756 LEU A CA 1
ATOM 5737 C C . LEU A 1 756 ? 8.395 12.906 -5.452 1.00 40.81 756 LEU A C 1
ATOM 5739 O O . LEU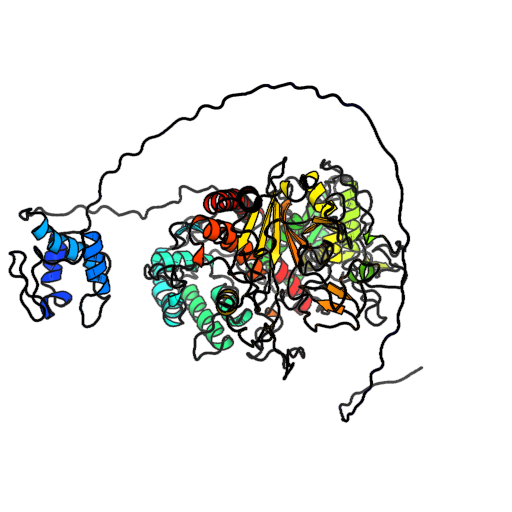 A 1 756 ? 8.881 12.112 -6.249 1.00 40.81 756 LEU A O 1
ATOM 5743 N N . ASN A 1 757 ? 7.855 12.508 -4.303 1.00 45.12 757 ASN A N 1
ATOM 5744 C CA . ASN A 1 757 ? 8.310 11.375 -3.505 1.00 45.12 757 ASN A CA 1
ATOM 5745 C C . ASN A 1 757 ? 7.129 10.782 -2.713 1.00 45.12 757 ASN A C 1
ATOM 5747 O O . ASN A 1 757 ? 7.194 10.716 -1.492 1.00 45.12 757 ASN A O 1
ATOM 5751 N N . LEU A 1 758 ? 6.000 10.449 -3.348 1.00 45.56 758 LEU A N 1
ATOM 5752 C CA . LEU A 1 758 ? 4.826 9.930 -2.626 1.00 45.56 758 LEU A CA 1
ATOM 5753 C C . LEU A 1 758 ? 4.729 8.409 -2.711 1.00 45.56 758 LEU A C 1
ATOM 5755 O O . LEU A 1 758 ? 4.915 7.831 -3.782 1.00 45.56 758 LEU A O 1
ATOM 5759 N N . GLY A 1 759 ? 4.248 7.775 -1.639 1.00 42.09 759 GLY A N 1
ATOM 5760 C CA . GLY A 1 759 ? 3.848 6.363 -1.669 1.00 42.09 759 GLY A CA 1
ATOM 5761 C C . GLY A 1 759 ? 2.783 6.071 -2.739 1.00 42.09 759 GLY A C 1
ATOM 5762 O O . GLY A 1 759 ? 2.839 5.036 -3.399 1.00 42.09 759 GLY A O 1
ATOM 5763 N N . SER A 1 760 ? 1.880 7.023 -3.015 1.00 42.22 760 SER A N 1
ATOM 5764 C CA . SER A 1 760 ? 0.927 6.948 -4.137 1.00 42.22 760 SER A CA 1
ATOM 5765 C C . SER A 1 760 ? 1.619 6.848 -5.502 1.00 42.22 760 SER A C 1
ATOM 5767 O O . SER A 1 760 ? 1.162 6.098 -6.366 1.00 42.22 760 SER A O 1
ATOM 5769 N N . SER A 1 761 ? 2.727 7.573 -5.702 1.00 43.03 761 SER A N 1
ATOM 5770 C CA . SER A 1 761 ? 3.508 7.507 -6.940 1.00 43.03 761 SER A CA 1
ATOM 5771 C C . SER A 1 761 ? 4.308 6.212 -7.063 1.00 43.03 761 SER A C 1
ATOM 5773 O O . SER A 1 761 ? 4.400 5.678 -8.166 1.00 43.03 761 SER A O 1
ATOM 5775 N N . CYS A 1 762 ? 4.788 5.647 -5.949 1.00 48.62 762 CYS A N 1
ATOM 5776 C CA . CYS A 1 762 ? 5.362 4.302 -5.930 1.00 48.62 762 CYS A CA 1
ATOM 5777 C C . CYS A 1 762 ? 4.308 3.278 -6.374 1.00 48.62 762 CYS A C 1
ATOM 5779 O O . CYS A 1 762 ? 4.498 2.606 -7.385 1.00 48.62 762 CYS A O 1
ATOM 5781 N N . ILE A 1 763 ? 3.154 3.217 -5.695 1.00 48.09 763 ILE A N 1
ATOM 5782 C CA . ILE A 1 763 ? 2.062 2.269 -5.994 1.00 48.09 763 ILE A CA 1
ATOM 5783 C C . ILE A 1 763 ? 1.631 2.359 -7.469 1.00 48.09 763 ILE A C 1
ATOM 5785 O O . ILE A 1 763 ? 1.505 1.332 -8.137 1.00 48.09 763 ILE A O 1
ATOM 5789 N N . GLY A 1 764 ? 1.481 3.567 -8.025 1.00 45.62 764 GLY A N 1
ATOM 5790 C CA . GLY A 1 764 ? 1.195 3.755 -9.455 1.00 45.62 764 GLY A CA 1
ATOM 5791 C C . GLY A 1 764 ? 2.244 3.126 -10.388 1.00 45.62 764 GLY A C 1
ATOM 5792 O O . GLY A 1 764 ? 1.895 2.552 -11.419 1.00 45.62 764 GLY A O 1
ATOM 5793 N N . CYS A 1 765 ? 3.522 3.161 -10.011 1.00 50.66 765 CYS A N 1
ATOM 5794 C CA . CYS A 1 765 ? 4.610 2.543 -10.768 1.00 50.66 765 CYS A CA 1
ATOM 5795 C C . CYS A 1 765 ? 4.706 1.017 -10.585 1.00 50.66 765 CYS A C 1
ATOM 5797 O O . CYS A 1 765 ? 5.010 0.325 -11.557 1.00 50.66 765 CYS A O 1
ATOM 5799 N N . HIS A 1 766 ? 4.413 0.461 -9.405 1.00 52.47 766 HIS A N 1
ATOM 5800 C CA . HIS A 1 766 ? 4.365 -1.003 -9.234 1.00 52.47 766 HIS A CA 1
ATOM 5801 C C . HIS A 1 766 ? 3.187 -1.618 -10.001 1.00 52.47 766 HIS A C 1
ATOM 5803 O O . HIS A 1 766 ? 3.338 -2.658 -10.633 1.00 52.47 766 HIS A O 1
ATOM 5809 N N . THR A 1 767 ? 2.034 -0.944 -10.004 1.00 49.41 767 THR A N 1
ATOM 5810 C CA . THR A 1 767 ? 0.805 -1.444 -10.643 1.00 49.41 767 THR A CA 1
ATOM 5811 C C . THR A 1 767 ? 0.781 -1.294 -12.161 1.00 49.41 767 THR A C 1
ATOM 5813 O O . THR A 1 767 ? 0.362 -2.220 -12.857 1.00 49.41 767 THR A O 1
ATOM 5816 N N . ASP A 1 768 ? 1.228 -0.151 -12.691 1.00 50.72 768 ASP A N 1
ATOM 5817 C CA . ASP A 1 768 ? 1.108 0.185 -14.119 1.00 50.72 768 ASP A CA 1
ATOM 5818 C C . ASP A 1 768 ? 2.469 0.214 -14.852 1.00 50.72 768 ASP A C 1
ATOM 5820 O O . ASP A 1 768 ? 2.531 0.102 -16.079 1.00 50.72 768 ASP A O 1
ATOM 5824 N N . GLY A 1 769 ? 3.575 0.338 -14.105 1.00 53.12 769 GLY A N 1
ATOM 5825 C CA . GLY A 1 769 ? 4.939 0.468 -14.629 1.00 53.12 769 GLY A CA 1
ATOM 5826 C C . GLY A 1 769 ? 5.669 -0.857 -14.870 1.00 53.12 769 GLY A C 1
ATOM 5827 O O . GLY A 1 769 ? 6.335 -0.981 -15.897 1.00 53.12 769 GLY A O 1
ATOM 5828 N N . MET A 1 770 ? 5.503 -1.876 -14.010 1.00 56.53 770 MET A N 1
ATOM 5829 C CA . MET A 1 770 ? 6.113 -3.208 -14.224 1.00 56.53 770 MET A CA 1
ATOM 5830 C C . MET A 1 770 ? 5.757 -3.782 -15.606 1.00 56.53 770 MET A C 1
ATOM 5832 O O . MET A 1 770 ? 6.607 -4.316 -16.309 1.00 56.53 770 MET A O 1
ATOM 5836 N N . ASN A 1 771 ? 4.521 -3.564 -16.045 1.00 56.34 771 ASN A N 1
ATOM 5837 C CA . ASN A 1 771 ? 3.934 -4.060 -17.299 1.00 56.34 771 ASN A CA 1
ATOM 5838 C C . ASN A 1 771 ? 4.530 -3.391 -18.550 1.00 56.34 771 ASN A C 1
ATOM 5840 O O . ASN A 1 771 ? 4.294 -3.825 -19.676 1.00 56.34 771 ASN A O 1
ATOM 5844 N N . ARG A 1 772 ? 5.254 -2.285 -18.349 1.00 62.91 772 ARG A N 1
ATOM 5845 C CA . ARG A 1 772 ? 5.895 -1.468 -19.387 1.00 62.91 772 ARG A CA 1
ATOM 5846 C C . ARG A 1 772 ? 7.418 -1.642 -19.381 1.00 62.91 772 ARG A C 1
ATOM 5848 O O . ARG A 1 772 ? 8.076 -1.169 -20.308 1.00 62.91 772 ARG A O 1
ATOM 5855 N N . ALA A 1 773 ? 7.963 -2.344 -18.384 1.00 70.62 773 ALA A N 1
ATOM 5856 C CA . ALA A 1 773 ? 9.358 -2.752 -18.345 1.00 70.62 773 ALA A CA 1
ATOM 5857 C C . ALA A 1 773 ? 9.695 -3.695 -19.513 1.00 70.62 773 ALA A C 1
ATOM 5859 O O . ALA A 1 773 ? 8.836 -4.372 -20.082 1.00 70.62 773 ALA A O 1
ATOM 5860 N N . SER A 1 774 ? 10.973 -3.727 -19.877 1.00 76.75 774 SER A N 1
ATOM 5861 C CA . SER A 1 774 ? 11.529 -4.638 -20.877 1.00 76.75 774 SER A CA 1
ATOM 5862 C C . SER A 1 774 ? 12.786 -5.289 -20.309 1.00 76.75 774 SER A C 1
ATOM 5864 O O . SER A 1 774 ? 13.429 -4.715 -19.427 1.00 76.75 774 SER A O 1
ATOM 5866 N N . ASN A 1 775 ? 13.152 -6.472 -20.809 1.00 85.12 775 ASN A N 1
ATOM 5867 C CA . ASN A 1 775 ? 14.432 -7.089 -20.447 1.00 85.12 775 ASN A CA 1
ATOM 5868 C C . ASN A 1 775 ? 15.538 -6.584 -21.375 1.00 85.12 775 ASN A C 1
ATOM 5870 O O . ASN A 1 775 ? 15.908 -7.267 -22.331 1.00 85.12 775 ASN A O 1
ATOM 5874 N N . ASP A 1 776 ? 16.031 -5.372 -21.115 1.00 81.88 776 ASP A N 1
ATOM 5875 C CA . ASP A 1 776 ? 16.924 -4.635 -22.012 1.00 81.88 776 ASP A CA 1
ATOM 5876 C C . ASP A 1 776 ? 18.215 -5.403 -22.318 1.00 81.88 776 ASP A C 1
ATOM 5878 O O . ASP A 1 776 ? 18.569 -5.537 -23.488 1.00 81.88 776 ASP A O 1
ATOM 5882 N N . LEU A 1 777 ? 18.856 -6.022 -21.316 1.00 85.56 777 LEU A N 1
ATOM 5883 C CA . LEU A 1 777 ? 20.031 -6.883 -21.531 1.00 85.56 777 LEU A CA 1
ATOM 5884 C C . LEU A 1 777 ? 19.750 -7.968 -22.582 1.00 85.56 777 LEU A C 1
ATOM 5886 O O . LEU A 1 777 ? 20.514 -8.124 -23.535 1.00 85.56 777 LEU A O 1
ATOM 5890 N N . ARG A 1 778 ? 18.634 -8.696 -22.451 1.00 89.00 778 ARG A N 1
ATOM 5891 C CA . ARG A 1 778 ? 18.294 -9.786 -23.375 1.00 89.00 778 ARG A CA 1
ATOM 5892 C C . ARG A 1 778 ? 17.811 -9.269 -24.734 1.00 89.00 778 ARG A C 1
ATOM 5894 O O . ARG A 1 778 ? 18.184 -9.824 -25.766 1.00 89.00 778 ARG A O 1
ATOM 5901 N N . LEU A 1 779 ? 17.028 -8.191 -24.745 1.00 85.38 779 LEU A N 1
ATOM 5902 C CA . LEU A 1 779 ? 16.547 -7.524 -25.955 1.00 85.38 779 LEU A CA 1
ATOM 5903 C C . LEU A 1 779 ? 17.714 -7.023 -26.816 1.00 85.38 779 LEU A C 1
ATOM 5905 O O . LEU A 1 779 ? 17.711 -7.213 -28.033 1.00 85.38 779 LEU A O 1
ATOM 5909 N N . TRP A 1 780 ? 18.716 -6.401 -26.196 1.00 87.50 780 TRP A N 1
ATOM 5910 C CA . TRP A 1 780 ? 19.861 -5.835 -26.901 1.00 87.50 780 TRP A CA 1
ATOM 5911 C C . TRP A 1 780 ? 20.822 -6.946 -27.344 1.00 87.50 780 TRP A C 1
ATOM 5913 O O . TRP A 1 780 ? 21.246 -6.939 -28.497 1.00 87.50 780 TRP A O 1
ATOM 5923 N N . LEU A 1 781 ? 21.058 -7.963 -26.502 1.00 88.69 781 LEU A N 1
ATOM 5924 C CA . LEU A 1 781 ? 21.866 -9.146 -26.834 1.00 88.69 781 LEU A CA 1
ATOM 5925 C C . LEU A 1 781 ? 21.345 -9.931 -28.054 1.00 88.69 781 LEU A C 1
ATOM 5927 O O . LEU A 1 781 ? 22.149 -10.453 -28.824 1.00 88.69 781 LEU A O 1
ATOM 5931 N N . ASP A 1 782 ? 20.023 -10.020 -28.240 1.00 86.94 782 ASP A N 1
ATOM 5932 C CA . ASP A 1 782 ? 19.424 -10.755 -29.364 1.00 86.94 782 ASP A CA 1
ATOM 5933 C C . ASP A 1 782 ? 19.097 -9.886 -30.590 1.00 86.94 782 ASP A C 1
ATOM 5935 O O . ASP A 1 782 ? 19.108 -10.398 -31.711 1.00 86.94 782 ASP A O 1
ATOM 5939 N N . LYS A 1 783 ? 18.742 -8.603 -30.406 1.00 84.12 783 LYS A N 1
ATOM 5940 C CA . LYS A 1 783 ? 18.109 -7.784 -31.466 1.00 84.12 783 LYS A CA 1
ATOM 5941 C C . LYS A 1 783 ? 18.715 -6.393 -31.672 1.00 84.12 783 LYS A C 1
ATOM 5943 O O . LYS A 1 783 ? 18.403 -5.762 -32.679 1.00 84.12 783 LYS A O 1
ATOM 5948 N N . ALA A 1 784 ? 19.555 -5.900 -30.761 1.00 83.31 784 ALA A N 1
ATOM 5949 C CA . ALA A 1 784 ? 20.168 -4.572 -30.869 1.00 83.31 784 ALA A CA 1
ATOM 5950 C C . ALA A 1 784 ? 21.581 -4.523 -30.243 1.00 83.31 784 ALA A C 1
ATOM 5952 O O . ALA A 1 784 ? 21.809 -3.726 -29.330 1.00 83.31 784 ALA A O 1
ATOM 5953 N N . PRO A 1 785 ? 22.545 -5.342 -30.715 1.00 83.94 785 PRO A N 1
ATOM 5954 C CA . PRO A 1 785 ? 23.856 -5.483 -30.074 1.00 83.94 785 PRO A CA 1
ATOM 5955 C C . PRO A 1 785 ? 24.672 -4.183 -30.059 1.00 83.94 785 PRO A C 1
ATOM 5957 O O . PRO A 1 785 ? 25.505 -3.992 -29.181 1.00 83.94 785 PRO A O 1
ATOM 5960 N N . ASP A 1 786 ? 24.399 -3.241 -30.966 1.00 82.00 786 ASP A N 1
ATOM 5961 C CA . ASP A 1 786 ? 25.019 -1.911 -30.951 1.00 82.00 786 ASP A CA 1
ATOM 5962 C C . ASP A 1 786 ? 24.597 -1.018 -29.775 1.00 82.00 786 ASP A C 1
ATOM 5964 O O . ASP A 1 786 ? 25.273 -0.023 -29.518 1.00 82.00 786 ASP A O 1
ATOM 5968 N N . ARG A 1 787 ? 23.530 -1.377 -29.044 1.00 78.75 787 ARG A N 1
ATOM 5969 C CA . ARG A 1 787 ? 23.144 -0.730 -27.777 1.00 78.75 787 ARG A CA 1
ATOM 5970 C C . ARG A 1 787 ? 23.880 -1.294 -26.560 1.00 78.75 787 ARG A C 1
ATOM 5972 O O . ARG A 1 787 ? 23.844 -0.665 -25.508 1.00 78.75 787 ARG A O 1
ATOM 5979 N N . LEU A 1 788 ? 24.524 -2.460 -26.671 1.00 81.00 788 LEU A N 1
ATOM 5980 C CA . LEU A 1 788 ? 25.279 -3.034 -25.556 1.00 81.00 788 LEU A CA 1
ATOM 5981 C C . LEU A 1 788 ? 26.446 -2.097 -25.189 1.00 81.00 788 LEU A C 1
ATOM 5983 O O . LEU A 1 788 ? 27.191 -1.707 -26.094 1.00 81.00 788 LEU A O 1
ATOM 5987 N N . PRO A 1 789 ? 26.636 -1.740 -23.904 1.00 79.00 789 PRO A N 1
ATOM 5988 C CA . PRO A 1 789 ? 27.727 -0.862 -23.487 1.00 79.00 789 PRO A CA 1
ATOM 5989 C C . PRO A 1 789 ? 29.102 -1.490 -23.745 1.00 79.00 789 PRO A C 1
ATOM 5991 O O . PRO A 1 789 ? 29.281 -2.694 -23.558 1.00 79.00 789 PRO A O 1
ATOM 5994 N N . LYS A 1 790 ? 30.075 -0.672 -24.159 1.00 80.56 790 LYS A N 1
ATOM 5995 C CA . LYS A 1 790 ? 31.404 -1.099 -24.649 1.00 80.56 790 LYS A CA 1
ATOM 5996 C C . LYS A 1 790 ? 32.524 -0.558 -23.750 1.00 80.56 790 LYS A C 1
ATOM 5998 O O . LYS A 1 790 ? 32.295 0.331 -22.933 1.00 80.56 790 LYS A O 1
ATOM 6003 N N . GLY A 1 791 ? 33.739 -1.076 -23.899 1.00 79.38 791 GLY A N 1
ATOM 6004 C CA . GLY A 1 791 ? 34.886 -0.750 -23.048 1.00 79.38 791 GLY A CA 1
ATOM 6005 C C . GLY A 1 791 ? 35.030 -1.677 -21.828 1.00 79.38 791 GLY A C 1
ATOM 6006 O O . GLY A 1 791 ? 34.296 -2.656 -21.697 1.00 79.38 791 GLY A O 1
ATOM 6007 N N . PRO A 1 792 ? 35.980 -1.391 -20.915 1.00 76.94 792 PRO A N 1
ATOM 6008 C CA . PRO A 1 792 ? 36.420 -2.333 -19.874 1.00 76.94 792 PRO A CA 1
ATOM 6009 C C . PRO A 1 792 ? 35.367 -2.657 -18.803 1.00 76.94 792 PRO A C 1
ATOM 6011 O O . PRO A 1 792 ? 35.508 -3.655 -18.103 1.00 76.94 792 PRO A O 1
ATOM 6014 N N . TYR A 1 793 ? 34.320 -1.837 -18.688 1.00 77.00 793 TYR A N 1
ATOM 6015 C CA . TYR A 1 793 ? 33.180 -2.047 -17.787 1.00 77.00 793 TYR A CA 1
ATOM 6016 C C . TYR A 1 793 ? 31.872 -2.370 -18.547 1.00 77.00 793 TYR A C 1
ATOM 6018 O O . TYR A 1 793 ? 30.797 -2.426 -17.948 1.00 77.00 793 TYR A O 1
ATOM 6026 N N . GLY A 1 794 ? 31.972 -2.591 -19.864 1.00 80.06 794 GLY A N 1
ATOM 6027 C CA . GLY A 1 794 ? 30.904 -3.053 -20.751 1.00 80.06 794 GLY A CA 1
ATOM 6028 C C . GLY A 1 794 ? 31.028 -4.540 -21.115 1.00 80.06 794 GLY A C 1
ATOM 6029 O O . GLY A 1 794 ? 31.754 -5.297 -20.472 1.00 80.06 794 GLY A O 1
ATOM 6030 N N . VAL A 1 795 ? 30.328 -4.961 -22.174 1.00 86.12 795 VAL A N 1
ATOM 6031 C CA . VAL A 1 795 ? 30.159 -6.385 -22.536 1.00 86.12 795 VAL A CA 1
ATOM 6032 C C . VAL A 1 795 ? 31.374 -7.040 -23.195 1.00 86.12 795 VAL A C 1
ATOM 6034 O O . VAL A 1 795 ? 31.417 -8.264 -23.326 1.00 86.12 795 VAL A O 1
ATOM 6037 N N . ASP A 1 796 ? 32.365 -6.250 -23.609 1.00 87.06 796 ASP A N 1
ATOM 6038 C CA . ASP A 1 796 ? 33.481 -6.689 -24.459 1.00 87.06 796 ASP A CA 1
ATOM 6039 C C . ASP A 1 796 ? 34.272 -7.875 -23.868 1.00 87.06 796 ASP A C 1
ATOM 6041 O O . ASP A 1 796 ? 34.806 -8.695 -24.619 1.00 87.06 796 ASP A O 1
ATOM 6045 N N . GLY A 1 797 ? 34.304 -8.000 -22.535 1.00 87.31 797 GLY A N 1
ATOM 6046 C CA . GLY A 1 797 ? 34.992 -9.077 -21.816 1.00 87.31 797 GLY A CA 1
ATOM 6047 C C . GLY A 1 797 ? 34.354 -10.470 -21.930 1.00 87.31 797 GLY A C 1
ATOM 6048 O O . GLY A 1 797 ? 35.058 -11.458 -21.739 1.00 87.31 797 GLY A O 1
ATOM 6049 N N . TRP A 1 798 ? 33.060 -10.574 -22.262 1.00 91.00 798 TRP A N 1
ATOM 6050 C CA . TRP A 1 798 ? 32.333 -11.858 -22.311 1.00 91.00 798 TRP A CA 1
ATOM 6051 C C . TRP A 1 798 ? 31.428 -12.047 -23.531 1.00 91.00 798 TRP A C 1
ATOM 6053 O O . TRP A 1 798 ? 31.038 -13.177 -23.813 1.00 91.00 798 TRP A O 1
ATOM 6063 N N . ILE A 1 799 ? 31.105 -10.995 -24.291 1.00 91.88 799 ILE A N 1
ATOM 6064 C CA . ILE A 1 799 ? 30.185 -11.071 -25.444 1.00 91.88 799 ILE A CA 1
ATOM 6065 C C . ILE A 1 799 ? 30.647 -12.054 -26.538 1.00 91.88 799 ILE A C 1
ATOM 6067 O O . ILE A 1 799 ? 29.844 -12.522 -27.343 1.00 91.88 799 ILE A O 1
ATOM 6071 N N . ASN A 1 800 ? 31.941 -12.393 -26.544 1.00 93.75 800 ASN A N 1
ATOM 6072 C CA . ASN A 1 800 ? 32.563 -13.362 -27.447 1.00 93.75 800 ASN A CA 1
ATOM 6073 C C . ASN A 1 800 ? 32.796 -14.754 -26.816 1.00 93.75 800 ASN A C 1
ATOM 6075 O O . ASN A 1 800 ? 33.292 -15.640 -27.510 1.00 93.75 800 ASN A O 1
ATOM 6079 N N . ASP A 1 801 ? 32.459 -14.969 -25.537 1.00 96.12 801 ASP A N 1
ATOM 6080 C CA . ASP A 1 801 ? 32.487 -16.288 -24.890 1.00 96.12 801 ASP A CA 1
ATOM 6081 C C . ASP A 1 801 ? 31.122 -16.993 -25.035 1.00 96.12 801 ASP A C 1
ATOM 6083 O O . ASP A 1 801 ? 30.137 -16.567 -24.422 1.00 96.12 801 ASP A O 1
ATOM 6087 N N . PRO A 1 802 ? 31.034 -18.112 -25.781 1.00 95.38 802 PRO A N 1
ATOM 6088 C CA . PRO A 1 802 ? 29.788 -18.855 -25.926 1.00 95.38 802 PRO A CA 1
ATOM 6089 C C . PRO A 1 802 ? 29.224 -19.400 -24.608 1.00 95.38 802 PRO A C 1
ATOM 6091 O O . PRO A 1 802 ? 28.013 -19.598 -24.530 1.00 95.38 802 PRO A O 1
ATOM 6094 N N . GLN A 1 803 ? 30.054 -19.661 -23.587 1.00 96.50 803 GLN A N 1
ATOM 6095 C CA . GLN A 1 803 ? 29.589 -20.217 -22.312 1.00 96.50 803 GLN A CA 1
ATOM 6096 C C . GLN A 1 803 ? 28.879 -19.153 -21.469 1.00 96.50 803 GLN A C 1
ATOM 6098 O O . GLN A 1 803 ? 27.721 -19.346 -21.093 1.00 96.50 803 GLN A O 1
ATOM 6103 N N . THR A 1 804 ? 29.512 -17.996 -21.258 1.00 92.88 804 THR A N 1
ATOM 6104 C CA . THR A 1 804 ? 28.888 -16.852 -20.579 1.00 92.88 804 THR A CA 1
ATOM 6105 C C . THR A 1 804 ? 27.661 -16.362 -21.345 1.00 92.88 804 THR A C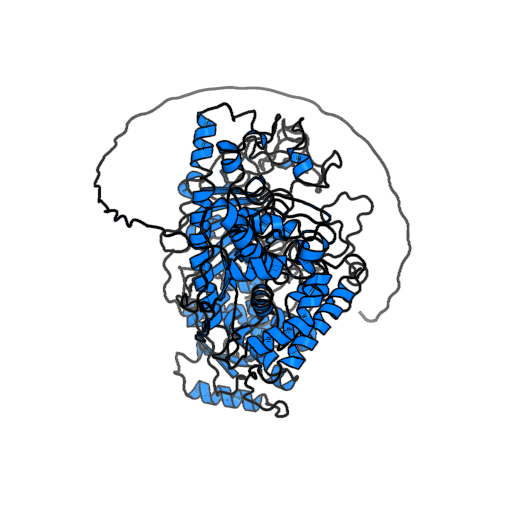 1
ATOM 6107 O O . THR A 1 804 ? 26.604 -16.207 -20.741 1.00 92.88 804 THR A O 1
ATOM 6110 N N . VAL A 1 805 ? 27.726 -16.216 -22.677 1.00 94.12 805 VAL A N 1
ATOM 6111 C CA . VAL A 1 805 ? 26.552 -15.824 -23.485 1.00 94.12 805 VAL A CA 1
ATOM 6112 C C . VAL A 1 805 ? 25.396 -16.826 -23.338 1.00 94.12 805 VAL A C 1
ATOM 6114 O O . VAL A 1 805 ? 24.246 -16.405 -23.205 1.00 94.12 805 VAL A O 1
ATOM 6117 N N . ALA A 1 806 ? 25.664 -18.137 -23.322 1.00 95.50 806 ALA A N 1
ATOM 6118 C CA . ALA A 1 806 ? 24.623 -19.143 -23.096 1.00 95.50 806 ALA A CA 1
ATOM 6119 C C . ALA A 1 806 ? 24.007 -19.029 -21.692 1.00 95.50 806 ALA A C 1
ATOM 6121 O O . ALA A 1 806 ? 22.782 -19.029 -21.567 1.00 95.50 806 ALA A O 1
ATOM 6122 N N . ARG A 1 807 ? 24.833 -18.853 -20.654 1.00 94.06 807 ARG A N 1
ATOM 6123 C CA . ARG A 1 807 ? 24.383 -18.697 -19.262 1.00 94.06 807 ARG A CA 1
ATOM 6124 C C . ARG A 1 807 ? 23.575 -17.413 -19.044 1.00 94.06 807 ARG A C 1
ATOM 6126 O O . ARG A 1 807 ? 22.548 -17.443 -18.372 1.00 94.06 807 ARG A O 1
ATOM 6133 N N . VAL A 1 808 ? 23.952 -16.307 -19.686 1.00 92.31 808 VAL A N 1
ATOM 6134 C CA . VAL A 1 808 ? 23.146 -15.073 -19.702 1.00 92.31 808 VAL A CA 1
ATOM 6135 C C . VAL A 1 808 ? 21.783 -15.321 -20.349 1.00 92.31 808 VAL A C 1
ATOM 6137 O O . VAL A 1 808 ? 20.768 -14.893 -19.806 1.00 92.31 808 VAL A O 1
ATOM 6140 N N . LYS A 1 809 ? 21.716 -16.063 -21.463 1.00 93.81 809 LYS A N 1
ATOM 6141 C CA . LYS A 1 809 ? 20.436 -16.406 -22.114 1.00 93.81 809 LYS A CA 1
ATOM 6142 C C . LYS A 1 809 ? 19.603 -17.444 -21.353 1.00 93.81 809 LYS A C 1
ATOM 6144 O O . LYS A 1 809 ? 18.401 -17.549 -21.604 1.00 93.81 809 LYS A O 1
ATOM 6149 N N . GLU A 1 810 ? 20.208 -18.187 -20.434 1.00 93.25 810 GLU A N 1
ATOM 6150 C CA . GLU A 1 810 ? 19.504 -19.061 -19.498 1.00 93.25 810 GLU A CA 1
ATOM 6151 C C . GLU A 1 810 ? 18.851 -18.259 -18.365 1.00 93.25 810 GLU A C 1
ATOM 6153 O O . GLU A 1 810 ? 17.676 -18.473 -18.084 1.00 93.25 810 GLU A O 1
ATOM 6158 N N . LEU A 1 811 ? 19.570 -17.313 -17.756 1.00 90.81 811 LEU A N 1
ATOM 6159 C CA . LEU A 1 811 ? 19.107 -16.522 -16.605 1.00 90.81 811 LEU A CA 1
ATOM 6160 C C . LEU A 1 811 ? 18.167 -15.371 -17.003 1.00 90.81 811 LEU A C 1
ATOM 6162 O O . LEU A 1 811 ? 17.098 -15.188 -16.417 1.00 90.81 811 LEU A O 1
ATOM 6166 N N . TYR A 1 812 ? 18.551 -14.607 -18.027 1.00 91.94 812 TYR A N 1
ATOM 6167 C CA . TYR A 1 812 ? 17.817 -13.444 -18.519 1.00 91.94 812 TYR A CA 1
ATOM 6168 C C . TYR A 1 812 ? 16.925 -13.878 -19.679 1.00 91.94 812 TYR A C 1
ATOM 6170 O O . TYR A 1 812 ? 17.342 -13.927 -20.843 1.00 91.94 812 TYR A O 1
ATOM 6178 N N . LYS A 1 813 ? 15.689 -14.259 -19.342 1.00 91.56 813 LYS A N 1
ATOM 6179 C CA . LYS A 1 813 ? 14.697 -14.781 -20.292 1.00 91.56 813 LYS A CA 1
ATOM 6180 C C . LYS A 1 813 ? 14.287 -13.720 -21.315 1.00 91.56 813 LYS A C 1
ATOM 6182 O O . LYS A 1 813 ? 14.411 -12.519 -21.075 1.00 91.56 813 LYS A O 1
ATOM 6187 N N . GLU A 1 814 ? 13.791 -14.167 -22.465 1.00 90.25 814 GLU A N 1
ATOM 6188 C CA . GLU A 1 814 ? 13.389 -13.265 -23.547 1.00 90.25 814 GLU A CA 1
ATOM 6189 C C . GLU A 1 814 ? 12.304 -12.280 -23.114 1.00 90.25 814 GLU A C 1
ATOM 6191 O O . GLU A 1 814 ? 11.405 -12.610 -22.345 1.00 90.25 814 GLU A O 1
ATOM 6196 N N . ASP A 1 815 ? 12.389 -11.068 -23.658 1.00 83.50 815 ASP A N 1
ATOM 6197 C CA . ASP A 1 815 ? 11.495 -9.947 -23.364 1.00 83.50 815 ASP A CA 1
ATOM 6198 C C . ASP A 1 815 ? 10.001 -10.310 -23.495 1.00 83.50 815 ASP A C 1
ATOM 6200 O O . ASP A 1 815 ? 9.193 -9.908 -22.663 1.00 83.50 815 ASP A O 1
ATOM 6204 N N . ALA A 1 816 ? 9.651 -11.151 -24.476 1.00 83.44 816 ALA A N 1
ATOM 6205 C CA . ALA A 1 816 ? 8.297 -11.680 -24.642 1.00 83.44 816 ALA A CA 1
ATOM 6206 C C . ALA A 1 816 ? 7.868 -12.585 -23.470 1.00 83.44 816 ALA A C 1
ATOM 6208 O O . ALA A 1 816 ? 6.813 -12.358 -22.891 1.00 83.44 816 ALA A O 1
ATOM 6209 N N . TYR A 1 817 ? 8.712 -13.541 -23.054 1.00 88.12 817 TYR A N 1
ATOM 6210 C CA . TYR A 1 817 ? 8.430 -14.392 -21.889 1.00 88.12 817 TYR A CA 1
ATOM 6211 C C . TYR A 1 817 ? 8.274 -13.554 -20.616 1.00 88.12 817 TYR A C 1
ATOM 6213 O O . TYR A 1 817 ? 7.346 -13.787 -19.847 1.00 88.12 817 TYR A O 1
ATOM 6221 N N . MET A 1 818 ? 9.149 -12.566 -20.390 1.00 85.19 818 MET A N 1
ATOM 6222 C CA . MET A 1 818 ? 9.042 -11.721 -19.196 1.00 85.19 818 MET A CA 1
ATOM 6223 C C . MET A 1 818 ? 7.742 -10.910 -19.198 1.00 85.19 818 MET A C 1
ATOM 6225 O O . MET A 1 818 ? 7.077 -10.859 -18.168 1.00 85.19 818 MET A O 1
ATOM 6229 N N . LYS A 1 819 ? 7.323 -10.361 -20.345 1.00 79.75 819 LYS A N 1
ATOM 6230 C CA . LYS A 1 819 ? 6.040 -9.649 -20.479 1.00 79.75 819 LYS A CA 1
ATOM 6231 C C . LYS A 1 819 ? 4.833 -10.567 -20.274 1.00 79.75 819 LYS A C 1
ATOM 6233 O O . LYS A 1 819 ? 3.934 -10.193 -19.525 1.00 79.75 819 LYS A O 1
ATOM 6238 N N . ASP A 1 820 ? 4.858 -11.784 -20.817 1.00 82.44 820 ASP A N 1
ATOM 6239 C CA . ASP A 1 820 ? 3.821 -12.796 -20.572 1.00 82.44 820 ASP A CA 1
ATOM 6240 C C . ASP A 1 820 ? 3.729 -13.178 -19.080 1.00 82.44 820 ASP A C 1
ATOM 6242 O O . ASP A 1 820 ? 2.634 -13.353 -18.547 1.00 82.44 820 ASP A O 1
ATOM 6246 N N . GLN A 1 821 ? 4.865 -13.296 -18.375 1.00 81.94 821 GLN A N 1
ATOM 6247 C CA . GLN A 1 821 ? 4.872 -13.564 -16.930 1.00 81.94 821 GLN A CA 1
ATOM 6248 C C . GLN A 1 821 ? 4.387 -12.364 -16.102 1.00 81.94 821 GLN A C 1
ATOM 6250 O O . GLN A 1 821 ? 3.615 -12.568 -15.170 1.00 81.94 821 GLN A O 1
ATOM 6255 N N . ILE A 1 822 ? 4.792 -11.133 -16.439 1.00 79.38 822 ILE A N 1
ATOM 6256 C CA . ILE A 1 822 ? 4.362 -9.915 -15.730 1.00 79.38 822 ILE A CA 1
ATOM 6257 C C . ILE A 1 822 ? 2.852 -9.708 -15.883 1.00 79.38 822 ILE A C 1
ATOM 6259 O O . ILE A 1 822 ? 2.169 -9.499 -14.885 1.00 79.38 822 ILE A O 1
ATOM 6263 N N . GLU A 1 823 ? 2.306 -9.829 -17.097 1.00 77.00 823 GLU A N 1
ATOM 6264 C CA . GLU A 1 823 ? 0.859 -9.707 -17.314 1.00 77.00 823 GLU A CA 1
ATOM 6265 C C . GLU A 1 823 ? 0.086 -10.825 -16.597 1.00 77.00 823 GLU A C 1
ATOM 6267 O O . GLU A 1 823 ? -0.927 -10.553 -15.955 1.00 77.00 823 GLU A O 1
ATOM 6272 N N . SER A 1 824 ? 0.586 -12.068 -16.623 1.00 79.00 824 SER A N 1
ATOM 6273 C CA . SER A 1 824 ? -0.024 -13.182 -15.884 1.00 79.00 824 SER A CA 1
ATOM 6274 C C . SER A 1 824 ? -0.042 -12.954 -14.368 1.00 79.00 824 SER A C 1
ATOM 6276 O O . SER A 1 824 ? -1.027 -13.298 -13.716 1.00 79.00 824 SER A O 1
ATOM 6278 N N . ASP A 1 825 ? 1.026 -12.395 -13.799 1.00 78.50 825 ASP A N 1
ATOM 6279 C CA . ASP A 1 825 ? 1.114 -12.087 -12.368 1.00 78.50 825 ASP A CA 1
ATOM 6280 C C . ASP A 1 825 ? 0.195 -10.913 -11.993 1.00 78.50 825 ASP A C 1
ATOM 6282 O O . ASP A 1 825 ? -0.507 -10.949 -10.974 1.00 78.50 825 ASP A O 1
ATOM 6286 N N . ARG A 1 826 ? 0.133 -9.900 -12.864 1.00 75.88 826 ARG A N 1
ATOM 6287 C CA . ARG A 1 826 ? -0.718 -8.717 -12.717 1.00 75.88 826 ARG A CA 1
ATOM 6288 C C . ARG A 1 826 ? -2.206 -9.046 -12.703 1.00 75.88 826 ARG A C 1
ATOM 6290 O O . ARG A 1 826 ? -2.947 -8.381 -11.992 1.00 75.88 826 ARG A O 1
ATOM 6297 N N . GLN A 1 827 ? -2.666 -10.068 -13.424 1.00 76.25 827 GLN A N 1
ATOM 6298 C CA . GLN A 1 827 ? -4.075 -10.483 -13.354 1.00 76.25 827 GLN A CA 1
ATOM 6299 C C . GLN A 1 827 ? -4.474 -10.938 -11.936 1.00 76.25 827 GLN A C 1
ATOM 6301 O O . GLN A 1 827 ? -5.584 -10.651 -11.495 1.00 76.25 827 GLN A O 1
ATOM 6306 N N . GLY A 1 828 ? -3.549 -11.542 -11.175 1.00 73.69 828 GLY A N 1
ATOM 6307 C CA . GLY A 1 828 ? -3.747 -11.810 -9.746 1.00 73.69 828 GLY A CA 1
ATOM 6308 C C . GLY A 1 828 ? -3.819 -10.529 -8.908 1.00 73.69 828 GLY A C 1
ATOM 6309 O O . GLY A 1 828 ? -4.714 -10.392 -8.083 1.00 73.69 828 GLY A O 1
ATOM 6310 N N . PHE A 1 829 ? -2.939 -9.558 -9.177 1.00 75.44 829 PHE A N 1
ATOM 6311 C CA . PHE A 1 829 ? -2.975 -8.239 -8.532 1.00 75.44 829 PHE A CA 1
ATOM 6312 C C . PHE A 1 829 ? -4.298 -7.492 -8.797 1.00 75.44 829 PHE A C 1
ATOM 6314 O O . PHE A 1 829 ? -4.879 -6.906 -7.887 1.00 75.44 829 PHE A O 1
ATOM 6321 N N . LEU A 1 830 ? -4.796 -7.517 -10.038 1.00 75.31 830 LEU A N 1
ATOM 6322 C CA . LEU A 1 830 ? -6.067 -6.892 -10.411 1.00 75.31 830 LEU A CA 1
ATOM 6323 C C . LEU A 1 830 ? -7.259 -7.537 -9.707 1.00 75.31 830 LEU A C 1
ATOM 6325 O O . LEU A 1 830 ? -8.141 -6.813 -9.256 1.00 75.31 830 LEU A O 1
ATOM 6329 N N . ALA A 1 831 ? -7.278 -8.869 -9.601 1.00 74.88 831 ALA A N 1
ATOM 6330 C CA . ALA A 1 831 ? -8.310 -9.576 -8.851 1.00 74.88 831 ALA A CA 1
ATOM 6331 C C . ALA A 1 831 ? -8.308 -9.135 -7.379 1.00 74.88 831 ALA A C 1
ATOM 6333 O O . ALA A 1 831 ? -9.330 -8.662 -6.895 1.00 74.88 831 ALA A O 1
ATOM 6334 N N . THR A 1 832 ? -7.139 -9.116 -6.728 1.00 75.62 832 THR A N 1
ATOM 6335 C CA . THR A 1 832 ? -6.999 -8.587 -5.362 1.00 75.62 832 THR A CA 1
ATOM 6336 C C . THR A 1 832 ? -7.551 -7.168 -5.213 1.00 75.62 832 THR A C 1
ATOM 6338 O O . THR A 1 832 ? -8.248 -6.867 -4.249 1.00 75.62 832 THR A O 1
ATOM 6341 N N . MET A 1 833 ? -7.223 -6.262 -6.137 1.00 75.62 833 MET A N 1
ATOM 6342 C CA . MET A 1 833 ? -7.669 -4.870 -6.037 1.00 75.62 833 MET A CA 1
ATOM 6343 C C . MET A 1 833 ? -9.173 -4.703 -6.305 1.00 75.62 833 MET A C 1
ATOM 6345 O O . MET A 1 833 ? -9.771 -3.750 -5.803 1.00 75.62 833 MET A O 1
ATOM 6349 N N . ALA A 1 834 ? -9.791 -5.644 -7.023 1.00 74.25 834 ALA A N 1
ATOM 6350 C CA . ALA A 1 834 ? -11.241 -5.754 -7.123 1.00 74.25 834 ALA A CA 1
ATOM 6351 C C . ALA A 1 834 ? -11.860 -6.246 -5.815 1.00 74.25 834 ALA A C 1
ATOM 6353 O O . ALA A 1 834 ? -12.797 -5.623 -5.330 1.00 74.25 834 ALA A O 1
ATOM 6354 N N . ASP A 1 835 ? -11.292 -7.284 -5.197 1.00 76.38 835 ASP A N 1
ATOM 6355 C CA . ASP A 1 835 ? -11.752 -7.793 -3.901 1.00 76.38 835 ASP A CA 1
ATOM 6356 C C . ASP A 1 835 ? -11.662 -6.696 -2.819 1.00 76.38 835 ASP A C 1
ATOM 6358 O O . ASP A 1 835 ? -12.607 -6.491 -2.057 1.00 76.38 835 ASP A O 1
ATOM 6362 N N . ILE A 1 836 ? -10.585 -5.893 -2.817 1.00 78.31 836 ILE A N 1
ATOM 6363 C CA . ILE A 1 836 ? -10.475 -4.678 -1.987 1.00 78.31 836 ILE A CA 1
ATOM 6364 C C . ILE A 1 836 ? -11.625 -3.705 -2.283 1.00 78.31 836 ILE A C 1
ATOM 6366 O O . ILE A 1 836 ? -12.242 -3.178 -1.358 1.00 78.31 836 ILE A O 1
ATOM 6370 N N . LYS A 1 837 ? -11.916 -3.439 -3.557 1.00 74.81 837 LYS A N 1
ATOM 6371 C CA . LYS A 1 837 ? -12.933 -2.464 -3.960 1.00 74.81 837 LYS A CA 1
ATOM 6372 C C . LYS A 1 837 ? -14.357 -2.907 -3.618 1.00 74.81 837 LYS A C 1
ATOM 6374 O O . LYS A 1 837 ? -15.141 -2.106 -3.110 1.00 74.81 837 LYS A O 1
ATOM 6379 N N . ASP A 1 838 ? -14.691 -4.162 -3.879 1.00 75.44 838 ASP A N 1
ATOM 6380 C CA . ASP A 1 838 ? -16.054 -4.665 -3.742 1.00 75.44 838 ASP A CA 1
ATOM 6381 C C . ASP A 1 838 ? -16.362 -5.072 -2.293 1.00 75.44 838 ASP A C 1
ATOM 6383 O O . ASP A 1 838 ? -17.468 -4.803 -1.812 1.00 75.44 838 ASP A O 1
ATOM 6387 N N . ALA A 1 839 ? -15.385 -5.636 -1.567 1.00 79.38 839 ALA A N 1
ATOM 6388 C CA . ALA A 1 839 ? -15.547 -5.995 -0.160 1.00 79.38 839 ALA A CA 1
ATOM 6389 C C . ALA A 1 839 ? -15.231 -4.837 0.801 1.00 79.38 839 ALA A C 1
ATOM 6391 O O . ALA A 1 839 ? -16.031 -4.562 1.691 1.00 79.38 839 ALA A O 1
ATOM 6392 N N . MET A 1 840 ? -14.081 -4.166 0.670 1.00 83.56 840 MET A N 1
ATOM 6393 C CA . MET A 1 840 ? -13.540 -3.295 1.735 1.00 83.56 840 MET A CA 1
ATOM 6394 C C . MET A 1 840 ? -13.967 -1.828 1.623 1.00 83.56 840 MET A C 1
ATOM 6396 O O . MET A 1 840 ? -13.779 -1.057 2.568 1.00 83.56 840 MET A O 1
ATOM 6400 N N . MET A 1 841 ? -14.524 -1.422 0.479 1.00 76.00 841 MET A N 1
ATOM 6401 C CA . MET A 1 841 ? -15.043 -0.071 0.267 1.00 76.00 841 MET A CA 1
ATOM 6402 C C . MET A 1 841 ? -16.560 -0.066 0.477 1.00 76.00 841 MET A C 1
ATOM 6404 O O . MET A 1 841 ? -17.284 -0.884 -0.092 1.00 76.00 841 MET A O 1
ATOM 6408 N N . PHE A 1 842 ? -17.060 0.835 1.321 1.00 71.69 842 PHE A N 1
ATOM 6409 C CA . PHE A 1 842 ? -18.468 0.873 1.721 1.00 71.69 842 PHE A CA 1
ATOM 6410 C C . PHE A 1 842 ? -19.325 1.685 0.731 1.00 71.69 842 PHE A C 1
ATOM 6412 O O . PHE A 1 842 ? -18.852 2.113 -0.319 1.00 71.69 842 PHE A O 1
ATOM 6419 N N . GLY A 1 843 ? -20.629 1.799 1.003 1.00 67.19 843 GLY A N 1
ATOM 6420 C CA . GLY A 1 843 ? -21.561 2.552 0.156 1.00 67.19 843 GLY A CA 1
ATOM 6421 C C . GLY A 1 843 ? -21.786 1.980 -1.255 1.00 67.19 843 GLY A C 1
ATOM 6422 O O . GLY A 1 843 ? -21.402 0.847 -1.567 1.00 67.19 843 GLY A O 1
ATOM 6423 N N . GLN A 1 844 ? -22.465 2.783 -2.084 1.00 64.19 844 GLN A N 1
ATOM 6424 C CA . GLN A 1 844 ? -22.690 2.540 -3.522 1.00 64.19 844 GLN A CA 1
ATOM 6425 C C . GLN A 1 844 ? -21.519 3.052 -4.375 1.00 64.19 844 GLN A C 1
ATOM 6427 O O . GLN A 1 844 ? -21.136 2.433 -5.361 1.00 64.19 844 GLN A O 1
ATOM 6432 N N . ASP A 1 845 ? -20.931 4.180 -3.978 1.00 65.00 845 ASP A N 1
ATOM 6433 C CA . ASP A 1 845 ? -19.786 4.789 -4.649 1.00 65.00 845 ASP A CA 1
ATOM 6434 C C . ASP A 1 845 ? -18.483 4.124 -4.192 1.00 65.00 845 ASP A C 1
ATOM 6436 O O . ASP A 1 845 ? -17.880 4.505 -3.191 1.00 65.00 845 ASP A O 1
ATOM 6440 N N . LYS A 1 846 ? -18.057 3.105 -4.942 1.00 68.56 846 LYS A N 1
ATOM 6441 C CA . LYS A 1 846 ? -16.833 2.336 -4.679 1.00 68.56 846 LYS A CA 1
ATOM 6442 C C . LYS A 1 846 ? -15.535 3.046 -5.103 1.00 68.56 846 LYS A C 1
ATOM 6444 O O . LYS A 1 846 ? -14.511 2.380 -5.237 1.00 68.56 846 LYS A O 1
ATOM 6449 N N . ASN A 1 847 ? -15.539 4.358 -5.354 1.00 66.19 847 ASN A N 1
ATOM 6450 C CA . ASN A 1 847 ? -14.335 5.099 -5.739 1.00 66.19 847 ASN A CA 1
ATOM 6451 C C . ASN A 1 847 ? -13.922 6.111 -4.649 1.00 66.19 847 ASN A C 1
ATOM 6453 O O . ASN A 1 847 ? -14.478 7.199 -4.530 1.00 66.19 847 ASN A O 1
ATOM 6457 N N . VAL A 1 848 ? -12.855 5.791 -3.908 1.00 64.81 848 VAL A N 1
ATOM 6458 C CA . VAL A 1 848 ? -12.188 6.718 -2.978 1.00 64.81 848 VAL A CA 1
ATOM 6459 C C . VAL A 1 848 ? -10.809 7.060 -3.539 1.00 64.81 848 VAL A C 1
ATOM 6461 O O . VAL A 1 848 ? -9.971 6.185 -3.743 1.00 64.81 848 VAL A O 1
ATOM 6464 N N . TYR A 1 849 ? -10.599 8.342 -3.849 1.00 66.06 849 TYR A N 1
ATOM 6465 C CA . TYR A 1 849 ? -9.436 8.816 -4.612 1.00 66.06 849 TYR A CA 1
ATOM 6466 C C . TYR A 1 849 ? -8.286 9.341 -3.734 1.00 66.06 849 TYR A C 1
ATOM 6468 O O . TYR A 1 849 ? -7.158 9.464 -4.216 1.00 66.06 849 TYR A O 1
ATOM 6476 N N . VAL A 1 850 ? -8.544 9.617 -2.453 1.00 71.44 850 VAL A N 1
ATOM 6477 C CA . VAL A 1 850 ? -7.513 9.741 -1.405 1.00 71.44 850 VAL A CA 1
ATOM 6478 C C . VAL A 1 850 ? -7.156 8.340 -0.891 1.00 71.44 850 VAL A C 1
ATOM 6480 O O . VAL A 1 850 ? -7.952 7.422 -1.059 1.00 71.44 850 VAL A O 1
ATOM 6483 N N . GLU A 1 851 ? -5.988 8.140 -0.275 1.00 77.44 851 GLU A N 1
ATOM 6484 C CA . GLU A 1 851 ? -5.711 6.880 0.432 1.00 77.44 851 GLU A CA 1
ATOM 6485 C C . GLU A 1 851 ? -6.336 6.931 1.843 1.00 77.44 851 GLU A C 1
ATOM 6487 O O . GLU A 1 851 ? -5.889 7.746 2.656 1.00 77.44 851 GLU A O 1
ATOM 6492 N N . PRO A 1 852 ? -7.349 6.097 2.166 1.00 82.38 852 PRO A N 1
ATOM 6493 C CA . PRO A 1 852 ? -8.126 6.251 3.399 1.00 82.38 852 PRO A CA 1
ATOM 6494 C C . PRO A 1 852 ? -7.328 6.100 4.695 1.00 82.38 852 PRO A C 1
ATOM 6496 O O . PRO A 1 852 ? -7.624 6.779 5.677 1.00 82.38 852 PRO A O 1
ATOM 6499 N N . ILE A 1 853 ? -6.301 5.242 4.697 1.00 85.38 853 ILE A N 1
ATOM 6500 C CA . ILE A 1 853 ? -5.411 5.076 5.853 1.00 85.38 853 ILE A CA 1
ATOM 6501 C C . ILE A 1 853 ? -4.648 6.375 6.129 1.00 85.38 853 ILE A C 1
ATOM 6503 O O . ILE A 1 853 ? -4.667 6.865 7.257 1.00 85.38 853 ILE A O 1
ATOM 6507 N N . ILE A 1 854 ? -4.020 6.964 5.103 1.00 78.62 854 ILE A N 1
ATOM 6508 C CA . ILE A 1 854 ? -3.208 8.175 5.282 1.00 78.62 854 ILE A CA 1
ATOM 6509 C C . ILE A 1 854 ? -4.094 9.360 5.689 1.00 78.62 854 ILE A C 1
ATOM 6511 O O . ILE A 1 854 ? -3.717 10.093 6.595 1.00 78.62 854 ILE A O 1
ATOM 6515 N N . TRP A 1 855 ? -5.304 9.488 5.125 1.00 82.12 855 TRP A N 1
ATOM 6516 C CA . TRP A 1 855 ? -6.261 10.524 5.544 1.00 82.12 855 TRP A CA 1
ATOM 6517 C C . TRP A 1 855 ? -6.566 10.455 7.051 1.00 82.12 855 TRP A C 1
ATOM 6519 O O . TRP A 1 855 ? -6.536 11.474 7.742 1.00 82.12 855 TRP A O 1
ATOM 6529 N N . ALA A 1 856 ? -6.811 9.253 7.587 1.00 87.06 856 ALA A N 1
ATOM 6530 C CA . ALA A 1 856 ? -7.087 9.066 9.012 1.00 87.06 856 ALA A CA 1
ATOM 6531 C C . ALA A 1 856 ? -5.853 9.337 9.897 1.00 87.06 856 ALA A C 1
ATOM 6533 O O . ALA A 1 856 ? -5.989 9.944 10.961 1.00 87.06 856 ALA A O 1
ATOM 6534 N N . VAL A 1 857 ? -4.658 8.941 9.438 1.00 84.31 857 VAL A N 1
ATOM 6535 C CA . VAL A 1 857 ? -3.371 9.241 10.090 1.00 84.31 857 VAL A CA 1
ATOM 6536 C C . VAL A 1 857 ? -3.129 10.753 10.161 1.00 84.31 857 VAL A C 1
ATOM 6538 O O . VAL A 1 857 ? -2.840 11.280 11.234 1.00 84.31 857 VAL A O 1
ATOM 6541 N N . GLU A 1 858 ? -3.308 11.471 9.051 1.00 77.88 858 GLU A N 1
ATOM 6542 C CA . GLU A 1 858 ? -3.160 12.929 8.983 1.00 77.88 858 GLU A CA 1
ATOM 6543 C C . GLU A 1 858 ? -4.165 13.653 9.882 1.00 77.88 858 GLU A C 1
ATOM 6545 O O . GLU A 1 858 ? -3.785 14.576 10.603 1.00 77.88 858 GLU A O 1
ATOM 6550 N N . TYR A 1 859 ? -5.433 13.224 9.872 1.00 84.00 859 TYR A N 1
ATOM 6551 C CA . TYR A 1 859 ? -6.476 13.806 10.717 1.00 84.00 859 TYR A CA 1
ATOM 6552 C C . TYR A 1 859 ? -6.127 13.679 12.208 1.00 84.00 859 TYR A C 1
ATOM 6554 O O . TYR A 1 859 ? -6.230 14.649 12.963 1.00 84.00 859 TYR A O 1
ATOM 6562 N N . VAL A 1 860 ? -5.632 12.508 12.624 1.00 87.94 860 VAL A N 1
ATOM 6563 C CA . VAL A 1 860 ? -5.130 12.258 13.983 1.00 87.94 860 VAL A CA 1
ATOM 6564 C C . VAL A 1 860 ? -3.928 13.142 14.328 1.00 87.94 860 VAL A C 1
ATOM 6566 O O . VAL A 1 860 ? -3.948 13.819 15.360 1.00 87.94 860 VAL A O 1
ATOM 6569 N N . GLN A 1 861 ? -2.907 13.179 13.467 1.00 81.62 861 GLN A N 1
ATOM 6570 C CA . GLN A 1 861 ? -1.653 13.895 13.731 1.00 81.62 861 GLN A CA 1
ATOM 6571 C C . GLN A 1 861 ? -1.771 15.420 13.670 1.00 81.62 861 GLN A C 1
ATOM 6573 O O . GLN A 1 861 ? -0.954 16.109 14.277 1.00 81.62 861 GLN A O 1
ATOM 6578 N N . ARG A 1 862 ? -2.747 15.968 12.940 1.00 79.12 862 ARG A N 1
ATOM 6579 C CA . ARG A 1 862 ? -2.856 17.418 12.718 1.00 79.12 862 ARG A CA 1
ATOM 6580 C C . ARG A 1 862 ? -4.044 18.070 13.402 1.00 79.12 862 ARG A C 1
ATOM 6582 O O . ARG A 1 862 ? -3.892 19.143 13.978 1.00 79.12 862 ARG A O 1
ATOM 6589 N N . GLU A 1 863 ? -5.216 17.453 13.299 1.00 84.38 863 GLU A N 1
ATOM 6590 C CA . GLU A 1 863 ? -6.480 18.123 13.612 1.00 84.38 863 GLU A CA 1
ATOM 6591 C C . GLU A 1 863 ? -7.046 17.642 14.959 1.00 84.38 863 GLU A C 1
ATOM 6593 O O . GLU A 1 863 ? -7.440 18.471 15.779 1.00 84.38 863 GLU A O 1
ATOM 6598 N N . LYS A 1 864 ? -7.028 16.323 15.224 1.00 88.81 864 LYS A N 1
ATOM 6599 C CA . LYS A 1 864 ? -7.672 15.712 16.403 1.00 88.81 864 LYS A CA 1
ATOM 6600 C C . LYS A 1 864 ? -6.796 15.651 17.659 1.00 88.81 864 LYS A C 1
ATOM 6602 O O . LYS A 1 864 ? -7.134 16.273 18.661 1.00 88.81 864 LYS A O 1
ATOM 6607 N N . TYR A 1 865 ? -5.691 14.899 17.622 1.00 89.88 865 TYR A N 1
ATOM 6608 C CA . TYR A 1 865 ? -4.810 14.696 18.787 1.00 89.88 865 TYR A CA 1
ATOM 6609 C C . TYR A 1 865 ? -3.488 15.471 18.688 1.00 89.88 865 TYR A C 1
ATOM 6611 O O . TYR A 1 865 ? -2.777 15.606 19.680 1.00 89.88 865 TYR A O 1
ATOM 6619 N N . GLN A 1 866 ? -3.181 16.033 17.512 1.00 86.25 866 GLN A N 1
ATOM 6620 C CA . GLN A 1 866 ? -2.007 16.885 17.267 1.00 86.25 866 GLN A CA 1
ATOM 6621 C C . GLN A 1 866 ? -0.669 16.188 17.580 1.00 86.25 866 GLN A C 1
ATOM 6623 O O . GLN A 1 866 ? 0.273 16.813 18.078 1.00 86.25 866 GLN A O 1
ATOM 6628 N N . TYR A 1 867 ? -0.594 14.877 17.316 1.00 81.50 867 TYR A N 1
ATOM 6629 C CA . TYR A 1 867 ? 0.574 14.070 17.656 1.00 81.50 867 TYR A CA 1
ATOM 6630 C C . TYR A 1 867 ? 1.861 14.579 16.981 1.00 81.50 867 TYR A C 1
ATOM 6632 O O . TYR A 1 867 ? 1.867 14.814 15.767 1.00 81.50 867 TYR A O 1
ATOM 6640 N N . PRO A 1 868 ? 2.961 14.743 17.748 1.00 73.50 868 PRO A N 1
ATOM 6641 C CA . PRO A 1 868 ? 4.253 15.145 17.213 1.00 73.50 868 PRO A CA 1
ATOM 6642 C C . PRO A 1 868 ? 4.723 14.283 16.039 1.00 73.50 868 PRO A C 1
ATOM 6644 O O . PRO A 1 868 ? 4.440 13.092 15.954 1.00 73.50 868 PRO A O 1
ATOM 6647 N N . GLN A 1 869 ? 5.494 14.899 15.146 1.00 65.62 869 GLN A N 1
ATOM 6648 C CA . GLN A 1 869 ? 6.147 14.186 14.053 1.00 65.62 869 GLN A CA 1
ATOM 6649 C C . GLN A 1 869 ? 7.432 13.510 14.552 1.00 65.62 869 GLN A C 1
ATOM 6651 O O . GLN A 1 869 ? 8.269 14.171 15.174 1.00 65.62 869 GLN A O 1
ATOM 6656 N N . THR A 1 870 ? 7.590 12.217 14.270 1.00 60.53 870 THR A N 1
ATOM 6657 C CA . THR A 1 870 ? 8.676 11.365 14.790 1.00 60.53 870 THR A CA 1
ATOM 6658 C C . THR A 1 870 ? 9.536 10.764 13.667 1.00 60.53 870 THR A C 1
ATOM 6660 O O . THR A 1 870 ? 9.349 11.077 12.490 1.00 60.53 870 THR A O 1
ATOM 6663 N N . THR A 1 871 ? 10.553 9.963 14.008 1.00 52.78 871 THR A N 1
ATOM 6664 C CA . THR A 1 871 ? 11.509 9.381 13.040 1.00 52.78 871 THR A CA 1
ATOM 6665 C C . THR A 1 871 ? 10.906 8.295 12.152 1.00 52.78 871 THR A C 1
ATOM 6667 O O . THR A 1 871 ? 11.355 8.125 11.020 1.00 52.78 871 THR A O 1
ATOM 6670 N N . SER A 1 872 ? 9.886 7.599 12.649 1.00 52.19 872 SER A N 1
ATOM 6671 C CA . SER A 1 872 ? 9.217 6.462 12.014 1.00 52.19 872 SER A CA 1
ATOM 6672 C C . SER A 1 872 ? 7.888 6.838 11.340 1.00 52.19 872 SER A C 1
ATOM 6674 O O . SER A 1 872 ? 7.036 5.971 11.147 1.00 52.19 872 SER A O 1
ATOM 6676 N N . ASN A 1 873 ? 7.643 8.124 11.063 1.00 47.25 873 ASN A N 1
ATOM 6677 C CA . ASN A 1 873 ? 6.347 8.616 10.572 1.00 47.25 873 ASN A CA 1
ATOM 6678 C C . ASN A 1 873 ? 6.043 8.286 9.108 1.00 47.25 873 ASN A C 1
ATOM 6680 O O . ASN A 1 873 ? 6.805 8.745 8.227 1.00 47.25 873 ASN A O 1
#

Radius of gyration: 32.53 Å; chains: 1; bounding box: 90×80×106 Å